Protein AF-0000000085182746 (afdb_homodimer)

Organism: NCBI:txid2984134

Foldseek 3Di:
DDPVVVVVVVVVVVVVVVVVVCCVVCVVVVVVVVVVCLLCVLLVLLVVLLVVLLCVQPVAPVNLQLLLQLPFPVDPVVLLLVLQLVLLQLLLVLSLVLSLVSLLQDPPSVVCVVPPCSVCVSLVSSLSSLVSVLVSLVVSVLVPRPCSNVSSVVSNVVSVVSSVCVVCVLVVCVVVVNNVPVPVPQPPDRDNALVSDDPVLVVVLVVLQVVLVVLLVVCLVPLQVQLQSNDQSSLSSNLSSSVSSVVSSQSSHCRNVVHPRVVVLVVLLVVLVVQADQQAQDFADDPDFDQLVPFAALLVLLVLLCQQVPNPFPDDDNPPQQFAAAAEFEWFFAFALLSLLLLLLLVLVLCVQKQPCQSRHAAYQYFASVLNNLLQLLLCVLLVQGFDDPDISDDGPDDSVRSSQLSNQLSQGFQNSSLSSQCSRQVVVSSSPSHHDGDHSLVSSLVNSQVSNDVSCPPDDRNPQATQQHWPLSSQDHANPPSGGHHWYWQWWAFPVPRAIETETNHDDDCVQQPRYHDLCVLQVGTGGNSSSSSLQNQPPPSRDWHFRAHPPPRDTSGTIHHRLLNAGFSLSNSVSSLVVSCVSCVVSVRFHAYEYETEYQDQPDDLCLDAPSCPDCPPVVVCVPPVVVVPPDDPPCVPCVVVVVSSVVSHVRNSVSLNVVSVVLVVCVVCVVVPPVRYNYHYFYHYAHADPSRDGFGRDSHRHPVSSVVSSCQCCADHVVHGNVVRSVRVSCSNPDGHNSQQPQPPPVSPRRRDDD/DDPVVVVVVVVVVVVVVVVVVCCVVCVVVVVVVVVVCVLCVLLVLLVVLLVVLLCVQPVAPVNLQLLLQLPFPVDPVVLLLVLQLVLLQLLLCLSLVLSLVSLLQDPPSVVCVVPPCSVCVSLVSSLSSLVSVLVSLVVSVLVPRPCSNVSSVVSNVVSVVSSVCVVCVQVVCVVVVNNVVVPVPQPPDRDNALVSDDPVLVVVLVVLQVVLVVLLVVCLVPLQVQLQSNDQSSLSSNLSSSVSSVVSSQSSHCRNVVHPRVVVLVVLLVVLVVQADQQAQDFADDPPFDQLVPFAALLVLLVLLCQQVPNPLDDDDPPPPQFAAAAEFEWFFAFALLSLLLLLLLVLVLCVQKQPCQSRHAAYQYFASVLNNLLLLLLCVLLVQGFDDPDISDDGPDDSVRSSQLSNQLSQGFQNSSLSSQCSRQVVVSSSPSHHDGDHSLVSSLVNSQVSNDVSCPPDDRNPQDTQQHWPLSSQDHANPPSGGHHWYWQWWAFDVPRAIETETNHDDDCVQQPRYHDLCVLQVGTGGSSSSSSLQNQPPPSRDWHFRAHPPPRDTSGTIHHRLLNAGFSLSNSVSSVVVSVVSCVVSVHFHAYEYETEYQDQPDDLCLDAPSCPDCPPPVVCVPPVVVVPPDDPPCVPCVVVVVSSVVSHVRNSVSLNVVSVVLVVCVVCVVVDPVRYNYHYFYHYAHADPSRDGFGRDSHRHPVSSVVSSCQCCADHVVHGNVVRSVRVVCSNPDGHRSQQPQPPVVSPRRRDDD

Solvent-accessible surface area (backbone atoms only — not comparable to full-atom values): 74590 Å² total; per-residue (Å²): 129,52,68,65,53,53,52,34,53,50,33,34,54,51,47,50,52,50,50,50,45,45,44,64,69,44,36,73,57,37,53,61,47,24,53,51,44,68,54,42,65,63,24,38,48,37,52,50,46,45,52,50,53,36,39,53,31,61,73,32,60,43,21,30,33,58,44,39,36,45,72,22,87,91,39,59,39,66,58,52,48,49,53,31,51,49,18,43,46,49,20,16,49,35,27,21,52,46,29,49,51,33,50,50,53,39,90,65,35,80,81,41,71,78,36,63,64,71,66,44,47,22,50,45,48,23,32,47,46,28,43,37,56,14,49,19,22,38,56,20,23,78,70,65,30,87,61,19,54,57,54,14,48,52,36,39,49,51,22,50,49,51,40,49,45,69,68,43,44,60,63,48,31,41,71,70,72,51,35,76,73,72,59,66,53,77,63,98,63,77,42,68,44,70,83,55,51,49,70,66,56,42,24,49,48,34,48,47,51,49,51,46,50,50,50,34,53,47,35,73,72,33,25,41,62,51,11,50,69,53,28,41,71,24,44,51,33,38,45,46,27,48,45,24,52,55,48,44,51,45,51,48,42,19,64,52,69,58,23,61,51,66,58,50,51,51,49,49,26,38,59,37,31,51,74,24,62,46,40,58,57,66,58,46,84,66,97,74,59,58,65,74,86,72,40,40,46,65,61,56,39,51,55,26,48,36,60,51,73,67,39,70,66,87,87,51,75,71,68,76,74,40,47,30,44,53,38,28,41,31,13,23,9,31,35,36,41,51,8,15,42,49,43,29,47,54,54,28,48,46,39,61,72,21,32,47,47,60,68,30,31,54,31,41,15,10,5,14,14,9,14,42,17,51,47,45,47,44,36,38,49,57,28,60,33,60,45,60,50,93,40,80,51,37,77,63,67,63,69,49,62,47,37,36,51,38,39,48,43,24,64,58,47,67,38,35,10,8,23,47,42,22,41,66,31,40,36,48,56,40,52,75,36,69,63,48,75,49,65,33,22,52,57,27,35,37,49,30,52,34,51,23,43,53,60,41,46,49,97,55,92,52,60,74,76,39,55,38,75,32,37,26,53,61,40,47,25,57,58,29,56,94,68,40,61,44,41,40,44,36,26,26,13,13,28,26,83,55,12,28,44,27,33,40,49,38,42,57,62,42,47,89,51,41,64,73,43,44,30,43,41,60,62,25,57,42,51,32,14,36,27,51,45,23,41,42,5,37,17,42,83,79,74,20,60,60,26,32,36,44,22,54,94,79,62,45,58,60,26,32,32,25,21,8,34,54,54,32,24,25,19,33,62,64,33,51,30,51,49,52,50,43,53,52,43,36,50,76,68,72,47,48,38,20,45,34,37,38,39,37,45,42,48,43,80,63,50,58,78,66,39,86,81,28,74,52,58,80,63,43,67,67,59,56,51,64,58,42,48,64,46,74,51,70,50,64,34,39,83,70,45,37,66,57,48,18,47,60,26,19,13,55,31,44,22,41,38,37,47,47,50,51,50,48,51,44,50,48,49,65,72,43,44,84,68,43,76,75,45,54,65,58,42,76,38,56,41,69,40,45,49,45,96,85,68,47,56,84,42,59,37,42,54,64,23,57,66,58,51,52,53,54,60,52,46,52,70,32,70,37,83,88,41,40,24,39,58,33,52,50,49,52,52,48,55,66,68,48,73,40,83,37,56,51,55,52,74,48,87,88,64,57,63,52,55,64,76,130,129,53,69,63,53,54,52,34,53,50,34,34,52,51,47,51,50,49,50,49,44,45,46,64,67,44,36,73,58,37,54,60,47,23,53,51,44,68,54,42,64,61,24,37,49,37,51,50,47,47,50,50,51,36,39,51,30,62,73,32,61,43,20,29,33,58,45,39,35,45,72,23,88,92,40,59,39,67,58,52,47,50,50,29,52,49,20,44,47,49,20,17,48,35,28,20,54,46,30,48,51,33,48,50,53,38,88,65,35,79,82,42,72,78,37,63,63,71,65,43,46,22,49,45,47,23,32,45,45,27,43,38,56,14,48,19,23,36,57,20,24,77,71,64,32,87,59,18,55,57,53,15,48,51,38,38,50,51,23,50,51,52,40,49,44,70,69,42,45,59,65,50,31,43,73,70,72,51,34,78,72,72,58,64,52,78,64,98,62,77,42,69,47,71,84,57,52,51,71,66,56,41,23,50,48,33,48,46,52,50,49,46,51,50,50,31,53,48,35,72,73,34,24,41,62,50,11,49,70,55,28,40,72,22,43,52,33,38,48,46,26,48,46,25,52,55,47,44,51,47,50,49,43,20,63,54,68,58,22,62,51,68,58,51,51,52,50,48,26,38,58,38,32,51,71,24,63,45,40,59,57,65,60,47,83,65,97,73,60,59,65,73,87,71,40,39,48,66,61,54,40,51,54,26,49,34,56,48,74,66,30,69,87,74,85,62,75,73,71,78,77,39,51,33,44,55,37,28,40,32,15,23,8,31,35,34,41,49,9,14,42,47,43,29,45,53,55,28,48,46,39,61,72,22,32,46,46,58,69,30,31,55,30,39,15,11,4,14,12,9,13,40,18,50,48,46,47,44,36,38,49,57,28,61,33,60,44,59,50,94,41,78,52,37,77,63,69,64,70,49,62,46,38,34,50,37,38,49,44,24,63,58,47,65,37,35,11,7,24,46,42,22,40,67,30,40,36,49,55,38,53,76,35,68,63,49,76,47,65,33,21,52,59,26,35,38,50,31,51,34,52,24,44,52,59,42,47,49,97,54,93,51,61,74,76,37,55,37,74,32,35,27,52,60,40,46,26,58,56,30,56,96,65,41,63,45,43,41,44,35,26,26,13,14,28,26,84,56,12,28,43,26,32,41,48,39,42,57,63,44,47,89,51,40,66,72,44,42,30,42,39,62,62,24,58,42,52,30,12,35,27,50,46,22,40,42,5,36,17,41,83,79,74,20,59,60,26,34,36,43,22,55,93,79,63,47,59,60,26,32,33,25,22,8,36,55,56,32,23,26,18,32,62,63,32,50,30,51,49,52,49,43,54,52,44,35,50,75,69,71,48,50,37,20,45,33,39,38,38,37,44,43,51,42,79,64,52,59,78,67,39,84,81,27,74,51,60,81,62,43,67,66,60,58,50,62,58,41,48,64,46,75,50,70,51,65,34,39,84,71,46,36,66,58,48,18,49,60,25,19,16,54,30,46,21,42,41,36,45,48,49,52,50,48,51,42,50,49,49,65,71,43,42,82,69,43,77,74,47,54,64,60,42,79,37,57,41,67,39,44,51,47,96,86,66,47,57,85,42,61,37,42,58,63,24,59,66,58,52,52,53,54,60,52,44,52,70,32,69,37,82,87,40,40,25,38,58,32,51,49,50,53,53,47,56,67,67,49,75,38,85,38,54,50,54,53,73,48,86,88,64,56,61,53,54,65,76,131

Nearest PDB structures (foldseek):
  8v2d-assembly1_y  TM=1.987E-01  e=5.527E+00  synthetic construct
  8v3b-assembly1_a  TM=1.986E-01  e=5.527E+00  synthetic construct
  8v3b-assembly1_a  TM=1.886E-01  e=5.339E+00  synthetic construct
  7p5j-assembly1_B  TM=1.660E-01  e=9.995E+00  Homo sapiens

Sequence (1516 aa):
MSFIAVIRDFLWSVLVRIDVFIDRVLGPLWRPLRYLWSIIKPSRFSAFTLLAGGALLVATPQGRELAMRFDDDDVSTFQAMAVFLACVGWFAFQAWYWARIAFYFEQGYGHRQGDKGRKWAPRFYAGAAFGFAAWSLYIAGRGGLENATILALITAVTGLAFVVFLVIRVPLAERLGFGGSLKSEPGDGQPTAFADLSPVSKAWLTGSILFALVMLGLVIWNPVGIGQWFGAASIAFLAFGHIVPVGSALIIRSRETGAPIIMSFLVFAGLISAWSDNHAVAVAKGDGAPDFTQRLSVDDAVDAWLAVNGGVGPTGAPGAGDTARPVIFVATAGGGLRAAYWTAVVMGELQKACPGVERHVFSISGVSGGSVGAAVYATSLHNGMAPAVSELCGAVDGSAEDIRTQILGTLSDEFLGPTVAAMFYPDLVQRFIPWGFLPDRGGALADAWNSAWHKACGAGAGCGAGDLDAPFLKVAGTPGAGGGWQPILLLNGTHQETGKRLIASNIKVTSDVFLDAFDMHAMVQHDVSMGMAALNSARFTYVSPAGRLVRAGDGEGMGHVLDGGYFENYGAVTSAEIARAAVKAFEKRGVAIRPILIQISSDPDLPARDQPGGAAADVEFLSYRTDLAAEKPGGIANEVLGPLWGILNTRTARGVLANKTIADVVDGLKSDPHRFPAAIDPVFVHFSMCAWTDGRKPPLGWAMSQRTRKDLEEMIGGRCGDNDNAASMATVIEALKSPLPVGCVSDTPSGALFCQSPMSFIAVIRDFLWSVLVRIDVFIDRVLGPLWRPLRYLWSIIKPSRFSAFTLLAGGALLVATPQGRELAMRFDDDDVSTFQAMAVFLACVGWFAFQAWYWARIAFYFEQGYGHRQGDKGRKWAPRFYAGAAFGFAAWSLYIAGRGGLENATILALITAVTGLAFVVFLVIRVPLAERLGFGGSLKSEPGDGQPTAFADLSPVSKAWLTGSILFALVMLGLVIWNPVGIGQWFGAASIAFLAFGHIVPVGSALIIRSRETGAPIIMSFLVFAGLISAWSDNHAVAVAKGDGAPDFTQRLSVDDAVDAWLAVNGGVGPTGAPGAGDTARPVIFVATAGGGLRAAYWTAVVMGELQKACPGVERHVFSISGVSGGSVGAAVYATSLHNGMAPAVSELCGAVDGSAEDIRTQILGTLSDEFLGPTVAAMFYPDLVQRFIPWGFLPDRGGALADAWNSAWHKACGAGAGCGAGDLDAPFLKVAGTPGAGGGWQPILLLNGTHQETGKRLIASNIKVTSDVFLDAFDMHAMVQHDVSMGMAALNSARFTYVSPAGRLVRAGDGEGMGHVLDGGYFENYGAVTSAEIARAAVKAFEKRGVAIRPILIQISSDPDLPARDQPGGAAADVEFLSYRTDLAAEKPGGIANEVLGPLWGILNTRTARGVLANKTIADVVDGLKSDPHRFPAAIDPVFVHFSMCAWTDGRKPPLGWAMSQRTRKDLEEMIGGRCGDNDNAASMATVIEALKSPLPVGCVSDTPSGALFCQSP

Secondary structure (DSSP, 8-state):
--HHHHHHHHHHHHHHHHHHHHHHHHHHHHHHHHHHHHHHTTTHHHHHHHHHHHIIIIISHHHHHHHHGGG-TTS-HHHHHHHHHHHHHHHHHHHHHHHHHHHHTSTTTGGGTT-HHHHHHHHHHHHHHHHHHHHHHHHHHHTT-TTHHHHHHHHHHHHHHHHHHHHHHHHHHHHTT-HHHH-----SS---SGGGS-HHHHHHHHHHHHHHHHHHHHHHH-HHHHHHHH-HHHHHHHHHHHHHHHHHHHHHHHHHH-S-HHHHHHHHHHHHTTT----B-PBPPSTT---GGGPBPHHHHHHHHHHHTT---SSS-------PEEEEEEEE---HHHHHHHHHHHHHHHHHHSTTGGGTEEEEEEETHHHHHHHHHHHHHHTT-SPP-SSTT---SS-THHHHHHHHHHTTS--HHHHHHHIIIIIHHHTT-SS--S--HHHHHHHHHHHHHHHHHTTSTTS-S--TTSBHHHHH--TTGGG---PEEEEEEEETTT--EEEEESB---TTTSTTEEEHHHHHTS-BBHHHHHHHH---TTTSPPEEEE-TTT--EEEEEEEGGGT-TTSHHHHHHHHHHHHHHHHHTT--EEEEEEEE---TT--GGGSTTS--TT--HHHHHHHHHHS----TTHHHHHHHHHHHHHHHHHHHHHHHHHHHHHHHHHH-TTTS-TT---EEEEE-----TTS--PPSSS---HHHHHHHHHHTTSEETTEEHHHHHHHHHHHHH------EE--STT---EE---/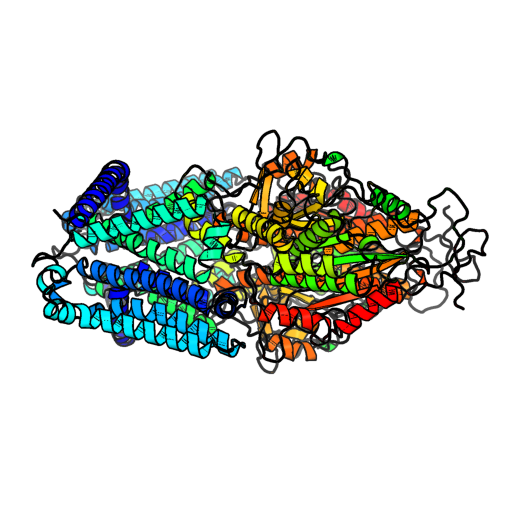--HHHHHHHHHHHHHHHHHHHHHHHHHHHHHHHHHHHHHHTTTHHHHHHHHHHHIIIIISHHHHHHHHGGG-TTS-HHHHHHHHHHHHHHHHHHHHHHHHHHHHTSTTTGGGTT-HHHHHHHHHHHHHHHHHHHHHHHHHHHTT-TTHHHHHHHHHHHHHHHHHHHHHHHHHHHHTT-HHHHT----SS---SGGGS-HHHHHHHHHHHHHHHHHHHHHHH-HHHHHHHH-HHHHHHHHHHHHHHHHHHHHHHHHHH-S-HHHHHHHHHHHHTTT----B-PBPPSTT---GGGPBPHHHHHHHHHHHTT--SSSSS------PEEEEEEEE---HHHHHHHHHHHHHHHHHHSTTGGGTEEEEEEETHHHHHHHHHHHHHHTT-SPP-SSTT---SS-THHHHHHHHHHTTS--HHHHHHHIIIIIHHHTT-SS--S--HHHHHHHHHHHHHHHHHTTSTTS-S--TTSBHHHHH--TTGGG---PEEEEEEEETTT--EEEEESB---TTTSTTEEEHHHHHTS-BBHHHHHHHH---TTTSPPEEEE-TTT--EEEEEEEGGGT-TTSHHHHHHHHHHHHHHHHHTT--EEEEEEEE---TT--GGGSTTS--TT--HHHHHHHHHHS----TTHHHHHHHHHHHHHHHHHHHHHHHHHHHHHHHHHH-TTTS-TT---EEEEE-----TTS--PPSSS---HHHHHHHHHHTTSEETTEEHHHHHHHHHHHHH------EE--STT---EE---

InterPro domains:
  IPR016035 Acyl transferase/acyl hydrolase/lysophospholipase [SSF52151] (321-411)

Radius of gyration: 35.5 Å; Cα contacts (8 Å, |Δi|>4): 2946; chains: 2; bounding box: 88×105×71 Å

Structure (mmCIF, N/CA/C/O backbone):
data_AF-0000000085182746-model_v1
#
loop_
_entity.id
_entity.type
_entity.pdbx_description
1 polymer 'Uncharacterized protein'
#
loop_
_atom_site.group_PDB
_atom_site.id
_atom_site.type_symbol
_atom_site.label_atom_id
_atom_site.label_alt_id
_atom_site.label_comp_id
_atom_site.label_asym_id
_atom_site.label_entity_id
_atom_site.label_seq_id
_atom_site.pdbx_PDB_ins_code
_atom_site.Cartn_x
_atom_site.Cartn_y
_atom_site.Cartn_z
_atom_site.occupancy
_atom_site.B_iso_or_equiv
_atom_site.auth_seq_id
_atom_site.auth_comp_id
_atom_site.auth_asym_id
_atom_site.auth_atom_id
_atom_site.pdbx_PDB_model_num
ATOM 1 N N . MET A 1 1 ? -42.562 32.375 31.359 1 46.5 1 MET A N 1
ATOM 2 C CA . MET A 1 1 ? -41.25 31.969 30.875 1 46.5 1 MET A CA 1
ATOM 3 C C . MET A 1 1 ? -41.344 30.859 29.844 1 46.5 1 MET A C 1
ATOM 5 O O . MET A 1 1 ? -41.938 29.797 30.109 1 46.5 1 MET A O 1
ATOM 9 N N . SER A 1 2 ? -41.25 31.188 28.703 1 61.47 2 SER A N 1
ATOM 10 C CA . SER A 1 2 ? -41.594 30.312 27.594 1 61.47 2 SER A CA 1
ATOM 11 C C . SER A 1 2 ? -40.781 29.016 27.641 1 61.47 2 SER A C 1
ATOM 13 O O . SER A 1 2 ? -39.719 28.984 28.203 1 61.47 2 SER A O 1
ATOM 15 N N . PHE A 1 3 ? -41.562 28.047 27.484 1 63.81 3 PHE A N 1
ATOM 16 C CA . PHE A 1 3 ? -41.062 26.688 27.422 1 63.81 3 PHE A CA 1
ATOM 17 C C . PHE A 1 3 ? -39.719 26.656 26.688 1 63.81 3 PHE A C 1
ATOM 19 O O . PHE A 1 3 ? -38.781 25.969 27.109 1 63.81 3 PHE A O 1
ATOM 26 N N . ILE A 1 4 ? -39.625 27.438 25.812 1 64.81 4 ILE A N 1
ATOM 27 C CA . ILE A 1 4 ? -38.406 27.516 25.031 1 64.81 4 ILE A CA 1
ATOM 28 C C . ILE A 1 4 ? -37.281 28.125 25.875 1 64.81 4 ILE A C 1
ATOM 30 O O . ILE A 1 4 ? -36.125 27.688 25.797 1 64.81 4 ILE A O 1
ATOM 34 N N . ALA A 1 5 ? -37.688 29.016 26.734 1 71.81 5 ALA A N 1
ATOM 35 C CA . ALA A 1 5 ? -36.719 29.672 27.609 1 71.81 5 ALA A CA 1
ATOM 36 C C . ALA A 1 5 ? -36.188 28.688 28.656 1 71.81 5 ALA A C 1
ATOM 38 O O . ALA A 1 5 ? -35 28.688 28.969 1 71.81 5 ALA A O 1
ATOM 39 N N . VAL A 1 6 ? -37.094 27.812 29.062 1 67.56 6 VAL A N 1
ATOM 40 C CA . VAL A 1 6 ? -36.719 26.844 30.078 1 67.56 6 VAL A CA 1
ATOM 41 C C . VAL A 1 6 ? -35.75 25.812 29.469 1 67.56 6 VAL A C 1
ATOM 43 O O . VAL A 1 6 ? -34.75 25.469 30.094 1 67.56 6 VAL A O 1
ATOM 46 N N . ILE A 1 7 ? -36 25.422 28.297 1 70.62 7 ILE A N 1
ATOM 47 C CA . ILE A 1 7 ? -35.156 24.438 27.625 1 70.62 7 ILE A CA 1
ATOM 48 C C . ILE A 1 7 ? -33.812 25.062 27.312 1 70.62 7 ILE A C 1
ATOM 50 O O . ILE A 1 7 ? -32.75 24.438 27.531 1 70.62 7 ILE A O 1
ATOM 54 N N . ARG A 1 8 ? -33.906 26.188 26.891 1 72.25 8 ARG A N 1
ATOM 55 C CA . ARG A 1 8 ? -32.688 26.938 26.594 1 72.25 8 ARG A CA 1
ATOM 56 C C . ARG A 1 8 ? -31.797 27.062 27.844 1 72.25 8 ARG A C 1
ATOM 58 O O . ARG A 1 8 ? -30.594 26.781 27.781 1 72.25 8 ARG A O 1
ATOM 65 N N . ASP A 1 9 ? -32.406 27.484 29 1 72.44 9 ASP A N 1
ATOM 66 C CA . ASP A 1 9 ? -31.656 27.688 30.234 1 72.44 9 ASP A CA 1
ATOM 67 C C . ASP A 1 9 ? -31.094 26.375 30.766 1 72.44 9 ASP A C 1
ATOM 69 O O . ASP A 1 9 ? -29.984 26.328 31.297 1 72.44 9 ASP A O 1
ATOM 73 N N . PHE A 1 10 ? -31.859 25.344 30.562 1 72.44 10 PHE A N 1
ATOM 74 C CA . PHE A 1 10 ? -31.406 24.016 30.969 1 72.44 10 PHE A CA 1
ATOM 75 C C . PHE A 1 10 ? -30.219 23.562 30.141 1 72.44 10 PHE A C 1
ATOM 77 O O . PHE A 1 10 ? -29.203 23.125 30.688 1 72.44 10 PHE A O 1
ATOM 84 N N . LEU A 1 11 ? -30.281 23.688 28.859 1 73.5 11 LEU A N 1
ATOM 85 C CA . LEU A 1 11 ? -29.219 23.266 27.969 1 73.5 11 LEU A CA 1
ATOM 86 C C . LEU A 1 11 ? -27.938 24.047 28.234 1 73.5 11 LEU A C 1
ATOM 88 O O . LEU A 1 11 ? -26.844 23.484 28.219 1 73.5 11 LEU A O 1
ATOM 92 N N . TRP A 1 12 ? -28.125 25.219 28.625 1 71.81 12 TRP A N 1
ATOM 93 C CA . TRP A 1 12 ? -26.984 26.062 28.938 1 71.81 12 TRP A CA 1
ATOM 94 C C . TRP A 1 12 ? -26.312 25.625 30.234 1 71.81 12 TRP A C 1
ATOM 96 O O . TRP A 1 12 ? -25.094 25.578 30.328 1 71.81 12 TRP A O 1
ATOM 106 N N . SER A 1 13 ? -27.203 25.391 31.203 1 74 13 SER A N 1
ATOM 107 C CA . SER A 1 13 ? -26.656 24.953 32.469 1 74 13 SER A CA 1
ATOM 108 C C . SER A 1 13 ? -25.828 23.672 32.312 1 74 13 SER A C 1
ATOM 110 O O . SER A 1 13 ? -24.797 23.516 32.969 1 74 13 SER A O 1
ATOM 112 N N . VAL A 1 14 ? -26.25 22.891 31.406 1 70.12 14 VAL A N 1
ATOM 113 C CA . VAL A 1 14 ? -25.531 21.641 31.156 1 70.12 14 VAL A CA 1
ATOM 114 C C . VAL A 1 14 ? -24.203 21.953 30.469 1 70.12 14 VAL A C 1
ATOM 116 O O . VAL A 1 14 ? -23.156 21.406 30.875 1 70.12 14 VAL A O 1
ATOM 119 N N . LEU A 1 15 ? -24.188 22.781 29.516 1 71.62 15 LEU A N 1
ATOM 120 C CA . LEU A 1 15 ? -22.969 23.109 28.797 1 71.62 15 LEU A CA 1
ATOM 121 C C . LEU A 1 15 ? -21.953 23.797 29.703 1 71.62 15 LEU A C 1
ATOM 123 O O . LEU A 1 15 ? -20.75 23.547 29.609 1 71.62 15 LEU A O 1
ATOM 127 N N . VAL A 1 16 ? -22.469 24.688 30.531 1 71.06 16 VAL A N 1
ATOM 128 C CA . VAL A 1 16 ? -21.578 25.391 31.469 1 71.06 16 VAL A CA 1
ATOM 129 C C . VAL A 1 16 ? -20.938 24.375 32.406 1 71.06 16 VAL A C 1
ATOM 131 O O . VAL A 1 16 ? -19.734 24.453 32.688 1 71.06 16 VAL A O 1
ATOM 134 N N . ARG A 1 17 ? -21.781 23.453 32.812 1 68.12 17 ARG A N 1
ATOM 135 C CA . ARG A 1 17 ? -21.234 22.438 33.719 1 68.12 17 ARG A CA 1
ATOM 136 C C . ARG A 1 17 ? -20.188 21.594 33 1 68.12 17 ARG A C 1
ATOM 138 O O . ARG A 1 17 ? -19.172 21.234 33.594 1 68.12 17 ARG A O 1
ATOM 145 N N . ILE A 1 18 ? -20.391 21.328 31.75 1 68.69 18 ILE A N 1
ATOM 146 C CA . ILE A 1 18 ? -19.406 20.578 30.969 1 68.69 18 ILE A CA 1
ATOM 147 C C . ILE A 1 18 ? -18.141 21.406 30.781 1 68.69 18 ILE A C 1
ATOM 149 O O . ILE A 1 18 ? -17.031 20.906 30.922 1 68.69 18 ILE A O 1
ATOM 153 N N . ASP A 1 19 ? -18.359 22.625 30.453 1 69.62 19 ASP A N 1
ATOM 154 C CA . ASP A 1 19 ? -17.234 23.531 30.266 1 69.62 19 ASP A CA 1
ATOM 155 C C . ASP A 1 19 ? -16.406 23.656 31.547 1 69.62 19 ASP A C 1
ATOM 157 O O . ASP A 1 19 ? -15.172 23.609 31.5 1 69.62 19 ASP A O 1
ATOM 161 N N . VAL A 1 20 ? -17.094 23.828 32.656 1 66.81 20 VAL A N 1
ATOM 162 C CA . VAL A 1 20 ? -16.422 23.922 33.969 1 66.81 20 VAL A CA 1
ATOM 163 C C . VAL A 1 20 ? -15.688 22.609 34.25 1 66.81 20 VAL A C 1
ATOM 165 O O . VAL A 1 20 ? -14.562 22.625 34.75 1 66.81 20 VAL A O 1
ATOM 168 N N . PHE A 1 21 ? -16.312 21.594 33.906 1 65.69 21 PHE A N 1
ATOM 169 C CA . PHE A 1 21 ? -15.703 20.281 34.094 1 65.69 21 PHE A CA 1
ATOM 170 C C . PHE A 1 21 ? -14.453 20.141 33.219 1 65.69 21 PHE A C 1
ATOM 172 O O . PHE A 1 21 ? -13.406 19.703 33.688 1 65.69 21 PHE A O 1
ATOM 179 N N . ILE A 1 22 ? -14.594 20.547 32 1 67.06 22 ILE A N 1
ATOM 180 C CA . ILE A 1 22 ? -13.453 20.469 31.078 1 67.06 22 ILE A CA 1
ATOM 181 C C . ILE A 1 22 ? -12.32 21.359 31.594 1 67.06 22 ILE A C 1
ATOM 183 O O . ILE A 1 22 ? -11.164 20.938 31.609 1 67.06 22 ILE A O 1
ATOM 187 N N . ASP A 1 23 ? -12.703 22.5 32.031 1 68.88 23 ASP A N 1
ATOM 188 C CA . ASP A 1 23 ? -11.703 23.422 32.531 1 68.88 23 ASP A CA 1
ATOM 189 C C . ASP A 1 23 ? -11.062 22.891 33.812 1 68.88 23 ASP A C 1
ATOM 191 O O . ASP A 1 23 ? -9.859 23.047 34 1 68.88 23 ASP A O 1
ATOM 195 N N . ARG A 1 24 ? -11.898 22.281 34.594 1 65.12 24 ARG A N 1
ATOM 196 C CA . ARG A 1 24 ? -11.391 21.75 35.875 1 65.12 24 ARG A CA 1
ATOM 197 C C . ARG A 1 24 ? -10.508 20.531 35.625 1 65.12 24 ARG A C 1
ATOM 199 O O . ARG A 1 24 ? -9.469 20.375 36.281 1 65.12 24 ARG A O 1
ATOM 206 N N . VAL A 1 25 ? -10.906 19.719 34.781 1 65.06 25 VAL A N 1
ATOM 207 C CA . VAL A 1 25 ? -10.203 18.453 34.562 1 65.06 25 VAL A CA 1
ATOM 208 C C . VAL A 1 25 ? -9.055 18.656 33.562 1 65.06 25 VAL A C 1
ATOM 210 O O . VAL A 1 25 ? -7.941 18.172 33.812 1 65.06 25 VAL A O 1
ATOM 213 N N . LEU A 1 26 ? -9.352 19.406 32.531 1 70.56 26 LEU A N 1
ATOM 214 C CA . LEU A 1 26 ? -8.344 19.531 31.469 1 70.56 26 LEU A CA 1
ATOM 215 C C . LEU A 1 26 ? -7.559 20.828 31.625 1 70.56 26 LEU A C 1
ATOM 217 O O . LEU A 1 26 ? -6.516 21 30.984 1 70.56 26 LEU A O 1
ATOM 221 N N . GLY A 1 27 ? -8.07 21.734 32.438 1 69.31 27 GLY A N 1
ATOM 222 C CA . GLY A 1 27 ? -7.434 23.016 32.656 1 69.31 27 GLY A CA 1
ATOM 223 C C . GLY A 1 27 ? -5.973 22.906 33.062 1 69.31 27 GLY A C 1
ATOM 224 O O . GLY A 1 27 ? -5.102 23.484 32.406 1 69.31 27 GLY A O 1
ATOM 225 N N . PRO A 1 28 ? -5.801 22.047 34.094 1 72.25 28 PRO A N 1
ATOM 226 C CA . PRO A 1 28 ? -4.398 21.906 34.5 1 72.25 28 PRO A CA 1
ATOM 227 C C . PRO A 1 28 ? -3.533 21.297 33.375 1 72.25 28 PRO A C 1
ATOM 229 O O . PRO A 1 28 ? -2.318 21.516 33.344 1 72.25 28 PRO A O 1
ATOM 232 N N . LEU A 1 29 ? -4.113 20.609 32.531 1 75.31 29 LEU A N 1
ATOM 233 C CA . LEU A 1 29 ? -3.371 19.984 31.438 1 75.31 29 LEU A CA 1
ATOM 234 C C . LEU A 1 29 ? -3.107 20.984 30.312 1 75.31 29 LEU A C 1
ATOM 236 O O . LEU A 1 29 ? -2.109 20.875 29.594 1 75.31 29 LEU A O 1
ATOM 240 N N . TRP A 1 30 ? -3.91 22.062 30.281 1 77.31 30 TRP A N 1
ATOM 241 C CA . TRP A 1 30 ? -3.816 22.984 29.156 1 77.31 30 TRP A CA 1
ATOM 242 C C . TRP A 1 30 ? -2.666 23.969 29.359 1 77.31 30 TRP A C 1
ATOM 244 O O . TRP A 1 30 ? -2.064 24.422 28.391 1 77.31 30 TRP A O 1
ATOM 254 N N . ARG A 1 31 ? -2.383 24.25 30.578 1 77.81 31 ARG A N 1
ATOM 255 C CA . ARG A 1 31 ? -1.37 25.281 30.828 1 77.81 31 ARG A CA 1
ATOM 256 C C . ARG A 1 31 ? 0.002 24.812 30.344 1 77.81 31 ARG A C 1
ATOM 258 O O . ARG A 1 31 ? 0.646 25.5 29.547 1 77.81 31 ARG A O 1
ATOM 265 N N . PRO A 1 32 ? 0.328 23.594 30.781 1 79.69 32 PRO A N 1
ATOM 266 C CA . PRO A 1 32 ? 1.628 23.156 30.281 1 79.69 32 PRO A CA 1
ATOM 267 C C . PRO A 1 32 ? 1.628 22.953 28.766 1 79.69 32 PRO A C 1
ATOM 269 O O . PRO A 1 32 ? 2.635 23.219 28.094 1 79.69 32 PRO A O 1
ATOM 272 N N . LEU A 1 33 ? 0.589 22.594 28.219 1 81.88 33 LEU A N 1
ATOM 273 C CA . LEU A 1 33 ? 0.511 22.375 26.781 1 81.88 33 LEU A CA 1
ATOM 274 C C . LEU A 1 33 ? 0.576 23.688 26.031 1 81.88 33 LEU A C 1
ATOM 276 O O . LEU A 1 33 ? 1.188 23.781 24.969 1 81.88 33 LEU A O 1
ATOM 280 N N . ARG A 1 34 ? -0.109 24.641 26.594 1 82.69 34 ARG A N 1
ATOM 281 C CA . ARG A 1 34 ? -0.055 25.969 26 1 82.69 34 ARG A CA 1
ATOM 282 C C . ARG A 1 34 ? 1.364 26.531 26.047 1 82.69 34 ARG A C 1
ATOM 284 O O . ARG A 1 34 ? 1.811 27.156 25.078 1 82.69 34 ARG A O 1
ATOM 291 N N . TYR A 1 35 ? 1.909 26.328 27.172 1 83.62 35 TYR A N 1
ATOM 292 C CA . TYR A 1 35 ? 3.281 26.797 27.312 1 83.62 35 TYR A CA 1
ATOM 293 C C . TYR A 1 35 ? 4.207 26.109 26.312 1 83.62 35 TYR A C 1
ATOM 295 O O . TYR A 1 35 ? 4.98 26.766 25.625 1 83.62 35 TYR A O 1
ATOM 303 N N . LEU A 1 36 ? 4.082 24.844 26.203 1 86 36 LEU A N 1
ATOM 304 C CA . LEU A 1 36 ? 4.902 24.078 25.266 1 86 36 LEU A CA 1
ATOM 305 C C . LEU A 1 36 ? 4.629 24.516 23.828 1 86 36 LEU A C 1
ATOM 307 O O . LEU A 1 36 ? 5.559 24.641 23.031 1 86 36 LEU A O 1
ATOM 311 N N . TRP A 1 37 ? 3.453 24.75 23.531 1 85.81 37 TRP A N 1
ATOM 312 C CA . TRP A 1 37 ? 3.072 25.156 22.188 1 85.81 37 TRP A CA 1
ATOM 313 C C . TRP A 1 37 ? 3.635 26.547 21.859 1 85.81 37 TRP A C 1
ATOM 315 O O . TRP A 1 37 ? 3.996 26.828 20.719 1 85.81 37 TRP A O 1
ATOM 325 N N . SER A 1 38 ? 3.625 27.438 22.844 1 84.94 38 SER A N 1
ATOM 326 C CA . SER A 1 38 ? 4.137 28.797 22.641 1 84.94 38 SER A CA 1
ATOM 327 C C . SER A 1 38 ? 5.633 28.766 22.344 1 84.94 38 SER A C 1
ATOM 329 O O . SER A 1 38 ? 6.168 29.719 21.766 1 84.94 38 SER A O 1
ATOM 331 N N . ILE A 1 39 ? 6.219 27.641 22.719 1 88.12 39 ILE A N 1
ATOM 332 C CA . ILE A 1 39 ? 7.648 27.5 22.469 1 88.12 39 ILE A CA 1
ATOM 333 C C . ILE A 1 39 ? 7.875 26.859 21.109 1 88.12 39 ILE A C 1
ATOM 335 O O . ILE A 1 39 ? 8.68 27.328 20.312 1 88.12 39 ILE A O 1
ATOM 339 N N . ILE A 1 40 ? 7.133 25.875 20.719 1 89.69 40 ILE A N 1
ATOM 340 C CA . ILE A 1 40 ? 7.363 25.047 19.547 1 89.69 40 ILE A CA 1
ATOM 341 C C . ILE A 1 40 ? 6.883 25.781 18.297 1 89.69 40 ILE A C 1
ATOM 343 O O . ILE A 1 40 ? 7.527 25.734 17.25 1 89.69 40 ILE A O 1
ATOM 347 N N . LYS A 1 41 ? 5.859 26.484 18.375 1 88 41 LYS A N 1
ATOM 348 C CA . LYS A 1 41 ? 5.215 27.094 17.219 1 88 41 LYS A CA 1
ATOM 349 C C . LYS A 1 41 ? 6.148 28.078 16.516 1 88 41 LYS A C 1
ATOM 351 O O . LYS A 1 41 ? 6.352 27.984 15.297 1 88 41 LYS A O 1
ATOM 356 N N . PRO A 1 42 ? 6.816 28.984 17.266 1 88.56 42 PRO A N 1
ATOM 357 C CA . PRO A 1 42 ? 7.695 29.922 16.562 1 88.56 42 PRO A CA 1
ATOM 358 C C . PRO A 1 42 ? 8.992 29.266 16.094 1 88.56 42 PRO A C 1
ATOM 360 O O . PRO A 1 42 ? 9.609 29.75 15.133 1 88.56 42 PRO A O 1
ATOM 363 N N . SER A 1 43 ? 9.391 28.234 16.766 1 93.81 43 SER A N 1
ATOM 364 C CA . SER A 1 43 ? 10.648 27.578 16.422 1 93.81 43 SER A CA 1
ATOM 365 C C . SER A 1 43 ? 10.406 26.203 15.797 1 93.81 43 SER A C 1
ATOM 367 O O . SER A 1 43 ? 11.18 25.266 16 1 93.81 43 SER A O 1
ATOM 369 N N . ARG A 1 44 ? 9.375 26.125 15.016 1 93.06 44 ARG A N 1
ATOM 370 C CA . ARG A 1 44 ? 8.914 24.812 14.562 1 93.06 44 ARG A CA 1
ATOM 371 C C . ARG A 1 44 ? 9.914 24.188 13.602 1 93.06 44 ARG A C 1
ATOM 373 O O . ARG A 1 44 ? 10.039 22.953 13.539 1 93.06 44 ARG A O 1
ATOM 380 N N . PHE A 1 45 ? 10.633 24.922 12.797 1 93.25 45 PHE A N 1
ATOM 381 C CA . PHE A 1 45 ? 11.602 24.312 11.891 1 93.25 45 PHE A CA 1
ATOM 382 C C . PHE A 1 45 ? 12.781 23.719 12.664 1 93.25 45 PHE A C 1
ATOM 384 O O . PHE A 1 45 ? 13.344 22.703 12.266 1 93.25 45 PHE A O 1
ATOM 391 N N . SER A 1 46 ? 13.156 24.422 13.773 1 94.69 46 SER A N 1
ATOM 392 C CA . SER A 1 46 ? 14.18 23.828 14.633 1 94.69 46 SER A CA 1
ATOM 393 C C . SER A 1 46 ? 13.68 22.531 15.273 1 94.69 46 SER A C 1
ATOM 395 O O . SER A 1 46 ? 14.391 21.531 15.281 1 94.69 46 SER A O 1
ATOM 397 N N . ALA A 1 47 ? 12.516 22.609 15.703 1 94.12 47 ALA A N 1
ATOM 398 C CA . ALA A 1 47 ? 11.938 21.453 16.375 1 94.12 47 ALA A CA 1
ATOM 399 C C . ALA A 1 47 ? 11.742 20.281 15.414 1 94.12 47 ALA A C 1
ATOM 401 O O . ALA A 1 47 ? 12.141 19.156 15.711 1 94.12 47 ALA A O 1
ATOM 402 N N . PHE A 1 48 ? 11.227 20.547 14.266 1 93.19 48 PHE A N 1
ATOM 403 C CA . PHE A 1 48 ? 10.891 19.484 13.32 1 93.19 48 PHE A CA 1
ATOM 404 C C . PHE A 1 48 ? 12.156 18.859 12.742 1 93.19 48 PHE A C 1
ATOM 406 O O . PHE A 1 48 ? 12.219 17.641 12.547 1 93.19 48 PHE A O 1
ATOM 413 N N . THR A 1 49 ? 13.109 19.672 12.375 1 93.88 49 THR A N 1
ATOM 414 C CA . THR A 1 49 ? 14.344 19.125 11.828 1 93.88 49 THR A CA 1
ATOM 415 C C . THR A 1 49 ? 15.102 18.328 12.883 1 93.88 49 THR A C 1
ATOM 417 O O . THR A 1 49 ? 15.75 17.328 12.562 1 93.88 49 THR A O 1
ATOM 420 N N . LEU A 1 50 ? 15 18.797 14.102 1 93.69 50 LEU A N 1
ATOM 421 C CA . LEU A 1 50 ? 15.617 18.047 15.188 1 93.69 50 LEU A CA 1
ATOM 422 C C . LEU A 1 50 ? 14.969 16.672 15.328 1 93.69 50 LEU A C 1
ATOM 424 O O . LEU A 1 50 ? 15.664 15.664 15.484 1 93.69 50 LEU A O 1
ATOM 428 N N . LEU A 1 51 ? 13.68 16.672 15.266 1 91.62 51 LEU A N 1
ATOM 429 C CA . LEU A 1 51 ? 12.961 15.406 15.359 1 91.62 51 LEU A CA 1
ATOM 430 C C . LEU A 1 51 ? 13.281 14.508 14.164 1 91.62 51 LEU A C 1
ATOM 432 O O . LEU A 1 51 ? 13.453 13.297 14.32 1 91.62 51 LEU A O 1
ATOM 436 N N . ALA A 1 52 ? 13.367 15.039 13.055 1 89.06 52 ALA A N 1
ATOM 437 C CA . ALA A 1 52 ? 13.711 14.281 11.852 1 89.06 52 ALA A CA 1
ATOM 438 C C . ALA A 1 52 ? 15.117 13.703 11.953 1 89.06 52 ALA A C 1
ATOM 440 O O . ALA A 1 52 ? 15.344 12.531 11.617 1 89.06 52 ALA A O 1
ATOM 441 N N . GLY A 1 53 ? 15.992 14.555 12.336 1 87.12 53 GLY A N 1
ATOM 442 C CA . GLY A 1 53 ? 17.359 14.086 12.516 1 87.12 53 GLY A CA 1
ATOM 443 C C . GLY A 1 53 ? 17.484 13 13.562 1 87.12 53 GLY A C 1
ATOM 444 O O . GLY A 1 53 ? 18.188 12.008 13.359 1 87.12 53 GLY A O 1
ATOM 445 N N . GLY A 1 54 ? 16.828 13.242 14.648 1 87.62 54 GLY A N 1
ATOM 446 C CA . GLY A 1 54 ? 16.797 12.219 15.672 1 87.62 54 GLY A CA 1
ATOM 447 C C . GLY A 1 54 ? 16.219 10.898 15.188 1 87.62 54 GLY A C 1
ATOM 448 O O . GLY A 1 54 ? 16.766 9.836 15.445 1 87.62 54 GLY A O 1
ATOM 449 N N . ALA A 1 55 ? 15.156 10.984 14.484 1 84.25 55 ALA A N 1
ATOM 450 C CA . ALA A 1 55 ? 14.523 9.789 13.938 1 84.25 55 ALA A CA 1
ATOM 451 C C . ALA A 1 55 ? 15.453 9.078 12.953 1 84.25 55 ALA A C 1
ATOM 453 O O . ALA A 1 55 ? 15.562 7.852 12.969 1 84.25 55 ALA A O 1
ATOM 454 N N . LEU A 1 56 ? 16.031 9.781 12.117 1 81.81 56 LEU A N 1
ATOM 455 C CA . LEU A 1 56 ? 16.938 9.227 11.125 1 81.81 56 LEU A CA 1
ATOM 456 C C . LEU A 1 56 ? 18.062 8.445 11.797 1 81.81 56 LEU A C 1
ATOM 458 O O . LEU A 1 56 ? 18.453 7.367 11.328 1 81.81 56 LEU A O 1
ATOM 462 N N . LEU A 1 57 ? 18.547 8.977 12.891 1 83.38 57 LEU A N 1
ATOM 463 C CA . LEU A 1 57 ? 19.719 8.391 13.531 1 83.38 57 LEU A CA 1
ATOM 464 C C . LEU A 1 57 ? 19.312 7.281 14.5 1 83.38 57 LEU A C 1
ATOM 466 O O . LEU A 1 57 ? 19.984 6.254 14.594 1 83.38 57 LEU A O 1
ATOM 470 N N . VAL A 1 58 ? 18.156 7.473 15.125 1 81.81 58 VAL A N 1
ATOM 471 C CA . VAL A 1 58 ? 17.859 6.59 16.25 1 81.81 58 VAL A CA 1
ATOM 472 C C . VAL A 1 58 ? 16.766 5.605 15.859 1 81.81 58 VAL A C 1
ATOM 474 O O . VAL A 1 58 ? 16.75 4.461 16.312 1 81.81 58 VAL A O 1
ATOM 477 N N . ALA A 1 59 ? 15.898 5.977 15.016 1 77.5 59 ALA A N 1
ATOM 478 C CA . ALA A 1 59 ? 14.711 5.164 14.781 1 77.5 59 ALA A CA 1
ATOM 479 C C . ALA A 1 59 ? 14.906 4.234 13.586 1 77.5 59 ALA A C 1
ATOM 481 O O . ALA A 1 59 ? 14.102 3.324 13.367 1 77.5 59 ALA A O 1
ATOM 482 N N . THR A 1 60 ? 15.961 4.281 12.906 1 77.5 60 THR A N 1
ATOM 483 C CA . THR A 1 60 ? 16.156 3.461 11.719 1 77.5 60 THR A CA 1
ATOM 484 C C . THR A 1 60 ? 17.375 2.551 11.891 1 77.5 60 THR A C 1
ATOM 486 O O . THR A 1 60 ? 18.375 2.945 12.5 1 77.5 60 THR A O 1
ATOM 489 N N . PRO A 1 61 ? 17.219 1.36 11.383 1 75.81 61 PRO A N 1
ATOM 490 C CA . PRO A 1 61 ? 18.406 0.489 11.422 1 75.81 61 PRO A CA 1
ATOM 491 C C . PRO A 1 61 ? 19.594 1.071 10.656 1 75.81 61 PRO A C 1
ATOM 493 O O . PRO A 1 61 ? 20.734 0.817 11.016 1 75.81 61 PRO A O 1
ATOM 496 N N . GLN A 1 62 ? 19.312 1.896 9.773 1 80.62 62 GLN A N 1
ATOM 497 C CA . GLN A 1 62 ? 20.359 2.535 8.984 1 80.62 62 GLN A CA 1
ATOM 498 C C . GLN A 1 62 ? 21.156 3.523 9.828 1 80.62 62 GLN A C 1
ATOM 500 O O . GLN A 1 62 ? 22.359 3.705 9.617 1 80.62 62 GLN A O 1
ATOM 505 N N . GLY A 1 63 ? 20.547 4.129 10.742 1 80.25 63 GLY A N 1
ATOM 506 C CA . GLY A 1 63 ? 21.25 5.051 11.617 1 80.25 63 GLY A CA 1
ATOM 507 C C . GLY A 1 63 ? 22.328 4.387 12.453 1 80.25 63 GLY A C 1
ATOM 508 O O . GLY A 1 63 ? 23.438 4.918 12.578 1 80.25 63 GLY A O 1
ATOM 509 N N . ARG A 1 64 ? 22.062 3.25 12.883 1 76.44 64 ARG A N 1
ATOM 510 C CA . ARG A 1 64 ? 23.031 2.486 13.656 1 76.44 64 ARG A CA 1
ATOM 511 C C . ARG A 1 64 ? 24.234 2.104 12.805 1 76.44 64 ARG A C 1
ATOM 513 O O . ARG A 1 64 ? 25.375 2.143 13.281 1 76.44 64 ARG A O 1
ATOM 520 N N . GLU A 1 65 ? 23.969 1.827 11.609 1 82.44 65 GLU A N 1
ATOM 521 C CA . GLU A 1 65 ? 25.031 1.427 10.703 1 82.44 65 GLU A CA 1
ATOM 522 C C . GLU A 1 65 ? 25.938 2.609 10.359 1 82.44 65 GLU A C 1
ATOM 524 O O . GLU A 1 65 ? 27.156 2.445 10.188 1 82.44 65 GLU A O 1
ATOM 529 N N . LEU A 1 66 ? 25.375 3.693 10.289 1 82.56 66 LEU A N 1
ATOM 530 C CA . LEU A 1 66 ? 26.156 4.883 9.977 1 82.56 66 LEU A CA 1
ATOM 531 C C . LEU A 1 66 ? 27.125 5.215 11.102 1 82.56 66 LEU A C 1
ATOM 533 O O . LEU A 1 66 ? 28.25 5.629 10.852 1 82.56 66 LEU A O 1
ATOM 537 N N . ALA A 1 67 ? 26.656 4.957 12.227 1 78.56 67 ALA A N 1
ATOM 538 C CA . ALA A 1 67 ? 27.531 5.18 13.383 1 78.56 67 ALA A CA 1
ATOM 539 C C . ALA A 1 67 ? 28.672 4.168 13.414 1 78.56 67 ALA A C 1
ATOM 541 O O . ALA A 1 67 ? 29.797 4.52 13.742 1 78.56 67 ALA A O 1
ATOM 542 N N . MET A 1 68 ? 28.406 2.99 12.992 1 76.38 68 MET A N 1
ATOM 543 C CA . MET A 1 68 ? 29.406 1.927 13.016 1 76.38 68 MET A CA 1
ATOM 544 C C . MET A 1 68 ? 30.484 2.154 11.953 1 76.38 68 MET A C 1
ATOM 546 O O . MET A 1 68 ? 31.625 1.721 12.109 1 76.38 68 MET A O 1
ATOM 550 N N . ARG A 1 69 ? 30.156 2.848 10.977 1 80.25 69 ARG A N 1
ATOM 551 C CA . ARG A 1 69 ? 31.078 3.068 9.859 1 80.25 69 ARG A CA 1
ATOM 552 C C . ARG A 1 69 ? 32.219 3.988 10.273 1 80.25 69 ARG A C 1
ATOM 554 O O . ARG A 1 69 ? 33.25 4.027 9.609 1 80.25 69 ARG A O 1
ATOM 561 N N . PHE A 1 70 ? 32.094 4.625 11.367 1 79.25 70 PHE A N 1
ATOM 562 C CA . PHE A 1 70 ? 33.156 5.496 11.852 1 79.25 70 PHE A CA 1
ATOM 563 C C . PHE A 1 70 ? 34.375 4.68 12.242 1 79.25 70 PHE A C 1
ATOM 565 O O . PHE A 1 70 ? 35.5 5.211 12.297 1 79.25 70 PHE A O 1
ATOM 572 N N . ASP A 1 71 ? 34.125 3.398 12.422 1 73.5 71 ASP A N 1
ATOM 573 C CA . ASP A 1 71 ? 35.25 2.545 12.859 1 73.5 71 ASP A CA 1
ATOM 574 C C . ASP A 1 71 ? 35.781 1.706 11.695 1 73.5 71 ASP A C 1
ATOM 576 O O . ASP A 1 71 ? 36.594 0.813 11.898 1 73.5 71 ASP A O 1
ATOM 580 N N . ASP A 1 72 ? 35.312 2.043 10.547 1 79.94 72 ASP A N 1
ATOM 581 C CA . ASP A 1 72 ? 35.781 1.279 9.391 1 79.94 72 ASP A CA 1
ATOM 582 C C . ASP A 1 72 ? 37.25 1.604 9.062 1 79.94 72 ASP A C 1
ATOM 584 O O . ASP A 1 72 ? 37.688 2.738 9.25 1 79.94 72 ASP A O 1
ATOM 588 N N . ASP A 1 73 ? 37.938 0.649 8.547 1 68.06 73 ASP A N 1
ATOM 589 C CA . ASP A 1 73 ? 39.344 0.795 8.266 1 68.06 73 ASP A CA 1
ATOM 590 C C . ASP A 1 73 ? 39.594 1.751 7.094 1 68.06 73 ASP A C 1
ATOM 592 O O . ASP A 1 73 ? 40.625 2.385 7.004 1 68.06 73 ASP A O 1
ATOM 596 N N . ASP A 1 74 ? 38.688 1.854 6.266 1 67.94 74 ASP A N 1
ATOM 597 C CA . ASP A 1 74 ? 38.875 2.654 5.062 1 67.94 74 ASP A CA 1
ATOM 598 C C . ASP A 1 74 ? 38.562 4.125 5.316 1 67.94 74 ASP A C 1
ATOM 600 O O . ASP A 1 74 ? 38.688 4.961 4.426 1 67.94 74 ASP A O 1
ATOM 604 N N . VAL A 1 75 ? 38.188 4.359 6.508 1 69.88 75 VAL A N 1
ATOM 605 C CA . VAL A 1 75 ? 37.812 5.73 6.852 1 69.88 75 VAL A CA 1
ATOM 606 C C . VAL A 1 75 ? 38.656 6.203 8.031 1 69.88 75 VAL A C 1
ATOM 608 O O . VAL A 1 75 ? 38.938 5.438 8.961 1 69.88 75 VAL A O 1
ATOM 611 N N . SER A 1 76 ? 39.281 7.316 7.875 1 78.5 76 SER A N 1
ATOM 612 C CA . SER A 1 76 ? 39.938 7.906 9.047 1 78.5 76 SER A CA 1
ATOM 613 C C . SER A 1 76 ? 38.875 8.297 10.094 1 78.5 76 SER A C 1
ATOM 615 O O . SER A 1 76 ? 38.156 9.266 9.906 1 78.5 76 SER A O 1
ATOM 617 N N . THR A 1 77 ? 38.844 7.52 11.117 1 81.44 77 THR A N 1
ATOM 618 C CA . THR A 1 77 ? 37.844 7.734 12.172 1 81.44 77 THR A CA 1
ATOM 619 C C . THR A 1 77 ? 37.875 9.18 12.648 1 81.44 77 THR A C 1
ATOM 621 O O . THR A 1 77 ? 36.844 9.805 12.82 1 81.44 77 THR A O 1
ATOM 624 N N . PHE A 1 78 ? 39.062 9.656 12.781 1 85.75 78 PHE A N 1
ATOM 625 C CA . PHE A 1 78 ? 39.219 11.016 13.281 1 85.75 78 PHE A CA 1
ATOM 626 C C . PHE A 1 78 ? 38.594 12.016 12.305 1 85.75 78 PHE A C 1
ATOM 628 O O . PHE A 1 78 ? 37.844 12.906 12.711 1 85.75 78 PHE A O 1
ATOM 635 N N . GLN A 1 79 ? 38.938 11.867 11.078 1 87 79 GLN A N 1
ATOM 636 C CA . GLN A 1 79 ? 38.406 12.781 10.078 1 87 79 GLN A CA 1
ATOM 637 C C . GLN A 1 79 ? 36.906 12.672 9.977 1 87 79 GLN A C 1
ATOM 639 O O . GLN A 1 79 ? 36.188 13.688 9.914 1 87 79 GLN A O 1
ATOM 644 N N . ALA A 1 80 ? 36.438 11.461 9.906 1 89.19 80 ALA A N 1
ATOM 645 C CA . ALA A 1 80 ? 35 11.25 9.789 1 89.19 80 ALA A CA 1
ATOM 646 C C . ALA A 1 80 ? 34.25 11.836 10.984 1 89.19 80 ALA A C 1
ATOM 648 O O . ALA A 1 80 ? 33.219 12.453 10.82 1 89.19 80 ALA A O 1
ATOM 649 N N . MET A 1 81 ? 34.781 11.664 12.141 1 90 81 MET A N 1
ATOM 650 C CA . MET A 1 81 ? 34.156 12.18 13.352 1 90 81 MET A CA 1
ATOM 651 C C . MET A 1 81 ? 34.219 13.703 13.391 1 90 81 MET A C 1
ATOM 653 O O . MET A 1 81 ? 33.281 14.352 13.836 1 90 81 MET A O 1
ATOM 657 N N . ALA A 1 82 ? 35.344 14.211 12.961 1 93.38 82 ALA A N 1
ATOM 658 C CA . ALA A 1 82 ? 35.469 15.664 12.93 1 93.38 82 ALA A CA 1
ATOM 659 C C . ALA A 1 82 ? 34.406 16.281 12.008 1 93.38 82 ALA A C 1
ATOM 661 O O . ALA A 1 82 ? 33.781 17.281 12.359 1 93.38 82 ALA A O 1
ATOM 662 N N . VAL A 1 83 ? 34.312 15.695 10.852 1 94 83 VAL A N 1
ATOM 663 C CA . VAL A 1 83 ? 33.312 16.188 9.891 1 94 83 VAL A CA 1
ATOM 664 C C . VAL A 1 83 ? 31.906 16.016 10.461 1 94 83 VAL A C 1
ATOM 666 O O . VAL A 1 83 ? 31.078 16.922 10.352 1 94 83 VAL A O 1
ATOM 669 N N . PHE A 1 84 ? 31.672 14.922 11.07 1 93.56 84 PHE A N 1
ATOM 670 C CA . PHE A 1 84 ? 30.375 14.648 11.656 1 93.56 84 PHE A CA 1
ATOM 671 C C . PHE A 1 84 ? 30.031 15.664 12.742 1 93.56 84 PHE A C 1
ATOM 673 O O . PHE A 1 84 ? 28.953 16.25 12.734 1 93.56 84 PHE A O 1
ATOM 680 N N . LEU A 1 85 ? 30.938 15.852 13.656 1 95.62 85 LEU A N 1
ATOM 681 C CA . LEU A 1 85 ? 30.719 16.781 14.75 1 95.62 85 LEU A CA 1
ATOM 682 C C . LEU A 1 85 ? 30.562 18.203 14.219 1 95.62 85 LEU A C 1
ATOM 684 O O . LEU A 1 85 ? 29.781 19 14.766 1 95.62 85 LEU A O 1
ATOM 688 N N . ALA A 1 86 ? 31.312 18.516 13.18 1 96.62 86 ALA A N 1
ATOM 689 C CA . ALA A 1 86 ? 31.188 19.844 12.578 1 96.62 86 ALA A CA 1
ATOM 690 C C . ALA A 1 86 ? 29.797 20.047 11.992 1 96.62 86 ALA A C 1
ATOM 692 O O . ALA A 1 86 ? 29.203 21.125 12.125 1 96.62 86 ALA A O 1
ATOM 693 N N . CYS A 1 87 ? 29.281 19.047 11.289 1 96.69 87 CYS A N 1
ATOM 694 C CA . CYS A 1 87 ? 27.953 19.141 10.688 1 96.69 87 CYS A CA 1
ATOM 695 C C . CYS A 1 87 ? 26.875 19.203 11.758 1 96.69 87 CYS A C 1
ATOM 697 O O . CYS A 1 87 ? 25.906 19.969 11.641 1 96.69 87 CYS A O 1
ATOM 699 N N . VAL A 1 88 ? 27 18.391 12.812 1 96.19 88 VAL A N 1
ATOM 700 C CA . VAL A 1 88 ? 26.078 18.453 13.938 1 96.19 88 VAL A CA 1
ATOM 701 C C . VAL A 1 88 ? 26.156 19.812 14.609 1 96.19 88 VAL A C 1
ATOM 703 O O . VAL A 1 88 ? 25.125 20.375 14.992 1 96.19 88 VAL A O 1
ATOM 706 N N . GLY A 1 89 ? 27.359 20.266 14.773 1 97.56 89 GLY A N 1
ATOM 707 C CA . GLY A 1 89 ? 27.547 21.594 15.344 1 97.56 89 GLY A CA 1
ATOM 708 C C . GLY A 1 89 ? 26.906 22.688 14.531 1 97.56 89 GLY A C 1
ATOM 709 O O . GLY A 1 89 ? 26.297 23.609 15.086 1 97.56 89 GLY A O 1
ATOM 710 N N . TRP A 1 90 ? 27.109 22.609 13.203 1 97.75 90 TRP A N 1
ATOM 711 C CA . TRP A 1 90 ? 26.469 23.562 12.305 1 97.75 90 TRP A CA 1
ATOM 712 C C . TRP A 1 90 ? 24.953 23.547 12.484 1 97.75 90 TRP A C 1
ATOM 714 O O . TRP A 1 90 ? 24.328 24.609 12.633 1 97.75 90 TRP A O 1
ATOM 724 N N . PHE A 1 91 ? 24.391 22.422 12.492 1 97.31 91 PHE A N 1
ATOM 725 C CA . PHE A 1 91 ? 22.953 22.266 12.68 1 97.31 91 PHE A CA 1
ATOM 726 C C . PHE A 1 91 ? 22.531 22.781 14.055 1 97.31 91 PHE A C 1
ATOM 728 O O . PHE A 1 91 ? 21.531 23.5 14.172 1 97.31 91 PHE A O 1
ATOM 735 N N . ALA A 1 92 ? 23.266 22.328 15.078 1 97.94 92 ALA A N 1
ATOM 736 C CA . ALA A 1 92 ? 22.969 22.75 16.453 1 97.94 92 ALA A CA 1
ATOM 737 C C . ALA A 1 92 ? 22.969 24.266 16.562 1 97.94 92 ALA A C 1
ATOM 739 O O . ALA A 1 92 ? 22.094 24.859 17.203 1 97.94 92 ALA A O 1
ATOM 740 N N . PHE A 1 93 ? 23.922 24.891 16.016 1 97.69 93 PHE A N 1
ATOM 741 C CA . PHE A 1 93 ? 24.031 26.344 16.078 1 97.69 93 PHE A CA 1
ATOM 742 C C . PHE A 1 93 ? 22.844 27 15.383 1 97.69 93 PHE A C 1
ATOM 744 O O . PHE A 1 93 ? 22.25 27.953 15.906 1 97.69 93 PHE A O 1
ATOM 751 N N . GLN A 1 94 ? 22.547 26.516 14.148 1 97.94 94 GLN A N 1
ATOM 752 C CA . GLN A 1 94 ? 21.438 27.062 13.398 1 97.94 94 GLN A CA 1
ATOM 753 C C . GLN A 1 94 ? 20.125 26.906 14.164 1 97.94 94 GLN A C 1
ATOM 755 O O . GLN A 1 94 ? 19.312 27.828 14.219 1 97.94 94 GLN A O 1
ATOM 760 N N . ALA A 1 95 ? 19.938 25.688 14.75 1 97.25 95 ALA A N 1
ATOM 761 C CA . ALA A 1 95 ? 18.719 25.406 15.508 1 97.25 95 ALA A CA 1
ATOM 762 C C . ALA A 1 95 ? 18.609 26.328 16.719 1 97.25 95 ALA A C 1
ATOM 764 O O . ALA A 1 95 ? 17.531 26.828 17.016 1 97.25 95 ALA A O 1
ATOM 765 N N . TRP A 1 96 ? 19.672 26.578 17.422 1 96.62 96 TRP A N 1
ATOM 766 C CA . TRP A 1 96 ? 19.703 27.453 18.578 1 96.62 96 TRP A CA 1
ATOM 767 C C . TRP A 1 96 ? 19.5 28.906 18.156 1 96.62 96 TRP A C 1
ATOM 769 O O . TRP A 1 96 ? 18.609 29.594 18.688 1 96.62 96 TRP A O 1
ATOM 779 N N . TYR A 1 97 ? 20.266 29.422 17.203 1 95.31 97 TYR A N 1
ATOM 780 C CA . TYR A 1 97 ? 20.281 30.828 16.812 1 95.31 97 TYR A CA 1
ATOM 781 C C . TYR A 1 97 ? 18.922 31.266 16.297 1 95.31 97 TYR A C 1
ATOM 783 O O . TYR A 1 97 ? 18.391 32.281 16.719 1 95.31 97 TYR A O 1
ATOM 791 N N . TRP A 1 98 ? 18.375 30.5 15.43 1 95.75 98 TRP A N 1
ATOM 792 C CA . TRP A 1 98 ? 17.156 30.938 14.766 1 95.75 98 TRP A CA 1
ATOM 793 C C . TRP A 1 98 ? 15.938 30.719 15.656 1 95.75 98 TRP A C 1
ATOM 795 O O . TRP A 1 98 ? 14.906 31.359 15.484 1 95.75 98 TRP A O 1
ATOM 805 N N . ALA A 1 99 ? 16.062 29.734 16.562 1 94.44 99 ALA A N 1
ATOM 806 C CA . ALA A 1 99 ? 15.023 29.656 17.594 1 94.44 99 ALA A CA 1
ATOM 807 C C . ALA A 1 99 ? 15 30.922 18.453 1 94.44 99 ALA A C 1
ATOM 809 O O . ALA A 1 99 ? 13.938 31.438 18.766 1 94.44 99 ALA A O 1
ATOM 810 N N . ARG A 1 100 ? 16.109 31.438 18.797 1 90.69 100 ARG A N 1
ATOM 811 C CA . ARG A 1 100 ? 16.219 32.688 19.562 1 90.69 100 ARG A CA 1
ATOM 812 C C . ARG A 1 100 ? 15.633 33.844 18.781 1 90.69 100 ARG A C 1
ATOM 814 O O . ARG A 1 100 ? 14.891 34.656 19.344 1 90.69 100 ARG A O 1
ATOM 821 N N . ILE A 1 101 ? 16 33.875 17.562 1 90.44 101 ILE A N 1
ATOM 822 C CA . ILE A 1 101 ? 15.516 34.969 16.734 1 90.44 101 ILE A CA 1
ATOM 823 C C . ILE A 1 101 ? 13.992 34.875 16.609 1 90.44 101 ILE A C 1
ATOM 825 O O . ILE A 1 101 ? 13.305 35.906 16.641 1 90.44 101 ILE A O 1
ATOM 829 N N . ALA A 1 102 ? 13.539 33.688 16.453 1 89.62 102 ALA A N 1
ATOM 830 C CA . ALA A 1 102 ? 12.102 33.5 16.344 1 89.62 102 ALA A CA 1
ATOM 831 C C . ALA A 1 102 ? 11.375 34 17.578 1 89.62 102 ALA A C 1
ATOM 833 O O . ALA A 1 102 ? 10.297 34.594 17.469 1 89.62 102 ALA A O 1
ATOM 834 N N . PHE A 1 103 ? 11.93 33.812 18.75 1 87.06 103 PHE A N 1
ATOM 835 C CA . PHE A 1 103 ? 11.305 34.25 19.984 1 87.06 103 PHE A CA 1
ATOM 836 C C . PHE A 1 103 ? 11.328 35.781 20.094 1 87.06 103 PHE A C 1
ATOM 838 O O . PHE A 1 103 ? 10.414 36.375 20.656 1 87.06 103 PHE A O 1
ATOM 845 N N . TYR A 1 104 ? 12.273 36.375 19.484 1 83.12 104 TYR A N 1
ATOM 846 C CA . TYR A 1 104 ? 12.359 37.844 19.484 1 83.12 104 TYR A CA 1
ATOM 847 C C . TYR A 1 104 ? 11.234 38.469 18.672 1 83.12 104 TYR A C 1
ATOM 849 O O . TYR A 1 104 ? 10.781 39.562 18.953 1 83.12 104 TYR A O 1
ATOM 857 N N . PHE A 1 105 ? 10.852 37.75 17.734 1 84 105 PHE A N 1
ATOM 858 C CA . PHE A 1 105 ? 9.82 38.281 16.844 1 84 105 PHE A CA 1
ATOM 859 C C . PHE A 1 105 ? 8.43 37.969 17.375 1 84 105 PHE A C 1
ATOM 861 O O . PHE A 1 105 ? 7.43 38.375 16.797 1 84 105 PHE A O 1
ATOM 868 N N . GLU A 1 106 ? 8.344 37.188 18.391 1 78.5 106 GLU A N 1
ATOM 869 C CA . GLU A 1 106 ? 7.031 36.875 18.953 1 78.5 106 GLU A CA 1
ATOM 870 C C . GLU A 1 106 ? 6.5 38.062 19.766 1 78.5 106 GLU A C 1
ATOM 872 O O . GLU A 1 106 ? 7.27 38.781 20.422 1 78.5 106 GLU A O 1
ATOM 877 N N . GLN A 1 107 ? 5.203 38.344 19.562 1 61.12 107 GLN A N 1
ATOM 878 C CA . GLN A 1 107 ? 4.57 39.469 20.25 1 61.12 107 GLN A CA 1
ATOM 879 C C . GLN A 1 107 ? 4.648 39.312 21.766 1 61.12 107 GLN A C 1
ATOM 881 O O . GLN A 1 107 ? 4.359 38.219 22.297 1 61.12 107 GLN A O 1
ATOM 886 N N . GLY A 1 108 ? 5.062 40.312 22.531 1 55.62 108 GLY A N 1
ATOM 887 C CA . GLY A 1 108 ? 5.113 40.406 23.984 1 55.62 108 GLY A CA 1
ATOM 888 C C . GLY A 1 108 ? 6.398 39.844 24.562 1 55.62 108 GLY A C 1
ATOM 889 O O . GLY A 1 108 ? 6.441 39.469 25.734 1 55.62 108 GLY A O 1
ATOM 890 N N . TYR A 1 109 ? 7.352 39.594 23.688 1 51.53 109 TYR A N 1
ATOM 891 C CA . TYR A 1 109 ? 8.656 39.062 24.078 1 51.53 109 TYR A CA 1
ATOM 892 C C . TYR A 1 109 ? 9.281 39.906 25.172 1 51.53 109 TYR A C 1
ATOM 894 O O . TYR A 1 109 ? 9.938 39.375 26.078 1 51.53 109 TYR A O 1
ATOM 902 N N . GLY A 1 110 ? 9.125 41.219 25.062 1 48.03 110 GLY A N 1
ATOM 903 C CA . GLY A 1 110 ? 9.68 42.094 26.094 1 48.03 110 GLY A CA 1
ATOM 904 C C . GLY A 1 110 ? 9.266 41.688 27.484 1 48.03 110 GLY A C 1
ATOM 905 O O . GLY A 1 110 ? 10.078 41.719 28.422 1 48.03 110 GLY A O 1
ATOM 906 N N . HIS A 1 111 ? 7.973 41.438 27.609 1 47.25 111 HIS A N 1
ATOM 907 C CA . HIS A 1 111 ? 7.465 41.156 28.953 1 47.25 111 HIS A CA 1
ATOM 908 C C . HIS A 1 111 ? 7.836 39.75 29.391 1 47.25 111 HIS A C 1
ATOM 910 O O . HIS A 1 111 ? 7.711 39.406 30.578 1 47.25 111 HIS A O 1
ATOM 916 N N . ARG A 1 112 ? 8.422 39 28.5 1 55.62 112 ARG A N 1
ATOM 917 C CA . ARG A 1 112 ? 8.664 37.594 28.797 1 55.62 112 ARG A CA 1
ATOM 918 C C . ARG A 1 112 ? 10.156 37.281 28.859 1 55.62 112 ARG A C 1
ATOM 920 O O . ARG A 1 112 ? 10.57 36.125 28.781 1 55.62 112 ARG A O 1
ATOM 927 N N . GLN A 1 113 ? 10.961 38.344 28.844 1 53.78 113 GLN A N 1
ATOM 928 C CA . GLN A 1 113 ? 12.414 38.188 28.906 1 53.78 113 GLN A CA 1
ATOM 929 C C . GLN A 1 113 ? 12.82 37.312 30.094 1 53.78 113 GLN A C 1
ATOM 931 O O . GLN A 1 113 ? 13.836 36.625 30.047 1 53.78 113 GLN A O 1
ATOM 936 N N . GLY A 1 114 ? 11.844 37.25 30.984 1 63.22 114 GLY A N 1
ATOM 937 C CA . GLY A 1 114 ? 12.164 36.438 32.156 1 63.22 114 GLY A CA 1
ATOM 938 C C . GLY A 1 114 ? 11.672 35 32.031 1 63.22 114 GLY A C 1
ATOM 939 O O . GLY A 1 114 ? 11.852 34.219 32.938 1 63.22 114 GLY A O 1
ATOM 940 N N . ASP A 1 115 ? 11.227 34.688 30.844 1 80.44 115 ASP A N 1
ATOM 941 C CA . ASP A 1 115 ? 10.688 33.344 30.688 1 80.44 115 ASP A CA 1
ATOM 942 C C . ASP A 1 115 ? 11.797 32.312 30.5 1 80.44 115 ASP A C 1
ATOM 944 O O . ASP A 1 115 ? 12.531 32.344 29.5 1 80.44 115 ASP A O 1
ATOM 948 N N . LYS A 1 116 ? 11.961 31.469 31.469 1 83 116 LYS A N 1
ATOM 949 C CA . LYS A 1 116 ? 13.016 30.453 31.5 1 83 116 LYS A CA 1
ATOM 950 C C . LYS A 1 116 ? 12.875 29.484 30.328 1 83 116 LYS A C 1
ATOM 952 O O . LYS A 1 116 ? 13.875 29.016 29.781 1 83 116 LYS A O 1
ATOM 957 N N . GLY A 1 117 ? 11.695 29.156 29.922 1 86.62 117 GLY A N 1
ATOM 958 C CA . GLY A 1 117 ? 11.484 28.25 28.812 1 86.62 117 GLY A CA 1
ATOM 959 C C . GLY A 1 117 ? 12.016 28.781 27.484 1 86.62 117 GLY A C 1
ATOM 960 O O . GLY A 1 117 ? 12.672 28.047 26.734 1 86.62 117 GLY A O 1
ATOM 961 N N . ARG A 1 118 ? 11.836 30.047 27.25 1 87.19 118 ARG A N 1
ATOM 962 C CA . ARG A 1 118 ? 12.289 30.641 26 1 87.19 118 ARG A CA 1
ATOM 963 C C . ARG A 1 118 ? 13.805 30.828 26 1 87.19 118 ARG A C 1
ATOM 965 O O . ARG A 1 118 ? 14.43 30.859 24.938 1 87.19 118 ARG A O 1
ATOM 972 N N . LYS A 1 119 ? 14.32 31.016 27.172 1 87 119 LYS A N 1
ATOM 973 C CA . LYS A 1 119 ? 15.773 31.125 27.312 1 87 119 LYS A CA 1
ATOM 974 C C . LYS A 1 119 ? 16.453 29.781 27.094 1 87 119 LYS A C 1
ATOM 976 O O . LYS A 1 119 ? 17.5 29.703 26.438 1 87 119 LYS A O 1
ATOM 981 N N . TRP A 1 120 ? 15.867 28.719 27.547 1 92.62 120 TRP A N 1
ATOM 982 C CA . TRP A 1 120 ? 16.531 27.422 27.578 1 92.62 120 TRP A CA 1
ATOM 983 C C . TRP A 1 120 ? 16.125 26.562 26.375 1 92.62 120 TRP A C 1
ATOM 985 O O . TRP A 1 120 ? 16.844 25.656 25.984 1 92.62 120 TRP A O 1
ATOM 995 N N . ALA A 1 121 ? 14.984 26.828 25.719 1 93.69 121 ALA A N 1
ATOM 996 C CA . ALA A 1 121 ? 14.5 26.016 24.609 1 93.69 121 ALA A CA 1
ATOM 997 C C . ALA A 1 121 ? 15.508 25.984 23.469 1 93.69 121 ALA A C 1
ATOM 999 O O . ALA A 1 121 ? 15.875 24.922 22.969 1 93.69 121 ALA A O 1
ATOM 1000 N N . PRO A 1 122 ? 16.016 27.156 23.047 1 95.06 122 PRO A N 1
ATOM 1001 C CA . PRO A 1 122 ? 17.016 27.109 21.984 1 95.06 122 PRO A CA 1
ATOM 1002 C C . PRO A 1 122 ? 18.266 26.312 22.375 1 95.06 122 PRO A C 1
ATOM 1004 O O . PRO A 1 122 ? 18.812 25.578 21.562 1 95.06 122 PRO A O 1
ATOM 1007 N N . ARG A 1 123 ? 18.688 26.469 23.641 1 95.88 123 ARG A N 1
ATOM 1008 C CA . ARG A 1 123 ? 19.844 25.719 24.141 1 95.88 123 ARG A CA 1
ATOM 1009 C C . ARG A 1 123 ? 19.562 24.219 24.172 1 95.88 123 ARG A C 1
ATOM 1011 O O . ARG A 1 123 ? 20.453 23.406 23.891 1 95.88 123 ARG A O 1
ATOM 1018 N N . PHE A 1 124 ? 18.406 23.953 24.484 1 95.44 124 PHE A N 1
ATOM 1019 C CA . PHE A 1 124 ? 17.984 22.547 24.469 1 95.44 124 PHE A CA 1
ATOM 1020 C C . PHE A 1 124 ? 18.047 22 23.047 1 95.44 124 PHE A C 1
ATOM 1022 O O . PHE A 1 124 ? 18.484 20.859 22.844 1 95.44 124 PHE A O 1
ATOM 1029 N N . TYR A 1 125 ? 17.547 22.766 22.016 1 96.25 125 TYR A N 1
ATOM 1030 C CA . TYR A 1 125 ? 17.625 22.328 20.625 1 96.25 125 TYR A CA 1
ATOM 1031 C C . TYR A 1 125 ? 19.062 21.984 20.234 1 96.25 125 TYR A C 1
ATOM 1033 O O . TYR A 1 125 ? 19.312 20.953 19.609 1 96.25 125 TYR A O 1
ATOM 1041 N N . ALA A 1 126 ? 19.922 22.797 20.625 1 96.75 126 ALA A N 1
ATOM 1042 C CA . ALA A 1 126 ? 21.344 22.578 20.297 1 96.75 126 ALA A CA 1
ATOM 1043 C C . ALA A 1 126 ? 21.875 21.328 21 1 96.75 126 ALA A C 1
ATOM 1045 O O . ALA A 1 126 ? 22.516 20.484 20.375 1 96.75 126 ALA A O 1
ATOM 1046 N N . GLY A 1 127 ? 21.625 21.25 22.266 1 96.62 127 GLY A N 1
ATOM 1047 C CA . GLY A 1 127 ? 22.078 20.094 23.016 1 96.62 127 GLY A CA 1
ATOM 1048 C C . GLY A 1 127 ? 21.484 18.781 22.516 1 96.62 127 GLY A C 1
ATOM 1049 O O . GLY A 1 127 ? 22.156 17.75 22.484 1 96.62 127 GLY A O 1
ATOM 1050 N N . ALA A 1 128 ? 20.234 18.844 22.172 1 96.19 128 ALA A N 1
ATOM 1051 C CA . ALA A 1 128 ? 19.531 17.641 21.719 1 96.19 128 ALA A CA 1
ATOM 1052 C C . ALA A 1 128 ? 20.125 17.125 20.406 1 96.19 128 ALA A C 1
ATOM 1054 O O . ALA A 1 128 ? 20.141 15.914 20.172 1 96.19 128 ALA A O 1
ATOM 1055 N N . ALA A 1 129 ? 20.547 18 19.531 1 95.81 129 ALA A N 1
ATOM 1056 C CA . ALA A 1 129 ? 21.188 17.578 18.281 1 95.81 129 ALA A CA 1
ATOM 1057 C C . ALA A 1 129 ? 22.391 16.688 18.578 1 95.81 129 ALA A C 1
ATOM 1059 O O . ALA A 1 129 ? 22.5 15.578 18.031 1 95.81 129 ALA A O 1
ATOM 1060 N N . PHE A 1 130 ? 23.234 17.141 19.5 1 96.25 130 PHE A N 1
ATOM 1061 C CA . PHE A 1 130 ? 24.391 16.359 19.906 1 96.25 130 PHE A CA 1
ATOM 1062 C C . PHE A 1 130 ? 23.953 15.117 20.688 1 96.25 130 PHE A C 1
ATOM 1064 O O . PHE A 1 130 ? 24.594 14.07 20.609 1 96.25 130 PHE A O 1
ATOM 1071 N N . GLY A 1 131 ? 22.922 15.281 21.453 1 95.38 131 GLY A N 1
ATOM 1072 C CA . GLY A 1 131 ? 22.406 14.164 22.219 1 95.38 131 GLY A CA 1
ATOM 1073 C C . GLY A 1 131 ? 21.969 12.992 21.359 1 95.38 131 GLY A C 1
ATOM 1074 O O . GLY A 1 131 ? 22.328 11.844 21.641 1 95.38 131 GLY A O 1
ATOM 1075 N N . PHE A 1 132 ? 21.234 13.289 20.312 1 92.75 132 PHE A N 1
ATOM 1076 C CA . PHE A 1 132 ? 20.781 12.242 19.406 1 92.75 132 PHE A CA 1
ATOM 1077 C C . PHE A 1 132 ? 21.969 11.594 18.703 1 92.75 132 PHE A C 1
ATOM 1079 O O . PHE A 1 132 ? 21.969 10.375 18.5 1 92.75 132 PHE A O 1
ATOM 1086 N N . ALA A 1 133 ? 22.859 12.414 18.297 1 92.06 133 ALA A N 1
ATOM 1087 C CA . ALA A 1 133 ? 24.078 11.883 17.672 1 92.06 133 ALA A CA 1
ATOM 1088 C C . ALA A 1 133 ? 24.828 10.961 18.625 1 92.06 133 ALA A C 1
ATOM 1090 O O . ALA A 1 133 ? 25.25 9.867 18.25 1 92.06 133 ALA A O 1
ATOM 1091 N N . ALA A 1 134 ? 24.938 11.383 19.859 1 93.12 134 ALA A N 1
ATOM 1092 C CA . ALA A 1 134 ? 25.625 10.578 20.859 1 93.12 134 ALA A CA 1
ATOM 1093 C C . ALA A 1 134 ? 24.859 9.289 21.156 1 93.12 134 ALA A C 1
ATOM 1095 O O . ALA A 1 134 ? 25.453 8.219 21.297 1 93.12 134 ALA A O 1
ATOM 1096 N N . TRP A 1 135 ? 23.625 9.469 21.25 1 91.12 135 TRP A N 1
ATOM 1097 C CA . TRP A 1 135 ? 22.797 8.312 21.547 1 91.12 135 TRP A CA 1
ATOM 1098 C C . TRP A 1 135 ? 22.891 7.273 20.422 1 91.12 135 TRP A C 1
ATOM 1100 O O . TRP A 1 135 ? 22.922 6.07 20.703 1 91.12 135 TRP A O 1
ATOM 1110 N N . SER A 1 136 ? 22.891 7.711 19.234 1 87.19 136 SER A N 1
ATOM 1111 C CA . SER A 1 136 ? 23.016 6.805 18.094 1 87.19 136 SER A CA 1
ATOM 1112 C C . SER A 1 136 ? 24.328 6.035 18.141 1 87.19 136 SER A C 1
ATOM 1114 O O . SER A 1 136 ? 24.359 4.84 17.844 1 87.19 136 SER A O 1
ATOM 1116 N N . LEU A 1 137 ? 25.328 6.703 18.484 1 86.69 137 LEU A N 1
ATOM 1117 C CA . LEU A 1 137 ? 26.641 6.07 18.609 1 86.69 137 LEU A CA 1
ATOM 1118 C C . LEU A 1 137 ? 26.656 5.082 19.766 1 86.69 137 LEU A C 1
ATOM 1120 O O . LEU A 1 137 ? 27.266 4.016 19.672 1 86.69 137 LEU A O 1
ATOM 1124 N N . TYR A 1 138 ? 26 5.449 20.766 1 87.94 138 TYR A N 1
ATOM 1125 C CA . TYR A 1 138 ? 25.922 4.574 21.922 1 87.94 138 TYR A CA 1
ATOM 1126 C C . TYR A 1 138 ? 25.203 3.277 21.594 1 87.94 138 TYR A C 1
ATOM 1128 O O . TYR A 1 138 ? 25.656 2.191 21.953 1 87.94 138 TYR A O 1
ATOM 1136 N N . ILE A 1 139 ? 24.141 3.396 20.953 1 82.12 139 ILE A N 1
ATOM 1137 C CA . ILE A 1 139 ? 23.359 2.223 20.562 1 82.12 139 ILE A CA 1
ATOM 1138 C C . ILE A 1 139 ? 24.188 1.358 19.609 1 82.12 139 ILE A C 1
ATOM 1140 O O . ILE A 1 139 ? 24.094 0.129 19.641 1 82.12 139 ILE A O 1
ATOM 1144 N N . ALA A 1 140 ? 24.891 1.986 18.75 1 77.06 140 ALA A N 1
ATOM 1145 C CA . ALA A 1 140 ? 25.75 1.26 17.812 1 77.06 140 ALA A CA 1
ATOM 1146 C C . ALA A 1 140 ? 26.812 0.463 18.562 1 77.06 140 ALA A C 1
ATOM 1148 O O . ALA A 1 140 ? 27.234 -0.604 18.094 1 77.06 140 ALA A O 1
ATOM 1149 N N . GLY A 1 141 ? 27.297 0.959 19.656 1 74.44 141 GLY A N 1
ATOM 1150 C CA . GLY A 1 141 ? 28.266 0.26 20.484 1 74.44 141 GLY A CA 1
ATOM 1151 C C . GLY A 1 141 ? 27.734 -1.035 21.062 1 74.44 141 GLY A C 1
ATOM 1152 O O . GLY A 1 141 ? 28.453 -2.031 21.141 1 74.44 141 GLY A O 1
ATOM 1153 N N . ARG A 1 142 ? 26.469 -0.979 21.375 1 71 142 ARG A N 1
ATOM 1154 C CA . ARG A 1 142 ? 25.859 -2.201 21.875 1 71 142 ARG A CA 1
ATOM 1155 C C . ARG A 1 142 ? 25.797 -3.271 20.797 1 71 142 ARG A C 1
ATOM 1157 O O . ARG A 1 142 ? 25.734 -4.465 21.094 1 71 142 ARG A O 1
ATOM 1164 N N . GLY A 1 143 ? 25.906 -2.768 19.625 1 63.06 143 GLY A N 1
ATOM 1165 C CA . GLY A 1 143 ? 25.875 -3.705 18.5 1 63.06 143 GLY A CA 1
ATOM 1166 C C . GLY A 1 143 ? 27.266 -4.125 18.047 1 63.06 143 GLY A C 1
ATOM 1167 O O . GLY A 1 143 ? 27.406 -4.816 17.047 1 63.06 143 GLY A O 1
ATOM 1168 N N . GLY A 1 144 ? 28.328 -3.645 18.734 1 62.97 144 GLY A N 1
ATOM 1169 C CA . GLY A 1 144 ? 29.641 -4.211 18.469 1 62.97 144 GLY A CA 1
ATOM 1170 C C . GLY A 1 144 ? 30.672 -3.172 18.047 1 62.97 144 GLY A C 1
ATOM 1171 O O . GLY A 1 144 ? 31.734 -3.518 17.547 1 62.97 144 GLY A O 1
ATOM 1172 N N . LEU A 1 145 ? 30.359 -1.947 18.109 1 64.94 145 LEU A N 1
ATOM 1173 C CA . LEU A 1 145 ? 31.375 -0.955 17.797 1 64.94 145 LEU A CA 1
ATOM 1174 C C . LEU A 1 145 ? 32.375 -0.804 18.938 1 64.94 145 LEU A C 1
ATOM 1176 O O . LEU A 1 145 ? 32 -0.374 20.031 1 64.94 145 LEU A O 1
ATOM 1180 N N . GLU A 1 146 ? 33.594 -1.263 18.734 1 65.62 146 GLU A N 1
ATOM 1181 C CA . GLU A 1 146 ? 34.625 -1.33 19.781 1 65.62 146 GLU A CA 1
ATOM 1182 C C . GLU A 1 146 ? 34.781 0.019 20.469 1 65.62 146 GLU A C 1
ATOM 1184 O O . GLU A 1 146 ? 34.781 0.097 21.703 1 65.62 146 GLU A O 1
ATOM 1189 N N . ASN A 1 147 ? 34.875 1.071 19.641 1 76.19 147 ASN A N 1
ATOM 1190 C CA . ASN A 1 147 ? 35.156 2.381 20.219 1 76.19 147 ASN A CA 1
ATOM 1191 C C . ASN A 1 147 ? 33.906 3.254 20.266 1 76.19 147 ASN A C 1
ATOM 1193 O O . ASN A 1 147 ? 34 4.473 20.438 1 76.19 147 ASN A O 1
ATOM 1197 N N . ALA A 1 148 ? 32.812 2.611 20.172 1 77.94 148 ALA A N 1
ATOM 1198 C CA . ALA A 1 148 ? 31.562 3.357 20.016 1 77.94 148 ALA A CA 1
ATOM 1199 C C . ALA A 1 148 ? 31.234 4.148 21.281 1 77.94 148 ALA A C 1
ATOM 1201 O O . ALA A 1 148 ? 30.781 5.289 21.219 1 77.94 148 ALA A O 1
ATOM 1202 N N . THR A 1 149 ? 31.484 3.541 22.359 1 81 149 THR A N 1
ATOM 1203 C CA . THR A 1 149 ? 31.172 4.211 23.609 1 81 149 THR A CA 1
ATOM 1204 C C . THR A 1 149 ? 32.031 5.461 23.781 1 81 149 THR A C 1
ATOM 1206 O O . THR A 1 149 ? 31.562 6.492 24.25 1 81 149 THR A O 1
ATOM 1209 N N . ILE A 1 150 ? 33.25 5.301 23.359 1 87.25 150 ILE A N 1
ATOM 1210 C CA . ILE A 1 150 ? 34.125 6.445 23.469 1 87.25 150 ILE A CA 1
ATOM 1211 C C . ILE A 1 150 ? 33.688 7.547 22.516 1 87.25 150 ILE A C 1
ATOM 1213 O O . ILE A 1 150 ? 33.688 8.727 22.875 1 87.25 150 ILE A O 1
ATOM 1217 N N . LEU A 1 151 ? 33.375 7.203 21.344 1 89.5 151 LEU A N 1
ATOM 1218 C CA . LEU A 1 151 ? 32.906 8.188 20.375 1 89.5 151 LEU A CA 1
ATOM 1219 C C . LEU A 1 151 ? 31.609 8.844 20.844 1 89.5 151 LEU A C 1
ATOM 1221 O O . LEU A 1 151 ? 31.406 10.039 20.641 1 89.5 151 LEU A O 1
ATOM 1225 N N . ALA A 1 152 ? 30.75 8.047 21.469 1 91.75 152 ALA A N 1
ATOM 1226 C CA . ALA A 1 152 ? 29.516 8.586 22.047 1 91.75 152 ALA A CA 1
ATOM 1227 C C . ALA A 1 152 ? 29.828 9.602 23.141 1 91.75 152 ALA A C 1
ATOM 1229 O O . ALA A 1 152 ? 29.203 10.656 23.203 1 91.75 152 ALA A O 1
ATOM 1230 N N . LEU A 1 153 ? 30.766 9.258 23.922 1 92.88 153 LEU A N 1
ATOM 1231 C CA . LEU A 1 153 ? 31.156 10.141 25.016 1 92.88 153 LEU A CA 1
ATOM 1232 C C . LEU A 1 153 ? 31.766 11.43 24.5 1 92.88 153 LEU A C 1
ATOM 1234 O O . LEU A 1 153 ? 31.484 12.516 25 1 92.88 153 LEU A O 1
ATOM 1238 N N . ILE A 1 154 ? 32.594 11.305 23.5 1 93.25 154 ILE A N 1
ATOM 1239 C CA . ILE A 1 154 ? 33.219 12.477 22.891 1 93.25 154 ILE A CA 1
ATOM 1240 C C . ILE A 1 154 ? 32.125 13.383 22.328 1 93.25 154 ILE A C 1
ATOM 1242 O O . ILE A 1 154 ? 32.156 14.602 22.5 1 93.25 154 ILE A O 1
ATOM 1246 N N . THR A 1 155 ? 31.188 12.82 21.656 1 94.44 155 THR A N 1
ATOM 1247 C CA . THR A 1 155 ? 30.094 13.578 21.078 1 94.44 155 THR A CA 1
ATOM 1248 C C . THR A 1 155 ? 29.25 14.242 22.156 1 94.44 155 THR A C 1
ATOM 1250 O O . THR A 1 155 ? 28.875 15.406 22.031 1 94.44 155 THR A O 1
ATOM 1253 N N . ALA A 1 156 ? 29 13.508 23.219 1 96.31 156 ALA A N 1
ATOM 1254 C CA . ALA A 1 156 ? 28.219 14.047 24.328 1 96.31 156 ALA A CA 1
ATOM 1255 C C . ALA A 1 156 ? 28.953 15.195 25 1 96.31 156 ALA A C 1
ATOM 1257 O O . ALA A 1 156 ? 28.359 16.219 25.328 1 96.31 156 ALA A O 1
ATOM 1258 N N . VAL A 1 157 ? 30.188 14.984 25.219 1 96.56 157 VAL A N 1
ATOM 1259 C CA . VAL A 1 157 ? 31 16.016 25.875 1 96.56 157 VAL A CA 1
ATOM 1260 C C . VAL A 1 157 ? 31.109 17.234 24.984 1 96.56 157 VAL A C 1
ATOM 1262 O O . VAL A 1 157 ? 31.047 18.375 25.469 1 96.56 157 VAL A O 1
ATOM 1265 N N . THR A 1 158 ? 31.328 17.016 23.719 1 96.56 158 THR A N 1
ATOM 1266 C CA . THR A 1 158 ? 31.344 18.125 22.781 1 96.56 158 THR A CA 1
ATOM 1267 C C . THR A 1 158 ? 30.016 18.875 22.812 1 96.56 158 THR A C 1
ATOM 1269 O O . THR A 1 158 ? 30 20.109 22.766 1 96.56 158 THR A O 1
ATOM 1272 N N . GLY A 1 159 ? 28.938 18.141 22.875 1 97.38 159 GLY A N 1
ATOM 1273 C CA . GLY A 1 159 ? 27.625 18.75 22.984 1 97.38 159 GLY A CA 1
ATOM 1274 C C . GLY A 1 159 ? 27.453 19.562 24.266 1 97.38 159 GLY A C 1
ATOM 1275 O O . GLY A 1 159 ? 26.938 20.672 24.234 1 97.38 159 GLY A O 1
ATOM 1276 N N . LEU A 1 160 ? 27.891 19.031 25.344 1 96.94 160 LEU A N 1
ATOM 1277 C CA . LEU A 1 160 ? 27.828 19.734 26.609 1 96.94 160 LEU A CA 1
ATOM 1278 C C . LEU A 1 160 ? 28.688 21 26.562 1 96.94 160 LEU A C 1
ATOM 1280 O O . LEU A 1 160 ? 28.266 22.062 27.047 1 96.94 160 LEU A O 1
ATOM 1284 N N . ALA A 1 161 ? 29.844 20.797 26.062 1 97.06 161 ALA A N 1
ATOM 1285 C CA . ALA A 1 161 ? 30.719 21.953 25.906 1 97.06 161 ALA A CA 1
ATOM 1286 C C . ALA A 1 161 ? 30.078 23.031 25.047 1 97.06 161 ALA A C 1
ATOM 1288 O O . ALA A 1 161 ? 30.219 24.219 25.312 1 97.06 161 ALA A O 1
ATOM 1289 N N . PHE A 1 162 ? 29.469 22.609 23.969 1 97 162 PHE A N 1
ATOM 1290 C CA . PHE A 1 162 ? 28.781 23.531 23.062 1 97 162 PHE A CA 1
ATOM 1291 C C . PHE A 1 162 ? 27.688 24.281 23.797 1 97 162 PHE A C 1
ATOM 1293 O O . PHE A 1 162 ? 27.562 25.5 23.656 1 97 162 PHE A O 1
ATOM 1300 N N . VAL A 1 163 ? 26.875 23.609 24.594 1 96.75 163 VAL A N 1
ATOM 1301 C CA . VAL A 1 163 ? 25.797 24.234 25.344 1 96.75 163 VAL A CA 1
ATOM 1302 C C . VAL A 1 163 ? 26.375 25.203 26.391 1 96.75 163 VAL A C 1
ATOM 1304 O O . VAL A 1 163 ? 25.844 26.297 26.594 1 96.75 163 VAL A O 1
ATOM 1307 N N . VAL A 1 164 ? 27.438 24.734 27.062 1 95.81 164 VAL A N 1
ATOM 1308 C CA . VAL A 1 164 ? 28.094 25.594 28.047 1 95.81 164 VAL A CA 1
ATOM 1309 C C . VAL A 1 164 ? 28.609 26.859 27.359 1 95.81 164 VAL A C 1
ATOM 1311 O O . VAL A 1 164 ? 28.453 27.969 27.891 1 95.81 164 VAL A O 1
ATOM 1314 N N . PHE A 1 165 ? 29.203 26.719 26.281 1 95.12 165 PHE A N 1
ATOM 1315 C CA . PHE A 1 165 ? 29.672 27.875 25.5 1 95.12 165 PHE A CA 1
ATOM 1316 C C . PHE A 1 165 ? 28.516 28.812 25.203 1 95.12 165 PHE A C 1
ATOM 1318 O O . PHE A 1 165 ? 28.656 30.031 25.312 1 95.12 165 PHE A O 1
ATOM 1325 N N . LEU A 1 166 ? 27.297 28.281 24.766 1 94.12 166 LEU A N 1
ATOM 1326 C CA . LEU A 1 166 ? 26.141 29.109 24.469 1 94.12 166 LEU A CA 1
ATOM 1327 C C . LEU A 1 166 ? 25.688 29.875 25.703 1 94.12 166 LEU A C 1
ATOM 1329 O O . LEU A 1 166 ? 25.172 31 25.594 1 94.12 166 LEU A O 1
ATOM 1333 N N . VAL A 1 167 ? 25.938 29.297 26.844 1 91.62 167 VAL A N 1
ATOM 1334 C CA . VAL A 1 167 ? 25.531 29.922 28.094 1 91.62 167 VAL A CA 1
ATOM 1335 C C . VAL A 1 167 ? 26.516 31.031 28.484 1 91.62 167 VAL A C 1
ATOM 1337 O O . VAL A 1 167 ? 26.109 32.125 28.875 1 91.62 167 VAL A O 1
ATOM 1340 N N . ILE A 1 168 ? 27.828 30.844 28.312 1 91.5 168 ILE A N 1
ATOM 1341 C CA . ILE A 1 168 ? 28.812 31.766 28.844 1 91.5 168 ILE A CA 1
ATOM 1342 C C . ILE A 1 168 ? 29.312 32.719 27.734 1 91.5 168 ILE A C 1
ATOM 1344 O O . ILE A 1 168 ? 30.141 33.562 27.969 1 91.5 168 ILE A O 1
ATOM 1348 N N . ARG A 1 169 ? 28.844 32.562 26.625 1 87.75 169 ARG A N 1
ATOM 1349 C CA . ARG A 1 169 ? 29.375 33.281 25.484 1 87.75 169 ARG A CA 1
ATOM 1350 C C . ARG A 1 169 ? 29.375 34.812 25.719 1 87.75 169 ARG A C 1
ATOM 1352 O O . ARG A 1 169 ? 30.312 35.5 25.328 1 87.75 169 ARG A O 1
ATOM 1359 N N . VAL A 1 170 ? 28.312 35.312 26.359 1 83.31 170 VAL A N 1
ATOM 1360 C CA . VAL A 1 170 ? 28.188 36.75 26.547 1 83.31 170 VAL A CA 1
ATOM 1361 C C . VAL A 1 170 ? 29.172 37.219 27.625 1 83.31 170 VAL A C 1
ATOM 1363 O O . VAL A 1 170 ? 29.984 38.094 27.391 1 83.31 170 VAL A O 1
ATOM 1366 N N . PRO A 1 171 ? 29.125 36.562 28.75 1 84.62 171 PRO A N 1
ATOM 1367 C CA . PRO A 1 171 ? 30.141 36.938 29.734 1 84.62 171 PRO A CA 1
ATOM 1368 C C . PRO A 1 171 ? 31.562 36.75 29.234 1 84.62 171 PRO A C 1
ATOM 1370 O O . PRO A 1 171 ? 32.438 37.531 29.562 1 84.62 171 PRO A O 1
ATOM 1373 N N . LEU A 1 172 ? 31.75 35.781 28.531 1 86.94 172 LEU A N 1
ATOM 1374 C CA . LEU A 1 172 ? 33.062 35.5 27.984 1 86.94 172 LEU A CA 1
ATOM 1375 C C . LEU A 1 172 ? 33.469 36.594 27 1 86.94 172 LEU A C 1
ATOM 1377 O O . LEU A 1 172 ? 34.625 37.062 26.984 1 86.94 172 LEU A O 1
ATOM 1381 N N . ALA A 1 173 ? 32.594 36.969 26.156 1 82.25 173 ALA A N 1
ATOM 1382 C CA . ALA A 1 173 ? 32.875 38.031 25.188 1 82.25 173 ALA A CA 1
ATOM 1383 C C . ALA A 1 173 ? 33.156 39.344 25.906 1 82.25 173 ALA A C 1
ATOM 1385 O O . ALA A 1 173 ? 34.031 40.125 25.469 1 82.25 173 ALA A O 1
ATOM 1386 N N . GLU A 1 174 ? 32.406 39.625 26.922 1 83.06 174 GLU A N 1
ATOM 1387 C CA . GLU A 1 174 ? 32.656 40.812 27.719 1 83.06 174 GLU A CA 1
ATOM 1388 C C . GLU A 1 174 ? 34.031 40.781 28.359 1 83.06 174 GLU A C 1
ATOM 1390 O O . GLU A 1 174 ? 34.75 41.781 28.391 1 83.06 174 GLU A O 1
ATOM 1395 N N . ARG A 1 175 ? 34.344 39.719 28.781 1 85.56 175 ARG A N 1
ATOM 1396 C CA . ARG A 1 175 ? 35.625 39.531 29.406 1 85.56 175 ARG A CA 1
ATOM 1397 C C . ARG A 1 175 ? 36.75 39.688 28.391 1 85.56 175 ARG A C 1
ATOM 1399 O O . ARG A 1 175 ? 37.844 40.188 28.703 1 85.56 175 ARG A O 1
ATOM 1406 N N . LEU A 1 176 ? 36.469 39.25 27.25 1 85.12 176 LEU A N 1
ATOM 1407 C CA . LEU A 1 176 ? 37.469 39.312 26.203 1 85.12 176 LEU A CA 1
ATOM 1408 C C . LEU A 1 176 ? 37.438 40.656 25.484 1 85.12 176 LEU A C 1
ATOM 1410 O O . LEU A 1 176 ? 38.25 40.875 24.578 1 85.12 176 LEU A O 1
ATOM 1414 N N . GLY A 1 177 ? 36.625 41.656 25.828 1 70.12 177 GLY A N 1
ATOM 1415 C CA . GLY A 1 177 ? 36.562 43.031 25.328 1 70.12 177 GLY A CA 1
ATOM 1416 C C . GLY A 1 177 ? 35.688 43.188 24.125 1 70.12 177 GLY A C 1
ATOM 1417 O O . GLY A 1 177 ? 35.719 44.219 23.453 1 70.12 177 GLY A O 1
ATOM 1418 N N . PHE A 1 178 ? 34.938 42.094 23.703 1 65.62 178 PHE A N 1
ATOM 1419 C CA . PHE A 1 178 ? 34.094 42.188 22.516 1 65.62 178 PHE A CA 1
ATOM 1420 C C . PHE A 1 178 ? 32.625 42.344 22.922 1 65.62 178 PHE A C 1
ATOM 1422 O O . PHE A 1 178 ? 31.719 42.125 22.109 1 65.62 178 PHE A O 1
ATOM 1429 N N . GLY A 1 179 ? 32.312 42.562 24.109 1 59.16 179 GLY A N 1
ATOM 1430 C CA . GLY A 1 179 ? 30.984 42.562 24.688 1 59.16 179 GLY A CA 1
ATOM 1431 C C . GLY A 1 179 ? 30.016 43.5 23.984 1 59.16 179 GLY A C 1
ATOM 1432 O O . GLY A 1 179 ? 28.828 43.188 23.859 1 59.16 179 GLY A O 1
ATOM 1433 N N . GLY A 1 180 ? 30.344 44.656 23.609 1 55.56 180 GLY A N 1
ATOM 1434 C CA . GLY A 1 180 ? 29.453 45.625 23.016 1 55.56 180 GLY A CA 1
ATOM 1435 C C . GLY A 1 180 ? 28.844 45.156 21.703 1 55.56 180 GLY A C 1
ATOM 1436 O O . GLY A 1 180 ? 27.703 45.531 21.391 1 55.56 180 GLY A O 1
ATOM 1437 N N . SER A 1 181 ? 29.516 44.375 20.953 1 52.44 181 SER A N 1
ATOM 1438 C CA . SER A 1 181 ? 29.109 43.969 19.625 1 52.44 181 SER A CA 1
ATOM 1439 C C . SER A 1 181 ? 28.078 42.844 19.672 1 52.44 181 SER A C 1
ATOM 1441 O O . SER A 1 181 ? 27.281 42.688 18.75 1 52.44 181 SER A O 1
ATOM 1443 N N . LEU A 1 182 ? 28.156 42.031 20.578 1 53.59 182 LEU A N 1
ATOM 1444 C CA . LEU A 1 182 ? 27.266 40.875 20.641 1 53.59 182 LEU A CA 1
ATOM 1445 C C . LEU A 1 182 ? 25.969 41.219 21.359 1 53.59 182 LEU A C 1
ATOM 1447 O O . LEU A 1 182 ? 24.969 40.5 21.234 1 53.59 182 LEU A O 1
ATOM 1451 N N . LYS A 1 183 ? 25.953 42.219 22.156 1 51.34 183 LYS A N 1
ATOM 1452 C CA . LYS A 1 183 ? 24.766 42.656 22.875 1 51.34 183 LYS A CA 1
ATOM 1453 C C . LYS A 1 183 ? 23.812 43.438 21.969 1 51.34 183 LYS A C 1
ATOM 1455 O O . LYS A 1 183 ? 22.922 44.156 22.438 1 51.34 183 LYS A O 1
ATOM 1460 N N . SER A 1 184 ? 24.109 43.5 20.766 1 47 184 SER A N 1
ATOM 1461 C CA . SER A 1 184 ? 23.109 44.25 20.016 1 47 184 SER A CA 1
ATOM 1462 C C . SER A 1 184 ? 21.734 43.594 20.125 1 47 184 SER A C 1
ATOM 1464 O O . SER A 1 184 ? 21.391 42.719 19.312 1 47 184 SER A O 1
ATOM 1466 N N . GLU A 1 185 ? 21.422 43.281 21.281 1 48.03 185 GLU A N 1
ATOM 1467 C CA . GLU A 1 185 ? 20 42.938 21.359 1 48.03 185 GLU A CA 1
ATOM 1468 C C . GLU A 1 185 ? 19.141 43.938 20.641 1 48.03 185 GLU A C 1
ATOM 1470 O O . GLU A 1 185 ? 19.5 45.125 20.547 1 48.03 185 GLU A O 1
ATOM 1475 N N . PRO A 1 186 ? 18.266 43.469 19.812 1 48.25 186 PRO A N 1
ATOM 1476 C CA . PRO A 1 186 ? 17.422 44.469 19.172 1 48.25 186 PRO A CA 1
ATOM 1477 C C . PRO A 1 186 ? 17.047 45.625 20.109 1 48.25 186 PRO A C 1
ATOM 1479 O O . PRO A 1 186 ? 16.906 45.406 21.312 1 48.25 186 PRO A O 1
ATOM 1482 N N . GLY A 1 187 ? 17.531 46.844 19.875 1 44.88 187 GLY A N 1
ATOM 1483 C CA . GLY A 1 187 ? 17.062 48 20.625 1 44.88 187 GLY A CA 1
ATOM 1484 C C . GLY A 1 187 ? 15.703 47.812 21.266 1 44.88 187 GLY A C 1
ATOM 1485 O O . GLY A 1 187 ? 15.062 46.781 21.047 1 44.88 187 GLY A O 1
ATOM 1486 N N . ASP A 1 188 ? 15.211 48.656 22.25 1 49.22 188 ASP A N 1
ATOM 1487 C CA . ASP A 1 188 ? 13.984 48.75 23.031 1 49.22 188 ASP A CA 1
ATOM 1488 C C . ASP A 1 188 ? 12.766 48.406 22.172 1 49.22 188 ASP A C 1
ATOM 1490 O O . ASP A 1 188 ? 11.68 48.125 22.703 1 49.22 188 ASP A O 1
ATOM 1494 N N . GLY A 1 189 ? 12.812 48.469 20.781 1 56.5 189 GLY A N 1
ATOM 1495 C CA . GLY A 1 189 ? 11.586 48.281 20.016 1 56.5 189 GLY A CA 1
ATOM 1496 C C . GLY A 1 189 ? 11.398 46.875 19.531 1 56.5 189 GLY A C 1
ATOM 1497 O O . GLY A 1 189 ? 12.375 46.156 19.297 1 56.5 189 GLY A O 1
ATOM 1498 N N . GLN A 1 190 ? 10.328 46.156 19.891 1 66.69 190 GLN A N 1
ATOM 1499 C CA . GLN A 1 190 ? 9.961 44.844 19.438 1 66.69 190 GLN A CA 1
ATOM 1500 C C . GLN A 1 190 ? 9.938 44.75 17.906 1 66.69 190 GLN A C 1
ATOM 1502 O O . GLN A 1 190 ? 9.211 45.5 17.25 1 66.69 190 GLN A O 1
ATOM 1507 N N . PRO A 1 191 ? 10.977 43.875 17.344 1 75.38 191 PRO A N 1
ATOM 1508 C CA . PRO A 1 191 ? 10.922 43.75 15.891 1 75.38 191 PRO A CA 1
ATOM 1509 C C . PRO A 1 191 ? 9.617 43.125 15.398 1 75.38 191 PRO A C 1
ATOM 1511 O O . PRO A 1 191 ? 9.07 42.219 16.047 1 75.38 191 PRO A O 1
ATOM 1514 N N . THR A 1 192 ? 9.039 43.75 14.414 1 72.94 192 THR A N 1
ATOM 1515 C CA . THR A 1 192 ? 7.762 43.281 13.906 1 72.94 192 THR A CA 1
ATOM 1516 C C . THR A 1 192 ? 7.891 42.844 12.453 1 72.94 192 THR A C 1
ATOM 1518 O O . THR A 1 192 ? 7.059 42.062 11.945 1 72.94 192 THR A O 1
ATOM 1521 N N . ALA A 1 193 ? 9 43.375 11.891 1 79.44 193 ALA A N 1
ATOM 1522 C CA . ALA A 1 193 ? 9.141 43.062 10.461 1 79.44 193 ALA A CA 1
ATOM 1523 C C . ALA A 1 193 ? 10.469 42.375 10.172 1 79.44 193 ALA A C 1
ATOM 1525 O O . ALA A 1 193 ? 11.398 42.438 10.984 1 79.44 193 ALA A O 1
ATOM 1526 N N . PHE A 1 194 ? 10.492 41.688 9.117 1 80.44 194 PHE A N 1
ATOM 1527 C CA . PHE A 1 194 ? 11.695 41 8.656 1 80.44 194 PHE A CA 1
ATOM 1528 C C . PHE A 1 194 ? 12.852 42 8.531 1 80.44 194 PHE A C 1
ATOM 1530 O O . PHE A 1 194 ? 14 41.656 8.828 1 80.44 194 PHE A O 1
ATOM 1537 N N . ALA A 1 195 ? 12.516 43.188 8.156 1 76 195 ALA A N 1
ATOM 1538 C CA . ALA A 1 195 ? 13.508 44.25 7.988 1 76 195 ALA A CA 1
ATOM 1539 C C . ALA A 1 195 ? 14.141 44.625 9.32 1 76 195 ALA A C 1
ATOM 1541 O O . ALA A 1 195 ? 15.234 45.219 9.359 1 76 195 ALA A O 1
ATOM 1542 N N . ASP A 1 196 ? 13.469 44.281 10.398 1 80.56 196 ASP A N 1
ATOM 1543 C CA . ASP A 1 196 ? 13.953 44.625 11.727 1 80.56 196 ASP A CA 1
ATOM 1544 C C . ASP A 1 196 ? 15.039 43.656 12.203 1 80.56 196 ASP A C 1
ATOM 1546 O O . ASP A 1 196 ? 15.633 43.875 13.266 1 80.56 196 ASP A O 1
ATOM 1550 N N . LEU A 1 197 ? 15.305 42.688 11.383 1 83.56 197 LEU A N 1
ATOM 1551 C CA . LEU A 1 197 ? 16.406 41.812 11.734 1 83.56 197 LEU A CA 1
ATOM 1552 C C . LEU A 1 197 ? 17.703 42.562 11.883 1 83.56 197 LEU A C 1
ATOM 1554 O O . LEU A 1 197 ? 17.969 43.5 11.117 1 83.56 197 LEU A O 1
ATOM 1558 N N . SER A 1 198 ? 18.516 42.219 12.812 1 81.75 198 SER A N 1
ATOM 1559 C CA . SER A 1 198 ? 19.797 42.875 13.008 1 81.75 198 SER A CA 1
ATOM 1560 C C . SER A 1 198 ? 20.719 42.656 11.812 1 81.75 198 SER A C 1
ATOM 1562 O O . SER A 1 198 ? 20.578 41.688 11.07 1 81.75 198 SER A O 1
ATOM 1564 N N . PRO A 1 199 ? 21.656 43.531 11.578 1 77.19 199 PRO A N 1
ATOM 1565 C CA . PRO A 1 199 ? 22.594 43.344 10.469 1 77.19 199 PRO A CA 1
ATOM 1566 C C . PRO A 1 199 ? 23.359 42.031 10.555 1 77.19 199 PRO A C 1
ATOM 1568 O O . PRO A 1 199 ? 23.656 41.406 9.531 1 77.19 199 PRO A O 1
ATOM 1571 N N . VAL A 1 200 ? 23.656 41.625 11.727 1 80.94 200 VAL A N 1
ATOM 1572 C CA . VAL A 1 200 ? 24.375 40.375 11.914 1 80.94 200 VAL A CA 1
ATOM 1573 C C . VAL A 1 200 ? 23.5 39.188 11.484 1 80.94 200 VAL A C 1
ATOM 1575 O O . VAL A 1 200 ? 23.953 38.25 10.82 1 80.94 200 VAL A O 1
ATOM 1578 N N . SER A 1 201 ? 22.219 39.25 11.883 1 86.38 201 SER A N 1
ATOM 1579 C CA . SER A 1 201 ? 21.297 38.188 11.531 1 86.38 201 SER A CA 1
ATOM 1580 C C . SER A 1 201 ? 21.031 38.125 10.031 1 86.38 201 SER A C 1
ATOM 1582 O O . SER A 1 201 ? 20.859 37.062 9.445 1 86.38 201 SER A O 1
ATOM 1584 N N . LYS A 1 202 ? 20.984 39.25 9.438 1 84.06 202 LYS A N 1
ATOM 1585 C CA . LYS A 1 202 ? 20.812 39.344 7.992 1 84.06 202 LYS A CA 1
ATOM 1586 C C . LYS A 1 202 ? 22.031 38.75 7.273 1 84.06 202 LYS A C 1
ATOM 1588 O O . LYS A 1 202 ? 21.875 38 6.309 1 84.06 202 LYS A O 1
ATOM 1593 N N . ALA A 1 203 ? 23.172 39.156 7.742 1 83.31 203 ALA A N 1
ATOM 1594 C CA . ALA A 1 203 ? 24.406 38.625 7.16 1 83.31 203 ALA A CA 1
ATOM 1595 C C . ALA A 1 203 ? 24.484 37.125 7.34 1 83.31 203 ALA A C 1
ATOM 1597 O O . ALA A 1 203 ? 24.922 36.406 6.434 1 83.31 203 ALA A O 1
ATOM 1598 N N . TRP A 1 204 ? 24.109 36.656 8.477 1 89.12 204 TRP A N 1
ATOM 1599 C CA . TRP A 1 204 ? 24.156 35.25 8.773 1 89.12 204 TRP A CA 1
ATOM 1600 C C . TRP A 1 204 ? 23.188 34.469 7.895 1 89.12 204 TRP A C 1
ATOM 1602 O O . TRP A 1 204 ? 23.5 33.375 7.43 1 89.12 204 TRP A O 1
ATOM 1612 N N . LEU A 1 205 ? 22.016 34.969 7.742 1 89.56 205 LEU A N 1
ATOM 1613 C CA . LEU A 1 205 ? 21.031 34.375 6.859 1 89.56 205 LEU A CA 1
ATOM 1614 C C . LEU A 1 205 ? 21.547 34.281 5.43 1 89.56 205 LEU A C 1
ATOM 1616 O O . LEU A 1 205 ? 21.469 33.219 4.797 1 89.56 205 LEU A O 1
ATOM 1620 N N . THR A 1 206 ? 22.078 35.375 4.953 1 87.12 206 THR A N 1
ATOM 1621 C CA . THR A 1 206 ? 22.609 35.438 3.596 1 87.12 206 THR A CA 1
ATOM 1622 C C . THR A 1 206 ? 23.781 34.469 3.445 1 87.12 206 THR A C 1
ATOM 1624 O O . THR A 1 206 ? 23.891 33.75 2.443 1 87.12 206 THR A O 1
ATOM 1627 N N . GLY A 1 207 ? 24.641 34.5 4.434 1 89.12 207 GLY A N 1
ATOM 1628 C CA . GLY A 1 207 ? 25.75 33.562 4.414 1 89.12 207 GLY A CA 1
ATOM 1629 C C . GLY A 1 207 ? 25.312 32.125 4.414 1 89.12 207 GLY A C 1
ATOM 1630 O O . GLY A 1 207 ? 25.906 31.281 3.729 1 89.12 207 GLY A O 1
ATOM 1631 N N . SER A 1 208 ? 24.297 31.828 5.203 1 92.81 208 SER A N 1
ATOM 1632 C CA . SER A 1 208 ? 23.781 30.469 5.262 1 92.81 208 SER A CA 1
ATOM 1633 C C . SER A 1 208 ? 23.172 30.047 3.924 1 92.81 208 SER A C 1
ATOM 1635 O O . SER A 1 208 ? 23.344 28.906 3.494 1 92.81 208 SER A O 1
ATOM 1637 N N . ILE A 1 209 ? 22.484 30.906 3.266 1 90.38 209 ILE A N 1
ATOM 1638 C CA . ILE A 1 209 ? 21.891 30.625 1.965 1 90.38 209 ILE A CA 1
ATOM 1639 C C . ILE A 1 209 ? 22.984 30.438 0.921 1 90.38 209 ILE A C 1
ATOM 1641 O O . ILE A 1 209 ? 22.922 29.5 0.107 1 90.38 209 ILE A O 1
ATOM 1645 N N . LEU A 1 210 ? 23.984 31.312 0.934 1 90.25 210 LEU A N 1
ATOM 1646 C CA . LEU A 1 210 ? 25.094 31.172 0.001 1 90.25 210 LEU A CA 1
ATOM 1647 C C . LEU A 1 210 ? 25.828 29.859 0.205 1 90.25 210 LEU A C 1
ATOM 1649 O O . LEU A 1 210 ? 26.219 29.203 -0.764 1 90.25 210 LEU A O 1
ATOM 1653 N N . PHE A 1 211 ? 26.047 29.547 1.462 1 95.38 211 PHE A N 1
ATOM 1654 C CA . PHE A 1 211 ? 26.672 28.266 1.764 1 95.38 211 PHE A CA 1
ATOM 1655 C C . PHE A 1 211 ? 25.844 27.109 1.212 1 95.38 211 PHE A C 1
ATOM 1657 O O . PHE A 1 211 ? 26.391 26.156 0.652 1 95.38 211 PHE A O 1
ATOM 1664 N N . ALA A 1 212 ? 24.562 27.156 1.342 1 95.81 212 ALA A N 1
ATOM 1665 C CA . ALA A 1 212 ? 23.672 26.141 0.795 1 95.81 212 ALA A CA 1
ATOM 1666 C C . ALA A 1 212 ? 23.781 26.078 -0.725 1 95.81 212 ALA A C 1
ATOM 1668 O O . AL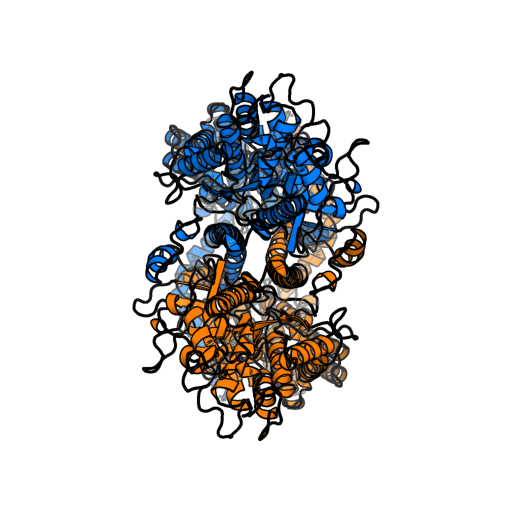A A 1 212 ? 23.766 24.984 -1.304 1 95.81 212 ALA A O 1
ATOM 1669 N N . LEU A 1 213 ? 23.875 27.203 -1.371 1 94.06 213 LEU A N 1
ATOM 1670 C CA . LEU A 1 213 ? 24 27.25 -2.824 1 94.06 213 LEU A CA 1
ATOM 1671 C C . LEU A 1 213 ? 25.328 26.672 -3.279 1 94.06 213 LEU A C 1
ATOM 1673 O O . LEU A 1 213 ? 25.406 26 -4.316 1 94.06 213 LEU A O 1
ATOM 1677 N N . VAL A 1 214 ? 26.344 26.984 -2.523 1 96.44 214 VAL A N 1
ATOM 1678 C CA . VAL A 1 214 ? 27.641 26.406 -2.834 1 96.44 214 VAL A CA 1
ATOM 1679 C C . VAL A 1 214 ? 27.578 24.875 -2.729 1 96.44 214 VAL A C 1
ATOM 1681 O O . VAL A 1 214 ? 28.062 24.156 -3.607 1 96.44 214 VAL A O 1
ATOM 1684 N N . MET A 1 215 ? 26.969 24.391 -1.637 1 97.44 215 MET A N 1
ATOM 1685 C CA . MET A 1 215 ? 26.812 22.938 -1.468 1 97.44 215 MET A CA 1
ATOM 1686 C C . MET A 1 215 ? 25.969 22.344 -2.588 1 97.44 215 MET A C 1
ATOM 1688 O O . MET A 1 215 ? 26.25 21.25 -3.07 1 97.44 215 MET A O 1
ATOM 1692 N N . LEU A 1 216 ? 24.875 23.031 -2.975 1 97.25 216 LEU A N 1
ATOM 1693 C CA . LEU A 1 216 ? 24.062 22.609 -4.105 1 97.25 216 LEU A CA 1
ATOM 1694 C C . LEU A 1 216 ? 24.922 22.453 -5.363 1 97.25 216 LEU A C 1
ATOM 1696 O O . LEU A 1 216 ? 24.844 21.438 -6.047 1 97.25 216 LEU A O 1
ATOM 1700 N N . GLY A 1 217 ? 25.75 23.453 -5.648 1 97.5 217 GLY A N 1
ATOM 1701 C CA . GLY A 1 217 ? 26.641 23.391 -6.797 1 97.5 217 GLY A CA 1
ATOM 1702 C C . GLY A 1 217 ? 27.625 22.234 -6.73 1 97.5 217 GLY A C 1
ATOM 1703 O O . GLY A 1 217 ? 27.875 21.562 -7.73 1 97.5 217 GLY A O 1
ATOM 1704 N N . LEU A 1 218 ? 28.172 21.984 -5.543 1 98.06 218 LEU A N 1
ATOM 1705 C CA . LEU A 1 218 ? 29.141 20.922 -5.355 1 98.06 218 LEU A CA 1
ATOM 1706 C C . LEU A 1 218 ? 28.484 19.562 -5.562 1 98.06 218 LEU A C 1
ATOM 1708 O O . LEU A 1 218 ? 29.078 18.672 -6.188 1 98.06 218 LEU A O 1
ATOM 1712 N N . VAL A 1 219 ? 27.266 19.391 -5.016 1 97.94 219 VAL A N 1
ATOM 1713 C CA . VAL A 1 219 ? 26.578 18.109 -5.133 1 97.94 219 VAL A CA 1
ATOM 1714 C C . VAL A 1 219 ? 26.172 17.875 -6.582 1 97.94 219 VAL A C 1
ATOM 1716 O O . VAL A 1 219 ? 26.203 16.734 -7.07 1 97.94 219 VAL A O 1
ATOM 1719 N N . ILE A 1 220 ? 25.719 18.922 -7.289 1 97.5 220 ILE A N 1
ATOM 1720 C CA . ILE A 1 220 ? 25.375 18.797 -8.703 1 97.5 220 ILE A CA 1
ATOM 1721 C C . ILE A 1 220 ? 26.625 18.391 -9.492 1 97.5 220 ILE A C 1
ATOM 1723 O O . ILE A 1 220 ? 26.547 17.531 -10.367 1 97.5 220 ILE A O 1
ATOM 1727 N N . TRP A 1 221 ? 27.797 18.906 -9.117 1 96.94 221 TRP A N 1
ATOM 1728 C CA . TRP A 1 221 ? 29.062 18.656 -9.812 1 96.94 221 TRP A CA 1
ATOM 1729 C C . TRP A 1 221 ? 29.562 17.234 -9.57 1 96.94 221 TRP A C 1
ATOM 1731 O O . TRP A 1 221 ? 30 16.562 -10.5 1 96.94 221 TRP A O 1
ATOM 1741 N N . ASN A 1 222 ? 29.547 16.812 -8.359 1 97.56 222 ASN A N 1
ATOM 1742 C CA . ASN A 1 222 ? 30.062 15.508 -7.98 1 97.56 222 ASN A CA 1
ATOM 1743 C C . ASN A 1 222 ? 29.297 14.914 -6.809 1 97.56 222 ASN A C 1
ATOM 1745 O O . ASN A 1 222 ? 29.812 14.812 -5.699 1 97.56 222 ASN A O 1
ATOM 1749 N N . PRO A 1 223 ? 28.125 14.453 -7.145 1 96.31 223 PRO A N 1
ATOM 1750 C CA . PRO A 1 223 ? 27.281 13.938 -6.055 1 96.31 223 PRO A CA 1
ATOM 1751 C C . PRO A 1 223 ? 27.938 12.758 -5.332 1 96.31 223 PRO A C 1
ATOM 1753 O O . PRO A 1 223 ? 27.812 12.633 -4.113 1 96.31 223 PRO A O 1
ATOM 1756 N N . VAL A 1 224 ? 28.672 11.867 -6.043 1 97.25 224 VAL A N 1
ATOM 1757 C CA . VAL A 1 224 ? 29.266 10.672 -5.457 1 97.25 224 VAL A CA 1
ATOM 1758 C C . VAL A 1 224 ? 30.391 11.07 -4.516 1 97.25 224 VAL A C 1
ATOM 1760 O O . VAL A 1 224 ? 30.391 10.703 -3.338 1 97.25 224 VAL A O 1
ATOM 1763 N N . GLY A 1 225 ? 31.297 11.914 -5.027 1 95.94 225 GLY A N 1
ATOM 1764 C CA . GLY A 1 225 ? 32.438 12.312 -4.223 1 95.94 225 GLY A CA 1
ATOM 1765 C C . GLY A 1 225 ? 32.062 13.109 -2.99 1 95.94 225 GLY A C 1
ATOM 1766 O O . GLY A 1 225 ? 32.562 12.859 -1.897 1 95.94 225 GLY A O 1
ATOM 1767 N N . ILE A 1 226 ? 31.188 14.039 -3.162 1 96.38 226 ILE A N 1
ATOM 1768 C CA . ILE A 1 226 ? 30.766 14.898 -2.062 1 96.38 226 ILE A CA 1
ATOM 1769 C C . ILE A 1 226 ? 29.984 14.078 -1.035 1 96.38 226 ILE A C 1
ATOM 1771 O O . ILE A 1 226 ? 30.203 14.219 0.171 1 96.38 226 ILE A O 1
ATOM 1775 N N . GLY A 1 227 ? 29.125 13.234 -1.544 1 95.38 227 GLY A N 1
ATOM 1776 C CA . GLY A 1 227 ? 28.344 12.391 -0.649 1 95.38 227 GLY A CA 1
ATOM 1777 C C . GLY A 1 227 ? 29.203 11.453 0.179 1 95.38 227 GLY A C 1
ATOM 1778 O O . GLY A 1 227 ? 28.953 11.258 1.37 1 95.38 227 GLY A O 1
ATOM 1779 N N . GLN A 1 228 ? 30.125 10.852 -0.405 1 92.94 228 GLN A N 1
ATOM 1780 C CA . GLN A 1 228 ? 31 9.906 0.292 1 92.94 228 GLN A CA 1
ATOM 1781 C C . GLN A 1 228 ? 31.969 10.625 1.227 1 92.94 228 GLN A C 1
ATOM 1783 O O . GLN A 1 228 ? 32.312 10.102 2.283 1 92.94 228 GLN A O 1
ATOM 1788 N N . TRP A 1 229 ? 32.344 11.844 0.837 1 92.5 229 TRP A N 1
ATOM 1789 C CA . TRP A 1 229 ? 33.25 12.609 1.682 1 92.5 229 TRP A CA 1
ATOM 1790 C C . TRP A 1 229 ? 32.562 12.977 3.004 1 92.5 229 TRP A C 1
ATOM 1792 O O . TRP A 1 229 ? 33.188 12.883 4.066 1 92.5 229 TRP A O 1
ATOM 1802 N N . PHE A 1 230 ? 31.391 13.344 2.982 1 92.94 230 PHE A N 1
ATOM 1803 C CA . PHE A 1 230 ? 30.672 13.711 4.195 1 92.94 230 PHE A CA 1
ATOM 1804 C C . PHE A 1 230 ? 30.125 12.477 4.898 1 92.94 230 PHE A C 1
ATOM 1806 O O . PHE A 1 230 ? 30.234 12.359 6.125 1 92.94 230 PHE A O 1
ATOM 1813 N N . GLY A 1 231 ? 29.609 11.562 4.137 1 91 231 GLY A N 1
ATOM 1814 C CA . GLY A 1 231 ? 28.812 10.484 4.691 1 91 231 GLY A CA 1
ATOM 1815 C C . GLY A 1 231 ? 27.344 10.844 4.836 1 91 231 GLY A C 1
ATOM 1816 O O . GLY A 1 231 ? 27 12.023 4.945 1 91 231 GLY A O 1
ATOM 1817 N N . ALA A 1 232 ? 26.484 9.891 4.941 1 91.88 232 ALA A N 1
ATOM 1818 C CA . ALA A 1 232 ? 25.031 10.078 4.895 1 91.88 232 ALA A CA 1
ATOM 1819 C C . ALA A 1 232 ? 24.547 10.867 6.105 1 91.88 232 ALA A C 1
ATOM 1821 O O . ALA A 1 232 ? 23.766 11.812 5.969 1 91.88 232 ALA A O 1
ATOM 1822 N N . ALA A 1 233 ? 24.953 10.492 7.324 1 90.62 233 ALA A N 1
ATOM 1823 C CA . ALA A 1 233 ? 24.484 11.156 8.539 1 90.62 233 ALA A CA 1
ATOM 1824 C C . ALA A 1 233 ? 24.938 12.617 8.57 1 90.62 233 ALA A C 1
ATOM 1826 O O . ALA A 1 233 ? 24.141 13.516 8.867 1 90.62 233 ALA A O 1
ATOM 1827 N N . SER A 1 234 ? 26.203 12.852 8.234 1 93.44 234 SER A N 1
ATOM 1828 C CA . SER A 1 234 ? 26.781 14.188 8.289 1 93.44 234 SER A CA 1
ATOM 1829 C C . SER A 1 234 ? 26.109 15.125 7.289 1 93.44 234 SER A C 1
ATOM 1831 O O . SER A 1 234 ? 25.75 16.25 7.629 1 93.44 234 SER A O 1
ATOM 1833 N N . ILE A 1 235 ? 25.984 14.648 6.113 1 94.81 235 ILE A N 1
ATOM 1834 C CA . ILE A 1 235 ? 25.422 15.523 5.086 1 94.81 235 ILE A CA 1
ATOM 1835 C C . ILE A 1 235 ? 23.953 15.805 5.387 1 94.81 235 ILE A C 1
ATOM 1837 O O . ILE A 1 235 ? 23.438 16.875 5.074 1 94.81 235 ILE A O 1
ATOM 1841 N N . ALA A 1 236 ? 23.203 14.859 5.969 1 93 236 ALA A N 1
ATOM 1842 C CA . ALA A 1 236 ? 21.828 15.109 6.387 1 93 236 ALA A CA 1
ATOM 1843 C C . ALA A 1 236 ? 21.766 16.219 7.422 1 93 236 ALA A C 1
ATOM 1845 O O . ALA A 1 236 ? 20.938 17.125 7.309 1 93 236 ALA A O 1
ATOM 1846 N N . PHE A 1 237 ? 22.625 16.172 8.422 1 94.25 237 PHE A N 1
ATOM 1847 C CA . PHE A 1 237 ? 22.641 17.203 9.445 1 94.25 237 PHE A CA 1
ATOM 1848 C C . PHE A 1 237 ? 23.047 18.547 8.859 1 94.25 237 PHE A C 1
ATOM 1850 O O . PHE A 1 237 ? 22.547 19.594 9.273 1 94.25 237 PHE A O 1
ATOM 1857 N N . LEU A 1 238 ? 24 18.453 7.949 1 96.88 238 LEU A N 1
ATOM 1858 C CA . LEU A 1 238 ? 24.391 19.688 7.258 1 96.88 238 LEU A CA 1
ATOM 1859 C C . LEU A 1 238 ? 23.188 20.297 6.539 1 96.88 238 LEU A C 1
ATOM 1861 O O . LEU A 1 238 ? 22.953 21.5 6.629 1 96.88 238 LEU A O 1
ATOM 1865 N N . ALA A 1 239 ? 22.453 19.484 5.848 1 96.81 239 ALA A N 1
ATOM 1866 C CA . ALA A 1 239 ? 21.281 19.938 5.105 1 96.81 239 ALA A CA 1
ATOM 1867 C C . ALA A 1 239 ? 20.219 20.5 6.047 1 96.81 239 ALA A C 1
ATOM 1869 O O . ALA A 1 239 ? 19.578 21.516 5.75 1 96.81 239 ALA A O 1
ATOM 1870 N N . PHE A 1 240 ? 20.016 19.844 7.168 1 96.44 240 PHE A N 1
ATOM 1871 C CA . PHE A 1 240 ? 19.062 20.344 8.156 1 96.44 240 PHE A CA 1
ATOM 1872 C C . PHE A 1 240 ? 19.469 21.719 8.648 1 96.44 240 PHE A C 1
ATOM 1874 O O . PHE A 1 240 ? 18.625 22.594 8.867 1 96.44 240 PHE A O 1
ATOM 1881 N N . GLY A 1 241 ? 20.734 21.875 8.836 1 97.19 241 GLY A N 1
ATOM 1882 C CA . GLY A 1 241 ? 21.25 23.172 9.219 1 97.19 241 GLY A CA 1
ATOM 1883 C C . GLY A 1 241 ? 21 24.25 8.172 1 97.19 241 GLY A C 1
ATOM 1884 O O . GLY A 1 241 ? 20.906 25.438 8.5 1 97.19 241 GLY A O 1
ATOM 1885 N N . HIS A 1 242 ? 20.906 23.859 6.957 1 96.81 242 HIS A N 1
ATOM 1886 C CA . HIS A 1 242 ? 20.594 24.812 5.895 1 96.81 242 HIS A CA 1
ATOM 1887 C C . HIS A 1 242 ? 19.109 25.094 5.832 1 96.81 242 HIS A C 1
ATOM 1889 O O . HIS A 1 242 ? 18.703 26.203 5.445 1 96.81 242 HIS A O 1
ATOM 1895 N N . ILE A 1 243 ? 18.266 24.219 6.234 1 96.31 243 ILE A N 1
ATOM 1896 C CA . ILE A 1 243 ? 16.812 24.328 6.125 1 96.31 243 ILE A CA 1
ATOM 1897 C C . ILE A 1 243 ? 16.281 25.234 7.23 1 96.31 243 ILE A C 1
ATOM 1899 O O . ILE A 1 243 ? 15.352 26 7.012 1 96.31 243 ILE A O 1
ATOM 1903 N N . VAL A 1 244 ? 16.891 25.234 8.391 1 96.94 244 VAL A N 1
ATOM 1904 C CA . VAL A 1 244 ? 16.391 25.906 9.586 1 96.94 244 VAL A CA 1
ATOM 1905 C C . VAL A 1 244 ? 16.375 27.422 9.352 1 96.94 244 VAL A C 1
ATOM 1907 O O . VAL A 1 244 ? 15.352 28.078 9.57 1 96.94 244 VAL A O 1
ATOM 1910 N N . PRO A 1 245 ? 17.5 28.078 8.852 1 95.31 245 PRO A N 1
ATOM 1911 C CA . PRO A 1 245 ? 17.469 29.531 8.648 1 95.31 245 PRO A CA 1
ATOM 1912 C C . PRO A 1 245 ? 16.422 29.953 7.609 1 95.31 245 PRO A C 1
ATOM 1914 O O . PRO A 1 245 ? 15.703 30.922 7.82 1 95.31 245 PRO A O 1
ATOM 1917 N N . VAL A 1 246 ? 16.328 29.172 6.574 1 91.94 246 VAL A N 1
ATOM 1918 C CA . VAL A 1 246 ? 15.391 29.5 5.508 1 91.94 246 VAL A CA 1
ATOM 1919 C C . VAL A 1 246 ? 13.961 29.344 6.016 1 91.94 246 VAL A C 1
ATOM 1921 O O . VAL A 1 246 ? 13.117 30.203 5.805 1 91.94 246 VAL A O 1
ATOM 1924 N N . GLY A 1 247 ? 13.711 28.203 6.641 1 93.44 247 GLY A N 1
ATOM 1925 C CA . GLY A 1 247 ? 12.391 27.969 7.203 1 93.44 247 GLY A CA 1
ATOM 1926 C C . GLY A 1 247 ? 11.992 29.016 8.234 1 93.44 247 GLY A C 1
ATOM 1927 O O . GLY A 1 247 ? 10.852 29.484 8.242 1 93.44 247 GLY A O 1
ATOM 1928 N N . SER A 1 248 ? 12.914 29.391 9.094 1 93.38 248 SER A N 1
ATOM 1929 C CA . SER A 1 248 ? 12.641 30.375 10.125 1 93.38 248 SER A CA 1
ATOM 1930 C C . SER A 1 248 ? 12.367 31.75 9.516 1 93.38 248 SER A C 1
ATOM 1932 O O . SER A 1 248 ? 11.484 32.469 9.984 1 93.38 248 SER A O 1
ATOM 1934 N N . ALA A 1 249 ? 13.094 32.094 8.516 1 89.25 249 ALA A N 1
ATOM 1935 C CA . ALA A 1 249 ? 12.859 33.344 7.812 1 89.25 249 ALA A CA 1
ATOM 1936 C C . ALA A 1 249 ? 11.461 33.375 7.191 1 89.25 249 ALA A C 1
ATOM 1938 O O . ALA A 1 249 ? 10.789 34.406 7.23 1 89.25 249 ALA A O 1
ATOM 1939 N N . LEU A 1 250 ? 11.055 32.281 6.648 1 89.06 250 LEU A N 1
ATOM 1940 C CA . LEU A 1 250 ? 9.742 32.188 6.031 1 89.06 250 LEU A CA 1
ATOM 1941 C C . LEU A 1 250 ? 8.641 32.312 7.082 1 89.06 250 LEU A C 1
ATOM 1943 O O . LEU A 1 250 ? 7.57 32.844 6.812 1 89.06 250 LEU A O 1
ATOM 1947 N N . ILE A 1 251 ? 8.891 31.797 8.258 1 89.81 251 ILE A N 1
ATOM 1948 C CA . ILE A 1 251 ? 7.93 31.922 9.344 1 89.81 251 ILE A CA 1
ATOM 1949 C C . ILE A 1 251 ? 7.777 33.375 9.734 1 89.81 251 ILE A C 1
ATOM 1951 O O . ILE A 1 251 ? 6.66 33.875 9.906 1 89.81 251 ILE A O 1
ATOM 1955 N N . ILE A 1 252 ? 8.891 34.094 9.883 1 86.44 252 ILE A N 1
ATOM 1956 C CA . ILE A 1 252 ? 8.883 35.5 10.25 1 86.44 252 ILE A CA 1
ATOM 1957 C C . ILE A 1 252 ? 8.156 36.312 9.172 1 86.44 252 ILE A C 1
ATOM 1959 O O . ILE A 1 252 ? 7.316 37.156 9.484 1 86.44 252 ILE A O 1
ATOM 1963 N N . ARG A 1 253 ? 8.422 35.906 7.977 1 83.75 253 ARG A N 1
ATOM 1964 C CA . ARG A 1 253 ? 7.777 36.625 6.875 1 83.75 253 ARG A CA 1
ATOM 1965 C C . ARG A 1 253 ? 6.281 36.312 6.836 1 83.75 253 ARG A C 1
ATOM 1967 O O . ARG A 1 253 ? 5.477 37.188 6.496 1 83.75 253 ARG A O 1
ATOM 1974 N N . SER A 1 254 ? 5.965 35.125 7.051 1 85.25 254 SER A N 1
ATOM 1975 C CA . SER A 1 254 ? 4.559 34.719 7.094 1 85.25 254 SER A CA 1
ATOM 1976 C C . SER A 1 254 ? 3.812 35.5 8.18 1 85.25 254 SER A C 1
ATOM 1978 O O . SER A 1 254 ? 2.672 35.906 7.977 1 85.25 254 SER A O 1
ATOM 1980 N N . ARG A 1 255 ? 4.406 35.688 9.281 1 82.38 255 ARG A N 1
ATOM 1981 C CA . ARG A 1 255 ? 3.799 36.438 10.375 1 82.38 255 ARG A CA 1
ATOM 1982 C C . ARG A 1 255 ? 3.65 37.906 10.008 1 82.38 255 ARG A C 1
ATOM 1984 O O . ARG A 1 255 ? 2.637 38.531 10.328 1 82.38 255 ARG A O 1
ATOM 1991 N N . GLU A 1 256 ? 4.695 38.406 9.422 1 80.5 256 GLU A N 1
ATOM 1992 C CA . GLU A 1 256 ? 4.699 39.812 9.008 1 80.5 256 GLU A CA 1
ATOM 1993 C C . GLU A 1 256 ? 3.576 40.094 8.023 1 80.5 256 GLU A C 1
ATOM 1995 O O . GLU A 1 256 ? 2.854 41.062 8.164 1 80.5 256 GLU A O 1
ATOM 2000 N N . THR A 1 257 ? 3.494 39.188 7.082 1 77.25 257 THR A N 1
ATOM 2001 C CA . THR A 1 257 ? 2.553 39.469 5.996 1 77.25 257 THR A CA 1
ATOM 2002 C C . THR A 1 257 ? 1.168 38.906 6.348 1 77.25 257 THR A C 1
ATOM 2004 O O . THR A 1 257 ? 0.171 39.312 5.738 1 77.25 257 THR A O 1
ATOM 2007 N N . GLY A 1 258 ? 1.166 37.969 7.25 1 77.12 258 GLY A N 1
ATOM 2008 C CA . GLY A 1 258 ? -0.088 37.312 7.57 1 77.12 258 GLY A CA 1
ATOM 2009 C C . GLY A 1 258 ? -0.488 36.25 6.551 1 77.12 258 GLY A C 1
ATOM 2010 O O . GLY A 1 258 ? -1.558 35.656 6.656 1 77.12 258 GLY A O 1
ATOM 2011 N N . ALA A 1 259 ? 0.304 36.062 5.527 1 81.31 259 ALA A N 1
ATOM 2012 C CA . ALA A 1 259 ? 0.036 35.094 4.473 1 81.31 259 ALA A CA 1
ATOM 2013 C C . ALA A 1 259 ? 0.627 33.75 4.824 1 81.31 259 ALA A C 1
ATOM 2015 O O . ALA A 1 259 ? 1.643 33.656 5.52 1 81.31 259 ALA A O 1
ATOM 2016 N N . PRO A 1 260 ? -0.018 32.656 4.422 1 84.69 260 PRO A N 1
ATOM 2017 C CA . PRO A 1 260 ? 0.55 31.312 4.629 1 84.69 260 PRO A CA 1
ATOM 2018 C C . PRO A 1 260 ? 1.64 30.969 3.617 1 84.69 260 PRO A C 1
ATOM 2020 O O . PRO A 1 260 ? 1.451 30.094 2.777 1 84.69 260 PRO A O 1
ATOM 2023 N N . ILE A 1 261 ? 2.723 31.594 3.812 1 84.81 261 ILE A N 1
ATOM 2024 C CA . ILE A 1 261 ? 3.777 31.531 2.807 1 84.81 261 ILE A CA 1
ATOM 2025 C C . ILE A 1 261 ? 4.281 30.094 2.674 1 84.81 261 ILE A C 1
ATOM 2027 O O . ILE A 1 261 ? 4.414 29.578 1.562 1 84.81 261 ILE A O 1
ATOM 2031 N N . ILE A 1 262 ? 4.512 29.391 3.711 1 88.69 262 ILE A N 1
ATOM 2032 C CA . ILE A 1 262 ? 5.035 28.031 3.684 1 88.69 262 ILE A CA 1
ATOM 2033 C C . ILE A 1 262 ? 4.023 27.109 3.01 1 88.69 262 ILE A C 1
ATOM 2035 O O . ILE A 1 262 ? 4.387 26.312 2.141 1 88.69 262 ILE A O 1
ATOM 2039 N N . MET A 1 263 ? 2.814 27.188 3.357 1 86.88 263 MET A N 1
ATOM 2040 C CA . MET A 1 263 ? 1.761 26.375 2.754 1 86.88 263 MET A CA 1
ATOM 2041 C C . MET A 1 263 ? 1.652 26.656 1.259 1 86.88 263 MET A C 1
ATOM 2043 O O . MET A 1 263 ? 1.394 25.75 0.472 1 86.88 263 MET A O 1
ATOM 2047 N N . SER A 1 264 ? 1.735 27.953 0.928 1 84.81 264 SER A N 1
ATOM 2048 C CA . SER A 1 264 ? 1.647 28.312 -0.487 1 84.81 264 SER A CA 1
ATOM 2049 C C . SER A 1 264 ? 2.756 27.641 -1.292 1 84.81 264 SER A C 1
ATOM 2051 O O . SER A 1 264 ? 2.527 27.188 -2.416 1 84.81 264 SER A O 1
ATOM 2053 N N . PHE A 1 265 ? 3.918 27.578 -0.679 1 87.06 265 PHE A N 1
ATOM 2054 C CA . PHE A 1 265 ? 5.023 26.906 -1.355 1 87.06 265 PHE A CA 1
ATOM 2055 C C . PHE A 1 265 ? 4.762 25.422 -1.465 1 87.06 265 PHE A C 1
ATOM 2057 O O . PHE A 1 265 ? 5.09 24.797 -2.479 1 87.06 265 PHE A O 1
ATOM 2064 N N . LEU A 1 266 ? 4.199 24.844 -0.482 1 90 266 LEU A N 1
ATOM 2065 C CA . LEU A 1 266 ? 3.883 23.422 -0.511 1 90 266 LEU A CA 1
ATOM 2066 C C . LEU A 1 266 ? 2.812 23.125 -1.556 1 90 266 LEU A C 1
ATOM 2068 O O . LEU A 1 266 ? 2.914 22.141 -2.291 1 90 266 LEU A O 1
ATOM 2072 N N . VAL A 1 267 ? 1.822 23.969 -1.651 1 86.69 267 VAL A N 1
ATOM 2073 C CA . VAL A 1 267 ? 0.771 23.812 -2.65 1 86.69 267 VAL A CA 1
ATOM 2074 C C . VAL A 1 267 ? 1.358 23.984 -4.051 1 86.69 267 VAL A C 1
ATOM 2076 O O . VAL A 1 267 ? 1.022 23.234 -4.969 1 86.69 267 VAL A O 1
ATOM 2079 N N . PHE A 1 268 ? 2.188 25.016 -4.152 1 88.62 268 PHE A N 1
ATOM 2080 C CA . PHE A 1 268 ? 2.855 25.25 -5.426 1 88.62 268 PHE A CA 1
ATOM 2081 C C . PHE A 1 268 ? 3.668 24.031 -5.848 1 88.62 268 PHE A C 1
ATOM 2083 O O . PHE A 1 268 ? 3.576 23.594 -6.996 1 88.62 268 PHE A O 1
ATOM 2090 N N . ALA A 1 269 ? 4.438 23.469 -4.906 1 92.25 269 ALA A N 1
ATOM 2091 C CA . ALA A 1 269 ? 5.219 22.266 -5.188 1 92.25 269 ALA A CA 1
ATOM 2092 C C . ALA A 1 269 ? 4.316 21.109 -5.602 1 92.25 269 ALA A C 1
ATOM 2094 O O . ALA A 1 269 ? 4.641 20.359 -6.527 1 92.25 269 ALA A O 1
ATOM 2095 N N . GLY A 1 270 ? 3.234 20.953 -4.969 1 91.12 270 GLY A N 1
ATOM 2096 C CA . GLY A 1 270 ? 2.27 19.922 -5.324 1 91.12 270 GLY A CA 1
ATOM 2097 C C . GLY A 1 270 ? 1.694 20.094 -6.719 1 91.12 270 GLY A C 1
ATOM 2098 O O . GLY A 1 270 ? 1.595 19.141 -7.484 1 91.12 270 GLY A O 1
ATOM 2099 N N . LEU A 1 271 ? 1.398 21.297 -7.086 1 89.56 271 LEU A N 1
ATOM 2100 C CA . LEU A 1 271 ? 0.781 21.578 -8.375 1 89.56 271 LEU A CA 1
ATOM 2101 C C . LEU A 1 271 ? 1.769 21.344 -9.516 1 89.56 271 LEU A C 1
ATOM 2103 O O . LEU A 1 271 ? 1.435 20.703 -10.508 1 89.56 271 LEU A O 1
ATOM 2107 N N . ILE A 1 272 ? 2.99 21.828 -9.312 1 91.19 272 ILE A N 1
ATOM 2108 C CA . ILE A 1 272 ? 3.936 21.734 -10.422 1 91.19 272 ILE A CA 1
ATOM 2109 C C . ILE A 1 272 ? 4.426 20.297 -10.562 1 91.19 272 ILE A C 1
ATOM 2111 O O . ILE A 1 272 ? 4.973 19.922 -11.609 1 91.19 272 ILE A O 1
ATOM 2115 N N . SER A 1 273 ? 4.266 19.516 -9.508 1 91.25 273 SER A N 1
ATOM 2116 C CA . SER A 1 273 ? 4.703 18.125 -9.562 1 91.25 273 SER A CA 1
ATOM 2117 C C . SER A 1 273 ? 3.959 17.359 -10.648 1 91.25 273 SER A C 1
ATOM 2119 O O . SER A 1 273 ? 4.398 16.281 -11.062 1 91.25 273 SER A O 1
ATOM 2121 N N . ALA A 1 274 ? 2.85 17.875 -11.133 1 87.06 274 ALA A N 1
ATOM 2122 C CA . ALA A 1 274 ? 2.053 17.219 -12.172 1 87.06 274 ALA A CA 1
ATOM 2123 C C . ALA A 1 274 ? 2.822 17.156 -13.484 1 87.06 274 ALA A C 1
ATOM 2125 O O . ALA A 1 274 ? 2.576 16.266 -14.312 1 87.06 274 ALA A O 1
ATOM 2126 N N . TRP A 1 275 ? 3.795 18.109 -13.625 1 86.88 275 TRP A N 1
ATOM 2127 C CA . TRP A 1 275 ? 4.492 18.062 -14.914 1 86.88 275 TRP A CA 1
ATOM 2128 C C . TRP A 1 275 ? 6 18.156 -14.711 1 86.88 275 TRP A C 1
ATOM 2130 O O . TRP A 1 275 ? 6.77 17.953 -15.656 1 86.88 275 TRP A O 1
ATOM 2140 N N . SER A 1 276 ? 6.418 18.484 -13.539 1 88.56 276 SER A N 1
ATOM 2141 C CA . SER A 1 276 ? 7.852 18.562 -13.266 1 88.56 276 SER A CA 1
ATOM 2142 C C . SER A 1 276 ? 8.359 17.266 -12.633 1 88.56 276 SER A C 1
ATOM 2144 O O . SER A 1 276 ? 8.18 17.031 -11.438 1 88.56 276 SER A O 1
ATOM 2146 N N . ASP A 1 277 ? 8.898 16.406 -13.414 1 89.25 277 ASP A N 1
ATOM 2147 C CA . ASP A 1 277 ? 9.445 15.117 -12.992 1 89.25 277 ASP A CA 1
ATOM 2148 C C . ASP A 1 277 ? 10.867 14.922 -13.516 1 89.25 277 ASP A C 1
ATOM 2150 O O . ASP A 1 277 ? 11.078 14.742 -14.711 1 89.25 277 ASP A O 1
ATOM 2154 N N . ASN A 1 278 ? 11.82 14.961 -12.594 1 92.94 278 ASN A N 1
ATOM 2155 C CA . ASN A 1 278 ? 13.219 14.852 -12.992 1 92.94 278 ASN A CA 1
ATOM 2156 C C . ASN A 1 278 ? 13.734 13.422 -12.844 1 92.94 278 ASN A C 1
ATOM 2158 O O . ASN A 1 278 ? 14.945 13.195 -12.812 1 92.94 278 ASN A O 1
ATOM 2162 N N . HIS A 1 279 ? 12.883 12.445 -12.719 1 94 279 HIS A N 1
ATOM 2163 C CA . HIS A 1 279 ? 13.297 11.078 -12.453 1 94 279 HIS A CA 1
ATOM 2164 C C . HIS A 1 279 ? 13.148 10.203 -13.688 1 94 279 HIS A C 1
ATOM 2166 O O . HIS A 1 279 ? 12.773 9.031 -13.586 1 94 279 HIS A O 1
ATOM 2172 N N . ALA A 1 280 ? 13.367 10.688 -14.859 1 92.38 280 ALA A N 1
ATOM 2173 C CA . ALA A 1 280 ? 13.25 9.898 -16.078 1 92.38 280 ALA A CA 1
ATOM 2174 C C . ALA A 1 280 ? 14.312 8.797 -16.125 1 92.38 280 ALA A C 1
ATOM 2176 O O . ALA A 1 280 ? 15.461 9.023 -15.742 1 92.38 280 ALA A O 1
ATOM 2177 N N . VAL A 1 281 ? 13.906 7.609 -16.484 1 94.19 281 VAL A N 1
ATOM 2178 C CA . VAL A 1 281 ? 14.844 6.516 -16.719 1 94.19 281 VAL A CA 1
ATOM 2179 C C . VAL A 1 281 ? 15.711 6.828 -17.938 1 94.19 281 VAL A C 1
ATOM 2181 O O . VAL A 1 281 ? 15.203 6.895 -19.062 1 94.19 281 VAL A O 1
ATOM 2184 N N . ALA A 1 282 ? 16.969 6.988 -17.656 1 90.06 282 ALA A N 1
ATOM 2185 C CA . ALA A 1 282 ? 17.891 7.336 -18.75 1 90.06 282 ALA A CA 1
ATOM 2186 C C . ALA A 1 282 ? 18.172 6.125 -19.625 1 90.06 282 ALA A C 1
ATOM 2188 O O . ALA A 1 282 ? 18.453 5.035 -19.125 1 90.06 282 ALA A O 1
ATOM 2189 N N . VAL A 1 283 ? 17.984 6.281 -20.891 1 90.44 283 VAL A N 1
ATOM 2190 C CA . VAL A 1 283 ? 18.312 5.223 -21.844 1 90.44 283 VAL A CA 1
ATOM 2191 C C . VAL A 1 283 ? 19.797 5.254 -22.172 1 90.44 283 VAL A C 1
ATOM 2193 O O . VAL A 1 283 ? 20.453 6.285 -22 1 90.44 283 VAL A O 1
ATOM 2196 N N 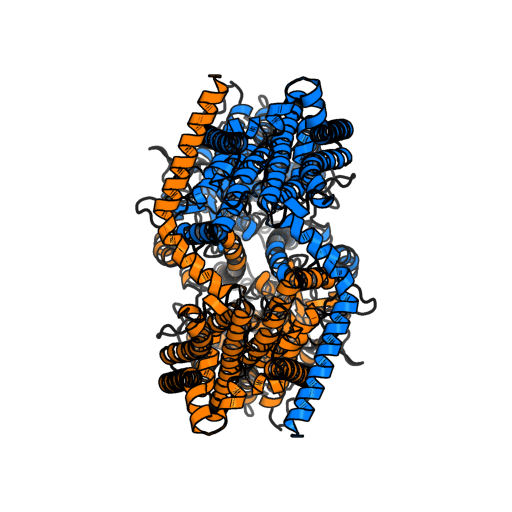. ALA A 1 284 ? 20.344 4.082 -22.484 1 88.5 284 ALA A N 1
ATOM 2197 C CA . ALA A 1 284 ? 21.766 3.977 -22.797 1 88.5 284 ALA A CA 1
ATOM 2198 C C . ALA A 1 284 ? 22.125 4.836 -24 1 88.5 284 ALA A C 1
ATOM 2200 O O . ALA A 1 284 ? 21.344 4.922 -24.969 1 88.5 284 ALA A O 1
ATOM 2201 N N . LYS A 1 285 ? 23.203 5.633 -23.797 1 71.06 285 LYS A N 1
ATOM 2202 C CA . LYS A 1 285 ? 23.672 6.531 -24.859 1 71.06 285 LYS A CA 1
ATOM 2203 C C . LYS A 1 285 ? 24.719 5.859 -25.734 1 71.06 285 LYS A C 1
ATOM 2205 O O . LYS A 1 285 ? 25.438 4.973 -25.266 1 71.06 285 LYS A O 1
ATOM 2210 N N . GLY A 1 286 ? 24.641 5.961 -27.109 1 62.19 286 GLY A N 1
ATOM 2211 C CA . GLY A 1 286 ? 25.766 5.574 -27.938 1 62.19 286 GLY A CA 1
ATOM 2212 C C . GLY A 1 286 ? 25.391 4.609 -29.047 1 62.19 286 GLY A C 1
ATOM 2213 O O . GLY A 1 286 ? 24.359 3.934 -28.953 1 62.19 286 GLY A O 1
ATOM 2214 N N . ASP A 1 287 ? 25.922 4.719 -30.203 1 57.19 287 ASP A N 1
ATOM 2215 C CA . ASP A 1 287 ? 25.812 3.969 -31.453 1 57.19 287 ASP A CA 1
ATOM 2216 C C . ASP A 1 287 ? 26 2.473 -31.219 1 57.19 287 ASP A C 1
ATOM 2218 O O . ASP A 1 287 ? 25.641 1.653 -32.062 1 57.19 287 ASP A O 1
ATOM 2222 N N . GLY A 1 288 ? 26.312 2.068 -29.891 1 63.59 288 GLY A N 1
ATOM 2223 C CA . GLY A 1 288 ? 26.672 0.664 -29.797 1 63.59 288 GLY A CA 1
ATOM 2224 C C . GLY A 1 288 ? 25.703 -0.154 -28.984 1 63.59 288 GLY A C 1
ATOM 2225 O O . GLY A 1 288 ? 25.984 -1.303 -28.625 1 63.59 288 GLY A O 1
ATOM 2226 N N . ALA A 1 289 ? 24.578 0.408 -28.672 1 70.75 289 ALA A N 1
ATOM 2227 C CA . ALA A 1 289 ? 23.656 -0.435 -27.922 1 70.75 289 ALA A CA 1
ATOM 2228 C C . ALA A 1 289 ? 23 -1.472 -28.844 1 70.75 289 ALA A C 1
ATOM 2230 O O . ALA A 1 289 ? 22.531 -1.14 -29.938 1 70.75 289 ALA A O 1
ATOM 2231 N N . PRO A 1 290 ? 23.141 -2.734 -28.391 1 79.75 290 PRO A N 1
ATOM 2232 C CA . PRO A 1 290 ? 22.516 -3.771 -29.219 1 79.75 290 PRO A CA 1
ATOM 2233 C C . PRO A 1 290 ? 21.016 -3.547 -29.406 1 79.75 290 PRO A C 1
ATOM 2235 O O . PRO A 1 290 ? 20.375 -2.895 -28.578 1 79.75 290 PRO A O 1
ATOM 2238 N N . ASP A 1 291 ? 20.562 -3.936 -30.516 1 87.25 291 ASP A N 1
ATOM 2239 C CA . ASP A 1 291 ? 19.141 -3.891 -30.828 1 87.25 291 ASP A CA 1
ATOM 2240 C C . ASP A 1 291 ? 18.344 -4.836 -29.922 1 87.25 291 ASP A C 1
ATOM 2242 O O . ASP A 1 291 ? 18.531 -6.055 -29.984 1 87.25 291 ASP A O 1
ATOM 2246 N N . PHE A 1 292 ? 17.5 -4.254 -29.094 1 90 292 PHE A N 1
ATOM 2247 C CA . PHE A 1 292 ? 16.781 -5.031 -28.109 1 90 292 PHE A CA 1
ATOM 2248 C C . PHE A 1 292 ? 15.859 -6.047 -28.781 1 90 292 PHE A C 1
ATOM 2250 O O . PHE A 1 292 ? 15.422 -7.008 -28.141 1 90 292 PHE A O 1
ATOM 2257 N N . THR A 1 293 ? 15.43 -5.883 -30.078 1 89.62 293 THR A N 1
ATOM 2258 C CA . THR A 1 293 ? 14.508 -6.77 -30.797 1 89.62 293 THR A CA 1
ATOM 2259 C C . THR A 1 293 ? 15.211 -8.062 -31.188 1 89.62 293 THR A C 1
ATOM 2261 O O . THR A 1 293 ? 14.555 -9.055 -31.531 1 89.62 293 THR A O 1
ATOM 2264 N N . GLN A 1 294 ? 16.547 -8.094 -31.109 1 91.38 294 GLN A N 1
ATOM 2265 C CA . GLN A 1 294 ? 17.312 -9.25 -31.578 1 91.38 294 GLN A CA 1
ATOM 2266 C C . GLN A 1 294 ? 17.594 -10.211 -30.422 1 91.38 294 GLN A C 1
ATOM 2268 O O . GLN A 1 294 ? 18.266 -11.227 -30.609 1 91.38 294 GLN A O 1
ATOM 2273 N N . ARG A 1 295 ? 17.062 -9.945 -29.328 1 94.94 295 ARG A N 1
ATOM 2274 C CA . ARG A 1 295 ? 17.281 -10.82 -28.188 1 94.94 295 ARG A CA 1
ATOM 2275 C C . ARG A 1 295 ? 16.656 -12.195 -28.406 1 94.94 295 ARG A C 1
ATOM 2277 O O . ARG A 1 295 ? 15.695 -12.328 -29.172 1 94.94 295 ARG A O 1
ATOM 2284 N N . LEU A 1 296 ? 17.188 -13.203 -27.766 1 95.19 296 LEU A N 1
ATOM 2285 C CA . LEU A 1 296 ? 16.766 -14.586 -27.953 1 95.19 296 LEU A CA 1
ATOM 2286 C C . LEU A 1 296 ? 15.508 -14.891 -27.156 1 95.19 296 LEU A C 1
ATOM 2288 O O . LEU A 1 296 ? 15.242 -14.242 -26.141 1 95.19 296 LEU A O 1
ATOM 2292 N N . SER A 1 297 ? 14.719 -15.852 -27.672 1 95 297 SER A N 1
ATOM 2293 C CA . SER A 1 297 ? 13.68 -16.484 -26.859 1 95 297 SER A CA 1
ATOM 2294 C C . SER A 1 297 ? 14.281 -17.469 -25.859 1 95 297 SER A C 1
ATOM 2296 O O . SER A 1 297 ? 15.477 -17.781 -25.938 1 95 297 SER A O 1
ATOM 2298 N N . VAL A 1 298 ? 13.523 -17.969 -24.953 1 95.12 298 VAL A N 1
ATOM 2299 C CA . VAL A 1 298 ? 14.008 -18.953 -24 1 95.12 298 VAL A CA 1
ATOM 2300 C C . VAL A 1 298 ? 14.43 -20.234 -24.734 1 95.12 298 VAL A C 1
ATOM 2302 O O . VAL A 1 298 ? 15.445 -20.844 -24.391 1 95.12 298 VAL A O 1
ATOM 2305 N N . ASP A 1 299 ? 13.711 -20.625 -25.812 1 93.56 299 ASP A N 1
ATOM 2306 C CA . ASP A 1 299 ? 14.039 -21.812 -26.625 1 93.56 299 ASP A CA 1
ATOM 2307 C C . ASP A 1 299 ? 15.406 -21.656 -27.281 1 93.56 299 ASP A C 1
ATOM 2309 O O . ASP A 1 299 ? 16.234 -22.562 -27.219 1 93.56 299 ASP A O 1
ATOM 2313 N N . ASP A 1 300 ? 15.57 -20.5 -27.859 1 94.81 300 ASP A N 1
ATOM 2314 C CA . ASP A 1 300 ? 16.844 -20.234 -28.547 1 94.81 300 ASP A CA 1
ATOM 2315 C C . ASP A 1 300 ? 17.984 -20.156 -27.531 1 94.81 300 ASP A C 1
ATOM 2317 O O . ASP A 1 300 ? 19.125 -20.547 -27.844 1 94.81 300 ASP A O 1
ATOM 2321 N N . ALA A 1 301 ? 17.719 -19.656 -26.375 1 96 301 ALA A N 1
ATOM 2322 C CA . ALA A 1 301 ? 18.734 -19.578 -25.328 1 96 301 ALA A CA 1
ATOM 2323 C C . ALA A 1 301 ? 19.156 -20.969 -24.875 1 96 301 ALA A C 1
ATOM 2325 O O . ALA A 1 301 ? 20.328 -21.188 -24.547 1 96 301 ALA A O 1
ATOM 2326 N N . VAL A 1 302 ? 18.219 -21.891 -24.781 1 94.25 302 VAL A N 1
ATOM 2327 C CA . VAL A 1 302 ? 18.531 -23.281 -24.422 1 94.25 302 VAL A CA 1
ATOM 2328 C C . VAL A 1 302 ? 19.438 -23.891 -25.484 1 94.25 302 VAL A C 1
ATOM 2330 O O . VAL A 1 302 ? 20.391 -24.594 -25.156 1 94.25 302 VAL A O 1
ATOM 2333 N N . ASP A 1 303 ? 19.172 -23.594 -26.797 1 93.62 303 ASP A N 1
ATOM 2334 C CA . ASP A 1 303 ? 20.016 -24.062 -27.875 1 93.62 303 ASP A CA 1
ATOM 2335 C C . ASP A 1 303 ? 21.438 -23.5 -27.734 1 93.62 303 ASP A C 1
ATOM 2337 O O . ASP A 1 303 ? 22.422 -24.234 -27.938 1 93.62 303 ASP A O 1
ATOM 2341 N N . ALA A 1 304 ? 21.469 -22.25 -27.391 1 94 304 ALA A N 1
ATOM 2342 C CA . ALA A 1 304 ? 22.766 -21.625 -27.188 1 94 304 ALA A CA 1
ATOM 2343 C C . ALA A 1 304 ? 23.516 -22.234 -26.016 1 94 304 ALA A C 1
ATOM 2345 O O . ALA A 1 304 ? 24.734 -22.422 -26.078 1 94 304 ALA A O 1
ATOM 2346 N N . TRP A 1 305 ? 22.844 -22.5 -24.953 1 94.44 305 TRP A N 1
ATOM 2347 C CA . TRP A 1 305 ? 23.453 -23.109 -23.781 1 94.44 305 TRP A CA 1
ATOM 2348 C C . TRP A 1 305 ? 24.016 -24.484 -24.109 1 94.44 305 TRP A C 1
ATOM 2350 O O . TRP A 1 305 ? 25.125 -24.844 -23.672 1 94.44 305 TRP A O 1
ATOM 2360 N N . LEU A 1 306 ? 23.297 -25.266 -24.844 1 90.25 306 LEU A N 1
ATOM 2361 C CA . LEU A 1 306 ? 23.719 -26.609 -25.25 1 90.25 306 LEU A CA 1
ATOM 2362 C C . LEU A 1 306 ? 24.953 -26.531 -26.141 1 90.25 306 LEU A C 1
ATOM 2364 O O . LEU A 1 306 ? 25.844 -27.375 -26.047 1 90.25 306 LEU A O 1
ATOM 2368 N N . ALA A 1 307 ? 25 -25.484 -26.953 1 88.56 307 ALA A N 1
ATOM 2369 C CA . ALA A 1 307 ? 26.141 -25.297 -27.844 1 88.56 307 ALA A CA 1
ATOM 2370 C C . ALA A 1 307 ? 27.422 -25 -27.062 1 88.56 307 ALA A C 1
ATOM 2372 O O . ALA A 1 307 ? 28.5 -25.438 -27.438 1 88.56 307 ALA A O 1
ATOM 2373 N N . VAL A 1 308 ? 27.328 -24.281 -26.031 1 87.19 308 VAL A N 1
ATOM 2374 C CA . VAL A 1 308 ? 28.484 -23.844 -25.25 1 87.19 308 VAL A CA 1
ATOM 2375 C C . VAL A 1 308 ? 28.906 -24.953 -24.297 1 87.19 308 VAL A C 1
ATOM 2377 O O . VAL A 1 308 ? 30.109 -25.141 -24.047 1 87.19 308 VAL A O 1
ATOM 2380 N N . ASN A 1 309 ? 28.141 -25.594 -23.703 1 81.12 309 ASN A N 1
ATOM 2381 C CA . ASN A 1 309 ? 28.453 -26.562 -22.656 1 81.12 309 ASN A CA 1
ATOM 2382 C C . ASN A 1 309 ? 28.484 -27.984 -23.203 1 81.12 309 ASN A C 1
ATOM 2384 O O . ASN A 1 309 ? 28.547 -28.953 -22.438 1 81.12 309 ASN A O 1
ATOM 2388 N N . GLY A 1 310 ? 29.188 -28.047 -24.672 1 65.38 310 GLY A N 1
ATOM 2389 C CA . GLY A 1 310 ? 29.5 -29.312 -25.328 1 65.38 310 GLY A CA 1
ATOM 2390 C C . GLY A 1 310 ? 28.297 -30.234 -25.453 1 65.38 310 GLY A C 1
ATOM 2391 O O . GLY A 1 310 ? 28.453 -31.453 -25.547 1 65.38 310 GLY A O 1
ATOM 2392 N N . GLY A 1 311 ? 27.281 -29.656 -25.312 1 49.78 311 GLY A N 1
ATOM 2393 C CA . GLY A 1 311 ? 26.297 -30.688 -25.562 1 49.78 311 GLY A CA 1
ATOM 2394 C C . GLY A 1 311 ? 26.125 -31.016 -27.031 1 49.78 311 GLY A C 1
ATOM 2395 O O . GLY A 1 311 ? 26.328 -30.172 -27.891 1 49.78 311 GLY A O 1
ATOM 2396 N N . VAL A 1 312 ? 26.703 -32.062 -27.766 1 39.03 312 VAL A N 1
ATOM 2397 C CA . VAL A 1 312 ? 26.172 -32.719 -28.953 1 39.03 312 VAL A CA 1
ATOM 2398 C C . VAL A 1 312 ? 24.703 -32.312 -29.125 1 39.03 312 VAL A C 1
ATOM 2400 O O . VAL A 1 312 ? 23.875 -32.562 -28.25 1 39.03 312 VAL A O 1
ATOM 2403 N N . GLY A 1 313 ? 24.359 -31.094 -29.797 1 32.16 313 GLY A N 1
ATOM 2404 C CA . GLY A 1 313 ? 23.016 -30.984 -30.359 1 32.16 313 GLY A CA 1
ATOM 2405 C C . GLY A 1 313 ? 22.531 -32.25 -31 1 32.16 313 GLY A C 1
ATOM 2406 O O . GLY A 1 313 ? 23.109 -33.312 -30.797 1 32.16 313 GLY A O 1
ATOM 2407 N N . PRO A 1 314 ? 21.906 -32.031 -32.281 1 29.39 314 PRO A N 1
ATOM 2408 C CA . PRO A 1 314 ? 21.641 -33.062 -33.281 1 29.39 314 PRO A CA 1
ATOM 2409 C C . PRO A 1 314 ? 22.875 -33.938 -33.594 1 29.39 314 PRO A C 1
ATOM 2411 O O . PRO A 1 314 ? 22.797 -34.875 -34.375 1 29.39 314 PRO A O 1
ATOM 2414 N N . THR A 1 315 ? 24.031 -33.344 -34.125 1 30.67 315 THR A N 1
ATOM 2415 C CA . THR A 1 315 ? 24.938 -33.781 -35.188 1 30.67 315 THR A CA 1
ATOM 2416 C C . THR A 1 315 ? 25.766 -34.969 -34.75 1 30.67 315 THR A C 1
ATOM 2418 O O . THR A 1 315 ? 26.609 -35.469 -35.5 1 30.67 315 THR A O 1
ATOM 2421 N N . GLY A 1 316 ? 25.953 -35.844 -34.062 1 32.19 316 GLY A N 1
ATOM 2422 C CA . GLY A 1 316 ? 26.438 -37.188 -33.781 1 32.19 316 GLY A CA 1
ATOM 2423 C C . GLY A 1 316 ? 25.797 -37.812 -32.562 1 32.19 316 GLY A C 1
ATOM 2424 O O . GLY A 1 316 ? 25.047 -37.156 -31.844 1 32.19 316 GLY A O 1
ATOM 2425 N N . ALA A 1 317 ? 26.234 -39.375 -32.188 1 30.22 317 ALA A N 1
ATOM 2426 C CA . ALA A 1 317 ? 25.391 -40.188 -31.328 1 30.22 317 ALA A CA 1
ATOM 2427 C C . ALA A 1 317 ? 25.031 -39.438 -30.047 1 30.22 317 ALA A C 1
ATOM 2429 O O . ALA A 1 317 ? 25.797 -38.594 -29.578 1 30.22 317 ALA A O 1
ATOM 2430 N N . PRO A 1 318 ? 23.812 -39.031 -29.734 1 34.44 318 PRO A N 1
ATOM 2431 C CA . PRO A 1 318 ? 23.453 -38.875 -28.312 1 34.44 318 PRO A CA 1
ATOM 2432 C C . PRO A 1 318 ? 24.547 -39.406 -27.375 1 34.44 318 PRO A C 1
ATOM 2434 O O . PRO A 1 318 ? 24.969 -40.562 -27.484 1 34.44 318 PRO A O 1
ATOM 2437 N N . GLY A 1 319 ? 25.797 -38.75 -27.484 1 31.06 319 GLY A N 1
ATOM 2438 C CA . GLY A 1 319 ? 26.609 -39.562 -26.609 1 31.06 319 GLY A CA 1
ATOM 2439 C C . GLY A 1 319 ? 25.812 -40.25 -25.516 1 31.06 319 GLY A C 1
ATOM 2440 O O . GLY A 1 319 ? 24.812 -39.719 -25.047 1 31.06 319 GLY A O 1
ATOM 2441 N N . ALA A 1 320 ? 25.609 -41.469 -25.625 1 35.16 320 ALA A N 1
ATOM 2442 C CA . ALA A 1 320 ? 25.031 -42.469 -24.734 1 35.16 320 ALA A CA 1
ATOM 2443 C C . ALA A 1 320 ? 25.141 -42.031 -23.266 1 35.16 320 ALA A C 1
ATOM 2445 O O . ALA A 1 320 ? 24.906 -42.844 -22.359 1 35.16 320 ALA A O 1
ATOM 2446 N N . GLY A 1 321 ? 26.125 -41.125 -23.031 1 38.53 321 GLY A N 1
ATOM 2447 C CA . GLY A 1 321 ? 26.359 -41.094 -21.594 1 38.53 321 GLY A CA 1
ATOM 2448 C C . GLY A 1 321 ? 25.203 -40.469 -20.828 1 38.53 321 GLY A C 1
ATOM 2449 O O . GLY A 1 321 ? 24.578 -39.5 -21.297 1 38.53 321 GLY A O 1
ATOM 2450 N N . ASP A 1 322 ? 24.312 -41.156 -20.141 1 45.06 322 ASP A N 1
ATOM 2451 C CA . ASP A 1 322 ? 23.219 -41.406 -19.203 1 45.06 322 ASP A CA 1
ATOM 2452 C C . ASP A 1 322 ? 23.172 -40.344 -18.109 1 45.06 322 ASP A C 1
ATOM 2454 O O . ASP A 1 322 ? 22.547 -40.531 -17.062 1 45.06 322 ASP A O 1
ATOM 2458 N N . THR A 1 323 ? 24.156 -39.125 -18.172 1 61.56 323 THR A N 1
ATOM 2459 C CA . THR A 1 323 ? 24.094 -38.406 -16.906 1 61.56 323 THR A CA 1
ATOM 2460 C C . THR A 1 323 ? 23.375 -37.062 -17.062 1 61.56 323 THR A C 1
ATOM 2462 O O . THR A 1 323 ? 23.531 -36.375 -18.078 1 61.56 323 THR A O 1
ATOM 2465 N N . ALA A 1 324 ? 22.422 -36.594 -16.375 1 77.38 324 ALA A N 1
ATOM 2466 C CA . ALA A 1 324 ? 21.688 -35.312 -16.281 1 77.38 324 ALA A CA 1
ATOM 2467 C C . ALA A 1 324 ? 22.656 -34.156 -16.078 1 77.38 324 ALA A C 1
ATOM 2469 O O . ALA A 1 324 ? 23.594 -34.25 -15.297 1 77.38 324 ALA A O 1
ATOM 2470 N N . ARG A 1 325 ? 22.594 -33.125 -16.984 1 82.94 325 ARG A N 1
ATOM 2471 C CA . ARG A 1 325 ? 23.422 -31.922 -16.875 1 82.94 325 ARG A CA 1
ATOM 2472 C C . ARG A 1 325 ? 22.859 -30.953 -15.836 1 82.94 325 ARG A C 1
ATOM 2474 O O . ARG A 1 325 ? 21.656 -30.672 -15.844 1 82.94 325 ARG A O 1
ATOM 2481 N N . PRO A 1 326 ? 23.719 -30.5 -14.953 1 89.62 326 PRO A N 1
ATOM 2482 C CA . PRO A 1 326 ? 23.203 -29.547 -13.969 1 89.62 326 PRO A CA 1
ATOM 2483 C C . PRO A 1 326 ? 22.938 -28.172 -14.562 1 89.62 326 PRO A C 1
ATOM 2485 O O . PRO A 1 326 ? 23.766 -27.625 -15.289 1 89.62 326 PRO A O 1
ATOM 2488 N N . VAL A 1 327 ? 21.781 -27.641 -14.391 1 92.44 327 VAL A N 1
ATOM 2489 C CA . VAL A 1 327 ? 21.375 -26.312 -14.805 1 92.44 327 VAL A CA 1
ATOM 2490 C C . VAL A 1 327 ? 20.875 -25.516 -13.586 1 92.44 327 VAL A C 1
ATOM 2492 O O . VAL A 1 327 ? 19.938 -25.938 -12.914 1 92.44 327 VAL A O 1
ATOM 2495 N N . ILE A 1 328 ? 21.484 -24.375 -13.328 1 95.56 328 ILE A N 1
ATOM 2496 C CA . ILE A 1 328 ? 21.203 -23.641 -12.102 1 95.56 328 ILE A CA 1
ATOM 2497 C C . ILE A 1 328 ? 20.281 -22.453 -12.414 1 95.56 328 ILE A C 1
ATOM 2499 O O . ILE A 1 328 ? 20.531 -21.703 -13.359 1 95.56 328 ILE A O 1
ATOM 2503 N N . PHE A 1 329 ? 19.219 -22.312 -11.695 1 96.31 329 PHE A N 1
ATOM 2504 C CA . PHE A 1 329 ? 18.344 -21.156 -11.703 1 96.31 329 PHE A CA 1
ATOM 2505 C C . PHE A 1 329 ? 18.391 -20.422 -10.367 1 96.31 329 PHE A C 1
ATOM 2507 O O . PHE A 1 329 ? 18.016 -20.984 -9.336 1 96.31 329 PHE A O 1
ATOM 2514 N N . VAL A 1 330 ? 18.797 -19.156 -10.336 1 97.81 330 VAL A N 1
ATOM 2515 C CA . VAL A 1 330 ? 18.984 -18.422 -9.094 1 97.81 330 VAL A CA 1
ATOM 2516 C C . VAL A 1 330 ? 17.906 -17.359 -8.961 1 97.81 330 VAL A C 1
ATOM 2518 O O . VAL A 1 330 ? 17.609 -16.641 -9.922 1 97.81 330 VAL A O 1
ATOM 2521 N N . ALA A 1 331 ? 17.25 -17.297 -7.867 1 97 331 ALA A N 1
ATOM 2522 C CA . ALA A 1 331 ? 16.406 -16.188 -7.453 1 97 331 ALA A CA 1
ATOM 2523 C C . ALA A 1 331 ? 17 -15.469 -6.238 1 97 331 ALA A C 1
ATOM 2525 O O . ALA A 1 331 ? 17.375 -16.109 -5.258 1 97 331 ALA A O 1
ATOM 2526 N N . THR A 1 332 ? 17.188 -14.195 -6.301 1 97.69 332 THR A N 1
ATOM 2527 C CA . THR A 1 332 ? 17.766 -13.453 -5.191 1 97.69 332 THR A CA 1
ATOM 2528 C C . THR A 1 332 ? 16.859 -12.305 -4.77 1 97.69 332 THR A C 1
ATOM 2530 O O . THR A 1 332 ? 16.438 -11.5 -5.605 1 97.69 332 THR A O 1
ATOM 2533 N N . ALA A 1 333 ? 16.562 -12.203 -3.502 1 96.06 333 ALA A N 1
ATOM 2534 C CA . ALA A 1 333 ? 15.57 -11.312 -2.918 1 96.06 333 ALA A CA 1
ATOM 2535 C C . ALA A 1 333 ? 16.125 -9.898 -2.758 1 96.06 333 ALA A C 1
ATOM 2537 O O . ALA A 1 333 ? 17.344 -9.688 -2.848 1 96.06 333 ALA A O 1
ATOM 2538 N N . GLY A 1 334 ? 15.164 -8.992 -2.559 1 95.38 334 GLY A N 1
ATOM 2539 C CA . GLY A 1 334 ? 15.516 -7.605 -2.301 1 95.38 334 GLY A CA 1
ATOM 2540 C C . GLY A 1 334 ? 15.805 -7.328 -0.837 1 95.38 334 GLY A C 1
ATOM 2541 O O . GLY A 1 334 ? 15.406 -8.102 0.037 1 95.38 334 GLY A O 1
ATOM 2542 N N . GLY A 1 335 ? 16.469 -6.258 -0.625 1 94 335 GLY A N 1
ATOM 2543 C CA . GLY A 1 335 ? 16.844 -5.836 0.715 1 94 335 GLY A CA 1
ATOM 2544 C C . GLY A 1 335 ? 17.953 -4.793 0.726 1 94 335 GLY A C 1
ATOM 2545 O O . GLY A 1 335 ? 18.766 -4.766 1.643 1 94 335 GLY A O 1
ATOM 2546 N N . GLY A 1 336 ? 18.031 -4.047 -0.276 1 94.62 336 GLY A N 1
ATOM 2547 C CA . GLY A 1 336 ? 19.047 -3.012 -0.342 1 94.62 336 GLY A CA 1
ATOM 2548 C C . GLY A 1 336 ? 20.453 -3.566 -0.436 1 94.62 336 GLY A C 1
ATOM 2549 O O . GLY A 1 336 ? 20.688 -4.539 -1.152 1 94.62 336 GLY A O 1
ATOM 2550 N N . LEU A 1 337 ? 21.312 -2.889 0.23 1 96.06 337 LEU A N 1
ATOM 2551 C CA . LEU A 1 337 ? 22.734 -3.246 0.121 1 96.06 337 LEU A CA 1
ATOM 2552 C C . LEU A 1 337 ? 23 -4.594 0.786 1 96.06 337 LEU A C 1
ATOM 2554 O O . LEU A 1 337 ? 23.859 -5.355 0.325 1 96.06 337 LEU A O 1
ATOM 2558 N N . ARG A 1 338 ? 22.328 -4.914 1.862 1 95.25 338 ARG A N 1
ATOM 2559 C CA . ARG A 1 338 ? 22.547 -6.215 2.492 1 95.25 338 ARG A CA 1
ATOM 2560 C C . ARG A 1 338 ? 22.203 -7.352 1.536 1 95.25 338 ARG A C 1
ATOM 2562 O O . ARG A 1 338 ? 22.891 -8.375 1.508 1 95.25 338 ARG A O 1
ATOM 2569 N N . ALA A 1 339 ? 21.172 -7.156 0.795 1 97.44 339 ALA A N 1
ATOM 2570 C CA . ALA A 1 339 ? 20.781 -8.164 -0.187 1 97.44 339 ALA A CA 1
ATOM 2571 C C . ALA A 1 339 ? 21.797 -8.25 -1.315 1 97.44 339 ALA A C 1
ATOM 2573 O O . ALA A 1 339 ? 22.141 -9.344 -1.771 1 97.44 339 ALA A O 1
ATOM 2574 N N . ALA A 1 340 ? 22.234 -7.078 -1.777 1 98.44 340 ALA A N 1
ATOM 2575 C CA . ALA A 1 340 ? 23.234 -7.051 -2.83 1 98.44 340 ALA A CA 1
ATOM 2576 C C . ALA A 1 340 ? 24.516 -7.766 -2.389 1 98.44 340 ALA A C 1
ATOM 2578 O O . ALA A 1 340 ? 25.047 -8.617 -3.115 1 98.44 340 ALA A O 1
ATOM 2579 N N . TYR A 1 341 ? 24.938 -7.43 -1.189 1 97.69 341 TYR A N 1
ATOM 2580 C CA . TYR A 1 341 ? 26.156 -8.008 -0.647 1 97.69 341 TYR A CA 1
ATOM 2581 C C . TYR A 1 341 ? 25.984 -9.5 -0.396 1 97.69 341 TYR A C 1
ATOM 2583 O O . TYR A 1 341 ? 26.891 -10.289 -0.682 1 97.69 341 TYR A O 1
ATOM 2591 N N . TRP 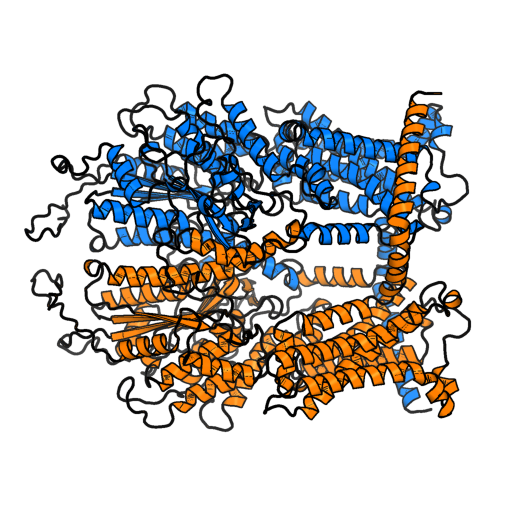A 1 342 ? 24.875 -9.883 0.157 1 97.44 342 TRP A N 1
ATOM 2592 C CA . TRP A 1 342 ? 24.609 -11.297 0.424 1 97.44 342 TRP A CA 1
ATOM 2593 C C . TRP A 1 342 ? 24.578 -12.102 -0.872 1 97.44 342 TRP A C 1
ATOM 2595 O O . TRP A 1 342 ? 25.109 -13.211 -0.932 1 97.44 342 TRP A O 1
ATOM 2605 N N . THR A 1 343 ? 23.969 -11.57 -1.897 1 98.06 343 THR A N 1
ATOM 2606 C CA . THR A 1 343 ? 23.984 -12.195 -3.215 1 98.06 343 THR A CA 1
ATOM 2607 C C . THR A 1 343 ? 25.422 -12.398 -3.693 1 98.06 343 THR A C 1
ATOM 2609 O O . THR A 1 343 ? 25.781 -13.469 -4.188 1 98.06 343 THR A O 1
ATOM 2612 N N . ALA A 1 344 ? 26.219 -11.359 -3.518 1 97.56 344 ALA A N 1
ATOM 2613 C CA . ALA A 1 344 ? 27.625 -11.422 -3.914 1 97.56 344 ALA A CA 1
ATOM 2614 C C . ALA A 1 344 ? 28.375 -12.484 -3.111 1 97.56 344 ALA A C 1
ATOM 2616 O O . ALA A 1 344 ? 29.219 -13.203 -3.652 1 97.56 344 ALA A O 1
ATOM 2617 N N . VAL A 1 345 ? 28.094 -12.586 -1.822 1 96.94 345 VAL A N 1
ATOM 2618 C CA . VAL A 1 345 ? 28.734 -13.578 -0.969 1 96.94 345 VAL A CA 1
ATOM 2619 C C . VAL A 1 345 ? 28.391 -14.984 -1.462 1 96.94 345 VAL A C 1
ATOM 2621 O O . VAL A 1 345 ? 29.281 -15.812 -1.647 1 96.94 345 VAL A O 1
ATOM 2624 N N . VAL A 1 346 ? 27.109 -15.227 -1.706 1 97.38 346 VAL A N 1
ATOM 2625 C CA . VAL A 1 346 ? 26.672 -16.562 -2.111 1 97.38 346 VAL A CA 1
ATOM 2626 C C . VAL A 1 346 ? 27.266 -16.906 -3.471 1 97.38 346 VAL A C 1
ATOM 2628 O O . VAL A 1 346 ? 27.859 -17.984 -3.635 1 97.38 346 VAL A O 1
ATOM 2631 N N . MET A 1 347 ? 27.172 -16.031 -4.453 1 96.62 347 MET A N 1
ATOM 2632 C CA . MET A 1 347 ? 27.688 -16.297 -5.797 1 96.62 347 MET A CA 1
ATOM 2633 C C . MET A 1 347 ? 29.203 -16.406 -5.797 1 96.62 347 MET A C 1
ATOM 2635 O O . MET A 1 347 ? 29.766 -17.234 -6.516 1 96.62 347 MET A O 1
ATOM 2639 N N . GLY A 1 348 ? 29.875 -15.516 -5 1 94.06 348 GLY A N 1
ATOM 2640 C CA . GLY A 1 348 ? 31.328 -15.594 -4.879 1 94.06 348 GLY A CA 1
ATOM 2641 C C . GLY A 1 348 ? 31.812 -16.891 -4.27 1 94.06 348 GLY A C 1
ATOM 2642 O O . GLY A 1 348 ? 32.781 -17.484 -4.738 1 94.06 348 GLY A O 1
ATOM 2643 N N . GLU A 1 349 ? 31.125 -17.312 -3.244 1 93.88 349 GLU A N 1
ATOM 2644 C CA . GLU A 1 349 ? 31.5 -18.562 -2.598 1 93.88 349 GLU A CA 1
ATOM 2645 C C . GLU A 1 349 ? 31.234 -19.75 -3.508 1 93.88 349 GLU A C 1
ATOM 2647 O O . GLU A 1 349 ? 31.969 -20.75 -3.477 1 93.88 349 GLU A O 1
ATOM 2652 N N . LEU A 1 350 ? 30.172 -19.672 -4.227 1 93.81 350 LEU A N 1
ATOM 2653 C CA . LEU A 1 350 ? 29.875 -20.719 -5.195 1 93.81 350 LEU A CA 1
ATOM 2654 C C . LEU A 1 350 ? 30.984 -20.812 -6.242 1 93.81 350 LEU A C 1
ATOM 2656 O O . LEU A 1 350 ? 31.406 -21.922 -6.609 1 93.81 350 LEU A O 1
ATOM 2660 N N . GLN A 1 351 ? 31.5 -19.656 -6.738 1 91.5 351 GLN A N 1
ATOM 2661 C CA . GLN A 1 351 ? 32.594 -19.609 -7.703 1 91.5 351 GLN A CA 1
ATOM 2662 C C . GLN A 1 351 ? 33.875 -20.219 -7.117 1 91.5 351 GLN A C 1
ATOM 2664 O O . GLN A 1 351 ? 34.625 -20.891 -7.82 1 91.5 351 GLN A O 1
ATOM 2669 N N . LYS A 1 352 ? 34.031 -19.891 -5.879 1 89.06 352 LYS A N 1
ATOM 2670 C CA . LYS A 1 352 ? 35.25 -20.391 -5.203 1 89.06 352 LYS A CA 1
ATOM 2671 C C . LYS A 1 352 ? 35.156 -21.891 -4.996 1 89.06 352 LYS A C 1
ATOM 2673 O O . LYS A 1 352 ? 36.125 -22.609 -5.23 1 89.06 352 LYS A O 1
ATOM 2678 N N . ALA A 1 353 ? 34 -22.359 -4.594 1 90 353 ALA A N 1
ATOM 2679 C CA . ALA A 1 353 ? 33.812 -23.766 -4.27 1 90 353 ALA A CA 1
ATOM 2680 C C . ALA A 1 353 ? 33.75 -24.609 -5.539 1 90 353 ALA A C 1
ATOM 2682 O O . ALA A 1 353 ? 34.156 -25.781 -5.527 1 90 353 ALA A O 1
ATOM 2683 N N . CYS A 1 354 ? 33.281 -24.031 -6.629 1 91.25 354 CYS A N 1
ATOM 2684 C CA . CYS A 1 354 ? 33.156 -24.75 -7.891 1 91.25 354 CYS A CA 1
ATOM 2685 C C . CYS A 1 354 ? 33.469 -23.844 -9.07 1 91.25 354 CYS A C 1
ATOM 2687 O O . CYS A 1 354 ? 32.562 -23.359 -9.75 1 91.25 354 CYS A O 1
ATOM 2689 N N . PRO A 1 355 ? 34.812 -23.734 -9.391 1 89.38 355 PRO A N 1
ATOM 2690 C CA . PRO A 1 355 ? 35.156 -22.953 -10.578 1 89.38 355 PRO A CA 1
ATOM 2691 C C . PRO A 1 355 ? 34.5 -23.5 -11.844 1 89.38 355 PRO A C 1
ATOM 2693 O O . PRO A 1 355 ? 34.406 -24.719 -12.039 1 89.38 355 PRO A O 1
ATOM 2696 N N . GLY A 1 356 ? 34 -22.594 -12.641 1 88.25 356 GLY A N 1
ATOM 2697 C CA . GLY A 1 356 ? 33.281 -22.984 -13.852 1 88.25 356 GLY A CA 1
ATOM 2698 C C . GLY A 1 356 ? 31.781 -23.016 -13.68 1 88.25 356 GLY A C 1
ATOM 2699 O O . GLY A 1 356 ? 31.031 -23.188 -14.648 1 88.25 356 GLY A O 1
ATOM 2700 N N . VAL A 1 357 ? 31.297 -22.75 -12.453 1 92.06 357 VAL A N 1
ATOM 2701 C CA . VAL A 1 357 ? 29.875 -22.844 -12.133 1 92.06 357 VAL A CA 1
ATOM 2702 C C . VAL A 1 357 ? 29.094 -21.828 -12.961 1 92.06 357 VAL A C 1
ATOM 2704 O O . VAL A 1 357 ? 27.922 -22.062 -13.281 1 92.06 357 VAL A O 1
ATOM 2707 N N . GLU A 1 358 ? 29.719 -20.719 -13.422 1 92.19 358 GLU A N 1
ATOM 2708 C CA . GLU A 1 358 ? 29.031 -19.656 -14.164 1 92.19 358 GLU A CA 1
ATOM 2709 C C . GLU A 1 358 ? 28.453 -20.203 -15.469 1 92.19 358 GLU A C 1
ATOM 2711 O O . GLU A 1 358 ? 27.422 -19.719 -15.945 1 92.19 358 GLU A O 1
ATOM 2716 N N . ARG A 1 359 ? 29.062 -21.234 -16.016 1 90.88 359 ARG A N 1
ATOM 2717 C CA . ARG A 1 359 ? 28.594 -21.828 -17.266 1 90.88 359 ARG A CA 1
ATOM 2718 C C . ARG A 1 359 ? 27.312 -22.609 -17.062 1 90.88 359 ARG A C 1
ATOM 2720 O O . ARG A 1 359 ? 26.594 -22.906 -18.031 1 90.88 359 ARG A O 1
ATOM 2727 N N . HIS A 1 360 ? 27.047 -22.922 -15.797 1 92.38 360 HIS A N 1
ATOM 2728 C CA . HIS A 1 360 ? 25.891 -23.734 -15.492 1 92.38 360 HIS A CA 1
ATOM 2729 C C . HIS A 1 360 ? 24.781 -22.906 -14.852 1 92.38 360 HIS A C 1
ATOM 2731 O O . HIS A 1 360 ? 23.672 -23.406 -14.625 1 92.38 360 HIS A O 1
ATOM 2737 N N . VAL A 1 361 ? 25.062 -21.656 -14.539 1 96.06 361 VAL A N 1
ATOM 2738 C CA . VAL A 1 361 ? 24.016 -20.75 -14.102 1 96.06 361 VAL A CA 1
ATOM 2739 C C . VAL A 1 361 ? 23.219 -20.266 -15.312 1 96.06 361 VAL A C 1
ATOM 2741 O O . VAL A 1 361 ? 23.656 -19.391 -16.047 1 96.06 361 VAL A O 1
ATOM 2744 N N . PHE A 1 362 ? 22.062 -20.844 -15.445 1 96.62 362 PHE A N 1
ATOM 2745 C CA . PHE A 1 362 ? 21.234 -20.531 -16.609 1 96.62 362 PHE A CA 1
ATOM 2746 C C . PHE A 1 362 ? 20.641 -19.141 -16.484 1 96.62 362 PHE A C 1
ATOM 2748 O O . PHE A 1 362 ? 20.641 -18.375 -17.453 1 96.62 362 PHE A O 1
ATOM 2755 N N . SER A 1 363 ? 20.109 -18.812 -15.289 1 98 363 SER A N 1
ATOM 2756 C CA . SER A 1 363 ? 19.5 -17.5 -15.109 1 98 363 SER A CA 1
ATOM 2757 C C . SER A 1 363 ? 19.641 -17.016 -13.672 1 98 363 SER A C 1
ATOM 2759 O O . SER A 1 363 ? 19.812 -17.828 -12.758 1 98 363 SER A O 1
ATOM 2761 N N . ILE A 1 364 ? 19.656 -15.742 -13.477 1 98.5 364 ILE A N 1
ATOM 2762 C CA . ILE A 1 364 ? 19.562 -15.07 -12.188 1 98.5 364 ILE A CA 1
ATOM 2763 C C . ILE A 1 364 ? 18.406 -14.07 -12.188 1 98.5 364 ILE A C 1
ATOM 2765 O O . ILE A 1 364 ? 18.438 -13.094 -12.945 1 98.5 364 ILE A O 1
ATOM 2769 N N . SER A 1 365 ? 17.375 -14.344 -11.43 1 98.31 365 SER A N 1
ATOM 2770 C CA . SER A 1 365 ? 16.266 -13.43 -11.219 1 98.31 365 SER A CA 1
ATOM 2771 C C . SER A 1 365 ? 16.438 -12.625 -9.938 1 98.31 365 SER A C 1
ATOM 2773 O O . SER A 1 365 ? 16.484 -13.195 -8.844 1 98.31 365 SER A O 1
ATOM 2775 N N . GLY A 1 366 ? 16.562 -11.328 -10.062 1 98.12 366 GLY A N 1
ATOM 2776 C CA . GLY A 1 366 ? 16.828 -10.516 -8.891 1 98.12 366 GLY A CA 1
ATOM 2777 C C . GLY A 1 366 ? 15.758 -9.453 -8.648 1 98.12 366 GLY A C 1
ATOM 2778 O O . GLY A 1 366 ? 15.055 -9.055 -9.578 1 98.12 366 GLY A O 1
ATOM 2779 N N . VAL A 1 367 ? 15.664 -9.031 -7.414 1 97.5 367 VAL A N 1
ATOM 2780 C CA . VAL A 1 367 ? 14.781 -7.945 -6.992 1 97.5 367 VAL A CA 1
ATOM 2781 C C . VAL A 1 367 ? 15.555 -6.953 -6.125 1 97.5 367 VAL A C 1
ATOM 2783 O O . VAL A 1 367 ? 16.344 -7.355 -5.262 1 97.5 367 VAL A O 1
ATOM 2786 N N . SER A 1 368 ? 15.352 -5.68 -6.398 1 97.56 368 SER A N 1
ATOM 2787 C CA . SER A 1 368 ? 15.938 -4.625 -5.574 1 97.56 368 SER A CA 1
ATOM 2788 C C . SER A 1 368 ? 17.422 -4.871 -5.332 1 97.56 368 SER A C 1
ATOM 2790 O O . SER A 1 368 ? 18.188 -5.082 -6.277 1 97.56 368 SER A O 1
ATOM 2792 N N . GLY A 1 369 ? 17.891 -4.941 -4.137 1 98 369 GLY A N 1
ATOM 2793 C CA . GLY A 1 369 ? 19.281 -5.176 -3.836 1 98 369 GLY A CA 1
ATOM 2794 C C . GLY A 1 369 ? 19.828 -6.453 -4.457 1 98 369 GLY A C 1
ATOM 2795 O O . GLY A 1 369 ? 20.969 -6.504 -4.891 1 98 369 GLY A O 1
ATOM 2796 N N . GLY A 1 370 ? 19.016 -7.492 -4.48 1 98.38 370 GLY A N 1
ATOM 2797 C CA . GLY A 1 370 ? 19.422 -8.711 -5.168 1 98.38 370 GLY A CA 1
ATOM 2798 C C . GLY A 1 370 ? 19.766 -8.484 -6.625 1 98.38 370 GLY A C 1
ATOM 2799 O O . GLY A 1 370 ? 20.688 -9.094 -7.152 1 98.38 370 GLY A O 1
ATOM 2800 N N . SER A 1 371 ? 19.031 -7.598 -7.27 1 98.62 371 SER A N 1
ATOM 2801 C CA . SER A 1 371 ? 19.312 -7.242 -8.656 1 98.62 371 SER A CA 1
ATOM 2802 C C . SER A 1 371 ? 20.656 -6.543 -8.789 1 98.62 371 SER A C 1
ATOM 2804 O O . SER A 1 371 ? 21.375 -6.75 -9.766 1 98.62 371 SER A O 1
ATOM 2806 N N . VAL A 1 372 ? 20.953 -5.688 -7.793 1 98.62 372 VAL A N 1
ATOM 2807 C CA . VAL A 1 372 ? 22.234 -4.988 -7.812 1 98.62 372 VAL A CA 1
ATOM 2808 C C . VAL A 1 372 ? 23.375 -5.996 -7.688 1 98.62 372 VAL A C 1
ATOM 2810 O O . VAL A 1 372 ? 24.344 -5.934 -8.43 1 98.62 372 VAL A O 1
ATOM 2813 N N . GLY A 1 373 ? 23.219 -6.918 -6.746 1 98.56 373 GLY A N 1
ATOM 2814 C CA . GLY A 1 373 ? 24.219 -7.977 -6.613 1 98.56 373 GLY A CA 1
ATOM 2815 C C . GLY A 1 373 ? 24.375 -8.805 -7.875 1 98.56 373 GLY A C 1
ATOM 2816 O O . GLY A 1 373 ? 25.5 -9.102 -8.289 1 98.56 373 GLY A O 1
ATOM 2817 N N . ALA A 1 374 ? 23.266 -9.18 -8.492 1 98.5 374 ALA A N 1
ATOM 2818 C CA . ALA A 1 374 ? 23.281 -9.953 -9.727 1 98.5 374 ALA A CA 1
ATOM 2819 C C . ALA A 1 374 ? 23.953 -9.18 -10.859 1 98.5 374 ALA A C 1
ATOM 2821 O O . ALA A 1 374 ? 24.703 -9.75 -11.648 1 98.5 374 ALA A O 1
ATOM 2822 N N . ALA A 1 375 ? 23.688 -7.883 -10.93 1 98.31 375 ALA A N 1
ATOM 2823 C CA . ALA A 1 375 ? 24.266 -7.023 -11.961 1 98.31 375 ALA A CA 1
ATOM 2824 C C . ALA A 1 375 ? 25.781 -6.93 -11.812 1 98.31 375 ALA A C 1
ATOM 2826 O O . ALA A 1 375 ? 26.516 -7.004 -12.805 1 98.31 375 ALA A O 1
ATOM 2827 N N . VAL A 1 376 ? 26.234 -6.758 -10.602 1 97.44 376 VAL A N 1
ATOM 2828 C CA . VAL A 1 376 ? 27.656 -6.652 -10.352 1 97.44 376 VAL A CA 1
ATOM 2829 C C . VAL A 1 376 ? 28.344 -7.977 -10.688 1 97.44 376 VAL A C 1
ATOM 2831 O O . VAL A 1 376 ? 29.422 -7.988 -11.289 1 97.44 376 VAL A O 1
ATOM 2834 N N . TYR A 1 377 ? 27.781 -9.102 -10.344 1 96.44 377 TYR A N 1
ATOM 2835 C CA . TYR A 1 377 ? 28.297 -10.422 -10.672 1 96.44 377 TYR A CA 1
ATOM 2836 C C . TYR A 1 377 ? 28.391 -10.617 -12.18 1 96.44 377 TYR A C 1
ATOM 2838 O O . TYR A 1 377 ? 29.438 -11.008 -12.695 1 96.44 377 TYR A O 1
ATOM 2846 N N . ALA A 1 378 ? 27.297 -10.297 -12.859 1 95.44 378 ALA A N 1
ATOM 2847 C CA . ALA A 1 378 ? 27.266 -10.445 -14.312 1 95.44 378 ALA A CA 1
ATOM 2848 C C . ALA A 1 378 ? 28.312 -9.555 -14.984 1 95.44 378 ALA A C 1
ATOM 2850 O O . ALA A 1 378 ? 28.922 -9.961 -15.969 1 95.44 378 ALA A O 1
ATOM 2851 N N . THR A 1 379 ? 28.453 -8.336 -14.484 1 95.12 379 THR A N 1
ATOM 2852 C CA . THR A 1 379 ? 29.453 -7.422 -15.023 1 95.12 379 THR A CA 1
ATOM 2853 C C . THR A 1 379 ? 30.859 -7.988 -14.844 1 95.12 379 THR A C 1
ATOM 2855 O O . THR A 1 379 ? 31.703 -7.844 -15.727 1 95.12 379 THR A O 1
ATOM 2858 N N . SER A 1 380 ? 31.094 -8.625 -13.758 1 93.19 380 SER A N 1
ATOM 2859 C CA . SER A 1 380 ? 32.375 -9.25 -13.508 1 93.19 380 SER A CA 1
ATOM 2860 C C . SER A 1 380 ? 32.625 -10.406 -14.469 1 93.19 380 SER A C 1
ATOM 2862 O O . SER A 1 380 ? 33.75 -10.594 -14.945 1 93.19 380 SER A O 1
ATOM 2864 N N . LEU A 1 381 ? 31.625 -11.188 -14.711 1 91.38 381 LEU A N 1
ATOM 2865 C CA . LEU A 1 381 ? 31.75 -12.281 -15.672 1 91.38 381 LEU A CA 1
ATOM 2866 C C . LEU A 1 381 ? 32.031 -11.742 -17.062 1 91.38 381 LEU A C 1
ATOM 2868 O O . LEU A 1 381 ? 32.875 -12.289 -17.781 1 91.38 381 LEU A O 1
ATOM 2872 N N . HIS A 1 382 ? 31.344 -10.68 -17.438 1 91.12 382 HIS A N 1
ATOM 2873 C CA . HIS A 1 382 ? 31.531 -10.062 -18.734 1 91.12 382 HIS A CA 1
ATOM 2874 C C . HIS A 1 382 ? 32.969 -9.594 -18.922 1 91.12 382 HIS A C 1
ATOM 2876 O O . HIS A 1 382 ? 33.5 -9.609 -20.047 1 91.12 382 HIS A O 1
ATOM 2882 N N . ASN A 1 383 ? 33.562 -9.172 -17.891 1 90.31 383 ASN A N 1
ATOM 2883 C CA . ASN A 1 383 ? 34.938 -8.664 -17.953 1 90.31 383 ASN A CA 1
ATOM 2884 C C . ASN A 1 383 ? 35.938 -9.797 -17.828 1 90.31 383 ASN A C 1
ATOM 2886 O O . ASN A 1 383 ? 37.125 -9.547 -17.609 1 90.31 383 ASN A O 1
ATOM 2890 N N . GLY A 1 384 ? 35.531 -11.086 -17.875 1 84.62 384 GLY A N 1
ATOM 2891 C CA . GLY A 1 384 ? 36.406 -12.242 -17.922 1 84.62 384 GLY A CA 1
ATOM 2892 C C . GLY A 1 384 ? 37.031 -12.562 -16.594 1 84.62 384 GLY A C 1
ATOM 2893 O O . GLY A 1 384 ? 38.156 -13.094 -16.531 1 84.62 384 GLY A O 1
ATOM 2894 N N . MET A 1 385 ? 36.344 -12.266 -15.586 1 82.75 385 MET A N 1
ATOM 2895 C CA . MET A 1 385 ? 36.969 -12.406 -14.273 1 82.75 385 MET A CA 1
ATOM 2896 C C . MET A 1 385 ? 36.781 -13.82 -13.727 1 82.75 385 MET A C 1
ATOM 2898 O O . MET A 1 385 ? 37.375 -14.188 -12.719 1 82.75 385 MET A O 1
ATOM 2902 N N . ALA A 1 386 ? 35.906 -14.578 -14.391 1 80.38 386 ALA A N 1
ATOM 2903 C CA . ALA A 1 386 ? 35.781 -15.977 -13.992 1 80.38 386 ALA A CA 1
ATOM 2904 C C . ALA A 1 386 ? 37 -16.781 -14.453 1 80.38 386 ALA A C 1
ATOM 2906 O O . ALA A 1 386 ? 37.5 -16.578 -15.562 1 80.38 386 ALA A O 1
ATOM 2907 N N . PRO A 1 387 ? 37.438 -17.656 -13.594 1 77.62 387 PRO A N 1
ATOM 2908 C CA . PRO A 1 387 ? 38.625 -18.438 -13.977 1 77.62 387 PRO A CA 1
ATOM 2909 C C . PRO A 1 387 ? 38.344 -19.422 -15.109 1 77.62 387 PRO A C 1
ATOM 2911 O O . PRO A 1 387 ? 37.25 -19.984 -15.18 1 77.62 387 PRO A O 1
ATOM 2914 N N . ALA A 1 388 ? 39.312 -19.594 -15.898 1 76.06 388 ALA A N 1
ATOM 2915 C CA . ALA A 1 388 ? 39.219 -20.625 -16.922 1 76.06 388 ALA A CA 1
ATOM 2916 C C . ALA A 1 388 ? 39.438 -22.016 -16.344 1 76.06 388 ALA A C 1
ATOM 2918 O O . ALA A 1 388 ? 40.312 -22.203 -15.492 1 76.06 388 ALA A O 1
ATOM 2919 N N . VAL A 1 389 ? 38.469 -22.828 -16.562 1 81.75 389 VAL A N 1
ATOM 2920 C CA . VAL A 1 389 ? 38.625 -24.203 -16.062 1 81.75 389 VAL A CA 1
ATOM 2921 C C . VAL A 1 389 ? 38.344 -25.188 -17.188 1 81.75 389 VAL A C 1
ATOM 2923 O O . VAL A 1 389 ? 37.531 -24.906 -18.078 1 81.75 389 VAL A O 1
ATOM 2926 N N . SER A 1 390 ? 39.094 -26.359 -17.094 1 73.75 390 SER A N 1
ATOM 2927 C CA . SER A 1 390 ? 38.844 -27.406 -18.094 1 73.75 390 SER A CA 1
ATOM 2928 C C . SER A 1 390 ? 37.688 -28.281 -17.703 1 73.75 390 SER A C 1
ATOM 2930 O O . SER A 1 390 ? 36.969 -28.812 -18.562 1 73.75 390 SER A O 1
ATOM 2932 N N . GLU A 1 391 ? 37.594 -28.438 -16.344 1 79.25 391 GLU A N 1
ATOM 2933 C CA . GLU A 1 391 ? 36.5 -29.266 -15.805 1 79.25 391 GLU A CA 1
ATOM 2934 C C . GLU A 1 391 ? 35.719 -28.531 -14.711 1 79.25 391 GLU A C 1
ATOM 2936 O O . GLU A 1 391 ? 36.312 -27.812 -13.906 1 79.25 391 GLU A O 1
ATOM 2941 N N . LEU A 1 392 ? 34.438 -28.703 -14.766 1 85.75 392 LEU A N 1
ATOM 2942 C CA . LEU A 1 392 ? 33.562 -28.109 -13.75 1 85.75 392 LEU A CA 1
ATOM 2943 C C . LEU A 1 392 ? 34.062 -28.453 -12.352 1 85.75 392 LEU A C 1
ATOM 2945 O O . LEU A 1 392 ? 34.281 -29.625 -12.039 1 85.75 392 LEU A O 1
ATOM 2949 N N . CYS A 1 393 ? 34.25 -27.5 -11.547 1 87.38 393 CYS A N 1
ATOM 2950 C CA . CYS A 1 393 ? 34.688 -27.594 -10.156 1 87.38 393 CYS A CA 1
ATOM 2951 C C . CYS A 1 393 ? 36.125 -28.156 -10.07 1 87.38 393 CYS A C 1
ATOM 2953 O O . CYS A 1 393 ? 36.5 -28.75 -9.055 1 87.38 393 CYS A O 1
ATOM 2955 N N . GLY A 1 394 ? 36.781 -28.078 -11.18 1 81.44 394 GLY A N 1
ATOM 2956 C CA . GLY A 1 394 ? 38.125 -28.562 -11.211 1 81.44 394 GLY A CA 1
ATOM 2957 C C . GLY A 1 394 ? 39.156 -27.531 -10.727 1 81.44 394 GLY A C 1
ATOM 2958 O O . GLY A 1 394 ? 38.75 -26.484 -10.203 1 81.44 394 GLY A O 1
ATOM 2959 N N . ALA A 1 395 ? 40.406 -27.953 -10.859 1 75.5 395 ALA A N 1
ATOM 2960 C CA . ALA A 1 395 ? 41.5 -27.125 -10.398 1 75.5 395 ALA A CA 1
ATOM 2961 C C . ALA A 1 395 ? 41.625 -25.844 -11.234 1 75.5 395 ALA A C 1
ATOM 2963 O O . ALA A 1 395 ? 41.375 -25.859 -12.445 1 75.5 395 ALA A O 1
ATOM 2964 N N . VAL A 1 396 ? 41.688 -24.656 -10.672 1 73.5 396 VAL A N 1
ATOM 2965 C CA . VAL A 1 396 ? 41.719 -23.359 -11.32 1 73.5 396 VAL A CA 1
ATOM 2966 C C . VAL A 1 396 ? 43.125 -23.047 -11.773 1 73.5 396 VAL A C 1
ATOM 2968 O O . VAL A 1 396 ? 44.094 -23.328 -11.055 1 73.5 396 VAL A O 1
ATOM 2971 N N . ASP A 1 397 ? 43.188 -22.859 -13.164 1 61.19 397 ASP A N 1
ATOM 2972 C CA . ASP A 1 397 ? 44.438 -22.25 -13.633 1 61.19 397 ASP A CA 1
ATOM 2973 C C . ASP A 1 397 ? 44.469 -20.75 -13.336 1 61.19 397 ASP A C 1
ATOM 2975 O O . ASP A 1 397 ? 43.688 -19.984 -13.898 1 61.19 397 ASP A O 1
ATOM 2979 N N . GLY A 1 398 ? 44.938 -20.328 -12.172 1 56.78 398 GLY A N 1
ATOM 2980 C CA . GLY A 1 398 ? 45.031 -18.938 -11.789 1 56.78 398 GLY A CA 1
ATOM 2981 C C . GLY A 1 398 ? 44.062 -18.531 -10.711 1 56.78 398 GLY A C 1
ATOM 2982 O O . GLY A 1 398 ? 43.5 -19.391 -10.023 1 56.78 398 GLY A O 1
ATOM 2983 N N . SER A 1 399 ? 43.844 -17.25 -10.406 1 53.84 399 SER A N 1
ATOM 2984 C CA . SER A 1 399 ? 43.25 -16.828 -9.133 1 53.84 399 SER A CA 1
ATOM 2985 C C . SER A 1 399 ? 41.75 -16.734 -9.227 1 53.84 399 SER A C 1
ATOM 2987 O O . SER A 1 399 ? 41.219 -15.969 -10.039 1 53.84 399 SER A O 1
ATOM 2989 N N . ALA A 1 400 ? 40.75 -17.703 -8.953 1 54.69 400 ALA A N 1
ATOM 2990 C CA . ALA A 1 400 ? 39.312 -17.672 -8.68 1 54.69 400 ALA A CA 1
ATOM 2991 C C . ALA A 1 400 ? 38.969 -16.547 -7.711 1 54.69 400 ALA A C 1
ATOM 2993 O O . ALA A 1 400 ? 37.844 -16.016 -7.734 1 54.69 400 ALA A O 1
ATOM 2994 N N . GLU A 1 401 ? 39.844 -16.125 -6.98 1 59.31 401 GLU A N 1
ATOM 2995 C CA . GLU A 1 401 ? 39.688 -15.125 -5.938 1 59.31 401 GLU A CA 1
ATOM 2996 C C . GLU A 1 401 ? 39.5 -13.734 -6.535 1 59.31 401 GLU A C 1
ATOM 2998 O O . GLU A 1 401 ? 38.906 -12.859 -5.895 1 59.31 401 GLU A O 1
ATOM 3003 N N . ASP A 1 402 ? 39.406 -13.758 -7.895 1 79.38 402 ASP A N 1
ATOM 3004 C CA . ASP A 1 402 ? 39.375 -12.453 -8.539 1 79.38 402 ASP A CA 1
ATOM 3005 C C . ASP A 1 402 ? 37.938 -11.969 -8.688 1 79.38 402 ASP A C 1
ATOM 3007 O O . ASP A 1 402 ? 37.625 -10.812 -8.391 1 79.38 402 ASP A O 1
ATOM 3011 N N . ILE A 1 403 ? 37.062 -12.883 -8.93 1 87.12 403 ILE A N 1
ATOM 3012 C CA . ILE A 1 403 ? 35.688 -12.43 -9.125 1 87.12 403 ILE A CA 1
ATOM 3013 C C . ILE A 1 403 ? 35.031 -12.133 -7.777 1 87.12 403 ILE A C 1
ATOM 3015 O O . ILE A 1 403 ? 34.344 -11.133 -7.625 1 87.12 403 ILE A O 1
ATOM 3019 N N . ARG A 1 404 ? 35.344 -12.977 -6.742 1 90.31 404 ARG A N 1
ATOM 3020 C CA . ARG A 1 404 ? 34.812 -12.766 -5.402 1 90.31 404 ARG A CA 1
ATOM 3021 C C . ARG A 1 404 ? 35.281 -11.43 -4.832 1 90.31 404 ARG A C 1
ATOM 3023 O O . ARG A 1 404 ? 34.469 -10.672 -4.281 1 90.31 404 ARG A O 1
ATOM 3030 N N . THR A 1 405 ? 36.562 -11.156 -4.977 1 90 405 THR A N 1
ATOM 3031 C CA . THR A 1 405 ? 37.156 -9.914 -4.477 1 90 405 THR A CA 1
ATOM 3032 C C . THR A 1 405 ? 36.531 -8.711 -5.191 1 90 405 THR A C 1
ATOM 3034 O O . THR A 1 405 ? 36.25 -7.695 -4.562 1 90 405 THR A O 1
ATOM 3037 N N . GLN A 1 406 ? 36.344 -8.883 -6.469 1 91.38 406 GLN A N 1
ATOM 3038 C CA . GLN A 1 406 ? 35.781 -7.781 -7.258 1 91.38 406 GLN A CA 1
ATOM 3039 C C . GLN A 1 406 ? 34.344 -7.469 -6.859 1 91.38 406 GLN A C 1
ATOM 3041 O O . GLN A 1 406 ? 34 -6.309 -6.648 1 91.38 406 GLN A O 1
ATOM 3046 N N . ILE A 1 407 ? 33.531 -8.508 -6.82 1 94.5 407 ILE A N 1
ATOM 3047 C CA . ILE A 1 407 ? 32.125 -8.273 -6.586 1 94.5 407 ILE A CA 1
ATOM 3048 C C . ILE A 1 407 ? 31.906 -7.785 -5.156 1 94.5 407 ILE A C 1
ATOM 3050 O O . ILE A 1 407 ? 31.141 -6.84 -4.926 1 94.5 407 ILE A O 1
ATOM 3054 N N . LEU A 1 408 ? 32.594 -8.344 -4.125 1 94.94 408 LEU A N 1
ATOM 3055 C CA . LEU A 1 408 ? 32.469 -7.891 -2.744 1 94.94 408 LEU A CA 1
ATOM 3056 C C . LEU A 1 408 ? 33.062 -6.492 -2.578 1 94.94 408 LEU A C 1
ATOM 3058 O O . LEU A 1 408 ? 32.5 -5.664 -1.854 1 94.94 408 LEU A O 1
ATOM 3062 N N . GLY A 1 409 ? 34.188 -6.25 -3.242 1 93.5 409 GLY A N 1
ATOM 3063 C CA . GLY A 1 409 ? 34.812 -4.938 -3.189 1 93.5 409 GLY A CA 1
ATOM 3064 C C . GLY A 1 409 ? 33.906 -3.834 -3.734 1 93.5 409 GLY A C 1
ATOM 3065 O O . GLY A 1 409 ? 33.844 -2.742 -3.164 1 93.5 409 GLY A O 1
ATOM 3066 N N . THR A 1 410 ? 33.281 -4.094 -4.82 1 95.25 410 THR A N 1
ATOM 3067 C CA . THR A 1 410 ? 32.375 -3.121 -5.43 1 95.25 410 THR A CA 1
ATOM 3068 C C . THR A 1 410 ? 31.234 -2.752 -4.473 1 95.25 410 THR A C 1
ATOM 3070 O O . THR A 1 410 ? 30.875 -1.58 -4.359 1 95.25 410 THR A O 1
ATOM 3073 N N . LEU A 1 411 ? 30.719 -3.746 -3.746 1 97.12 411 LEU A N 1
ATOM 3074 C CA . LEU A 1 411 ? 29.516 -3.545 -2.926 1 97.12 411 LEU A CA 1
ATOM 3075 C C . LEU A 1 411 ? 29.906 -3.158 -1.5 1 97.12 411 LEU A C 1
ATOM 3077 O O . LEU A 1 411 ? 29.062 -3.166 -0.603 1 97.12 411 LEU A O 1
ATOM 3081 N N . SER A 1 412 ? 31.172 -2.84 -1.254 1 93.62 412 SER A N 1
ATOM 3082 C CA . SER A 1 412 ? 31.641 -2.473 0.077 1 93.62 412 SER A CA 1
ATOM 3083 C C . SER A 1 412 ? 31.688 -0.958 0.244 1 93.62 412 SER A C 1
ATOM 3085 O O . SER A 1 412 ? 32 -0.458 1.331 1 93.62 412 SER A O 1
ATOM 3087 N N . ASP A 1 413 ? 31.328 -0.24 -0.758 1 92.06 413 ASP A N 1
ATOM 3088 C CA . ASP A 1 413 ? 31.422 1.216 -0.728 1 92.06 413 ASP A CA 1
ATOM 3089 C C . ASP A 1 413 ? 30.234 1.838 -0.017 1 92.06 413 ASP A C 1
ATOM 3091 O O . ASP A 1 413 ? 29.344 1.123 0.469 1 92.06 413 ASP A O 1
ATOM 3095 N N . GLU A 1 414 ? 30.297 3.156 0.146 1 91.06 414 GLU A N 1
ATOM 3096 C CA . GLU A 1 414 ? 29.219 3.932 0.764 1 91.06 414 GLU A CA 1
ATOM 3097 C C . GLU A 1 414 ? 28.297 4.531 -0.291 1 91.06 414 GLU A C 1
ATOM 3099 O O . GLU A 1 414 ? 28.688 5.449 -1.016 1 91.06 414 GLU A O 1
ATOM 3104 N N . PHE A 1 415 ? 27.031 4.008 -0.325 1 96.06 415 PHE A N 1
ATOM 3105 C CA . PHE A 1 415 ? 26.156 4.426 -1.414 1 96.06 415 PHE A CA 1
ATOM 3106 C C . PHE A 1 415 ? 25.062 5.371 -0.908 1 96.06 415 PHE A C 1
ATOM 3108 O O . PHE A 1 415 ? 24.422 6.055 -1.698 1 96.06 415 PHE A O 1
ATOM 3115 N N . LEU A 1 416 ? 24.828 5.43 0.427 1 94.38 416 LEU A N 1
ATOM 3116 C CA . LEU A 1 416 ? 23.75 6.23 0.993 1 94.38 416 LEU A CA 1
ATOM 3117 C C . LEU A 1 416 ? 24.109 7.711 0.997 1 94.38 416 LEU A C 1
ATOM 3119 O O . LEU A 1 416 ? 23.25 8.57 0.805 1 94.38 416 LEU A O 1
ATOM 3123 N N . GLY A 1 417 ? 25.406 8.078 1.252 1 94.69 417 GLY A N 1
ATOM 3124 C CA . GLY A 1 417 ? 25.875 9.453 1.245 1 94.69 417 GLY A CA 1
ATOM 3125 C C . GLY A 1 417 ? 25.531 10.195 -0.034 1 94.69 417 GLY A C 1
ATOM 3126 O O . GLY A 1 417 ? 24.828 11.211 -0.002 1 94.69 417 GLY A O 1
ATOM 3127 N N . PRO A 1 418 ? 25.953 9.625 -1.147 1 97.19 418 PRO A N 1
ATOM 3128 C CA . PRO A 1 418 ? 25.609 10.234 -2.432 1 97.19 418 PRO A CA 1
ATOM 3129 C C . PRO A 1 418 ? 24.109 10.398 -2.627 1 97.19 418 PRO A C 1
ATOM 3131 O O . PRO A 1 418 ? 23.656 11.422 -3.145 1 97.19 418 PRO A O 1
ATOM 3134 N N . THR A 1 419 ? 23.344 9.422 -2.23 1 96.56 419 THR A N 1
ATOM 3135 C CA . THR A 1 419 ? 21.891 9.438 -2.381 1 96.56 419 THR A CA 1
ATOM 3136 C C . THR A 1 419 ? 21.266 10.539 -1.527 1 96.56 419 THR A C 1
ATOM 3138 O O . THR A 1 419 ? 20.422 11.297 -2.002 1 96.56 419 THR A O 1
ATOM 3141 N N . VAL A 1 420 ? 21.719 10.648 -0.282 1 95.12 420 VAL A N 1
ATOM 3142 C CA . VAL A 1 420 ? 21.188 11.641 0.65 1 95.12 420 VAL A CA 1
ATOM 3143 C C . VAL A 1 420 ? 21.609 13.039 0.208 1 95.12 420 VAL A C 1
ATOM 3145 O O . VAL A 1 420 ? 20.812 13.984 0.302 1 95.12 420 VAL A O 1
ATOM 3148 N N . ALA A 1 421 ? 22.844 13.156 -0.251 1 97.5 421 ALA A N 1
ATOM 3149 C CA . ALA A 1 421 ? 23.297 14.445 -0.757 1 97.5 421 ALA A CA 1
ATOM 3150 C C . ALA A 1 421 ? 22.422 14.93 -1.907 1 97.5 421 ALA A C 1
ATOM 3152 O O . ALA A 1 421 ? 21.953 16.078 -1.902 1 97.5 421 ALA A O 1
ATOM 3153 N N . ALA A 1 422 ? 22.172 14.023 -2.84 1 97.81 422 ALA A N 1
ATOM 3154 C CA . ALA A 1 422 ? 21.359 14.383 -3.992 1 97.81 422 ALA A CA 1
ATOM 3155 C C . ALA A 1 422 ? 19.906 14.633 -3.582 1 97.81 422 ALA A C 1
ATOM 3157 O O . ALA A 1 422 ? 19.219 15.469 -4.176 1 97.81 422 ALA A O 1
ATOM 3158 N N . MET A 1 423 ? 19.453 13.961 -2.586 1 96.19 423 MET A N 1
ATOM 3159 C CA . MET A 1 423 ? 18.078 14.094 -2.092 1 96.19 423 MET A CA 1
ATOM 3160 C C . MET A 1 423 ? 17.844 15.484 -1.5 1 96.19 423 MET A C 1
ATOM 3162 O O . MET A 1 423 ? 16.844 16.141 -1.812 1 96.19 423 MET A O 1
ATOM 3166 N N . PHE A 1 424 ? 18.781 16 -0.69 1 96.31 424 PHE A N 1
ATOM 3167 C CA . PHE A 1 424 ? 18.531 17.203 0.106 1 96.31 424 PHE A CA 1
ATOM 3168 C C . PHE A 1 424 ? 18.953 18.453 -0.649 1 96.31 424 PHE A C 1
ATOM 3170 O O . PHE A 1 424 ? 18.609 19.562 -0.259 1 96.31 424 PHE A O 1
ATOM 3177 N N . TYR A 1 425 ? 19.688 18.312 -1.696 1 97.25 425 TYR A N 1
ATOM 3178 C CA . TYR A 1 425 ? 20.141 19.5 -2.41 1 97.25 425 TYR A CA 1
ATOM 3179 C C . TYR A 1 425 ? 19.484 19.594 -3.787 1 97.25 425 TYR A C 1
ATOM 3181 O O . TYR A 1 425 ? 18.359 20.047 -3.918 1 97.25 425 TYR A O 1
ATOM 3189 N N . PRO A 1 426 ? 20 18.922 -4.863 1 96.88 426 PRO A N 1
ATOM 3190 C CA . PRO A 1 426 ? 19.359 19.156 -6.156 1 96.88 426 PRO A CA 1
ATOM 3191 C C . PRO A 1 426 ? 17.922 18.641 -6.211 1 96.88 426 PRO A C 1
ATOM 3193 O O . PRO A 1 426 ? 17.047 19.297 -6.773 1 96.88 426 PRO A O 1
ATOM 3196 N N . ASP A 1 427 ? 17.656 17.5 -5.684 1 95.38 427 ASP A N 1
ATOM 3197 C CA . ASP A 1 427 ? 16.328 16.906 -5.762 1 95.38 427 ASP A CA 1
ATOM 3198 C C . ASP A 1 427 ? 15.312 17.719 -4.969 1 95.38 427 ASP A C 1
ATOM 3200 O O . ASP A 1 427 ? 14.18 17.922 -5.41 1 95.38 427 ASP A O 1
ATOM 3204 N N . LEU A 1 428 ? 15.648 18.172 -3.76 1 94 428 LEU A N 1
ATOM 3205 C CA . LEU A 1 428 ? 14.75 19 -2.951 1 94 428 LEU A CA 1
ATOM 3206 C C . LEU A 1 428 ? 14.461 20.328 -3.645 1 94 428 LEU A C 1
ATOM 3208 O O . LEU A 1 428 ? 13.312 20.766 -3.686 1 94 428 LEU A O 1
ATOM 3212 N N . VAL A 1 429 ? 15.5 20.953 -4.191 1 94.44 429 VAL A N 1
ATOM 3213 C CA . VAL A 1 429 ? 15.352 22.234 -4.875 1 94.44 429 VAL A CA 1
ATOM 3214 C C . VAL A 1 429 ? 14.469 22.062 -6.105 1 94.44 429 VAL A C 1
ATOM 3216 O O . VAL A 1 429 ? 13.656 22.922 -6.422 1 94.44 429 VAL A O 1
ATOM 3219 N N . GLN A 1 430 ? 14.578 20.891 -6.766 1 94.88 430 GLN A N 1
ATOM 3220 C CA . GLN A 1 430 ? 13.805 20.609 -7.965 1 94.88 430 GLN A CA 1
ATOM 3221 C C . GLN A 1 430 ? 12.305 20.625 -7.672 1 94.88 430 GLN A C 1
ATOM 3223 O O . GLN A 1 430 ? 11.5 20.953 -8.539 1 94.88 430 GLN A O 1
ATOM 3228 N N . ARG A 1 431 ? 11.859 20.328 -6.48 1 93.06 431 ARG A N 1
ATOM 3229 C CA . ARG A 1 431 ? 10.445 20.266 -6.121 1 93.06 431 ARG A CA 1
ATOM 3230 C C . ARG A 1 431 ? 9.781 21.641 -6.266 1 93.06 431 ARG A C 1
ATOM 3232 O O . ARG A 1 431 ? 8.555 21.734 -6.312 1 93.06 431 ARG A O 1
ATOM 3239 N N . PHE A 1 432 ? 10.633 22.703 -6.289 1 91.81 432 PHE A N 1
ATOM 3240 C CA . PHE A 1 432 ? 10.078 24.062 -6.328 1 91.81 432 PHE A CA 1
ATOM 3241 C C . PHE A 1 432 ? 10.398 24.734 -7.656 1 91.81 432 PHE A C 1
ATOM 3243 O O . PHE A 1 432 ? 10.266 25.953 -7.785 1 91.81 432 PHE A O 1
ATOM 3250 N N . ILE A 1 433 ? 10.898 23.906 -8.609 1 91.56 433 ILE A N 1
ATOM 3251 C CA . ILE A 1 433 ? 11.195 24.406 -9.945 1 91.56 433 ILE A CA 1
ATOM 3252 C C . ILE A 1 433 ? 10.289 23.719 -10.961 1 91.56 433 ILE A C 1
ATOM 3254 O O . ILE A 1 433 ? 10.258 22.484 -11.047 1 91.56 433 ILE A O 1
ATOM 3258 N N . PRO A 1 434 ? 9.531 24.422 -11.758 1 91.06 434 PRO A N 1
ATOM 3259 C CA . PRO A 1 434 ? 8.539 23.844 -12.664 1 91.06 434 PRO A CA 1
ATOM 3260 C C . PRO A 1 434 ? 9.172 23.047 -13.812 1 91.06 434 PRO A C 1
ATOM 3262 O O . PRO A 1 434 ? 8.484 22.281 -14.484 1 91.06 434 PRO A O 1
ATOM 3265 N N . TRP A 1 435 ? 10.438 23.219 -14.031 1 89.56 435 TRP A N 1
ATOM 3266 C CA . TRP A 1 435 ? 11.125 22.469 -15.078 1 89.56 435 TRP A CA 1
ATOM 3267 C C . TRP A 1 435 ? 12.031 21.391 -14.477 1 89.56 435 TRP A C 1
ATOM 3269 O O . TRP A 1 435 ? 12.883 21.703 -13.633 1 89.56 435 TRP A O 1
ATOM 3279 N N . GLY A 1 436 ? 11.828 20.203 -14.82 1 86.75 436 GLY A N 1
ATOM 3280 C CA . GLY A 1 436 ? 12.547 19.094 -14.234 1 86.75 436 GLY A CA 1
ATOM 3281 C C . GLY A 1 436 ? 13.914 18.875 -14.852 1 86.75 436 GLY A C 1
ATOM 3282 O O . GLY A 1 436 ? 14.117 17.922 -15.609 1 86.75 436 GLY A O 1
ATOM 3283 N N . PHE A 1 437 ? 14.992 19.656 -14.414 1 88.19 437 PHE A N 1
ATOM 3284 C CA . PHE A 1 437 ? 16.266 19.531 -15.117 1 88.19 437 PHE A CA 1
ATOM 3285 C C . PHE A 1 437 ? 17.406 19.25 -14.141 1 88.19 437 PHE A C 1
ATOM 3287 O O . PHE A 1 437 ? 18.516 18.922 -14.555 1 88.19 437 PHE A O 1
ATOM 3294 N N . LEU A 1 438 ? 17.219 19.297 -12.859 1 93.31 438 LEU A N 1
ATOM 3295 C CA . LEU A 1 438 ? 18.297 19 -11.906 1 93.31 438 LEU A CA 1
ATOM 3296 C C . LEU A 1 438 ? 18.5 17.5 -11.773 1 93.31 438 LEU A C 1
ATOM 3298 O O . LEU A 1 438 ? 17.562 16.719 -11.914 1 93.31 438 LEU A O 1
ATOM 3302 N N . PRO A 1 439 ? 19.781 17.078 -11.547 1 93.44 439 PRO A N 1
ATOM 3303 C CA . PRO A 1 439 ? 20.031 15.648 -11.352 1 93.44 439 PRO A CA 1
ATOM 3304 C C . PRO A 1 439 ? 19.297 15.078 -10.133 1 93.44 439 PRO A C 1
ATOM 3306 O O . PRO A 1 439 ? 19.016 15.805 -9.18 1 93.44 439 PRO A O 1
ATOM 3309 N N . ASP A 1 440 ? 18.922 13.805 -10.234 1 92.81 440 ASP A N 1
ATOM 3310 C CA . ASP A 1 440 ? 18.109 13.242 -9.156 1 92.81 440 ASP A CA 1
ATOM 3311 C C . ASP A 1 440 ? 18.922 12.234 -8.344 1 92.81 440 ASP A C 1
ATOM 3313 O O . ASP A 1 440 ? 19.984 11.797 -8.766 1 92.81 440 ASP A O 1
ATOM 3317 N N . ARG A 1 441 ? 18.391 11.891 -7.25 1 96.12 441 ARG A N 1
ATOM 3318 C CA . ARG A 1 441 ? 19.047 11.008 -6.297 1 96.12 441 ARG A CA 1
ATOM 3319 C C . ARG A 1 441 ? 19.172 9.594 -6.852 1 96.12 441 ARG A C 1
ATOM 3321 O O . ARG A 1 441 ? 20.094 8.859 -6.496 1 96.12 441 ARG A O 1
ATOM 3328 N N . GLY A 1 442 ? 18.297 9.164 -7.73 1 95.31 442 GLY A N 1
ATOM 3329 C CA . GLY A 1 442 ? 18.453 7.871 -8.375 1 95.31 442 GLY A CA 1
ATOM 3330 C C . GLY A 1 442 ? 19.688 7.762 -9.227 1 95.31 442 GLY A C 1
ATOM 3331 O O . GLY A 1 442 ? 20.438 6.777 -9.141 1 95.31 442 GLY A O 1
ATOM 3332 N N . GLY A 1 443 ? 19.891 8.812 -10.008 1 94.88 443 GLY A N 1
ATOM 3333 C CA . GLY A 1 443 ? 21.125 8.859 -10.797 1 94.88 443 GLY A CA 1
ATOM 3334 C C . GLY A 1 443 ? 22.375 8.852 -9.945 1 94.88 443 GLY A C 1
ATOM 3335 O O . GLY A 1 443 ? 23.359 8.203 -10.289 1 94.88 443 GLY A O 1
ATOM 3336 N N . ALA A 1 444 ? 22.328 9.555 -8.859 1 97.12 444 ALA A N 1
ATOM 3337 C CA . ALA A 1 444 ? 23.484 9.609 -7.957 1 97.12 444 ALA A CA 1
ATOM 3338 C C . ALA A 1 444 ? 23.797 8.227 -7.391 1 97.12 444 ALA A C 1
ATOM 3340 O O . ALA A 1 444 ? 24.969 7.871 -7.23 1 97.12 444 ALA A O 1
ATOM 3341 N N . LEU A 1 445 ? 22.797 7.469 -7.059 1 97.31 445 LEU A N 1
ATOM 3342 C CA . LEU A 1 445 ? 22.984 6.121 -6.539 1 97.31 445 LEU A CA 1
ATOM 3343 C C . LEU A 1 445 ? 23.609 5.211 -7.594 1 97.31 445 LEU A C 1
ATOM 3345 O O . LEU A 1 445 ? 24.562 4.492 -7.309 1 97.31 445 LEU A O 1
ATOM 3349 N N . ALA A 1 446 ? 23.109 5.211 -8.828 1 96.94 446 ALA A N 1
ATOM 3350 C CA . ALA A 1 446 ? 23.656 4.41 -9.914 1 96.94 446 ALA A CA 1
ATOM 3351 C C . ALA A 1 446 ? 25.109 4.793 -10.195 1 96.94 446 ALA A C 1
ATOM 3353 O O . ALA A 1 446 ? 25.969 3.924 -10.406 1 96.94 446 ALA A O 1
ATOM 3354 N N . ASP A 1 447 ? 25.375 6.121 -10.141 1 96.88 447 ASP A N 1
ATOM 3355 C CA . ASP A 1 447 ? 26.75 6.609 -10.344 1 96.88 447 ASP A CA 1
ATOM 3356 C C . ASP A 1 447 ? 27.672 6.109 -9.242 1 96.88 447 ASP A C 1
ATOM 3358 O O . ASP A 1 447 ? 28.844 5.816 -9.5 1 96.88 447 ASP A O 1
ATOM 3362 N N . ALA A 1 448 ? 27.141 6.082 -8.086 1 97.44 448 ALA A N 1
ATOM 3363 C CA . ALA A 1 448 ? 27.953 5.598 -6.969 1 97.44 448 ALA A CA 1
ATOM 3364 C C . ALA A 1 448 ? 28.328 4.133 -7.16 1 97.44 448 ALA A C 1
ATOM 3366 O O . ALA A 1 448 ? 29.453 3.725 -6.84 1 97.44 448 ALA A O 1
ATOM 3367 N N . TRP A 1 449 ? 27.391 3.297 -7.625 1 97.56 449 TRP A N 1
ATOM 3368 C CA . TRP A 1 449 ? 27.688 1.895 -7.898 1 97.56 449 TRP A CA 1
ATOM 3369 C C . TRP A 1 449 ? 28.781 1.767 -8.953 1 97.56 449 TRP A C 1
ATOM 3371 O O . TRP A 1 449 ? 29.688 0.938 -8.82 1 97.56 449 TRP A O 1
ATOM 3381 N N . ASN A 1 450 ? 28.641 2.588 -9.977 1 96.25 450 ASN A N 1
ATOM 3382 C CA . ASN A 1 450 ? 29.641 2.547 -11.039 1 96.25 450 ASN A CA 1
ATOM 3383 C C . ASN A 1 450 ? 31.016 2.99 -10.539 1 96.25 450 ASN A C 1
ATOM 3385 O O . ASN A 1 450 ? 32.031 2.4 -10.898 1 96.25 450 ASN A O 1
ATOM 3389 N N . SER A 1 451 ? 31.016 4.059 -9.781 1 95.69 451 SER A N 1
ATOM 3390 C CA . SER A 1 451 ? 32.25 4.516 -9.18 1 95.69 451 SER A CA 1
ATOM 3391 C C . SER A 1 451 ? 32.906 3.426 -8.328 1 95.69 451 SER A C 1
ATOM 3393 O O . SER A 1 451 ? 34.125 3.234 -8.359 1 95.69 451 SER A O 1
ATOM 3395 N N . ALA A 1 452 ? 32.094 2.768 -7.551 1 95.56 452 ALA A N 1
ATOM 3396 C CA . ALA A 1 452 ? 32.562 1.684 -6.695 1 95.56 452 ALA A CA 1
ATOM 3397 C C . ALA A 1 452 ? 33.156 0.548 -7.527 1 95.56 452 ALA A C 1
ATOM 3399 O O . ALA A 1 452 ? 34.156 -0.076 -7.129 1 95.56 452 ALA A O 1
ATOM 3400 N N . TRP A 1 453 ? 32.5 0.222 -8.664 1 95.5 453 TRP A N 1
ATOM 3401 C CA . TRP A 1 453 ? 33.031 -0.786 -9.586 1 95.5 453 TRP A CA 1
ATOM 3402 C C . TRP A 1 453 ? 34.438 -0.459 -10.016 1 95.5 453 TRP A C 1
ATOM 3404 O O . TRP A 1 453 ? 35.344 -1.315 -9.953 1 95.5 453 TRP A O 1
ATOM 3414 N N . HIS A 1 454 ? 34.719 0.748 -10.344 1 93.44 454 HIS A N 1
ATOM 3415 C CA . HIS A 1 454 ? 36.031 1.172 -10.805 1 93.44 454 HIS A CA 1
ATOM 3416 C C . HIS A 1 454 ? 37.031 1.188 -9.664 1 93.44 454 HIS A C 1
ATOM 3418 O O . HIS A 1 454 ? 38.188 0.861 -9.859 1 93.44 454 HIS A O 1
ATOM 3424 N N . LYS A 1 455 ? 36.562 1.592 -8.539 1 91.62 455 LYS A N 1
ATOM 3425 C CA . LYS A 1 455 ? 37.438 1.595 -7.371 1 91.62 455 LYS A CA 1
ATOM 3426 C C . LYS A 1 455 ? 37.906 0.183 -7.035 1 91.62 455 LYS A C 1
ATOM 3428 O O . LYS A 1 455 ? 39.094 -0.021 -6.699 1 91.62 455 LYS A O 1
ATOM 3433 N N . ALA A 1 456 ? 37 -0.706 -7.074 1 91.81 456 ALA A N 1
ATOM 3434 C CA . ALA A 1 456 ? 37.344 -2.094 -6.762 1 91.81 456 ALA A CA 1
ATOM 3435 C C . ALA A 1 456 ? 38.25 -2.691 -7.816 1 91.81 456 ALA A C 1
ATOM 3437 O O . ALA A 1 456 ? 39.094 -3.537 -7.504 1 91.81 456 ALA A O 1
ATOM 3438 N N . CYS A 1 457 ? 38.094 -2.379 -9.086 1 86.06 457 CYS A N 1
ATOM 3439 C CA . CYS A 1 457 ? 38.906 -2.887 -10.172 1 86.06 457 CYS A CA 1
ATOM 3440 C C . CYS A 1 457 ? 40.375 -2.424 -10.023 1 86.06 457 CYS A C 1
ATOM 3442 O O . CYS A 1 457 ? 41.281 -3.137 -10.414 1 86.06 457 CYS A O 1
ATOM 3444 N N . GLY A 1 458 ? 40.594 -1.537 -9.211 1 73.25 458 GLY A N 1
ATOM 3445 C CA . GLY A 1 458 ? 41.969 -1.017 -9.086 1 73.25 458 GLY A CA 1
ATOM 3446 C C . GLY A 1 458 ? 42.594 -0.67 -10.422 1 73.25 458 GLY A C 1
ATOM 3447 O O . GLY A 1 458 ? 41.906 -0.564 -11.438 1 73.25 458 GLY A O 1
ATOM 3448 N N . ALA A 1 459 ? 43.844 -0.305 -10.609 1 55.28 459 ALA A N 1
ATOM 3449 C CA . ALA A 1 459 ? 44.594 0.037 -11.812 1 55.28 459 ALA A CA 1
ATOM 3450 C C . ALA A 1 459 ? 44.75 -1.181 -12.711 1 55.28 459 ALA A C 1
ATOM 3452 O O . ALA A 1 459 ? 45.25 -1.062 -13.844 1 55.28 459 ALA A O 1
ATOM 3453 N N . GLY A 1 460 ? 44.094 -2.258 -12.328 1 54.34 460 GLY A N 1
ATOM 3454 C CA . GLY A 1 460 ? 44.438 -3.438 -13.102 1 54.34 460 GLY A CA 1
ATOM 3455 C C . GLY A 1 460 ? 43.531 -3.656 -14.305 1 54.34 460 GLY A C 1
ATOM 3456 O O . GLY A 1 460 ? 42.438 -3.078 -14.383 1 54.34 460 GLY A O 1
ATOM 3457 N N . ALA A 1 461 ? 44 -4.266 -15.484 1 52.62 461 ALA A N 1
ATOM 3458 C CA . ALA A 1 461 ? 43.688 -4.535 -16.891 1 52.62 461 ALA A CA 1
ATOM 3459 C C . ALA A 1 461 ? 42.344 -5.242 -17.047 1 52.62 461 ALA A C 1
ATOM 3461 O O . ALA A 1 461 ? 41.812 -5.348 -18.156 1 52.62 461 ALA A O 1
ATOM 3462 N N . GLY A 1 462 ? 41.281 -5.426 -16.016 1 62.25 462 GLY A N 1
ATOM 3463 C CA . GLY A 1 462 ? 40.219 -6.379 -16.328 1 62.25 462 GLY A CA 1
ATOM 3464 C C . GLY A 1 462 ? 38.812 -5.77 -16.266 1 62.25 462 GLY A C 1
ATOM 3465 O O . GLY A 1 462 ? 37.844 -6.477 -16.422 1 62.25 462 GLY A O 1
ATOM 3466 N N . CYS A 1 463 ? 38.688 -4.387 -16.062 1 72.19 463 CYS A N 1
ATOM 3467 C CA . CYS A 1 463 ? 37.375 -3.807 -15.961 1 72.19 463 CYS A CA 1
ATOM 3468 C C . CYS A 1 463 ? 37.031 -2.986 -17.203 1 72.19 463 CYS A C 1
ATOM 3470 O O . CYS A 1 463 ? 36.156 -2.127 -17.156 1 72.19 463 CYS A O 1
ATOM 3472 N N . GLY A 1 464 ? 37.688 -3.277 -18.234 1 70.88 464 GLY A N 1
ATOM 3473 C CA . GLY A 1 464 ? 37.562 -2.393 -19.375 1 70.88 464 GLY A CA 1
ATOM 3474 C C . GLY A 1 464 ? 36.5 -2.822 -20.359 1 70.88 464 GLY A C 1
ATOM 3475 O O . GLY A 1 464 ? 36.062 -2.037 -21.219 1 70.88 464 GLY A O 1
ATOM 3476 N N . ALA A 1 465 ? 35.969 -4.016 -20.281 1 74.31 465 ALA A N 1
ATOM 3477 C CA . ALA A 1 465 ? 35.031 -4.504 -21.297 1 74.31 465 ALA A CA 1
ATOM 3478 C C . ALA A 1 465 ? 33.656 -3.873 -21.141 1 74.31 465 ALA A C 1
ATOM 3480 O O . ALA A 1 465 ? 32.938 -3.674 -22.125 1 74.31 465 ALA A O 1
ATOM 3481 N N . GLY A 1 466 ? 33.375 -3.557 -19.906 1 85.69 466 GLY A N 1
ATOM 3482 C CA . GLY A 1 466 ? 32.062 -2.959 -19.609 1 85.69 466 GLY A CA 1
ATOM 3483 C C . GLY A 1 466 ? 31.859 -2.711 -18.125 1 85.69 466 GLY A C 1
ATOM 3484 O O . GLY A 1 466 ? 32.188 -3.568 -17.297 1 85.69 466 GLY A O 1
ATOM 3485 N N . ASP A 1 467 ? 31.422 -1.481 -17.828 1 91.5 467 ASP A N 1
ATOM 3486 C CA . ASP A 1 467 ? 31.125 -1.125 -16.453 1 91.5 467 ASP A CA 1
ATOM 3487 C C . ASP A 1 467 ? 29.625 -1.006 -16.219 1 91.5 467 ASP A C 1
ATOM 3489 O O . ASP A 1 467 ? 28.828 -1.516 -17.016 1 91.5 467 ASP A O 1
ATOM 3493 N N . LEU A 1 468 ? 29.188 -0.53 -15.086 1 94.94 468 LEU A N 1
ATOM 3494 C CA . LEU A 1 468 ? 27.781 -0.477 -14.742 1 94.94 468 LEU A CA 1
ATOM 3495 C C . LEU A 1 468 ? 27.078 0.635 -15.516 1 94.94 468 LEU A C 1
ATOM 3497 O O . LEU A 1 468 ? 25.844 0.686 -15.555 1 94.94 468 LEU A O 1
ATOM 3501 N N . ASP A 1 469 ? 27.844 1.515 -16.219 1 93.38 469 ASP A N 1
ATOM 3502 C CA . ASP A 1 469 ? 27.25 2.557 -17.047 1 93.38 469 ASP A CA 1
ATOM 3503 C C . ASP A 1 469 ? 27.125 2.105 -18.5 1 93.38 469 ASP A C 1
ATOM 3505 O O . ASP A 1 469 ? 26.531 2.793 -19.328 1 93.38 469 ASP A O 1
ATOM 3509 N N . ALA A 1 470 ? 27.703 0.937 -18.812 1 93.44 470 ALA A N 1
ATOM 3510 C CA . ALA A 1 470 ? 27.594 0.382 -20.156 1 93.44 470 ALA A CA 1
ATOM 3511 C C . ALA A 1 470 ? 26.188 -0.143 -20.422 1 93.44 470 ALA A C 1
ATOM 3513 O O . ALA A 1 470 ? 25.453 -0.451 -19.484 1 93.44 470 ALA A O 1
ATOM 3514 N N . PRO A 1 471 ? 25.844 -0.202 -21.719 1 94.75 471 PRO A N 1
ATOM 3515 C CA . PRO A 1 471 ? 24.516 -0.728 -22.047 1 94.75 471 PRO A CA 1
ATOM 3516 C C . PRO A 1 471 ? 24.281 -2.127 -21.484 1 94.75 471 PRO A C 1
ATOM 3518 O O . PRO A 1 471 ? 25.172 -2.98 -21.547 1 94.75 471 PRO A O 1
ATOM 3521 N N . PHE A 1 472 ? 23.188 -2.326 -20.906 1 96 472 PHE A N 1
ATOM 3522 C CA . PHE A 1 472 ? 22.797 -3.574 -20.266 1 96 472 PHE A CA 1
ATOM 3523 C C . PHE A 1 472 ? 22.953 -4.75 -21.219 1 96 472 PHE A C 1
ATOM 3525 O O . PHE A 1 472 ? 23.516 -5.781 -20.859 1 96 472 PHE A O 1
ATOM 3532 N N . LEU A 1 473 ? 22.438 -4.629 -22.406 1 94.94 473 LEU A N 1
ATOM 3533 C CA . LEU A 1 473 ? 22.406 -5.723 -23.375 1 94.94 473 LEU A CA 1
ATOM 3534 C C . LEU A 1 473 ? 23.812 -6.035 -23.875 1 94.94 473 LEU A C 1
ATOM 3536 O O . LEU A 1 473 ? 24.078 -7.137 -24.359 1 94.94 473 LEU A O 1
ATOM 3540 N N . LYS A 1 474 ? 24.719 -5.086 -23.734 1 92 474 LYS A N 1
ATOM 3541 C CA . LYS A 1 474 ? 26.125 -5.344 -24.031 1 92 474 LYS A CA 1
ATOM 3542 C C . LYS A 1 474 ? 26.797 -6.133 -22.906 1 92 474 LYS A C 1
ATOM 3544 O O . LYS A 1 474 ? 27.531 -7.094 -23.172 1 92 474 LYS A O 1
ATOM 3549 N N . VAL A 1 475 ? 26.547 -5.719 -21.734 1 93.12 475 VAL A N 1
ATOM 3550 C CA . VAL A 1 475 ? 27.219 -6.301 -20.578 1 93.12 475 VAL A CA 1
ATOM 3551 C C . VAL A 1 475 ? 26.625 -7.684 -20.281 1 93.12 475 VAL A C 1
ATOM 3553 O O . VAL A 1 475 ? 27.375 -8.648 -20.094 1 93.12 475 VAL A O 1
ATOM 3556 N N . ALA A 1 476 ? 25.328 -7.789 -20.234 1 93.69 476 ALA A N 1
ATOM 3557 C CA . ALA A 1 476 ? 24.672 -9.078 -20.016 1 93.69 476 ALA A CA 1
ATOM 3558 C C . ALA A 1 476 ? 24.875 -10 -21.219 1 93.69 476 ALA A C 1
ATOM 3560 O O . ALA A 1 476 ? 24.938 -11.219 -21.062 1 93.69 476 ALA A O 1
ATOM 3561 N N . GLY A 1 477 ? 24.938 -9.375 -22.406 1 89.81 477 GLY A N 1
ATOM 3562 C CA . GLY A 1 477 ? 25.297 -10.078 -23.641 1 89.81 477 GLY A CA 1
ATOM 3563 C C . GLY A 1 477 ? 24.188 -10.984 -24.141 1 89.81 477 GLY A C 1
ATOM 3564 O O . GLY A 1 477 ? 23.219 -11.25 -23.422 1 89.81 477 GLY A O 1
ATOM 3565 N N . THR A 1 478 ? 24.344 -11.406 -25.375 1 89.12 478 THR A N 1
ATOM 3566 C CA . THR A 1 478 ? 23.5 -12.469 -25.922 1 89.12 478 THR A CA 1
ATOM 3567 C C . THR A 1 478 ? 23.953 -13.836 -25.422 1 89.12 478 THR A C 1
ATOM 3569 O O . THR A 1 478 ? 25.125 -14.203 -25.578 1 89.12 478 THR A O 1
ATOM 3572 N N . PRO A 1 479 ? 23.094 -14.523 -24.844 1 87.5 479 PRO A N 1
ATOM 3573 C CA . PRO A 1 479 ? 23.5 -15.828 -24.312 1 87.5 479 PRO A CA 1
ATOM 3574 C C . PRO A 1 479 ? 24.188 -16.703 -25.359 1 87.5 479 PRO A C 1
ATOM 3576 O O . PRO A 1 479 ? 23.656 -16.875 -26.469 1 87.5 479 PRO A O 1
ATOM 3579 N N . GLY A 1 480 ? 25.438 -17.188 -25.078 1 83.75 480 GLY A N 1
ATOM 3580 C CA . GLY A 1 480 ? 26.141 -18.109 -25.953 1 83.75 480 GLY A CA 1
ATOM 3581 C C . GLY A 1 480 ? 27.016 -17.406 -26.984 1 83.75 480 GLY A C 1
ATOM 3582 O O . GLY A 1 480 ? 27.797 -18.047 -27.688 1 83.75 480 GLY A O 1
ATOM 3583 N N . ALA A 1 481 ? 26.875 -16.109 -27.047 1 82.69 481 ALA A N 1
ATOM 3584 C CA . ALA A 1 481 ? 27.656 -15.391 -28.047 1 82.69 481 ALA A CA 1
ATOM 3585 C C . ALA A 1 481 ? 29.141 -15.469 -27.734 1 82.69 481 ALA A C 1
ATOM 3587 O O . ALA A 1 481 ? 29.547 -15.414 -26.578 1 82.69 481 ALA A O 1
ATOM 3588 N N . GLY A 1 482 ? 30.016 -15.648 -28.75 1 76.19 482 GLY A N 1
ATOM 3589 C CA . GLY A 1 482 ? 31.469 -15.695 -28.625 1 76.19 482 GLY A CA 1
ATOM 3590 C C . GLY A 1 482 ? 31.969 -16.984 -28.016 1 76.19 482 GLY A C 1
ATOM 3591 O O . GLY A 1 482 ? 33.125 -17.062 -27.578 1 76.19 482 GLY A O 1
ATOM 3592 N N . GLY A 1 483 ? 31.141 -17.969 -27.844 1 72.69 483 GLY A N 1
ATOM 3593 C CA . GLY A 1 483 ? 31.547 -19.266 -27.344 1 72.69 483 GLY A CA 1
ATOM 3594 C C . GLY A 1 483 ? 31.5 -19.375 -25.828 1 72.69 483 GLY A C 1
ATOM 3595 O O . GLY A 1 483 ? 31.812 -20.406 -25.25 1 72.69 483 GLY A O 1
ATOM 3596 N N . GLY A 1 484 ? 31.156 -18.312 -25.156 1 82 484 GLY A N 1
ATOM 3597 C CA . GLY A 1 484 ? 31 -18.328 -23.719 1 82 484 GLY A CA 1
ATOM 3598 C C . GLY A 1 484 ? 29.562 -18.188 -23.266 1 82 484 GLY A C 1
ATOM 3599 O O . GLY A 1 484 ? 28.672 -17.922 -24.078 1 82 484 GLY A O 1
ATOM 3600 N N . TRP A 1 485 ? 29.344 -18.516 -21.953 1 90 485 TRP A N 1
ATOM 3601 C CA . TRP A 1 485 ? 27.984 -18.406 -21.422 1 90 485 TRP A CA 1
ATOM 3602 C C . TRP A 1 485 ? 27.906 -17.328 -20.344 1 90 485 TRP A C 1
ATOM 3604 O O . TRP A 1 485 ? 28.75 -17.266 -19.453 1 90 485 TRP A O 1
ATOM 3614 N N . GLN A 1 486 ? 27 -16.469 -20.578 1 91.69 486 GLN A N 1
ATOM 3615 C CA . GLN A 1 486 ? 26.578 -15.516 -19.547 1 91.69 486 GLN A CA 1
ATOM 3616 C C . GLN A 1 486 ? 25.172 -15.82 -19.062 1 91.69 486 GLN A C 1
ATOM 3618 O O . GLN A 1 486 ? 24.266 -16.047 -19.859 1 91.69 486 GLN A O 1
ATOM 3623 N N . PRO A 1 487 ? 25.031 -15.852 -17.734 1 95.5 487 PRO A N 1
ATOM 3624 C CA . PRO A 1 487 ? 23.688 -16.125 -17.234 1 95.5 487 PRO A CA 1
ATOM 3625 C C . PRO A 1 487 ? 22.656 -15.125 -17.734 1 95.5 487 PRO A C 1
ATOM 3627 O O . PRO A 1 487 ? 22.953 -13.938 -17.875 1 95.5 487 PRO A O 1
ATOM 3630 N N . ILE A 1 488 ? 21.453 -15.586 -17.969 1 98 488 ILE A N 1
ATOM 3631 C CA . ILE A 1 488 ? 20.328 -14.711 -18.297 1 98 488 ILE A CA 1
ATOM 3632 C C . ILE A 1 488 ? 19.938 -13.891 -17.078 1 98 488 ILE A C 1
ATOM 3634 O O . ILE A 1 488 ? 19.625 -14.453 -16.016 1 98 488 ILE A O 1
ATOM 3638 N N . LEU A 1 489 ? 19.984 -12.609 -17.188 1 98.31 489 LEU A N 1
ATOM 3639 C CA . LEU A 1 489 ? 19.625 -11.734 -16.094 1 98.31 489 LEU A CA 1
ATOM 3640 C C . LEU A 1 489 ? 18.172 -11.289 -16.203 1 98.31 489 LEU A C 1
ATOM 3642 O O . LEU A 1 489 ? 17.719 -10.867 -17.281 1 98.31 489 LEU A O 1
ATOM 3646 N N . LEU A 1 490 ? 17.422 -11.508 -15.195 1 98.69 490 LEU A N 1
ATOM 3647 C CA . LEU A 1 490 ? 16.047 -11.008 -15.086 1 98.69 490 LEU A CA 1
ATOM 3648 C C . LEU A 1 490 ? 15.906 -10.078 -13.883 1 98.69 490 LEU A C 1
ATOM 3650 O O . LEU A 1 490 ? 15.641 -10.531 -12.773 1 98.69 490 LEU A O 1
ATOM 3654 N N . LEU A 1 491 ? 16.047 -8.789 -14.086 1 98.75 491 LEU A N 1
ATOM 3655 C CA . LEU A 1 491 ? 15.938 -7.789 -13.023 1 98.75 491 LEU A CA 1
ATOM 3656 C C . LEU A 1 491 ? 14.516 -7.242 -12.945 1 98.75 491 LEU A C 1
ATOM 3658 O O . LEU A 1 491 ? 14.07 -6.512 -13.836 1 98.75 491 LEU A O 1
ATOM 3662 N N . ASN A 1 492 ? 13.875 -7.574 -11.844 1 98 492 ASN A N 1
ATOM 3663 C CA . ASN A 1 492 ? 12.438 -7.344 -11.719 1 98 492 ASN A CA 1
ATOM 3664 C C . ASN A 1 492 ? 12.141 -5.977 -11.109 1 98 492 ASN A C 1
ATOM 3666 O O . ASN A 1 492 ? 12.633 -5.656 -10.023 1 98 492 ASN A O 1
ATOM 3670 N N . GLY A 1 493 ? 11.422 -5.137 -11.805 1 97.56 493 GLY A N 1
ATOM 3671 C CA . GLY A 1 493 ? 10.773 -3.941 -11.297 1 97.56 493 GLY A CA 1
ATOM 3672 C C . GLY A 1 493 ? 9.266 -4.059 -11.242 1 97.56 493 GLY A C 1
ATOM 3673 O O . GLY A 1 493 ? 8.711 -5.137 -11.477 1 97.56 493 GLY A O 1
ATOM 3674 N N . THR A 1 494 ? 8.57 -3.004 -10.797 1 95.75 494 THR A N 1
ATOM 3675 C CA . THR A 1 494 ? 7.117 -2.961 -10.773 1 95.75 494 THR A CA 1
ATOM 3676 C C . THR A 1 494 ? 6.598 -1.734 -11.516 1 95.75 494 THR A C 1
ATOM 3678 O O . THR A 1 494 ? 7.012 -0.608 -11.234 1 95.75 494 THR A O 1
ATOM 3681 N N . HIS A 1 495 ? 5.785 -1.961 -12.453 1 93.62 495 HIS A N 1
ATOM 3682 C CA . HIS A 1 495 ? 5.133 -0.844 -13.125 1 93.62 495 HIS A CA 1
ATOM 3683 C C . HIS A 1 495 ? 4.098 -0.186 -12.219 1 93.62 495 HIS A C 1
ATOM 3685 O O . HIS A 1 495 ? 3.127 -0.829 -11.805 1 93.62 495 HIS A O 1
ATOM 3691 N N . GLN A 1 496 ? 4.246 1.04 -11.945 1 92.31 496 GLN A N 1
ATOM 3692 C CA . GLN A 1 496 ? 3.482 1.744 -10.914 1 92.31 496 GLN A CA 1
ATOM 3693 C C . GLN A 1 496 ? 1.996 1.774 -11.258 1 92.31 496 GLN A C 1
ATOM 3695 O O . GLN A 1 496 ? 1.151 1.493 -10.406 1 92.31 496 GLN A O 1
ATOM 3700 N N . GLU A 1 497 ? 1.63 2.066 -12.5 1 88.38 497 GLU A N 1
ATOM 3701 C CA . GLU A 1 497 ? 0.26 2.369 -12.906 1 88.38 497 GLU A CA 1
ATOM 3702 C C . GLU A 1 497 ? -0.574 1.098 -13.023 1 88.38 497 GLU A C 1
ATOM 3704 O O . GLU A 1 497 ? -1.798 1.135 -12.883 1 88.38 497 GLU A O 1
ATOM 3709 N N . THR A 1 498 ? 0.099 -0.059 -13.234 1 87.75 498 THR A N 1
ATOM 3710 C CA . THR A 1 498 ? -0.65 -1.301 -13.406 1 87.75 498 THR A CA 1
ATOM 3711 C C . THR A 1 498 ? -0.37 -2.26 -12.25 1 87.75 498 THR A C 1
ATOM 3713 O O . THR A 1 498 ? -1.124 -3.211 -12.031 1 87.75 498 THR A O 1
ATOM 3716 N N . GLY A 1 499 ? 0.748 -2.059 -11.625 1 89.06 499 GLY A N 1
ATOM 3717 C CA . GLY A 1 499 ? 1.147 -2.959 -10.555 1 89.06 499 GLY A CA 1
ATOM 3718 C C . GLY A 1 499 ? 1.829 -4.219 -11.055 1 89.06 499 GLY A C 1
ATOM 3719 O O . GLY A 1 499 ? 2.262 -5.055 -10.258 1 89.06 499 GLY A O 1
ATOM 3720 N N . LYS A 1 500 ? 1.988 -4.402 -12.359 1 91.12 500 LYS A N 1
ATOM 3721 C CA . LYS A 1 500 ? 2.557 -5.605 -12.961 1 91.12 500 LYS A CA 1
ATOM 3722 C C . LYS A 1 500 ? 4.082 -5.586 -12.898 1 91.12 500 LYS A C 1
ATOM 3724 O O . LYS A 1 500 ? 4.688 -4.527 -12.711 1 91.12 500 LYS A O 1
ATOM 3729 N N . ARG A 1 501 ? 4.672 -6.758 -13.055 1 94.19 501 ARG A N 1
ATOM 3730 C CA . ARG A 1 501 ? 6.125 -6.863 -13.125 1 94.19 501 ARG A CA 1
ATOM 3731 C C . ARG A 1 501 ? 6.668 -6.223 -14.398 1 94.19 501 ARG A C 1
ATOM 3733 O O . ARG A 1 501 ? 6.055 -6.332 -15.461 1 94.19 501 ARG A O 1
ATOM 3740 N N . LEU A 1 502 ? 7.727 -5.527 -14.297 1 95.69 502 LEU A N 1
ATOM 3741 C CA . LEU A 1 502 ? 8.555 -5.004 -15.383 1 95.69 502 LEU A CA 1
ATOM 3742 C C . LEU A 1 502 ? 9.961 -5.586 -15.32 1 95.69 502 LEU A C 1
ATOM 3744 O O . LEU A 1 502 ? 10.711 -5.316 -14.375 1 95.69 502 LEU A O 1
ATOM 3748 N N . ILE A 1 503 ? 10.367 -6.383 -16.359 1 97.62 503 ILE A N 1
ATOM 3749 C CA . ILE A 1 503 ? 11.586 -7.172 -16.266 1 97.62 503 ILE A CA 1
ATOM 3750 C C . ILE A 1 503 ? 12.602 -6.672 -17.281 1 97.62 503 ILE A C 1
ATOM 3752 O O . ILE A 1 503 ? 12.297 -6.582 -18.484 1 97.62 503 ILE A O 1
ATOM 3756 N N . ALA A 1 504 ? 13.781 -6.281 -16.859 1 98.12 504 ALA A N 1
ATOM 3757 C CA . ALA A 1 504 ? 14.93 -6.062 -17.734 1 98.12 504 ALA A CA 1
ATOM 3758 C C . ALA A 1 504 ? 15.734 -7.348 -17.922 1 98.12 504 ALA A C 1
ATOM 3760 O O . ALA A 1 504 ? 16.203 -7.934 -16.938 1 98.12 504 ALA A O 1
ATOM 3761 N N . SER A 1 505 ? 15.844 -7.824 -19.141 1 98.12 505 SER A N 1
ATOM 3762 C CA . SER A 1 505 ? 16.531 -9.086 -19.375 1 98.12 505 SER A CA 1
ATOM 3763 C C . SER A 1 505 ? 17.266 -9.07 -20.719 1 98.12 505 SER A C 1
ATOM 3765 O O . SER A 1 505 ? 16.922 -8.289 -21.609 1 98.12 505 SER A O 1
ATOM 3767 N N . ASN A 1 506 ? 18.312 -9.852 -20.828 1 97.06 506 ASN A N 1
ATOM 3768 C CA . ASN A 1 506 ? 19.031 -9.992 -22.094 1 97.06 506 ASN A CA 1
ATOM 3769 C C . ASN A 1 506 ? 18.375 -11.039 -22.984 1 97.06 506 ASN A C 1
ATOM 3771 O O . ASN A 1 506 ? 18.906 -11.367 -24.047 1 97.06 506 ASN A O 1
ATOM 3775 N N . ILE A 1 507 ? 17.188 -11.57 -22.594 1 96.94 507 ILE A N 1
ATOM 3776 C CA . ILE A 1 507 ? 16.328 -12.352 -23.469 1 96.94 507 ILE A CA 1
ATOM 3777 C C . ILE A 1 507 ? 14.961 -11.664 -23.594 1 96.94 507 ILE A C 1
ATOM 3779 O O . ILE A 1 507 ? 14.656 -10.734 -22.844 1 96.94 507 ILE A O 1
ATOM 3783 N N . LYS A 1 508 ? 14.195 -12.133 -24.562 1 94.88 508 LYS A N 1
ATOM 3784 C CA . LYS A 1 508 ? 12.867 -11.562 -24.75 1 94.88 508 LYS A CA 1
ATOM 3785 C C . LYS A 1 508 ? 11.945 -11.953 -23.594 1 94.88 508 LYS A C 1
ATOM 3787 O O . LYS A 1 508 ? 11.953 -13.102 -23.141 1 94.88 508 LYS A O 1
ATOM 3792 N N . VAL A 1 509 ? 11.273 -10.969 -23.062 1 94.25 509 VAL A N 1
ATOM 3793 C CA . VAL A 1 509 ? 10.234 -11.227 -22.078 1 94.25 509 VAL A CA 1
ATOM 3794 C C . VAL A 1 509 ? 8.875 -11.344 -22.766 1 94.25 509 VAL A C 1
ATOM 3796 O O . VAL A 1 509 ? 8.219 -10.328 -23.016 1 94.25 509 VAL A O 1
ATOM 3799 N N . THR A 1 510 ? 8.461 -12.562 -22.969 1 89.19 510 THR A N 1
ATOM 3800 C CA . THR A 1 510 ? 7.23 -12.812 -23.719 1 89.19 510 THR A CA 1
ATOM 3801 C C . THR A 1 510 ? 6.156 -13.391 -22.797 1 89.19 510 THR A C 1
ATOM 3803 O O . THR A 1 510 ? 6.469 -13.992 -21.766 1 89.19 510 THR A O 1
ATOM 3806 N N . SER A 1 511 ? 4.934 -13.227 -23.141 1 82.31 511 SER A N 1
ATOM 3807 C CA . SER A 1 511 ? 3.799 -13.586 -22.297 1 82.31 511 SER A CA 1
ATOM 3808 C C . SER A 1 511 ? 3.631 -15.094 -22.203 1 82.31 511 SER A C 1
ATOM 3810 O O . SER A 1 511 ? 2.938 -15.594 -21.312 1 82.31 511 SER A O 1
ATOM 3812 N N . ASP A 1 512 ? 4.23 -15.82 -23.125 1 80.19 512 ASP A N 1
ATOM 3813 C CA . ASP A 1 512 ? 4.113 -17.281 -23.078 1 80.19 512 ASP A CA 1
ATOM 3814 C C . ASP A 1 512 ? 4.988 -17.859 -21.969 1 80.19 512 ASP A C 1
ATOM 3816 O O . ASP A 1 512 ? 4.719 -18.953 -21.453 1 80.19 512 ASP A O 1
ATOM 3820 N N . VAL A 1 513 ? 6.055 -17.141 -21.641 1 88.31 513 VAL A N 1
ATOM 3821 C CA . VAL A 1 513 ? 6.961 -17.609 -20.594 1 88.31 513 VAL A CA 1
ATOM 3822 C C . VAL A 1 513 ? 6.695 -16.844 -19.297 1 88.31 513 VAL A C 1
ATOM 3824 O O . VAL A 1 513 ? 6.512 -17.453 -18.234 1 88.31 513 VAL A O 1
ATOM 3827 N N . PHE A 1 514 ? 6.719 -15.547 -19.406 1 91.19 514 PHE A N 1
ATOM 3828 C CA . PHE A 1 514 ? 6.508 -14.664 -18.266 1 91.19 514 PHE A CA 1
ATOM 3829 C C . PHE A 1 514 ? 5.09 -14.102 -18.266 1 91.19 514 PHE A C 1
ATOM 3831 O O . PHE A 1 514 ? 4.836 -13.055 -18.859 1 91.19 514 PHE A O 1
ATOM 3838 N N . LEU A 1 515 ? 4.219 -14.734 -17.516 1 85.56 515 LEU A N 1
ATOM 3839 C CA . LEU A 1 515 ? 2.799 -14.406 -17.562 1 85.56 515 LEU A CA 1
ATOM 3840 C C . LEU A 1 515 ? 2.541 -13.016 -16.984 1 85.56 515 LEU A C 1
ATOM 3842 O O . LEU A 1 515 ? 3.012 -12.695 -15.891 1 85.56 515 LEU A O 1
ATOM 3846 N N . ASP A 1 516 ? 1.949 -12.164 -17.781 1 84.94 516 ASP A N 1
ATOM 3847 C CA . ASP A 1 516 ? 1.437 -10.852 -17.391 1 84.94 516 ASP A CA 1
ATOM 3848 C C . ASP A 1 516 ? 2.561 -9.953 -16.891 1 84.94 516 ASP A C 1
ATOM 3850 O O . ASP A 1 516 ? 2.42 -9.297 -15.859 1 84.94 516 ASP A O 1
ATOM 3854 N N . ALA A 1 517 ? 3.711 -10.008 -17.438 1 90.56 517 ALA A N 1
ATOM 3855 C CA . ALA A 1 517 ? 4.855 -9.148 -17.156 1 90.56 517 ALA A CA 1
ATOM 3856 C C . ALA A 1 517 ? 5.207 -8.281 -18.359 1 90.56 517 ALA A C 1
ATOM 385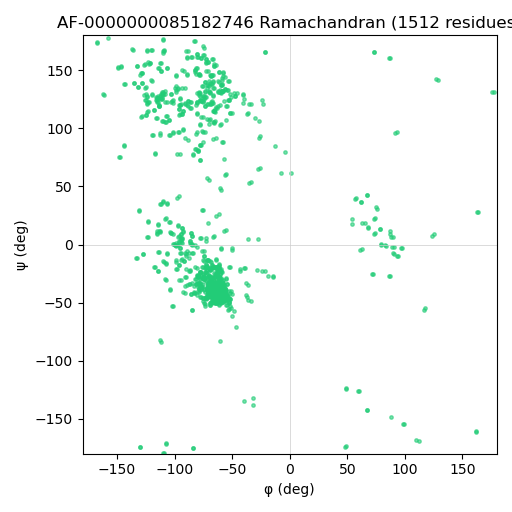8 O O . ALA A 1 517 ? 4.914 -8.648 -19.5 1 90.56 517 ALA A O 1
ATOM 3859 N N . PHE A 1 518 ? 5.781 -7.125 -18.109 1 90.88 518 PHE A N 1
ATOM 3860 C CA . PHE A 1 518 ? 6.238 -6.242 -19.172 1 90.88 518 PHE A CA 1
ATOM 3861 C C . PHE A 1 518 ? 7.738 -6.402 -19.406 1 90.88 518 PHE A C 1
ATOM 3863 O O . PHE A 1 518 ? 8.484 -6.703 -18.469 1 90.88 518 PHE A O 1
ATOM 3870 N N . ASP A 1 519 ? 8.102 -6.262 -20.672 1 94.19 519 ASP A N 1
ATOM 3871 C CA . ASP A 1 519 ? 9.5 -6.176 -21.078 1 94.19 519 ASP A CA 1
ATOM 3872 C C . ASP A 1 519 ? 10.008 -4.738 -20.984 1 94.19 519 ASP A C 1
ATOM 3874 O O . ASP A 1 519 ? 9.547 -3.869 -21.734 1 94.19 519 ASP A O 1
ATOM 3878 N N . MET A 1 520 ? 10.984 -4.484 -20.141 1 94.81 520 MET A N 1
ATOM 3879 C CA . MET A 1 520 ? 11.453 -3.127 -19.891 1 94.81 520 MET A CA 1
ATOM 3880 C C . MET A 1 520 ? 12.016 -2.504 -21.172 1 94.81 520 MET A C 1
ATOM 3882 O O . MET A 1 520 ? 11.711 -1.355 -21.484 1 94.81 520 MET A O 1
ATOM 3886 N N . HIS A 1 521 ? 12.867 -3.203 -21.906 1 94.12 521 HIS A N 1
ATOM 3887 C CA . HIS A 1 521 ? 13.477 -2.691 -23.125 1 94.12 521 HIS A CA 1
ATOM 3888 C C . HIS A 1 521 ? 12.43 -2.412 -24.188 1 94.12 521 HIS A C 1
ATOM 3890 O O . HIS A 1 521 ? 12.516 -1.403 -24.891 1 94.12 521 HIS A O 1
ATOM 3896 N N . ALA A 1 522 ? 11.492 -3.309 -24.281 1 90.88 522 ALA A N 1
ATOM 3897 C CA . ALA A 1 522 ? 10.414 -3.109 -25.25 1 90.88 522 ALA A CA 1
ATOM 3898 C C . ALA A 1 522 ? 9.555 -1.911 -24.859 1 90.88 522 ALA A C 1
ATOM 3900 O O . ALA A 1 522 ? 9.047 -1.198 -25.734 1 90.88 522 ALA A O 1
ATOM 3901 N N . MET A 1 523 ? 9.352 -1.7 -23.641 1 89.75 523 MET A N 1
ATOM 3902 C CA . MET A 1 523 ? 8.523 -0.601 -23.141 1 89.75 523 MET A CA 1
ATOM 3903 C C . MET A 1 523 ? 9.164 0.746 -23.469 1 89.75 523 MET A C 1
ATOM 3905 O O . MET A 1 523 ? 8.477 1.667 -23.922 1 89.75 523 MET A O 1
ATOM 3909 N N . VAL A 1 524 ? 10.453 0.894 -23.25 1 91.31 524 VAL A N 1
ATOM 3910 C CA . VAL A 1 524 ? 11.117 2.168 -23.5 1 91.31 524 VAL A CA 1
ATOM 3911 C C . VAL A 1 524 ? 11.648 2.197 -24.938 1 91.31 524 VAL A C 1
ATOM 3913 O O . VAL A 1 524 ? 12.125 3.23 -25.406 1 91.31 524 VAL A O 1
ATOM 3916 N N . GLN A 1 525 ? 11.586 1.068 -25.688 1 90.81 525 GLN A N 1
ATOM 3917 C CA . GLN A 1 525 ? 12.023 0.896 -27.062 1 90.81 525 GLN A CA 1
ATOM 3918 C C . GLN A 1 525 ? 13.492 1.255 -27.219 1 90.81 525 GLN A C 1
ATOM 3920 O O . GLN A 1 525 ? 13.867 1.965 -28.156 1 90.81 525 GLN A O 1
ATOM 3925 N N . HIS A 1 526 ? 14.234 0.872 -26.234 1 92.69 526 HIS A N 1
ATOM 3926 C CA . HIS A 1 526 ? 15.672 1.115 -26.203 1 92.69 526 HIS A CA 1
ATOM 3927 C C . HIS A 1 526 ? 16.344 0.302 -25.109 1 92.69 526 HIS A C 1
ATOM 3929 O O . HIS A 1 526 ? 15.672 -0.365 -24.312 1 92.69 526 HIS A O 1
ATOM 3935 N N . ASP A 1 527 ? 17.609 0.347 -25.078 1 94.44 527 ASP A N 1
ATOM 3936 C CA . ASP A 1 527 ? 18.391 -0.228 -23.984 1 94.44 527 ASP A CA 1
ATOM 3937 C C . ASP A 1 527 ? 18.594 0.793 -22.875 1 94.44 527 ASP A C 1
ATOM 3939 O O . ASP A 1 527 ? 18.281 1.974 -23.031 1 94.44 527 ASP A O 1
ATOM 3943 N N . VAL A 1 528 ? 18.922 0.342 -21.719 1 95 528 VAL A N 1
ATOM 3944 C CA . VAL A 1 528 ? 19.391 1.149 -20.594 1 95 528 VAL A CA 1
ATOM 3945 C C . VAL A 1 528 ? 20.734 0.644 -20.109 1 95 528 VAL A C 1
ATOM 3947 O O . VAL A 1 528 ? 21.219 -0.407 -20.547 1 95 528 VAL A O 1
ATOM 3950 N N . SER A 1 529 ? 21.406 1.415 -19.281 1 95.31 529 SER A N 1
ATOM 3951 C CA . SER A 1 529 ? 22.672 0.928 -18.75 1 95.31 529 SER A CA 1
ATOM 3952 C C . SER A 1 529 ? 22.453 -0.176 -17.719 1 95.31 529 SER A C 1
ATOM 3954 O O . SER A 1 529 ? 21.344 -0.334 -17.203 1 95.31 529 SER A O 1
ATOM 3956 N N . MET A 1 530 ? 23.5 -1.007 -17.453 1 96.19 530 MET A N 1
ATOM 3957 C CA . MET A 1 530 ? 23.422 -2.066 -16.453 1 96.19 530 MET A CA 1
ATOM 3958 C C . MET A 1 530 ? 23.047 -1.501 -15.094 1 96.19 530 MET A C 1
ATOM 3960 O O . MET A 1 530 ? 22.172 -2.055 -14.414 1 96.19 530 MET A O 1
ATOM 3964 N N . GLY A 1 531 ? 23.672 -0.393 -14.734 1 97.06 531 GLY A N 1
ATOM 3965 C CA . GLY A 1 531 ? 23.359 0.255 -13.469 1 97.06 531 GLY A CA 1
ATOM 3966 C C . GLY A 1 531 ? 21.938 0.77 -13.398 1 97.06 531 GLY A C 1
ATOM 3967 O O . GLY A 1 531 ? 21.281 0.662 -12.359 1 97.06 531 GLY A O 1
ATOM 3968 N N . MET A 1 532 ? 21.453 1.296 -14.477 1 96.88 532 MET A N 1
ATOM 3969 C CA . MET A 1 532 ? 20.094 1.811 -14.523 1 96.88 532 MET A CA 1
ATOM 3970 C C . MET A 1 532 ? 19.078 0.675 -14.438 1 96.88 532 MET A C 1
ATOM 3972 O O . MET A 1 532 ? 18.047 0.81 -13.781 1 96.88 532 MET A O 1
ATOM 3976 N N . ALA A 1 533 ? 19.344 -0.413 -15.125 1 98.12 533 ALA A N 1
ATOM 3977 C CA . ALA A 1 533 ? 18.469 -1.582 -15.023 1 98.12 533 ALA A CA 1
ATOM 3978 C C . ALA A 1 533 ? 18.391 -2.078 -13.578 1 98.12 533 ALA A C 1
ATOM 3980 O O . ALA A 1 533 ? 17.312 -2.404 -13.086 1 98.12 533 ALA A O 1
ATOM 3981 N N . ALA A 1 534 ? 19.531 -2.131 -12.953 1 98.38 534 ALA A N 1
ATOM 3982 C CA . ALA A 1 534 ? 19.578 -2.535 -11.555 1 98.38 534 ALA A CA 1
ATOM 3983 C C . ALA A 1 534 ? 18.828 -1.539 -10.672 1 98.38 534 ALA A C 1
ATOM 3985 O O . ALA A 1 534 ? 18.094 -1.936 -9.766 1 98.38 534 ALA A O 1
ATOM 3986 N N . LEU A 1 535 ? 19 -0.243 -10.953 1 98.25 535 LEU A N 1
ATOM 3987 C CA . LEU A 1 535 ? 18.297 0.788 -10.195 1 98.25 535 LEU A CA 1
ATOM 3988 C C . LEU A 1 535 ? 16.781 0.667 -10.375 1 98.25 535 LEU A C 1
ATOM 3990 O O . LEU A 1 535 ? 16.031 0.824 -9.414 1 98.25 535 LEU A O 1
ATOM 3994 N N . ASN A 1 536 ? 16.375 0.429 -11.594 1 98 536 ASN A N 1
ATOM 3995 C CA . ASN A 1 536 ? 14.953 0.304 -11.859 1 98 536 ASN A CA 1
ATOM 3996 C C . ASN A 1 536 ? 14.328 -0.833 -11.062 1 98 536 ASN A C 1
ATOM 3998 O O . ASN A 1 536 ? 13.141 -0.783 -10.719 1 98 536 ASN A O 1
ATOM 4002 N N . SER A 1 537 ? 15.078 -1.845 -10.75 1 98.25 537 SER A N 1
ATOM 4003 C CA . SER A 1 537 ? 14.633 -2.934 -9.883 1 98.25 537 SER A CA 1
ATOM 4004 C C . SER A 1 537 ? 14.711 -2.535 -8.414 1 98.25 537 SER A C 1
ATOM 4006 O O . SER A 1 537 ? 13.953 -3.041 -7.586 1 98.25 537 SER A O 1
ATOM 4008 N N . ALA A 1 538 ? 15.625 -1.6 -8.078 1 97.94 538 ALA A N 1
ATOM 4009 C CA . ALA A 1 538 ? 15.961 -1.3 -6.691 1 97.94 538 ALA A CA 1
ATOM 4010 C C . ALA A 1 538 ? 15.492 0.101 -6.305 1 97.94 538 ALA A C 1
ATOM 4012 O O . ALA A 1 538 ? 16.203 0.835 -5.625 1 97.94 538 ALA A O 1
ATOM 4013 N N . ARG A 1 539 ? 14.422 0.513 -6.805 1 96.12 539 ARG A N 1
ATOM 4014 C CA . ARG A 1 539 ? 13.891 1.82 -6.438 1 96.12 539 ARG A CA 1
ATOM 4015 C C . ARG A 1 539 ? 13.172 1.757 -5.094 1 96.12 539 ARG A C 1
ATOM 4017 O O . ARG A 1 539 ? 11.938 1.817 -5.043 1 96.12 539 ARG A O 1
ATOM 4024 N N . PHE A 1 540 ? 13.992 1.812 -4.082 1 87.5 540 PHE A N 1
ATOM 4025 C CA . PHE A 1 540 ? 13.516 1.701 -2.707 1 87.5 540 PHE A CA 1
ATOM 4026 C C . PHE A 1 540 ? 12.57 2.848 -2.367 1 87.5 540 PHE A C 1
ATOM 4028 O O . PHE A 1 540 ? 12.844 4.004 -2.701 1 87.5 540 PHE A O 1
ATOM 4035 N N . THR A 1 541 ? 11.602 2.559 -1.671 1 84.5 541 THR A N 1
ATOM 4036 C CA . THR A 1 541 ? 10.516 3.486 -1.385 1 84.5 541 THR A CA 1
ATOM 4037 C C . THR A 1 541 ? 11.055 4.777 -0.771 1 84.5 541 THR A C 1
ATOM 4039 O O . THR A 1 541 ? 11.766 4.742 0.232 1 84.5 541 THR A O 1
ATOM 4042 N N . TYR A 1 542 ? 10.859 5.84 -1.384 1 85.62 542 TYR A N 1
ATOM 4043 C CA . TYR A 1 542 ? 11.125 7.223 -1.008 1 85.62 542 TYR A CA 1
ATOM 4044 C C . TYR A 1 542 ? 12.617 7.523 -1.039 1 85.62 542 TYR A C 1
ATOM 4046 O O . TYR A 1 542 ? 13.023 8.672 -1.209 1 85.62 542 TYR A O 1
ATOM 4054 N N . VAL A 1 543 ? 13.484 6.473 -0.861 1 89.25 543 VAL A N 1
ATOM 4055 C CA . VAL A 1 543 ? 14.922 6.688 -0.975 1 89.25 543 VAL A CA 1
ATOM 4056 C C . VAL A 1 543 ? 15.312 6.828 -2.445 1 89.25 543 VAL A C 1
ATOM 4058 O O . VAL A 1 543 ? 16.094 7.719 -2.807 1 89.25 543 VAL A O 1
ATOM 4061 N N . SER A 1 544 ? 14.766 5.934 -3.18 1 93.12 544 SER A N 1
ATOM 4062 C CA . SER A 1 544 ? 14.883 6.047 -4.629 1 93.12 544 SER A CA 1
ATOM 4063 C C . SER A 1 544 ? 13.531 6.352 -5.27 1 93.12 544 SER A C 1
ATOM 4065 O O . SER A 1 544 ? 12.547 5.641 -5.031 1 93.12 544 SER A O 1
ATOM 4067 N N . PRO A 1 545 ? 13.5 7.387 -6.008 1 93.69 545 PRO A N 1
ATOM 4068 C CA . PRO A 1 545 ? 12.219 7.801 -6.578 1 93.69 545 PRO A CA 1
ATOM 4069 C C . PRO A 1 545 ? 11.727 6.855 -7.672 1 93.69 545 PRO A C 1
ATOM 4071 O O . PRO A 1 545 ? 12.523 6.125 -8.266 1 93.69 545 PRO A O 1
ATOM 4074 N N . ALA A 1 546 ? 10.406 6.887 -7.895 1 95 546 ALA A N 1
ATOM 4075 C CA . ALA A 1 546 ? 9.844 6.199 -9.055 1 95 546 ALA A CA 1
ATOM 4076 C C . ALA A 1 546 ? 10.461 6.715 -10.352 1 95 546 ALA A C 1
ATOM 4078 O O . ALA A 1 546 ? 10.664 7.922 -10.516 1 95 546 ALA A O 1
ATOM 4079 N N . GLY A 1 547 ? 10.867 5.801 -11.203 1 95.69 547 GLY A N 1
ATOM 4080 C CA . GLY A 1 547 ? 11.453 6.184 -12.477 1 95.69 547 GLY A CA 1
ATOM 4081 C C . GLY A 1 547 ? 10.43 6.367 -13.578 1 95.69 547 GLY A C 1
ATOM 4082 O O . GLY A 1 547 ? 9.625 5.473 -13.844 1 95.69 547 GLY A O 1
ATOM 4083 N N . ARG A 1 548 ? 10.438 7.52 -14.148 1 93.94 548 ARG A N 1
ATOM 4084 C CA . ARG A 1 548 ? 9.531 7.785 -15.258 1 93.94 548 ARG A CA 1
ATOM 4085 C C . ARG A 1 548 ? 9.992 7.074 -16.531 1 93.94 548 ARG A C 1
ATOM 4087 O O . ARG A 1 548 ? 11.117 7.289 -16.984 1 93.94 548 ARG A O 1
ATOM 4094 N N . LEU A 1 549 ? 9.195 6.203 -17.047 1 94.06 549 LEU A N 1
ATOM 4095 C CA . LEU A 1 549 ? 9.477 5.473 -18.266 1 94.06 549 LEU A CA 1
ATOM 4096 C C . LEU A 1 549 ? 9.031 6.277 -19.484 1 94.06 549 LEU A C 1
ATOM 4098 O O . LEU A 1 549 ? 7.871 6.672 -19.594 1 94.06 549 LEU A O 1
ATOM 4102 N N . VAL A 1 550 ? 9.992 6.512 -20.344 1 91.44 550 VAL A N 1
ATOM 4103 C CA . VAL A 1 550 ? 9.727 7.281 -21.547 1 91.44 550 VAL A CA 1
ATOM 4104 C C . VAL A 1 550 ? 10.125 6.465 -22.781 1 91.44 550 VAL A C 1
ATOM 4106 O O . VAL A 1 550 ? 11.234 5.926 -22.844 1 91.44 550 VAL A O 1
ATOM 4109 N N . ARG A 1 551 ? 9.195 6.234 -23.625 1 89.25 551 ARG A N 1
ATOM 4110 C CA . ARG A 1 551 ? 9.484 5.531 -24.875 1 89.25 551 ARG A CA 1
ATOM 4111 C C . ARG A 1 551 ? 10.484 6.312 -25.719 1 89.25 551 ARG A C 1
ATOM 4113 O O . ARG A 1 551 ? 10.258 7.488 -26.016 1 89.25 551 ARG A O 1
ATOM 4120 N N . ALA A 1 552 ? 11.445 5.52 -26.125 1 85.69 552 ALA A N 1
ATOM 4121 C CA . ALA A 1 552 ? 12.477 6.168 -26.922 1 85.69 552 ALA A CA 1
ATOM 4122 C C . ALA A 1 552 ? 11.945 6.531 -28.312 1 85.69 552 ALA A C 1
ATOM 4124 O O . ALA A 1 552 ? 11.141 5.801 -28.891 1 85.69 552 ALA A O 1
ATOM 4125 N N . GLY A 1 553 ? 12.078 7.57 -28.938 1 82.56 553 GLY A N 1
ATOM 4126 C CA . GLY A 1 553 ? 11.68 7.98 -30.266 1 82.56 553 GLY A CA 1
ATOM 4127 C C . GLY A 1 553 ? 10.695 9.133 -30.266 1 82.56 553 GLY A C 1
ATOM 4128 O O . GLY A 1 553 ? 10.922 10.148 -30.938 1 82.56 553 GLY A O 1
ATOM 4129 N N . ASP A 1 554 ? 9.5 8.875 -29.453 1 85.12 554 ASP A N 1
ATOM 4130 C CA . ASP A 1 554 ? 8.477 9.922 -29.531 1 85.12 554 ASP A CA 1
ATOM 4131 C C . ASP A 1 554 ? 8.305 10.625 -28.188 1 85.12 554 ASP A C 1
ATOM 4133 O O . ASP A 1 554 ? 7.547 11.586 -28.094 1 85.12 554 ASP A O 1
ATOM 4137 N N . GLY A 1 555 ? 8.977 10.102 -27.234 1 86.56 555 GLY A N 1
ATOM 4138 C CA . GLY A 1 555 ? 8.953 10.789 -25.953 1 86.56 555 GLY A CA 1
ATOM 4139 C C . GLY A 1 555 ? 7.676 10.531 -25.156 1 86.56 555 GLY A C 1
ATOM 4140 O O . GLY A 1 555 ? 7.391 11.219 -24.188 1 86.56 555 GLY A O 1
ATOM 4141 N N . GLU A 1 556 ? 6.914 9.578 -25.547 1 87.19 556 GLU A N 1
ATOM 4142 C CA . GLU A 1 556 ? 5.652 9.273 -24.875 1 87.19 556 GLU A CA 1
ATOM 4143 C C . GLU A 1 556 ? 5.883 8.656 -23.5 1 87.19 556 GLU A C 1
ATOM 4145 O O . GLU A 1 556 ? 6.781 7.824 -23.328 1 87.19 556 GLU A O 1
ATOM 4150 N N . GLY A 1 557 ? 5.082 9.117 -22.547 1 87.69 557 GLY A N 1
ATOM 4151 C CA . GLY A 1 557 ? 5.16 8.555 -21.203 1 87.69 557 GLY A CA 1
ATOM 4152 C C . GLY A 1 557 ? 4.547 7.168 -21.109 1 87.69 557 GLY A C 1
ATOM 4153 O O . GLY A 1 557 ? 3.445 6.934 -21.609 1 87.69 557 GLY A O 1
ATOM 4154 N N . MET A 1 558 ? 5.281 6.27 -20.5 1 90.38 558 MET A N 1
ATOM 4155 C CA . MET A 1 558 ? 4.832 4.887 -20.375 1 90.38 558 MET A CA 1
ATOM 4156 C C . MET A 1 558 ? 4.59 4.523 -18.922 1 90.38 558 MET A C 1
ATOM 4158 O O . MET A 1 558 ? 4.531 3.344 -18.562 1 90.38 558 MET A O 1
ATOM 4162 N N . GLY A 1 559 ? 4.461 5.543 -18.094 1 91.62 559 GLY A N 1
ATOM 4163 C CA . GLY A 1 559 ? 4.262 5.312 -16.672 1 91.62 559 GLY A CA 1
ATOM 4164 C C . GLY A 1 559 ? 5.539 5.43 -15.859 1 91.62 559 GLY A C 1
ATOM 4165 O O . GLY A 1 559 ? 6.43 6.211 -16.203 1 91.62 559 GLY A O 1
ATOM 4166 N N . HIS A 1 560 ? 5.57 4.738 -14.688 1 94 560 HIS A N 1
ATOM 4167 C CA . HIS A 1 560 ? 6.719 4.773 -13.781 1 94 560 HIS A CA 1
ATOM 4168 C C . HIS A 1 560 ? 7.113 3.367 -13.336 1 94 560 HIS A C 1
ATOM 4170 O O . HIS A 1 560 ? 6.309 2.436 -13.43 1 94 560 HIS A O 1
ATOM 4176 N N . VAL A 1 561 ? 8.328 3.209 -13 1 96.38 561 VAL A N 1
ATOM 4177 C CA . VAL A 1 561 ? 8.828 1.945 -12.461 1 96.38 561 VAL A CA 1
ATOM 4178 C C . VAL A 1 561 ? 9.195 2.117 -10.992 1 96.38 561 VAL A C 1
ATOM 4180 O O . VAL A 1 561 ? 9.773 3.139 -10.602 1 96.38 561 VAL A O 1
ATOM 4183 N N . LEU A 1 562 ? 8.711 1.238 -10.164 1 96.56 562 LEU A N 1
ATOM 4184 C CA . LEU A 1 562 ? 9.008 1.157 -8.742 1 96.56 562 LEU A CA 1
ATOM 4185 C C . LEU A 1 562 ? 9.852 -0.076 -8.43 1 96.56 562 LEU A C 1
ATOM 4187 O O . LEU A 1 562 ? 10.141 -0.874 -9.328 1 96.56 562 LEU A O 1
ATOM 4191 N N . ASP A 1 563 ? 10.266 -0.227 -7.184 1 96.81 563 ASP A N 1
ATOM 4192 C CA . ASP A 1 563 ? 11 -1.394 -6.703 1 96.81 563 ASP A CA 1
ATOM 4193 C C . ASP A 1 563 ? 10.266 -2.686 -7.043 1 96.81 563 ASP A C 1
ATOM 4195 O O . ASP A 1 563 ? 9.031 -2.74 -6.98 1 96.81 563 ASP A O 1
ATOM 4199 N N . GLY A 1 564 ? 11.039 -3.719 -7.43 1 96.69 564 GLY A N 1
ATOM 4200 C CA . GLY A 1 564 ? 10.438 -5.004 -7.73 1 96.69 564 GLY A CA 1
ATOM 4201 C C . GLY A 1 564 ? 9.734 -5.629 -6.539 1 96.69 564 GLY A C 1
ATOM 4202 O O . GLY A 1 564 ? 8.828 -6.449 -6.703 1 96.69 564 GLY A O 1
ATOM 4203 N N . GLY A 1 565 ? 10.117 -5.223 -5.41 1 93.94 565 GLY A N 1
ATOM 4204 C CA . GLY A 1 565 ? 9.562 -5.781 -4.188 1 93.94 565 GLY A CA 1
ATOM 4205 C C . GLY A 1 565 ? 8.094 -5.461 -3.996 1 93.94 565 GLY A C 1
ATOM 4206 O O . GLY A 1 565 ? 7.406 -6.113 -3.207 1 93.94 565 GLY A O 1
ATOM 4207 N N . TYR A 1 566 ? 7.594 -4.41 -4.711 1 91.75 566 TYR A N 1
ATOM 4208 C CA . TYR A 1 566 ? 6.176 -4.09 -4.605 1 91.75 566 TYR A CA 1
ATOM 4209 C C . TYR A 1 566 ? 5.316 -5.246 -5.102 1 91.75 566 TYR A C 1
ATOM 4211 O O . TYR A 1 566 ? 4.238 -5.504 -4.559 1 91.75 566 TYR A O 1
ATOM 4219 N N . PHE A 1 567 ? 5.781 -5.965 -6.117 1 91.06 567 PHE A N 1
ATOM 4220 C CA . PHE A 1 567 ? 5.035 -7.09 -6.672 1 91.06 567 PHE A CA 1
ATOM 4221 C C . PHE A 1 567 ? 5.316 -8.367 -5.879 1 91.06 567 PHE A C 1
ATOM 4223 O O . PHE A 1 567 ? 4.387 -9.016 -5.398 1 91.06 567 PHE A O 1
ATOM 4230 N N . GLU A 1 568 ? 6.609 -8.672 -5.809 1 89.12 568 GLU A N 1
ATOM 4231 C CA . GLU A 1 568 ? 7.105 -9.844 -5.105 1 89.12 568 GLU A CA 1
ATOM 4232 C C . GLU A 1 568 ? 8.594 -9.711 -4.797 1 89.12 568 GLU A C 1
ATOM 4234 O O . GLU A 1 568 ? 9.406 -9.5 -5.699 1 89.12 568 GLU A O 1
ATOM 4239 N N . ASN A 1 569 ? 9.008 -9.922 -3.551 1 91.94 569 ASN A N 1
ATOM 4240 C CA . ASN A 1 569 ? 10.32 -9.461 -3.113 1 91.94 569 ASN A CA 1
ATOM 4241 C C . ASN A 1 569 ? 11.367 -10.555 -3.246 1 91.94 569 ASN A C 1
ATOM 4243 O O . ASN A 1 569 ? 12.539 -10.352 -2.898 1 91.94 569 ASN A O 1
ATOM 4247 N N . TYR A 1 570 ? 11.086 -11.727 -3.785 1 92.88 570 TYR A N 1
ATOM 4248 C CA . TYR A 1 570 ? 12.039 -12.828 -3.779 1 92.88 570 TYR A CA 1
ATOM 4249 C C . TYR A 1 570 ? 12.578 -13.094 -5.184 1 92.88 570 TYR A C 1
ATOM 4251 O O . TYR A 1 570 ? 13.586 -13.781 -5.348 1 92.88 570 TYR A O 1
ATOM 4259 N N . GLY A 1 571 ? 11.914 -12.539 -6.176 1 94.5 571 GLY A N 1
ATOM 4260 C CA . GLY A 1 571 ? 12.273 -12.859 -7.547 1 94.5 571 GLY A CA 1
ATOM 4261 C C . GLY A 1 571 ? 11.961 -14.297 -7.926 1 94.5 571 GLY A C 1
ATOM 4262 O O . GLY A 1 571 ? 12.445 -14.797 -8.945 1 94.5 571 GLY A O 1
ATOM 4263 N N . ALA A 1 572 ? 11.172 -14.984 -7.125 1 91.69 572 ALA A N 1
ATOM 4264 C CA . ALA A 1 572 ? 10.922 -16.422 -7.25 1 91.69 572 ALA A CA 1
ATOM 4265 C C . ALA A 1 572 ? 9.922 -16.703 -8.367 1 91.69 572 ALA A C 1
ATOM 4267 O O . ALA A 1 572 ? 10.023 -17.719 -9.055 1 91.69 572 ALA A O 1
ATOM 4268 N N . VAL A 1 573 ? 8.969 -15.789 -8.562 1 90.88 573 VAL A N 1
ATOM 4269 C CA . VAL A 1 573 ? 7.957 -15.992 -9.586 1 90.88 573 VAL A CA 1
ATOM 4270 C C . VAL A 1 573 ? 8.617 -16.016 -10.969 1 90.88 573 VAL A C 1
ATOM 4272 O O . VAL A 1 573 ? 8.398 -16.953 -11.742 1 90.88 573 VAL A O 1
ATOM 4275 N N . THR A 1 574 ? 9.43 -15.016 -11.227 1 95.12 574 THR A N 1
ATOM 4276 C CA . THR A 1 574 ? 10.125 -14.922 -12.508 1 95.12 574 THR A CA 1
ATOM 4277 C C . THR A 1 574 ? 11.094 -16.094 -12.695 1 95.12 574 THR A C 1
ATOM 4279 O O . THR A 1 574 ? 11.195 -16.641 -13.781 1 95.12 574 THR A O 1
ATOM 4282 N N . SER A 1 575 ? 11.766 -16.453 -11.617 1 94.94 575 SER A N 1
ATOM 4283 C CA . SER A 1 575 ? 12.703 -17.562 -11.672 1 94.94 575 SER A CA 1
ATOM 4284 C C . SER A 1 575 ? 11.977 -18.875 -11.992 1 94.94 575 SER A C 1
ATOM 4286 O O . SER A 1 575 ? 12.461 -19.672 -12.789 1 94.94 575 SER A O 1
ATOM 4288 N N . ALA A 1 576 ? 10.844 -19.078 -11.391 1 89.69 576 ALA A N 1
ATOM 4289 C CA . ALA A 1 576 ? 10.062 -20.297 -11.633 1 89.69 576 ALA A CA 1
ATOM 4290 C C . ALA A 1 576 ? 9.57 -20.359 -13.078 1 89.69 576 ALA A C 1
ATOM 4292 O O . ALA A 1 576 ? 9.539 -21.422 -13.688 1 89.69 576 ALA A O 1
ATOM 4293 N N . GLU A 1 577 ? 9.211 -19.234 -13.609 1 90 577 GLU A N 1
ATOM 4294 C CA . GLU A 1 577 ? 8.672 -19.188 -14.969 1 90 577 GLU A CA 1
ATOM 4295 C C . GLU A 1 577 ? 9.742 -19.531 -16 1 90 577 GLU A C 1
ATOM 4297 O O . GLU A 1 577 ? 9.5 -20.328 -16.906 1 90 577 GLU A O 1
ATOM 4302 N N . ILE A 1 578 ? 10.906 -18.984 -15.844 1 94.62 578 ILE A N 1
ATOM 4303 C CA . ILE A 1 578 ? 11.953 -19.281 -16.812 1 94.62 578 ILE A CA 1
ATOM 4304 C C . ILE A 1 578 ? 12.445 -20.719 -16.609 1 94.62 578 ILE A C 1
ATOM 4306 O O . ILE A 1 578 ? 12.805 -21.406 -17.578 1 94.62 578 ILE A O 1
ATOM 4310 N N . ALA A 1 579 ? 12.547 -21.203 -15.391 1 91.81 579 ALA A N 1
ATOM 4311 C CA . ALA A 1 579 ? 12.945 -22.578 -15.133 1 91.81 579 ALA A CA 1
ATOM 4312 C C . ALA A 1 579 ? 11.984 -23.562 -15.812 1 91.81 579 ALA A C 1
ATOM 4314 O O . ALA A 1 579 ? 12.422 -24.516 -16.453 1 91.81 579 ALA A O 1
ATOM 4315 N N . ARG A 1 580 ? 10.695 -23.297 -15.672 1 85.94 580 ARG A N 1
ATOM 4316 C CA . ARG A 1 580 ? 9.695 -24.156 -16.297 1 85.94 580 ARG A CA 1
ATOM 4317 C C . ARG A 1 580 ? 9.844 -24.172 -17.812 1 85.94 580 ARG A C 1
ATOM 4319 O O . ARG A 1 580 ? 9.781 -25.219 -18.438 1 85.94 580 ARG A O 1
ATOM 4326 N N . ALA A 1 581 ? 10 -22.969 -18.375 1 89 581 ALA A N 1
ATOM 4327 C CA . ALA A 1 581 ? 10.148 -22.859 -19.828 1 89 581 ALA A CA 1
ATOM 4328 C C . ALA A 1 581 ? 11.414 -23.547 -20.312 1 89 581 ALA A C 1
ATOM 4330 O O . ALA A 1 581 ? 11.406 -24.219 -21.344 1 89 581 ALA A O 1
ATOM 4331 N N . ALA A 1 582 ? 12.5 -23.375 -19.578 1 92.44 582 ALA A N 1
ATOM 4332 C CA . ALA A 1 582 ? 13.781 -23.984 -19.953 1 92.44 582 ALA A CA 1
ATOM 4333 C C . ALA A 1 582 ? 13.711 -25.5 -19.859 1 92.44 582 ALA A C 1
ATOM 4335 O O . ALA A 1 582 ? 14.188 -26.203 -20.766 1 92.44 582 ALA A O 1
ATOM 4336 N N . VAL A 1 583 ? 13.164 -26.016 -18.75 1 85.44 583 VAL A N 1
ATOM 4337 C CA . VAL A 1 583 ? 13.047 -27.453 -18.547 1 85.44 583 VAL A CA 1
ATOM 4338 C C . VAL A 1 583 ? 12.25 -28.078 -19.703 1 85.44 583 VAL A C 1
ATOM 4340 O O . VAL A 1 583 ? 12.641 -29.109 -20.25 1 85.44 583 VAL A O 1
ATOM 4343 N N . LYS A 1 584 ? 11.148 -27.422 -20.094 1 82.62 584 LYS A N 1
ATOM 4344 C CA . LYS A 1 584 ? 10.344 -27.875 -21.219 1 82.62 584 LYS A CA 1
ATOM 4345 C C . LYS A 1 584 ? 11.148 -27.859 -22.516 1 82.62 584 LYS A C 1
ATOM 4347 O O . LYS A 1 584 ? 11.039 -28.766 -23.344 1 82.62 584 LYS A O 1
ATOM 4352 N N . ALA A 1 585 ? 11.922 -26.828 -22.719 1 88.31 585 ALA A N 1
ATOM 4353 C CA . ALA A 1 585 ? 12.734 -26.703 -23.922 1 88.31 585 ALA A CA 1
ATOM 4354 C C . ALA A 1 585 ? 13.805 -27.781 -23.984 1 88.31 585 ALA A C 1
ATOM 4356 O O . ALA A 1 585 ? 14.078 -28.344 -25.047 1 88.31 585 ALA A O 1
ATOM 4357 N N . PHE A 1 586 ? 14.477 -28.109 -22.875 1 85.19 586 PHE A N 1
ATOM 4358 C CA . PHE A 1 586 ? 15.461 -29.188 -22.797 1 85.19 586 PHE A CA 1
ATOM 4359 C C . PHE A 1 586 ? 14.82 -30.531 -23.094 1 85.19 586 PHE A C 1
ATOM 4361 O O . PHE A 1 586 ? 15.383 -31.344 -23.828 1 85.19 586 PHE A O 1
ATOM 4368 N N . GLU A 1 587 ? 13.617 -30.703 -22.5 1 77.88 587 GLU A N 1
ATOM 4369 C CA . GLU A 1 587 ? 12.883 -31.938 -22.703 1 77.88 587 GLU A CA 1
ATOM 4370 C C . GLU A 1 587 ? 12.547 -32.125 -24.188 1 77.88 587 GLU A C 1
ATOM 4372 O O . GLU A 1 587 ? 12.68 -33.25 -24.719 1 77.88 587 GLU A O 1
ATOM 4377 N N . LYS A 1 588 ? 12.109 -31.109 -24.797 1 80.62 588 LYS A N 1
ATOM 4378 C CA . LYS A 1 588 ? 11.773 -31.156 -26.219 1 80.62 588 LYS A CA 1
ATOM 4379 C C . LYS A 1 588 ? 12.984 -31.547 -27.062 1 80.62 588 LYS A C 1
ATOM 4381 O O . LYS A 1 588 ? 12.836 -32.125 -28.141 1 80.62 588 LYS A O 1
ATOM 4386 N N . ARG A 1 589 ? 14.109 -31.328 -26.516 1 83.38 589 ARG A N 1
ATOM 4387 C CA . ARG A 1 589 ? 15.344 -31.594 -27.25 1 83.38 589 ARG A CA 1
ATOM 4388 C C . ARG A 1 589 ? 15.961 -32.906 -26.812 1 83.38 589 ARG A C 1
ATOM 4390 O O . ARG A 1 589 ? 17.031 -33.312 -27.297 1 83.38 589 ARG A O 1
ATOM 4397 N N . GLY A 1 590 ? 15.32 -33.594 -25.891 1 74.56 590 GLY A N 1
ATOM 4398 C CA . GLY A 1 590 ? 15.75 -34.906 -25.422 1 74.56 590 GLY A CA 1
ATOM 4399 C C . GLY A 1 590 ? 16.969 -34.844 -24.531 1 74.56 590 GLY A C 1
ATOM 4400 O O . GLY A 1 590 ? 17.734 -35.812 -24.453 1 74.56 590 GLY A O 1
ATOM 4401 N N . VAL A 1 591 ? 17.234 -33.719 -23.922 1 79.88 591 VAL A N 1
ATOM 4402 C CA . VAL A 1 591 ? 18.391 -33.562 -23.047 1 79.88 591 VAL A CA 1
ATOM 4403 C C . VAL A 1 591 ? 17.938 -33.656 -21.578 1 79.88 591 VAL A C 1
ATOM 4405 O O . VAL A 1 591 ? 17.047 -32.938 -21.141 1 79.88 591 VAL A O 1
ATOM 4408 N N . ALA A 1 592 ? 18.484 -34.594 -20.844 1 76.88 592 ALA A N 1
ATOM 4409 C CA . ALA A 1 592 ? 18.219 -34.719 -19.406 1 76.88 592 ALA A CA 1
ATOM 4410 C C . ALA A 1 592 ? 19.016 -33.688 -18.609 1 76.88 592 ALA A C 1
ATOM 4412 O O . ALA A 1 592 ? 20.219 -33.562 -18.781 1 76.88 592 ALA A O 1
ATOM 4413 N N . ILE A 1 593 ? 18.25 -33 -17.797 1 83.44 593 ILE A N 1
ATOM 4414 C CA . ILE A 1 593 ? 18.938 -31.984 -16.984 1 83.44 593 ILE A CA 1
ATOM 4415 C C . ILE A 1 593 ? 18.625 -32.219 -15.508 1 83.44 593 ILE A C 1
ATOM 4417 O O . ILE A 1 593 ? 17.641 -32.875 -15.172 1 83.44 593 ILE A O 1
ATOM 4421 N N . ARG A 1 594 ? 19.516 -31.766 -14.625 1 84.69 594 ARG A N 1
ATOM 4422 C CA . ARG A 1 594 ? 19.281 -31.594 -13.195 1 84.69 594 ARG A CA 1
ATOM 4423 C C . ARG A 1 594 ? 19.094 -30.125 -12.836 1 84.69 594 ARG A C 1
ATOM 4425 O O . ARG A 1 594 ? 20.078 -29.406 -12.609 1 84.69 594 ARG A O 1
ATOM 4432 N N . PRO A 1 595 ? 17.828 -29.75 -12.805 1 90.12 595 PRO A N 1
ATOM 4433 C CA . PRO A 1 595 ? 17.594 -28.359 -12.406 1 90.12 595 PRO A CA 1
ATOM 4434 C C . PRO A 1 595 ? 17.953 -28.094 -10.945 1 90.12 595 PRO A C 1
ATOM 4436 O O . PRO A 1 595 ? 17.484 -28.812 -10.055 1 90.12 595 PRO A O 1
ATOM 4439 N N . ILE A 1 596 ? 18.828 -27.188 -10.672 1 91.56 596 ILE A N 1
ATOM 4440 C CA . ILE A 1 596 ? 19.203 -26.734 -9.344 1 91.56 596 ILE A CA 1
ATOM 4441 C C . ILE A 1 596 ? 18.641 -25.328 -9.094 1 91.56 596 ILE A C 1
ATOM 4443 O O . ILE A 1 596 ? 19.141 -24.359 -9.664 1 91.56 596 ILE A O 1
ATOM 4447 N N . LEU A 1 597 ? 17.609 -25.266 -8.281 1 93.5 597 LEU A N 1
ATOM 4448 C CA . LEU A 1 597 ? 16.984 -23.984 -7.957 1 93.5 597 LEU A CA 1
ATOM 4449 C C . LEU A 1 597 ? 17.562 -23.422 -6.664 1 93.5 597 LEU A C 1
ATOM 4451 O O . LEU A 1 597 ? 17.453 -24.047 -5.605 1 93.5 597 LEU A O 1
ATOM 4455 N N . ILE A 1 598 ? 18.141 -22.25 -6.738 1 94.88 598 ILE A N 1
ATOM 4456 C CA . ILE A 1 598 ? 18.75 -21.609 -5.586 1 94.88 598 ILE A CA 1
ATOM 4457 C C . ILE A 1 598 ? 17.984 -20.344 -5.219 1 94.88 598 ILE A C 1
ATOM 4459 O O . ILE A 1 598 ? 17.828 -19.438 -6.043 1 94.88 598 ILE A O 1
ATOM 4463 N N . GLN A 1 599 ? 17.438 -20.281 -4.02 1 93.94 599 GLN A N 1
ATOM 4464 C CA . GLN A 1 599 ? 16.828 -19.062 -3.484 1 93.94 599 GLN A CA 1
ATOM 4465 C C . GLN A 1 599 ? 17.766 -18.375 -2.504 1 93.94 599 GLN A C 1
ATOM 4467 O O . GLN A 1 599 ? 18.266 -18.984 -1.558 1 93.94 599 GLN A O 1
ATOM 4472 N N . ILE A 1 600 ? 18.062 -17.109 -2.773 1 95.56 600 ILE A N 1
ATOM 4473 C CA . ILE A 1 600 ? 18.828 -16.281 -1.851 1 95.56 600 ILE A CA 1
ATOM 4474 C C . ILE A 1 600 ? 17.906 -15.258 -1.193 1 95.56 600 ILE A C 1
ATOM 4476 O O . ILE A 1 600 ? 17.375 -14.367 -1.865 1 95.56 600 ILE A O 1
ATOM 4480 N N . SER A 1 601 ? 17.656 -15.422 0.107 1 92.31 601 SER A N 1
ATOM 4481 C CA . SER A 1 601 ? 16.812 -14.461 0.828 1 92.31 601 SER A CA 1
ATOM 4482 C C . SER A 1 601 ? 17.656 -13.57 1.739 1 92.31 601 SER A C 1
ATOM 4484 O O . SER A 1 601 ? 18.75 -13.953 2.156 1 92.31 601 SER A O 1
ATOM 4486 N N . SER A 1 602 ? 17.141 -12.336 1.974 1 91.94 602 SER A N 1
ATOM 4487 C CA . SER A 1 602 ? 17.922 -11.375 2.734 1 91.94 602 SER A CA 1
ATOM 4488 C C . SER A 1 602 ? 17.094 -10.742 3.852 1 91.94 602 SER A C 1
ATOM 4490 O O . SER A 1 602 ? 17.297 -9.57 4.188 1 91.94 602 SER A O 1
ATOM 4492 N N . ASP A 1 603 ? 16.156 -11.438 4.355 1 86.69 603 ASP A N 1
ATOM 4493 C CA . ASP A 1 603 ? 15.336 -10.938 5.461 1 86.69 603 ASP A CA 1
ATOM 4494 C C . ASP A 1 603 ? 15.727 -11.617 6.777 1 86.69 603 ASP A C 1
ATOM 4496 O O . ASP A 1 603 ? 15.336 -12.758 7.035 1 86.69 603 ASP A O 1
ATOM 4500 N N . PRO A 1 604 ? 16.391 -10.859 7.621 1 86.88 604 PRO A N 1
ATOM 4501 C CA . PRO A 1 604 ? 16.828 -11.477 8.875 1 86.88 604 PRO A CA 1
ATOM 4502 C C . PRO A 1 604 ? 15.672 -11.75 9.836 1 86.88 604 PRO A C 1
ATOM 4504 O O . PRO A 1 604 ? 15.828 -12.484 10.812 1 86.88 604 PRO A O 1
ATOM 4507 N N . ASP A 1 605 ? 14.5 -11.164 9.57 1 77.62 605 ASP A N 1
ATOM 4508 C CA . ASP A 1 605 ? 13.352 -11.32 10.461 1 77.62 605 ASP A CA 1
ATOM 4509 C C . ASP A 1 605 ? 12.43 -12.438 9.984 1 77.62 605 ASP A C 1
ATOM 4511 O O . ASP A 1 605 ? 11.367 -12.664 10.555 1 77.62 605 ASP A O 1
ATOM 4515 N N . LEU A 1 606 ? 12.82 -13.078 8.945 1 77.56 606 LEU A N 1
ATOM 4516 C CA . LEU A 1 606 ? 11.992 -14.164 8.438 1 77.56 606 LEU A CA 1
ATOM 4517 C C . LEU A 1 606 ? 11.898 -15.297 9.453 1 77.56 606 LEU A C 1
ATOM 4519 O O . LEU A 1 606 ? 12.914 -15.875 9.836 1 77.56 606 LEU A O 1
ATOM 4523 N N . PRO A 1 607 ? 10.688 -15.586 9.93 1 72.94 607 PRO A N 1
ATOM 4524 C CA . PRO A 1 607 ? 10.547 -16.656 10.906 1 72.94 607 PRO A CA 1
ATOM 4525 C C . PRO A 1 607 ? 10.859 -18.031 10.32 1 72.94 607 PRO A C 1
ATOM 4527 O O . PRO A 1 607 ? 10.797 -18.219 9.102 1 72.94 607 PRO A O 1
ATOM 4530 N N . ALA A 1 608 ? 11.148 -18.953 11.156 1 67.5 608 ALA A N 1
ATOM 4531 C CA . ALA A 1 608 ? 11.516 -20.312 10.773 1 67.5 608 ALA A CA 1
ATOM 4532 C C . ALA A 1 608 ? 10.406 -20.969 9.953 1 67.5 608 ALA A C 1
ATOM 4534 O O . ALA A 1 608 ? 10.672 -21.703 9 1 67.5 608 ALA A O 1
ATOM 4535 N N . ARG A 1 609 ? 9.188 -20.594 10.227 1 69.38 609 ARG A N 1
ATOM 4536 C CA . ARG A 1 609 ? 8.039 -21.203 9.555 1 69.38 609 ARG A CA 1
ATOM 4537 C C . ARG A 1 609 ? 7.988 -20.797 8.086 1 69.38 609 ARG A C 1
ATOM 4539 O O . ARG A 1 609 ? 7.395 -21.484 7.266 1 69.38 609 ARG A O 1
ATOM 4546 N N . ASP A 1 610 ? 8.625 -19.703 7.816 1 74.5 610 ASP A N 1
ATOM 4547 C CA . ASP A 1 610 ? 8.547 -19.172 6.461 1 74.5 610 ASP A CA 1
ATOM 4548 C C . ASP A 1 610 ? 9.773 -19.562 5.641 1 74.5 610 ASP A C 1
ATOM 4550 O O . ASP A 1 610 ? 9.914 -19.172 4.484 1 74.5 610 ASP A O 1
ATOM 4554 N N . GLN A 1 611 ? 10.703 -20.297 6.242 1 64.75 611 GLN A N 1
ATOM 4555 C CA . GLN A 1 611 ? 11.844 -20.828 5.512 1 64.75 611 GLN A CA 1
ATOM 4556 C C . GLN A 1 611 ? 11.477 -22.125 4.781 1 64.75 611 GLN A C 1
ATOM 4558 O O . GLN A 1 611 ? 10.539 -22.812 5.176 1 64.75 611 GLN A O 1
ATOM 4563 N N . PRO A 1 612 ? 12.203 -22.297 3.58 1 57.06 612 PRO A N 1
ATOM 4564 C CA . PRO A 1 612 ? 11.898 -23.531 2.859 1 57.06 612 PRO A CA 1
ATOM 4565 C C . PRO A 1 612 ? 12.18 -24.781 3.691 1 57.06 612 PRO A C 1
ATOM 4567 O O . PRO A 1 612 ? 13.102 -24.797 4.508 1 57.06 612 PRO A O 1
ATOM 4570 N N . GLY A 1 613 ? 11.289 -25.812 3.684 1 51.34 613 GLY A N 1
ATOM 4571 C CA . GLY A 1 613 ? 11.43 -27.047 4.43 1 51.34 613 GLY A CA 1
ATOM 4572 C C . GLY A 1 613 ? 10.883 -26.969 5.844 1 51.34 613 GLY A C 1
ATOM 4573 O O . GLY A 1 613 ? 10.992 -27.922 6.617 1 51.34 613 GLY A O 1
ATOM 4574 N N . GLY A 1 614 ? 10.992 -25.625 6.16 1 44.34 614 GLY A N 1
ATOM 4575 C CA . GLY A 1 614 ? 10.422 -25.562 7.496 1 44.34 614 GLY A CA 1
ATOM 4576 C C . GLY A 1 614 ? 9.195 -26.438 7.66 1 44.34 614 GLY A C 1
ATOM 4577 O O . GLY A 1 614 ? 8.578 -26.844 6.676 1 44.34 614 GLY A O 1
ATOM 4578 N N . ALA A 1 615 ? 9.289 -27.266 8.648 1 37.31 615 ALA A N 1
ATOM 4579 C CA . ALA A 1 615 ? 8.242 -28.234 8.961 1 37.31 615 ALA A CA 1
ATOM 4580 C C . ALA A 1 615 ? 6.871 -27.734 8.516 1 37.31 615 ALA A C 1
ATOM 4582 O O . ALA A 1 615 ? 6.32 -26.797 9.117 1 37.31 615 ALA A O 1
ATOM 4583 N N . ALA A 1 616 ? 6.766 -27.609 7.246 1 40.81 616 ALA A N 1
ATOM 4584 C CA . ALA A 1 616 ? 5.422 -27.438 6.699 1 40.81 616 ALA A CA 1
ATOM 4585 C C . ALA A 1 616 ? 4.395 -28.219 7.504 1 40.81 616 ALA A C 1
ATOM 4587 O O . ALA A 1 616 ? 3.188 -28.094 7.289 1 40.81 616 ALA A O 1
ATOM 4588 N N . ALA A 1 617 ? 4.965 -29.531 7.625 1 36.59 617 ALA A N 1
ATOM 4589 C CA . ALA A 1 617 ? 3.941 -30.469 8.047 1 36.59 617 ALA A CA 1
ATOM 4590 C C . ALA A 1 617 ? 2.898 -29.797 8.938 1 36.59 617 ALA A C 1
ATOM 4592 O O . ALA A 1 617 ? 2.936 -28.578 9.125 1 36.59 617 ALA A O 1
ATOM 4593 N N . ASP A 1 618 ? 2.59 -30.625 9.961 1 32.78 618 ASP A N 1
ATOM 4594 C CA . ASP A 1 618 ? 1.479 -30.453 10.891 1 32.78 618 ASP A CA 1
ATOM 4595 C C . ASP A 1 618 ? 1.616 -29.156 11.68 1 32.78 618 ASP A C 1
ATOM 4597 O O . ASP A 1 618 ? 2.078 -29.156 12.82 1 32.78 618 ASP A O 1
ATOM 4601 N N . VAL A 1 619 ? 2.293 -28.219 11.086 1 36.12 619 VAL A N 1
ATOM 4602 C CA . VAL A 1 619 ? 2.164 -27.062 11.961 1 36.12 619 VAL A CA 1
ATOM 4603 C C . VAL A 1 619 ? 0.789 -27.062 12.625 1 36.12 619 VAL A C 1
ATOM 4605 O O . VAL A 1 619 ? -0.213 -26.719 11.984 1 36.12 619 VAL A O 1
ATOM 4608 N N . GLU A 1 620 ? 0.532 -28.078 13.188 1 33.31 620 GLU A N 1
ATOM 4609 C CA . GLU A 1 620 ? -0.511 -28.016 14.203 1 33.31 620 GLU A CA 1
ATOM 4610 C C . GLU A 1 620 ? -0.682 -26.609 14.75 1 33.31 620 GLU A C 1
ATOM 4612 O O . GLU A 1 620 ? 0.296 -25.875 14.891 1 33.31 620 GLU A O 1
ATOM 4617 N N . PHE A 1 621 ? -1.85 -26.094 14.617 1 35 621 PHE A N 1
ATOM 4618 C CA . PHE A 1 621 ? -2.373 -24.859 15.203 1 35 621 PHE A CA 1
ATOM 4619 C C . PHE A 1 621 ? -1.473 -24.375 16.328 1 35 621 PHE A C 1
ATOM 4621 O O . PHE A 1 621 ? -1.35 -23.172 16.562 1 35 621 PHE A O 1
ATOM 4628 N N . LEU A 1 622 ? -0.81 -25.328 16.906 1 33.91 622 LEU A N 1
ATOM 4629 C CA . LEU A 1 622 ? -0.122 -25 18.156 1 33.91 622 LEU A CA 1
ATOM 4630 C C . LEU A 1 622 ? 1.141 -24.188 17.875 1 33.91 622 LEU A C 1
ATOM 4632 O O . LEU A 1 622 ? 1.538 -23.344 18.688 1 33.91 622 LEU A O 1
ATOM 4636 N N . SER A 1 623 ? 1.771 -24.484 16.781 1 37.03 623 SER A N 1
ATOM 4637 C CA . SER A 1 623 ? 3.033 -23.766 16.594 1 37.03 623 SER A CA 1
ATOM 4638 C C . SER A 1 623 ? 2.797 -22.344 16.094 1 37.03 623 SER A C 1
ATOM 4640 O O . SER A 1 623 ? 3.656 -21.469 16.25 1 37.03 623 SER A O 1
ATOM 4642 N N . TYR A 1 624 ? 1.766 -22.094 15.43 1 41 624 TYR A N 1
ATOM 4643 C CA . TYR A 1 624 ? 1.369 -20.75 15.031 1 41 624 TYR A CA 1
ATOM 4644 C C . TYR A 1 624 ? 1.266 -19.828 16.25 1 41 624 TYR A C 1
ATOM 4646 O O . TYR A 1 624 ? 1.372 -18.609 16.125 1 41 624 TYR A O 1
ATOM 4654 N N . ARG A 1 625 ? 0.93 -20.516 17.453 1 43.25 625 ARG A N 1
ATOM 4655 C CA . ARG A 1 625 ? 0.693 -19.828 18.719 1 43.25 625 ARG A CA 1
ATOM 4656 C C . ARG A 1 625 ? 1.834 -18.875 19.047 1 43.25 625 ARG A C 1
ATOM 4658 O O . ARG A 1 625 ? 1.597 -17.719 19.422 1 43.25 625 ARG A O 1
ATOM 4665 N N . THR A 1 626 ? 2.996 -19.562 19.031 1 42.94 626 THR A N 1
ATOM 4666 C CA . THR A 1 626 ? 4.09 -18.828 19.656 1 42.94 626 THR A CA 1
ATOM 4667 C C . THR A 1 626 ? 4.574 -17.703 18.75 1 42.94 626 THR A C 1
ATOM 4669 O O . THR A 1 626 ? 4.918 -16.609 19.234 1 42.94 626 THR A O 1
ATOM 4672 N N . ASP A 1 627 ? 4.414 -17.938 17.453 1 52.41 627 ASP A N 1
ATOM 4673 C CA . ASP A 1 627 ? 5.152 -16.984 16.625 1 52.41 627 ASP A CA 1
ATOM 4674 C C . ASP A 1 627 ? 4.293 -15.773 16.281 1 52.41 627 ASP A C 1
ATOM 4676 O O . ASP A 1 627 ? 4.789 -14.648 16.234 1 52.41 627 ASP A O 1
ATOM 4680 N N . LEU A 1 628 ? 2.986 -16.031 16.25 1 56.44 628 LEU A N 1
ATOM 4681 C CA . LEU A 1 628 ? 2.186 -14.875 15.867 1 56.44 628 LEU A CA 1
ATOM 4682 C C . LEU A 1 628 ? 1.964 -13.953 17.062 1 56.44 628 LEU A C 1
ATOM 4684 O O . LEU A 1 628 ? 1.879 -12.727 16.906 1 56.44 628 LEU A O 1
ATOM 4688 N N . ALA A 1 629 ? 1.859 -14.656 18.219 1 50.81 629 ALA A N 1
ATOM 4689 C CA . ALA A 1 629 ? 1.702 -13.828 19.406 1 50.81 629 ALA A CA 1
ATOM 4690 C C . ALA A 1 629 ? 2.904 -12.914 19.609 1 50.81 629 ALA A C 1
ATOM 4692 O O . ALA A 1 629 ? 2.773 -11.82 20.156 1 50.81 629 ALA A O 1
ATOM 4693 N N . ALA A 1 630 ? 4 -13.438 19.109 1 48.81 630 ALA A N 1
ATOM 4694 C CA . ALA A 1 630 ? 5.219 -12.633 19.234 1 48.81 630 ALA A CA 1
ATOM 4695 C C . ALA A 1 630 ? 5.191 -11.445 18.281 1 48.81 630 ALA A C 1
ATOM 4697 O O . ALA A 1 630 ? 5.863 -10.438 18.516 1 48.81 630 ALA A O 1
ATOM 4698 N N . GLU A 1 631 ? 4.355 -11.656 17.375 1 54.88 631 GLU A N 1
ATOM 4699 C CA . GLU A 1 631 ? 4.242 -10.523 16.469 1 54.88 631 GLU A CA 1
ATOM 4700 C C . GLU A 1 631 ? 3.289 -9.469 17.016 1 54.88 631 GLU A C 1
ATOM 4702 O O . GLU A 1 631 ? 2.141 -9.773 17.344 1 54.88 631 GLU A O 1
ATOM 4707 N N . LYS A 1 632 ? 3.791 -8.625 18.031 1 56.62 632 LYS A N 1
ATOM 4708 C CA . LYS A 1 632 ? 3.07 -7.555 18.719 1 56.62 632 LYS A CA 1
ATOM 4709 C C . LYS A 1 632 ? 1.963 -6.984 17.828 1 56.62 632 LYS A C 1
ATOM 4711 O O . LYS A 1 632 ? 2.209 -6.098 17.016 1 56.62 632 LYS A O 1
ATOM 4716 N N . PRO A 1 633 ? 0.685 -7.711 18.094 1 58.25 633 PRO A N 1
ATOM 4717 C CA . PRO A 1 633 ? -0.455 -7.277 17.281 1 58.25 633 PRO A CA 1
ATOM 4718 C C . PRO A 1 633 ? -0.937 -5.875 17.641 1 58.25 633 PRO A C 1
ATOM 4720 O O . PRO A 1 633 ? -0.917 -5.492 18.828 1 58.25 633 PRO A O 1
ATOM 4723 N N . GLY A 1 634 ? -1.155 -4.914 16.734 1 61.62 634 GLY A N 1
ATOM 4724 C CA . GLY A 1 634 ? -1.883 -3.664 16.891 1 61.62 634 GLY A CA 1
ATOM 4725 C C . GLY A 1 634 ? -0.992 -2.5 17.281 1 61.62 634 GLY A C 1
ATOM 4726 O O . GLY A 1 634 ? -0.131 -2.635 18.156 1 61.62 634 GLY A O 1
ATOM 4727 N N . GLY A 1 635 ? -0.521 -1.673 16.438 1 66.31 635 GLY A N 1
ATOM 4728 C CA . GLY A 1 635 ? 0.274 -0.483 16.688 1 66.31 635 GLY A CA 1
ATOM 4729 C C . GLY A 1 635 ? -0.566 0.766 16.891 1 66.31 635 GLY A C 1
ATOM 4730 O O . GLY A 1 635 ? -1.796 0.692 16.938 1 66.31 635 GLY A O 1
ATOM 4731 N N . ILE A 1 636 ? -0.018 1.71 17.344 1 79.94 636 ILE A N 1
ATOM 4732 C CA . ILE A 1 636 ? -0.625 3.027 17.5 1 79.94 636 ILE A CA 1
ATOM 4733 C C . ILE A 1 636 ? -1.331 3.424 16.203 1 79.94 636 ILE A C 1
ATOM 4735 O O . ILE A 1 636 ? -0.802 3.211 15.109 1 79.94 636 ILE A O 1
ATOM 4739 N N . ALA A 1 637 ? -2.605 3.803 16.312 1 88.75 637 ALA A N 1
ATOM 4740 C CA . ALA A 1 637 ? -3.398 4.348 15.219 1 88.75 637 ALA A CA 1
ATOM 4741 C C . ALA A 1 637 ? -3.648 3.293 14.141 1 88.75 637 ALA A C 1
ATOM 4743 O O . ALA A 1 637 ? -3.473 3.557 12.953 1 88.75 637 ALA A O 1
ATOM 4744 N N . ASN A 1 638 ? -3.975 2.062 14.523 1 87.88 638 ASN A N 1
ATOM 4745 C CA . ASN A 1 638 ? -4.211 0.96 13.594 1 87.88 638 ASN A CA 1
ATOM 4746 C C . ASN A 1 638 ? -5.387 1.255 12.664 1 87.88 638 ASN A C 1
ATOM 4748 O O . ASN A 1 638 ? -5.469 0.699 11.57 1 87.88 638 ASN A O 1
ATOM 4752 N N . GLU A 1 639 ? -6.238 2.213 13.125 1 87.25 639 GLU A N 1
ATOM 4753 C CA . GLU A 1 639 ? -7.363 2.623 12.289 1 87.25 639 GLU A CA 1
ATOM 4754 C C . GLU A 1 639 ? -6.879 3.23 10.977 1 87.25 639 GLU A C 1
ATOM 4756 O O . GLU A 1 639 ? -7.512 3.049 9.93 1 87.25 639 GLU A O 1
ATOM 4761 N N . VAL A 1 640 ? -5.793 3.891 11.102 1 86.88 640 VAL A N 1
ATOM 4762 C CA . VAL A 1 640 ? -5.293 4.617 9.938 1 86.88 640 VAL A CA 1
ATOM 4763 C C . VAL A 1 640 ? -4.109 3.867 9.328 1 86.88 640 VAL A C 1
ATOM 4765 O O . VAL A 1 640 ? -4.02 3.723 8.109 1 86.88 640 VAL A O 1
ATOM 4768 N N . LEU A 1 641 ? -3.219 3.266 10.156 1 87.81 641 LEU A N 1
ATOM 4769 C CA . LEU A 1 641 ? -1.943 2.74 9.68 1 87.81 641 LEU A CA 1
ATOM 4770 C C . LEU A 1 641 ? -2.043 1.244 9.398 1 87.81 641 LEU A C 1
ATOM 4772 O O . LEU A 1 641 ? -1.19 0.68 8.711 1 87.81 641 LEU A O 1
ATOM 4776 N N . GLY A 1 642 ? -3.021 0.536 9.891 1 87.5 642 GLY A N 1
ATOM 4777 C CA . GLY A 1 642 ? -3.178 -0.896 9.695 1 87.5 642 GLY A CA 1
ATOM 4778 C C . GLY A 1 642 ? -3.189 -1.306 8.234 1 87.5 642 GLY A C 1
ATOM 4779 O O . GLY A 1 642 ? -2.391 -2.145 7.816 1 87.5 642 GLY A O 1
ATOM 4780 N N . PRO A 1 643 ? -4.051 -0.654 7.473 1 87.06 643 PRO A N 1
ATOM 4781 C CA . PRO A 1 643 ? -4.105 -0.975 6.043 1 87.06 643 PRO A CA 1
ATOM 4782 C C . PRO A 1 643 ? -2.77 -0.756 5.336 1 87.06 643 PRO A C 1
ATOM 4784 O O . PRO A 1 643 ? -2.389 -1.547 4.469 1 87.06 643 PRO A O 1
ATOM 4787 N N . LEU A 1 644 ? -2.031 0.233 5.762 1 85.31 644 LEU A N 1
ATOM 4788 C CA . LEU A 1 644 ? -0.733 0.506 5.156 1 85.31 644 LEU A CA 1
ATOM 4789 C C . LEU A 1 644 ? 0.27 -0.588 5.504 1 85.31 644 LEU A C 1
ATOM 4791 O O . LEU A 1 644 ? 0.969 -1.098 4.625 1 85.31 644 LEU A O 1
ATOM 4795 N N . TRP A 1 645 ? 0.26 -0.996 6.746 1 85.5 645 TRP A N 1
ATOM 4796 C CA . TRP A 1 645 ? 1.146 -2.078 7.16 1 85.5 645 TRP A CA 1
ATOM 4797 C C . TRP A 1 645 ? 0.741 -3.395 6.508 1 85.5 645 TRP A C 1
ATOM 4799 O O . TRP A 1 645 ? 1.599 -4.188 6.109 1 85.5 645 TRP A O 1
ATOM 4809 N N . GLY A 1 646 ? -0.497 -3.592 6.418 1 87.69 646 GLY A N 1
ATOM 4810 C CA . GLY A 1 646 ? -1 -4.816 5.816 1 87.69 646 GLY A CA 1
ATOM 4811 C C . GLY A 1 646 ? -0.55 -5.004 4.379 1 87.69 646 GLY A C 1
ATOM 4812 O O . GLY A 1 646 ? -0.013 -6.055 4.023 1 87.69 646 GLY A O 1
ATOM 4813 N N . ILE A 1 647 ? -0.736 -3.959 3.582 1 86.75 647 ILE A N 1
ATOM 4814 C CA . ILE A 1 647 ? -0.404 -4.07 2.166 1 86.75 647 ILE A CA 1
ATOM 4815 C C . ILE A 1 647 ? 1.108 -4.203 2 1 86.75 647 ILE A C 1
ATOM 4817 O O . ILE A 1 647 ? 1.582 -4.91 1.109 1 86.75 647 ILE A O 1
ATOM 4821 N N . LEU A 1 648 ? 1.924 -3.537 2.852 1 83.56 648 LEU A N 1
ATOM 4822 C CA . LEU A 1 648 ? 3.377 -3.643 2.789 1 83.56 648 LEU A CA 1
ATOM 4823 C C . LEU A 1 648 ? 3.836 -5.051 3.156 1 83.56 648 LEU A C 1
ATOM 4825 O O . LEU A 1 648 ? 4.773 -5.582 2.553 1 83.56 648 LEU A O 1
ATOM 4829 N N . ASN A 1 649 ? 3.158 -5.703 4.082 1 84.25 649 ASN A N 1
ATOM 4830 C CA . ASN A 1 649 ? 3.539 -7.035 4.539 1 84.25 649 ASN A CA 1
ATOM 4831 C C . ASN A 1 649 ? 3.221 -8.102 3.492 1 84.25 649 ASN A C 1
ATOM 4833 O O . ASN A 1 649 ? 3.795 -9.188 3.514 1 84.25 649 ASN A O 1
ATOM 4837 N N . THR A 1 650 ? 2.307 -7.781 2.561 1 88.25 650 THR A N 1
ATOM 4838 C CA . THR A 1 650 ? 1.963 -8.758 1.53 1 88.25 650 THR A CA 1
ATOM 4839 C C . THR A 1 650 ? 3.127 -8.953 0.564 1 88.25 650 THR A C 1
ATOM 4841 O O . THR A 1 650 ? 3.203 -9.977 -0.122 1 88.25 650 THR A O 1
ATOM 4844 N N . ARG A 1 651 ? 4.07 -8.016 0.484 1 81.25 651 ARG A N 1
ATOM 4845 C CA . ARG A 1 651 ? 5.238 -8.125 -0.384 1 81.25 651 ARG A CA 1
ATOM 4846 C C . ARG A 1 651 ? 6.086 -9.336 -0.02 1 81.25 651 ARG A C 1
ATOM 4848 O O . ARG A 1 651 ? 6.438 -10.141 -0.889 1 81.25 651 ARG A O 1
ATOM 4855 N N . THR A 1 652 ? 6.32 -9.484 1.268 1 76.12 652 THR A N 1
ATOM 4856 C CA . THR A 1 652 ? 7.109 -10.609 1.767 1 76.12 652 THR A CA 1
ATOM 4857 C C . THR A 1 652 ? 6.297 -11.898 1.718 1 76.12 652 THR A C 1
ATOM 4859 O O . THR A 1 652 ? 6.82 -12.953 1.344 1 76.12 652 THR A O 1
ATOM 4862 N N . ALA A 1 653 ? 5.07 -11.781 2.033 1 81.69 653 ALA A N 1
ATOM 4863 C CA . ALA A 1 653 ? 4.211 -12.961 2.031 1 81.69 653 ALA A CA 1
ATOM 4864 C C . ALA A 1 653 ? 4.148 -13.594 0.645 1 81.69 653 ALA A C 1
ATOM 4866 O O . ALA A 1 653 ? 4.191 -14.82 0.514 1 81.69 653 ALA A O 1
ATOM 4867 N N . ARG A 1 654 ? 4.137 -12.773 -0.345 1 83.56 654 ARG A N 1
ATOM 4868 C CA . ARG A 1 654 ? 4.082 -13.273 -1.715 1 83.56 654 ARG A CA 1
ATOM 4869 C C . ARG A 1 654 ? 5.398 -13.93 -2.113 1 83.56 654 ARG A C 1
ATOM 4871 O O . ARG A 1 654 ? 5.406 -14.898 -2.875 1 83.56 654 ARG A O 1
ATOM 4878 N N . GLY A 1 655 ? 6.445 -13.359 -1.64 1 76.31 655 GLY A N 1
ATOM 4879 C CA . GLY A 1 655 ? 7.734 -13.984 -1.88 1 76.31 655 GLY A CA 1
ATOM 4880 C C . GLY A 1 655 ? 7.871 -15.344 -1.22 1 76.31 655 GLY A C 1
ATOM 4881 O O . GLY A 1 655 ? 8.359 -16.297 -1.839 1 76.31 655 GLY A O 1
ATOM 4882 N N . VAL A 1 656 ? 7.371 -15.461 -0.046 1 74.12 656 VAL A N 1
ATOM 4883 C CA . VAL A 1 656 ? 7.41 -16.719 0.69 1 74.12 656 VAL A CA 1
ATOM 4884 C C . VAL A 1 656 ? 6.531 -17.75 -0.01 1 74.12 656 VAL A C 1
ATOM 4886 O O . VAL A 1 656 ? 6.934 -18.906 -0.175 1 74.12 656 VAL A O 1
ATOM 4889 N N . LEU A 1 657 ? 5.391 -17.297 -0.482 1 76.31 657 LEU A N 1
ATOM 4890 C CA . LEU A 1 657 ? 4.492 -18.203 -1.188 1 76.31 657 LEU A CA 1
ATOM 4891 C C . LEU A 1 657 ? 5.141 -18.719 -2.467 1 76.31 657 LEU A C 1
ATOM 4893 O O . LEU A 1 657 ? 5.078 -19.922 -2.758 1 76.31 657 LEU A O 1
ATOM 4897 N N . ALA A 1 658 ? 5.734 -17.859 -3.225 1 76.81 658 ALA A N 1
ATOM 4898 C CA . ALA A 1 658 ? 6.395 -18.266 -4.465 1 76.81 658 ALA A CA 1
ATOM 4899 C C . ALA A 1 658 ? 7.516 -19.266 -4.191 1 76.81 658 ALA A C 1
ATOM 4901 O O . ALA A 1 658 ? 7.656 -20.266 -4.898 1 76.81 658 ALA A O 1
ATOM 4902 N N . ASN A 1 659 ? 8.266 -18.969 -3.133 1 77.19 659 ASN A N 1
ATOM 4903 C CA . ASN A 1 659 ? 9.359 -19.859 -2.744 1 77.19 659 ASN A CA 1
ATOM 4904 C C . ASN A 1 659 ? 8.852 -21.234 -2.316 1 77.19 659 ASN A C 1
ATOM 4906 O O . ASN A 1 659 ? 9.406 -22.25 -2.707 1 77.19 659 ASN A O 1
ATOM 4910 N N . LYS A 1 660 ? 7.816 -21.234 -1.554 1 75.69 660 LYS A N 1
ATOM 4911 C CA . LYS A 1 660 ? 7.242 -22.5 -1.101 1 75.69 660 LYS A CA 1
ATOM 4912 C C . LYS A 1 660 ? 6.609 -23.266 -2.26 1 75.69 660 LYS A C 1
ATOM 4914 O O . LYS A 1 660 ? 6.613 -24.5 -2.273 1 75.69 660 LYS A O 1
ATOM 4919 N N . THR A 1 661 ? 6.102 -22.531 -3.213 1 76.69 661 THR A N 1
ATOM 4920 C CA . THR A 1 661 ? 5.531 -23.172 -4.395 1 76.69 661 THR A CA 1
ATOM 4921 C C . THR A 1 661 ? 6.613 -23.891 -5.191 1 76.69 661 THR A C 1
ATOM 4923 O O . THR A 1 661 ? 6.414 -25.016 -5.641 1 76.69 661 THR A O 1
ATOM 4926 N N . ILE A 1 662 ? 7.77 -23.281 -5.297 1 75.5 662 ILE A N 1
ATOM 4927 C CA . ILE A 1 662 ? 8.891 -23.891 -6 1 75.5 662 ILE A CA 1
ATOM 4928 C C . ILE A 1 662 ? 9.344 -25.141 -5.242 1 75.5 662 ILE A C 1
ATOM 4930 O O . ILE A 1 662 ? 9.539 -26.203 -5.844 1 75.5 662 ILE A O 1
ATOM 4934 N N . ALA A 1 663 ? 9.469 -25.016 -3.977 1 72.81 663 ALA A N 1
ATOM 4935 C CA . ALA A 1 663 ? 9.883 -26.156 -3.156 1 72.81 663 ALA A CA 1
ATOM 4936 C C . ALA A 1 663 ? 8.891 -27.297 -3.273 1 72.81 663 ALA A C 1
ATOM 4938 O O . ALA A 1 663 ? 9.289 -28.469 -3.369 1 72.81 663 ALA A O 1
ATOM 4939 N N . ASP A 1 664 ? 7.637 -26.969 -3.303 1 71.06 664 ASP A N 1
ATOM 4940 C CA . ASP A 1 664 ? 6.578 -27.969 -3.393 1 71.06 664 ASP A CA 1
ATOM 4941 C C . ASP A 1 664 ? 6.617 -28.688 -4.738 1 71.06 664 ASP A C 1
ATOM 4943 O O . ASP A 1 664 ? 6.41 -29.906 -4.805 1 71.06 664 ASP A O 1
ATOM 4947 N N . VAL A 1 665 ? 6.875 -27.953 -5.77 1 70.81 665 VAL A N 1
ATOM 4948 C CA . VAL A 1 665 ? 6.961 -28.547 -7.105 1 70.81 665 VAL A CA 1
ATOM 4949 C C . VAL A 1 665 ? 8.156 -29.484 -7.172 1 70.81 665 VAL A C 1
ATOM 4951 O O . VAL A 1 665 ? 8.047 -30.594 -7.703 1 70.81 665 VAL A O 1
ATOM 4954 N N . VAL A 1 666 ? 9.281 -29.094 -6.582 1 72.69 666 VAL A N 1
ATOM 4955 C CA . VAL A 1 666 ? 10.492 -29.906 -6.586 1 72.69 666 VAL A CA 1
ATOM 4956 C C . VAL A 1 666 ? 10.25 -31.188 -5.781 1 72.69 666 VAL A C 1
ATOM 4958 O O . VAL A 1 666 ? 10.594 -32.281 -6.23 1 72.69 666 VAL A O 1
ATOM 4961 N N . ASP A 1 667 ? 9.562 -31.016 -4.656 1 68.5 667 ASP A N 1
ATOM 4962 C CA . ASP A 1 667 ? 9.25 -32.188 -3.822 1 68.5 667 ASP A CA 1
ATOM 4963 C C . ASP A 1 667 ? 8.273 -33.125 -4.523 1 68.5 667 ASP A C 1
ATOM 4965 O O . ASP A 1 667 ? 8.375 -34.344 -4.41 1 68.5 667 ASP A O 1
ATOM 4969 N N . GLY A 1 668 ? 7.297 -32.469 -5.188 1 64.38 668 GLY A N 1
ATOM 4970 C CA . GLY A 1 668 ? 6.34 -33.281 -5.938 1 64.38 668 GLY A CA 1
ATOM 4971 C C . GLY A 1 668 ? 6.977 -34.062 -7.07 1 64.38 668 GLY A C 1
ATOM 4972 O O . GLY A 1 668 ? 6.625 -35.219 -7.297 1 64.38 668 GLY A O 1
ATOM 4973 N N . LEU A 1 669 ? 7.93 -33.469 -7.672 1 63.78 669 LEU A N 1
ATOM 4974 C CA . LEU A 1 669 ? 8.641 -34.125 -8.766 1 63.78 669 LEU A CA 1
ATOM 4975 C C . LEU A 1 669 ? 9.508 -35.25 -8.242 1 63.78 669 LEU A C 1
ATOM 4977 O O . LEU A 1 669 ? 9.672 -36.281 -8.914 1 63.78 669 LEU A O 1
ATOM 4981 N N . LYS A 1 670 ? 9.922 -35.094 -7.023 1 62.75 670 LYS A N 1
ATOM 4982 C CA . LYS A 1 670 ? 10.742 -36.156 -6.414 1 62.75 670 LYS A CA 1
ATOM 4983 C C . LYS A 1 670 ? 9.875 -37.344 -5.977 1 62.75 670 LYS A C 1
ATOM 4985 O O . LYS A 1 670 ? 10.305 -38.5 -6.051 1 62.75 670 LYS A O 1
ATOM 4990 N N . SER A 1 671 ? 8.664 -37.031 -5.484 1 60.28 671 SER A N 1
ATOM 4991 C CA . SER A 1 671 ? 7.797 -38.062 -4.926 1 60.28 671 SER A CA 1
ATOM 4992 C C . SER A 1 671 ? 7.113 -38.844 -6.027 1 60.28 671 SER A C 1
ATOM 4994 O O . SER A 1 671 ? 6.73 -40 -5.812 1 60.28 671 SER A O 1
ATOM 4996 N N . ASP A 1 672 ? 6.691 -38.281 -7.168 1 53.06 672 ASP A N 1
ATOM 4997 C CA . ASP A 1 672 ? 6.039 -39.031 -8.25 1 53.06 672 ASP A CA 1
ATOM 4998 C C . ASP A 1 672 ? 6.883 -38.969 -9.523 1 53.06 672 ASP A C 1
ATOM 5000 O O . ASP A 1 672 ? 6.602 -38.188 -10.438 1 53.06 672 ASP A O 1
ATOM 5004 N N . PRO A 1 673 ? 7.945 -39.875 -9.445 1 46.88 673 PRO A N 1
ATOM 5005 C CA . PRO A 1 673 ? 8.898 -39.844 -10.555 1 46.88 673 PRO A CA 1
ATOM 5006 C C . PRO A 1 673 ? 8.25 -40.188 -11.898 1 46.88 673 PRO A C 1
ATOM 5008 O O . PRO A 1 673 ? 8.836 -39.906 -12.953 1 46.88 673 PRO A O 1
ATOM 5011 N N . HIS A 1 674 ? 7.031 -40.844 -11.852 1 44.69 674 HIS A N 1
ATOM 5012 C CA . HIS A 1 674 ? 6.453 -41.281 -13.117 1 44.69 674 HIS A CA 1
ATOM 5013 C C . HIS A 1 674 ? 5.902 -40.094 -13.906 1 44.69 674 HIS A C 1
ATOM 5015 O O . HIS A 1 674 ? 5.598 -40.219 -15.094 1 44.69 674 HIS A O 1
ATOM 5021 N N . ARG A 1 675 ? 5.621 -39.125 -13.234 1 46.25 675 ARG A N 1
ATOM 5022 C CA . ARG A 1 675 ? 5.016 -38 -13.945 1 46.25 675 ARG A CA 1
ATOM 5023 C C . ARG A 1 675 ? 6.039 -37.312 -14.828 1 46.25 675 ARG A C 1
ATOM 5025 O O . ARG A 1 675 ? 5.68 -36.688 -15.836 1 46.25 675 ARG A O 1
ATOM 5032 N N . PHE A 1 676 ? 7.188 -37.156 -14.398 1 46.44 676 PHE A N 1
ATOM 5033 C CA . PHE A 1 676 ? 8.219 -36.531 -15.227 1 46.44 676 PHE A CA 1
ATOM 5034 C C . PHE A 1 676 ? 9.273 -37.562 -15.633 1 46.44 676 PHE A C 1
ATOM 5036 O O . PHE A 1 676 ? 9.562 -38.469 -14.875 1 46.44 676 PHE A O 1
ATOM 5043 N N . PRO A 1 677 ? 9.453 -37.625 -16.969 1 42.34 677 PRO A N 1
ATOM 5044 C CA . PRO A 1 677 ? 10.5 -38.562 -17.328 1 42.34 677 PRO A CA 1
ATOM 5045 C C . PRO A 1 677 ? 11.625 -38.625 -16.297 1 42.34 677 PRO A C 1
ATOM 5047 O O . PRO A 1 677 ? 11.875 -37.656 -15.594 1 42.34 677 PRO A O 1
ATOM 5050 N N . ALA A 1 678 ? 11.891 -39.844 -15.711 1 40.72 678 ALA A N 1
ATOM 5051 C CA . ALA A 1 678 ? 12.852 -40.375 -14.742 1 40.72 678 ALA A CA 1
ATOM 5052 C C . ALA A 1 678 ? 14.062 -39.438 -14.625 1 40.72 678 ALA A C 1
ATOM 5054 O O . ALA A 1 678 ? 14.789 -39.469 -13.633 1 40.72 678 ALA A O 1
ATOM 5055 N N . ALA A 1 679 ? 14.422 -38.656 -15.648 1 47.41 679 ALA A N 1
ATOM 5056 C CA . ALA A 1 679 ? 15.797 -38.156 -15.766 1 47.41 679 ALA A CA 1
ATOM 5057 C C . ALA A 1 679 ? 15.953 -36.781 -15.141 1 47.41 679 ALA A C 1
ATOM 5059 O O . ALA A 1 679 ? 16.984 -36.125 -15.305 1 47.41 679 ALA A O 1
ATOM 5060 N N . ILE A 1 680 ? 14.859 -36.344 -14.281 1 59.19 680 ILE A N 1
ATOM 5061 C CA . ILE A 1 680 ? 15.109 -35 -13.711 1 59.19 680 ILE A CA 1
ATOM 5062 C C . ILE A 1 680 ? 15.227 -35.125 -12.195 1 59.19 680 ILE A C 1
ATOM 5064 O O . ILE A 1 680 ? 14.375 -35.719 -11.539 1 59.19 680 ILE A O 1
ATOM 5068 N N . ASP A 1 681 ? 16.453 -34.969 -11.547 1 67.81 681 ASP A N 1
ATOM 5069 C CA . ASP A 1 681 ? 16.703 -34.844 -10.109 1 67.81 681 ASP A CA 1
ATOM 5070 C C . ASP A 1 681 ? 16.797 -33.406 -9.672 1 67.81 681 ASP A C 1
ATOM 5072 O O . ASP A 1 681 ? 17.906 -32.875 -9.438 1 67.81 681 ASP A O 1
ATOM 5076 N N . PRO A 1 682 ? 15.562 -32.812 -9.562 1 82 682 PRO A N 1
ATOM 5077 C CA . PRO A 1 682 ? 15.625 -31.375 -9.188 1 82 682 PRO A CA 1
ATOM 5078 C C . PRO A 1 682 ? 16.078 -31.172 -7.75 1 82 682 PRO A C 1
ATOM 5080 O O . PRO A 1 682 ? 15.781 -31.984 -6.875 1 82 682 PRO A O 1
ATOM 5083 N N . VAL A 1 683 ? 16.891 -30.172 -7.555 1 84.62 683 VAL A N 1
ATOM 5084 C CA . VAL A 1 683 ? 17.422 -29.781 -6.246 1 84.62 683 VAL A CA 1
ATOM 5085 C C . VAL A 1 683 ? 17 -28.344 -5.926 1 84.62 683 VAL A C 1
ATOM 5087 O O . VAL A 1 683 ? 17.047 -27.469 -6.793 1 84.62 683 VAL A O 1
ATOM 5090 N N . PHE A 1 684 ? 16.453 -28.203 -4.766 1 89.12 684 PHE A N 1
ATOM 5091 C CA . PHE A 1 684 ? 16.141 -26.859 -4.297 1 89.12 684 PHE A CA 1
ATOM 5092 C C . PHE A 1 684 ? 16.953 -26.516 -3.053 1 89.12 684 PHE A C 1
ATOM 5094 O O . PHE A 1 684 ? 17 -27.297 -2.1 1 89.12 684 PHE A O 1
ATOM 5101 N N . VAL A 1 685 ? 17.656 -25.406 -3.082 1 89.75 685 VAL A N 1
ATOM 5102 C CA . VAL A 1 685 ? 18.422 -24.969 -1.921 1 89.75 685 VAL A CA 1
ATOM 5103 C C . VAL A 1 685 ? 18.078 -23.516 -1.604 1 89.75 685 VAL A C 1
ATOM 5105 O O . VAL A 1 685 ? 17.703 -22.75 -2.494 1 89.75 685 VAL A O 1
ATOM 5108 N N . HIS A 1 686 ? 18.109 -23.156 -0.33 1 90.06 686 HIS A N 1
ATOM 5109 C CA . HIS A 1 686 ? 17.812 -21.828 0.166 1 90.06 686 HIS A CA 1
ATOM 5110 C C . HIS A 1 686 ? 18.969 -21.266 0.987 1 90.06 686 HIS A C 1
ATOM 5112 O O . HIS A 1 686 ? 19.391 -21.891 1.968 1 90.06 686 HIS A O 1
ATOM 5118 N N . PHE A 1 687 ? 19.594 -20.219 0.508 1 92.94 687 PHE A N 1
ATOM 5119 C CA . PHE A 1 687 ? 20.547 -19.469 1.307 1 92.94 687 PHE A CA 1
ATOM 5120 C C . PHE A 1 687 ? 19.859 -18.312 2.027 1 92.94 687 PHE A C 1
ATOM 5122 O O . PHE A 1 687 ? 19.375 -17.375 1.392 1 92.94 687 PHE A O 1
ATOM 5129 N N . SER A 1 688 ? 19.828 -18.375 3.35 1 90.5 688 SER A N 1
ATOM 5130 C CA . SER A 1 688 ? 19.047 -17.422 4.133 1 90.5 688 SER A CA 1
ATOM 5131 C C . SER A 1 688 ? 19.938 -16.5 4.945 1 90.5 688 SER A C 1
ATOM 5133 O O . SER A 1 688 ? 21.062 -16.891 5.316 1 90.5 688 SER A O 1
ATOM 5135 N N . MET A 1 689 ? 19.453 -15.312 5.141 1 91.56 689 MET A N 1
ATOM 5136 C CA . MET A 1 689 ? 20.047 -14.359 6.074 1 91.56 689 MET A CA 1
ATOM 5137 C C . MET A 1 689 ? 19.297 -14.359 7.402 1 91.56 689 MET A C 1
ATOM 5139 O O . MET A 1 689 ? 18.062 -14.438 7.426 1 91.56 689 MET A O 1
ATOM 5143 N N . CYS A 1 690 ? 19.953 -14.352 8.492 1 86.94 690 CYS A N 1
ATOM 5144 C CA . CYS A 1 690 ? 19.297 -14.352 9.789 1 86.94 690 CYS A CA 1
ATOM 5145 C C . CYS A 1 690 ? 19.969 -13.383 10.75 1 86.94 690 CYS A C 1
ATOM 5147 O O . CYS A 1 690 ? 21 -12.797 10.414 1 86.94 690 CYS A O 1
ATOM 5149 N N . ALA A 1 691 ? 19.281 -13.156 11.844 1 83.06 691 ALA A N 1
ATOM 5150 C CA . ALA A 1 691 ? 19.875 -12.336 12.898 1 83.06 691 ALA A CA 1
ATOM 5151 C C . ALA A 1 691 ? 21.062 -13.047 13.555 1 83.06 691 ALA A C 1
ATOM 5153 O O . ALA A 1 691 ? 21.094 -14.281 13.602 1 83.06 691 ALA A O 1
ATOM 5154 N N . TRP A 1 692 ? 22 -12.258 13.922 1 82.19 692 TRP A N 1
ATOM 5155 C CA . TRP A 1 692 ? 23.125 -12.836 14.633 1 82.19 692 TRP A CA 1
ATOM 5156 C C . TRP A 1 692 ? 22.766 -13.188 16.062 1 82.19 692 TRP A C 1
ATOM 5158 O O . TRP A 1 692 ? 21.719 -12.758 16.562 1 82.19 692 TRP A O 1
ATOM 5168 N N . THR A 1 693 ? 23.531 -14.016 16.75 1 73.25 693 THR A N 1
ATOM 5169 C CA . THR A 1 693 ? 23.281 -14.539 18.094 1 73.25 693 THR A CA 1
ATOM 5170 C C . THR A 1 693 ? 23.188 -13.414 19.109 1 73.25 693 THR A C 1
ATOM 5172 O O . THR A 1 693 ? 22.516 -13.555 20.141 1 73.25 693 THR A O 1
ATOM 5175 N N . ASP A 1 694 ? 23.828 -12.289 18.812 1 71.5 694 ASP A N 1
ATOM 5176 C CA . ASP A 1 694 ? 23.812 -11.164 19.75 1 71.5 694 ASP A CA 1
ATOM 5177 C C . ASP A 1 694 ? 22.578 -10.289 19.531 1 71.5 694 ASP A C 1
ATOM 5179 O O . ASP A 1 694 ? 22.422 -9.242 20.156 1 71.5 694 ASP A O 1
ATOM 5183 N N . GLY A 1 695 ? 21.781 -10.727 18.594 1 73.31 695 GLY A N 1
ATOM 5184 C CA . GLY A 1 695 ? 20.531 -10.016 18.375 1 73.31 695 GLY A CA 1
ATOM 5185 C C . GLY A 1 695 ? 20.625 -8.961 17.281 1 73.31 695 GLY A C 1
ATOM 5186 O O . GLY A 1 695 ? 19.609 -8.406 16.859 1 73.31 695 GLY A O 1
ATOM 5187 N N . ARG A 1 696 ? 21.844 -8.695 16.828 1 82.69 696 ARG A N 1
ATOM 5188 C CA . ARG A 1 696 ? 22.031 -7.738 15.742 1 82.69 696 ARG A CA 1
ATOM 5189 C C . ARG A 1 696 ? 21.4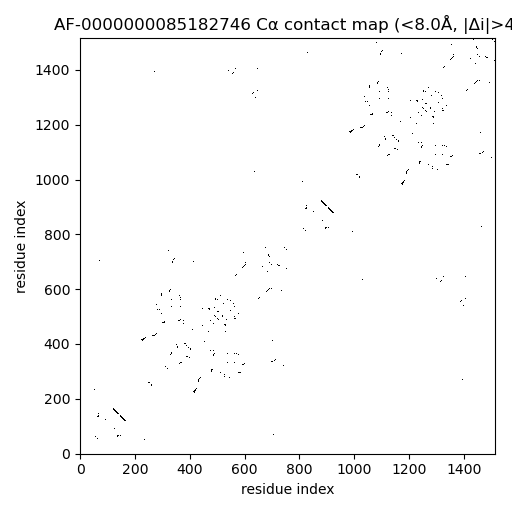69 -8.289 14.438 1 82.69 696 ARG A C 1
ATOM 5191 O O . ARG A 1 696 ? 21.531 -9.492 14.18 1 82.69 696 ARG A O 1
ATOM 5198 N N . LYS A 1 697 ? 20.891 -7.297 13.594 1 84.81 697 LYS A N 1
ATOM 5199 C CA . LYS A 1 697 ? 20.391 -7.625 12.266 1 84.81 697 LYS A CA 1
ATOM 5200 C C . LYS A 1 697 ? 21.031 -6.746 11.195 1 84.81 697 LYS A C 1
ATOM 5202 O O . LYS A 1 697 ? 21.266 -5.559 11.422 1 84.81 697 LYS A O 1
ATOM 5207 N N . PRO A 1 698 ? 21.422 -7.492 10.086 1 86.94 698 PRO A N 1
ATOM 5208 C CA . PRO A 1 698 ? 21.922 -6.633 9.016 1 86.94 698 PRO A CA 1
ATOM 5209 C C . PRO A 1 698 ? 20.938 -5.535 8.625 1 86.94 698 PRO A C 1
ATOM 5211 O O . PRO A 1 698 ? 19.75 -5.812 8.43 1 86.94 698 PRO A O 1
ATOM 5214 N N . PRO A 1 699 ? 21.438 -4.375 8.523 1 84.5 699 PRO A N 1
ATOM 5215 C CA . PRO A 1 699 ? 20.531 -3.246 8.328 1 84.5 699 PRO A CA 1
ATOM 5216 C C . PRO A 1 699 ? 20.031 -3.127 6.891 1 84.5 699 PRO A C 1
ATOM 5218 O O . PRO A 1 699 ? 20.766 -3.455 5.953 1 84.5 699 PRO A O 1
ATOM 5221 N N . LEU A 1 700 ? 18.812 -2.686 6.789 1 82.31 700 LEU A N 1
ATOM 5222 C CA . LEU A 1 700 ? 18.266 -2.295 5.496 1 82.31 700 LEU A CA 1
ATOM 5223 C C . LEU A 1 700 ? 18.719 -0.89 5.113 1 82.31 700 LEU A C 1
ATOM 5225 O O . LEU A 1 700 ? 18.625 0.037 5.922 1 82.31 700 LEU A O 1
ATOM 5229 N N . GLY A 1 701 ? 19.375 -0.781 3.963 1 88.44 701 GLY A N 1
ATOM 5230 C CA . GLY A 1 701 ? 19.828 0.511 3.48 1 88.44 701 GLY A CA 1
ATOM 5231 C C . GLY A 1 701 ? 20.906 0.403 2.408 1 88.44 701 GLY A C 1
ATOM 5232 O O . GLY A 1 701 ? 20.969 -0.599 1.693 1 88.44 701 GLY A O 1
ATOM 5233 N N . TRP A 1 702 ? 21.641 1.507 2.211 1 92.5 702 TRP A N 1
ATOM 5234 C CA . TRP A 1 702 ? 22.656 1.554 1.16 1 92.5 702 TRP A CA 1
ATOM 5235 C C . TRP A 1 702 ? 24.031 1.902 1.737 1 92.5 702 TRP A C 1
ATOM 5237 O O . TRP A 1 702 ? 24.875 2.447 1.035 1 92.5 702 TRP A O 1
ATOM 5247 N N . ALA A 1 703 ? 24.172 1.703 3.051 1 89.94 703 ALA A N 1
ATOM 5248 C CA . ALA A 1 703 ? 25.453 1.784 3.732 1 89.94 703 ALA A CA 1
ATOM 5249 C C . ALA A 1 703 ? 25.641 0.623 4.703 1 89.94 703 ALA A C 1
ATOM 5251 O O . ALA A 1 703 ? 24.688 0.214 5.375 1 89.94 703 ALA A O 1
ATOM 5252 N N . MET A 1 704 ? 26.844 0.127 4.691 1 90.56 704 MET A N 1
ATOM 5253 C CA . MET A 1 704 ? 27.125 -1.018 5.551 1 90.56 704 MET A CA 1
ATOM 5254 C C . MET A 1 704 ? 28.547 -0.931 6.121 1 90.56 704 MET A C 1
ATOM 5256 O O . MET A 1 704 ? 29.484 -0.568 5.414 1 90.56 704 MET A O 1
ATOM 5260 N N . SER A 1 705 ? 28.672 -1.262 7.406 1 88.31 705 SER A N 1
ATOM 5261 C CA . SER A 1 705 ? 29.969 -1.227 8.07 1 88.31 705 SER A CA 1
ATOM 5262 C C . SER A 1 705 ? 30.828 -2.438 7.695 1 88.31 705 SER A C 1
ATOM 5264 O O . SER A 1 705 ? 30.297 -3.453 7.238 1 88.31 705 SER A O 1
ATOM 5266 N N . GLN A 1 706 ? 32.094 -2.289 7.914 1 89.38 706 GLN A N 1
ATOM 5267 C CA . GLN A 1 706 ? 33 -3.391 7.664 1 89.38 706 GLN A CA 1
ATOM 5268 C C . GLN A 1 706 ? 32.688 -4.594 8.547 1 89.38 706 GLN A C 1
ATOM 5270 O O . GLN A 1 706 ? 32.781 -5.738 8.102 1 89.38 706 GLN A O 1
ATOM 5275 N N . ARG A 1 707 ? 32.312 -4.336 9.75 1 85.62 707 ARG A N 1
ATOM 5276 C CA . ARG A 1 707 ? 31.969 -5.422 10.656 1 85.62 707 ARG A CA 1
ATOM 5277 C C . ARG A 1 707 ? 30.781 -6.211 10.133 1 85.62 707 ARG A C 1
ATOM 5279 O O . ARG A 1 707 ? 30.781 -7.441 10.141 1 85.62 707 ARG A O 1
ATOM 5286 N N . THR A 1 708 ? 29.797 -5.527 9.75 1 88.88 708 THR A N 1
ATOM 5287 C CA . THR A 1 708 ? 28.594 -6.176 9.219 1 88.88 708 THR A CA 1
ATOM 5288 C C . THR A 1 708 ? 28.938 -6.996 7.973 1 88.88 708 THR A C 1
ATOM 5290 O O . THR A 1 708 ? 28.422 -8.102 7.797 1 88.88 708 THR A O 1
ATOM 5293 N N . ARG A 1 709 ? 29.781 -6.496 7.117 1 92.44 709 ARG A N 1
ATOM 5294 C CA . ARG A 1 709 ? 30.188 -7.219 5.918 1 92.44 709 ARG A CA 1
ATOM 5295 C C . ARG A 1 709 ? 30.906 -8.516 6.281 1 92.44 709 ARG A C 1
ATOM 5297 O O . ARG A 1 709 ? 30.625 -9.57 5.715 1 92.44 709 ARG A O 1
ATOM 5304 N N . LYS A 1 710 ? 31.797 -8.359 7.227 1 90.81 710 LYS A N 1
ATOM 5305 C CA . LYS A 1 710 ? 32.562 -9.539 7.656 1 90.81 710 LYS A CA 1
ATOM 5306 C C . LYS A 1 710 ? 31.625 -10.594 8.258 1 90.81 710 LYS A C 1
ATOM 5308 O O . LYS A 1 710 ? 31.766 -11.781 7.996 1 90.81 710 LYS A O 1
ATOM 5313 N N . ASP A 1 711 ? 30.766 -10.109 9.07 1 89.81 711 ASP A N 1
ATOM 5314 C CA . ASP A 1 711 ? 29.812 -11.023 9.695 1 89.81 711 ASP A CA 1
ATOM 5315 C C . ASP A 1 711 ? 28.938 -11.711 8.641 1 89.81 711 ASP A C 1
ATOM 5317 O O . ASP A 1 711 ? 28.562 -12.875 8.805 1 89.81 711 ASP A O 1
ATOM 5321 N N . LEU A 1 712 ? 28.594 -11.008 7.59 1 92.94 712 LEU A N 1
ATOM 5322 C CA . LEU A 1 712 ? 27.797 -11.586 6.512 1 92.94 712 LEU A CA 1
ATOM 5323 C C . LEU A 1 712 ? 28.578 -12.648 5.762 1 92.94 712 LEU A C 1
ATOM 5325 O O . LEU A 1 712 ? 28.031 -13.688 5.379 1 92.94 712 LEU A O 1
ATOM 5329 N N . GLU A 1 713 ? 29.844 -12.398 5.535 1 94.25 713 GLU A N 1
ATOM 5330 C CA . GLU A 1 713 ? 30.688 -13.367 4.863 1 94.25 713 GLU A CA 1
ATOM 5331 C C . GLU A 1 713 ? 30.812 -14.656 5.676 1 94.25 713 GLU A C 1
ATOM 5333 O O . GLU A 1 713 ? 30.875 -15.75 5.109 1 94.25 713 GLU A O 1
ATOM 5338 N N . GLU A 1 714 ? 30.766 -14.484 6.957 1 92.12 714 GLU A N 1
ATOM 5339 C CA . GLU A 1 714 ? 30.875 -15.648 7.832 1 92.12 714 GLU A CA 1
ATOM 5340 C C . GLU A 1 714 ? 29.562 -16.406 7.895 1 92.12 714 GLU A C 1
ATOM 5342 O O . GLU A 1 714 ? 29.547 -17.609 8.188 1 92.12 714 GLU A O 1
ATOM 5347 N N . MET A 1 715 ? 28.531 -15.742 7.625 1 92.69 715 MET A N 1
ATOM 5348 C CA . MET A 1 715 ? 27.188 -16.328 7.715 1 92.69 715 MET A CA 1
ATOM 5349 C C . MET A 1 715 ? 27.031 -17.453 6.703 1 92.69 715 MET A C 1
ATOM 5351 O O . MET A 1 715 ? 26.25 -18.375 6.926 1 92.69 715 MET A O 1
ATOM 5355 N N . ILE A 1 716 ? 27.75 -17.422 5.578 1 93.44 716 ILE A N 1
ATOM 5356 C CA . ILE A 1 716 ? 27.641 -18.422 4.516 1 93.44 716 ILE A CA 1
ATOM 5357 C C . ILE A 1 716 ? 28.078 -19.797 5.047 1 93.44 716 ILE A C 1
ATOM 5359 O O . ILE A 1 716 ? 27.625 -20.828 4.543 1 93.44 716 ILE A O 1
ATOM 5363 N N . GLY A 1 717 ? 28.938 -19.812 6.086 1 89.56 717 GLY A N 1
ATOM 5364 C CA . GLY A 1 717 ? 29.438 -21.047 6.656 1 89.56 717 GLY A CA 1
ATOM 5365 C C . GLY A 1 717 ? 28.656 -21.516 7.871 1 89.56 717 GLY A C 1
ATOM 5366 O O . GLY A 1 717 ? 29 -22.531 8.477 1 89.56 717 GLY A O 1
ATOM 5367 N N . GLY A 1 718 ? 27.562 -20.812 8.133 1 84.62 718 GLY A N 1
ATOM 5368 C CA . GLY A 1 718 ? 26.891 -21.141 9.383 1 84.62 718 GLY A CA 1
ATOM 5369 C C . GLY A 1 718 ? 25.406 -21.375 9.203 1 84.62 718 GLY A C 1
ATOM 5370 O O . GLY A 1 718 ? 24.922 -21.5 8.078 1 84.62 718 GLY A O 1
ATOM 5371 N N . ARG A 1 719 ? 24.781 -21.562 10.438 1 76.19 719 ARG A N 1
ATOM 5372 C CA . ARG A 1 719 ? 23.344 -21.875 10.484 1 76.19 719 ARG A CA 1
ATOM 5373 C C . ARG A 1 719 ? 22.516 -20.609 10.727 1 76.19 719 ARG A C 1
ATOM 5375 O O . ARG A 1 719 ? 22.953 -19.719 11.445 1 76.19 719 ARG A O 1
ATOM 5382 N N . CYS A 1 720 ? 21.531 -20.469 10.016 1 75.25 720 CYS A N 1
ATOM 5383 C CA . CYS A 1 720 ? 20.484 -19.469 10.242 1 75.25 720 CYS A CA 1
ATOM 5384 C C . CYS A 1 720 ? 19.172 -20.125 10.617 1 75.25 720 CYS A C 1
ATOM 5386 O O . CYS A 1 720 ? 18.391 -20.516 9.742 1 75.25 720 CYS A O 1
ATOM 5388 N N . GLY A 1 721 ? 18.969 -20.219 11.891 1 65.06 721 GLY A N 1
ATOM 5389 C CA . GLY A 1 721 ? 17.797 -20.938 12.344 1 65.06 721 GLY A CA 1
ATOM 5390 C C . GLY A 1 721 ? 17.781 -22.391 11.891 1 65.06 721 GLY A C 1
ATOM 5391 O O . GLY A 1 721 ? 18.75 -23.125 12.125 1 65.06 721 GLY A O 1
ATOM 5392 N N . ASP A 1 722 ? 16.656 -22.719 11.234 1 63.47 722 ASP A N 1
ATOM 5393 C CA . ASP A 1 722 ? 16.5 -24.094 10.766 1 63.47 722 ASP A CA 1
ATOM 5394 C C . ASP A 1 722 ? 17.188 -24.297 9.422 1 63.47 722 ASP A C 1
ATOM 5396 O O . ASP A 1 722 ? 17.375 -25.438 8.969 1 63.47 722 ASP A O 1
ATOM 5400 N N . ASN A 1 723 ? 17.625 -23.188 8.906 1 74.88 723 ASN A N 1
ATOM 5401 C CA . ASN A 1 723 ? 18.344 -23.297 7.645 1 74.88 723 ASN A CA 1
ATOM 5402 C C . ASN A 1 723 ? 19.859 -23.266 7.855 1 74.88 723 ASN A C 1
ATOM 5404 O O . ASN A 1 723 ? 20.359 -22.531 8.703 1 74.88 723 ASN A O 1
ATOM 5408 N N . ASP A 1 724 ? 20.5 -24.188 7.211 1 85.94 724 ASP A N 1
ATOM 5409 C CA . ASP A 1 724 ? 21.953 -24.297 7.258 1 85.94 724 ASP A CA 1
ATOM 5410 C C . ASP A 1 724 ? 22.578 -23.938 5.91 1 85.94 724 ASP A C 1
ATOM 5412 O O . ASP A 1 724 ? 22.547 -24.734 4.973 1 85.94 724 ASP A O 1
ATOM 5416 N N . ASN A 1 725 ? 23.203 -22.75 5.848 1 92.69 725 ASN A N 1
ATOM 5417 C CA . ASN A 1 725 ? 23.781 -22.25 4.598 1 92.69 725 ASN A CA 1
ATOM 5418 C C . ASN A 1 725 ? 24.938 -23.141 4.133 1 92.69 725 ASN A C 1
ATOM 5420 O O . ASN A 1 725 ? 25.125 -23.328 2.93 1 92.69 725 ASN A O 1
ATOM 5424 N N . ALA A 1 726 ? 25.703 -23.672 5.102 1 93 726 ALA A N 1
ATOM 5425 C CA . ALA A 1 726 ? 26.797 -24.578 4.746 1 93 726 ALA A CA 1
ATOM 5426 C C . ALA A 1 726 ? 26.25 -25.859 4.098 1 93 726 ALA A C 1
ATOM 5428 O O . ALA A 1 726 ? 26.828 -26.344 3.127 1 93 726 ALA A O 1
ATOM 5429 N N . ALA A 1 727 ? 25.188 -26.344 4.699 1 91.25 727 ALA A N 1
ATOM 5430 C CA . ALA A 1 727 ? 24.562 -27.531 4.133 1 91.25 727 ALA A CA 1
ATOM 5431 C C . ALA A 1 727 ? 24 -27.25 2.744 1 91.25 727 ALA A C 1
ATOM 5433 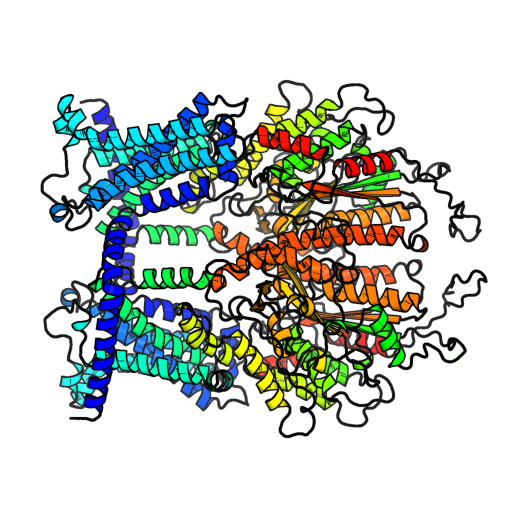O O . ALA A 1 727 ? 24.062 -28.094 1.854 1 91.25 727 ALA A O 1
ATOM 5434 N N . SER A 1 728 ? 23.422 -26.078 2.58 1 92 728 SER A N 1
ATOM 5435 C CA . SER A 1 728 ? 22.922 -25.688 1.271 1 92 728 SER A CA 1
ATOM 5436 C C . SER A 1 728 ? 24.031 -25.641 0.236 1 92 728 SER A C 1
ATOM 5438 O O . SER A 1 728 ? 23.859 -26.109 -0.89 1 92 728 SER A O 1
ATOM 5440 N N . MET A 1 729 ? 25.172 -25.062 0.604 1 94.25 729 MET A N 1
ATOM 5441 C CA . MET A 1 729 ? 26.328 -25 -0.287 1 94.25 729 MET A CA 1
ATOM 5442 C C . MET A 1 729 ? 26.812 -26.406 -0.666 1 94.25 729 MET A C 1
ATOM 5444 O O . MET A 1 729 ? 27.078 -26.672 -1.838 1 94.25 729 MET A O 1
ATOM 5448 N N . ALA A 1 730 ? 26.875 -27.281 0.312 1 92.69 730 ALA A N 1
ATOM 5449 C CA . ALA A 1 730 ? 27.297 -28.656 0.07 1 92.69 730 ALA A CA 1
ATOM 5450 C C . ALA A 1 730 ? 26.344 -29.375 -0.883 1 92.69 730 ALA A C 1
ATOM 5452 O O . ALA A 1 730 ? 26.781 -30.141 -1.75 1 92.69 730 ALA A O 1
ATOM 5453 N N . THR A 1 731 ? 25.094 -29.078 -0.682 1 91.38 731 THR A N 1
ATOM 5454 C CA . THR A 1 731 ? 24.078 -29.703 -1.521 1 91.38 731 THR A CA 1
ATOM 5455 C C . THR A 1 731 ? 24.234 -29.25 -2.973 1 91.38 731 THR A C 1
ATOM 5457 O O . THR A 1 731 ? 24.109 -30.062 -3.893 1 91.38 731 THR A O 1
ATOM 5460 N N . VAL A 1 732 ? 24.484 -28 -3.211 1 93.25 732 VAL A N 1
ATOM 5461 C CA . VAL A 1 732 ? 24.641 -27.484 -4.562 1 93.25 732 VAL A CA 1
ATOM 5462 C C . VAL A 1 732 ? 25.891 -28.094 -5.203 1 93.25 732 VAL A C 1
ATOM 5464 O O . VAL A 1 732 ? 25.844 -28.547 -6.348 1 93.25 732 VAL A O 1
ATOM 5467 N N . ILE A 1 733 ? 27 -28.203 -4.441 1 91.88 733 ILE A N 1
ATOM 5468 C CA . ILE A 1 733 ? 28.25 -28.719 -4.965 1 91.88 733 ILE A CA 1
ATOM 5469 C C . ILE A 1 733 ? 28.109 -30.203 -5.293 1 91.88 733 ILE A C 1
ATOM 5471 O O . ILE A 1 733 ? 28.594 -30.672 -6.328 1 91.88 733 ILE A O 1
ATOM 5475 N N . GLU A 1 734 ? 27.391 -30.844 -4.402 1 88.31 734 GLU A N 1
ATOM 5476 C CA . GLU A 1 734 ? 27.156 -32.281 -4.656 1 88.31 734 GLU A CA 1
ATOM 5477 C C . GLU A 1 734 ? 26.312 -32.469 -5.914 1 88.31 734 GLU A C 1
ATOM 5479 O O . GLU A 1 734 ? 26.578 -33.375 -6.711 1 88.31 734 GLU A O 1
ATOM 5484 N N . ALA A 1 735 ? 25.359 -31.625 -6.105 1 87.69 735 ALA A N 1
ATOM 5485 C CA . ALA A 1 735 ? 24.484 -31.719 -7.273 1 87.69 735 ALA A CA 1
ATOM 5486 C C . ALA A 1 735 ? 25.25 -31.406 -8.555 1 87.69 735 ALA A C 1
ATOM 5488 O O . ALA A 1 735 ? 24.938 -31.953 -9.617 1 87.69 735 ALA A O 1
ATOM 5489 N N . LEU A 1 736 ? 26.25 -30.594 -8.469 1 88.62 736 LEU A N 1
ATOM 5490 C CA . LEU A 1 736 ? 27.062 -30.203 -9.625 1 88.62 736 LEU A CA 1
ATOM 5491 C C . LEU A 1 736 ? 28.047 -31.297 -9.992 1 88.62 736 LEU A C 1
ATOM 5493 O O . LEU A 1 736 ? 28.328 -31.516 -11.172 1 88.62 736 LEU A O 1
ATOM 5497 N N . LYS A 1 737 ? 28.516 -32.094 -9.031 1 82.12 737 LYS A N 1
ATOM 5498 C CA . LYS A 1 737 ? 29.562 -33.094 -9.258 1 82.12 737 LYS A CA 1
ATOM 5499 C C . LYS A 1 737 ? 28.984 -34.469 -9.555 1 82.12 737 LYS A C 1
ATOM 5501 O O . LYS A 1 737 ? 29.641 -35.281 -10.18 1 82.12 737 LYS A O 1
ATOM 5506 N N . SER A 1 738 ? 27.812 -34.75 -8.984 1 70.06 738 SER A N 1
ATOM 5507 C CA . SER A 1 738 ? 27.297 -36.094 -9.055 1 70.06 738 SER A CA 1
ATOM 5508 C C . SER A 1 738 ? 26.734 -36.406 -10.438 1 70.06 738 SER A C 1
ATOM 5510 O O . SER A 1 738 ? 25.969 -35.625 -10.992 1 70.06 738 SER A O 1
ATOM 5512 N N . PRO A 1 739 ? 27.328 -37.531 -11.078 1 59.16 739 PRO A N 1
ATOM 5513 C CA . PRO A 1 739 ? 26.719 -38 -12.328 1 59.16 739 PRO A CA 1
ATOM 5514 C C . PRO A 1 739 ? 25.344 -38.625 -12.117 1 59.16 739 PRO A C 1
ATOM 5516 O O . PRO A 1 739 ? 25.078 -39.219 -11.078 1 59.16 739 PRO A O 1
ATOM 5519 N N . LEU A 1 740 ? 24.25 -38.062 -12.469 1 55.16 740 LEU A N 1
ATOM 5520 C CA . LEU A 1 740 ? 22.969 -38.719 -12.32 1 55.16 740 LEU A CA 1
ATOM 5521 C C . LEU A 1 740 ? 22.906 -40 -13.164 1 55.16 740 LEU A C 1
ATOM 5523 O O . LEU A 1 740 ? 23.281 -39.969 -14.336 1 55.16 740 LEU A O 1
ATOM 5527 N N . PRO A 1 741 ? 22.703 -41.281 -12.57 1 43.94 741 PRO A N 1
ATOM 5528 C CA . PRO A 1 741 ? 22.531 -42.469 -13.391 1 43.94 741 PRO A CA 1
ATOM 5529 C C . PRO A 1 741 ? 21.344 -42.375 -14.352 1 43.94 741 PRO A C 1
ATOM 5531 O O . PRO A 1 741 ? 20.25 -41.969 -13.938 1 43.94 741 PRO A O 1
ATOM 5534 N N . VAL A 1 742 ? 21.406 -41.906 -15.492 1 43.75 742 VAL A N 1
ATOM 5535 C CA . VAL A 1 742 ? 20.266 -41.875 -16.391 1 43.75 742 VAL A CA 1
ATOM 5536 C C . VAL A 1 742 ? 19.922 -43.281 -16.859 1 43.75 742 VAL A C 1
ATOM 5538 O O . VAL A 1 742 ? 20.703 -43.906 -17.594 1 43.75 742 VAL A O 1
ATOM 5541 N N . GLY A 1 743 ? 19.656 -44.344 -16.047 1 37.34 743 GLY A N 1
ATOM 5542 C CA . GLY A 1 743 ? 19.359 -45.688 -16.531 1 37.34 743 GLY A CA 1
ATOM 5543 C C . GLY A 1 743 ? 18.141 -45.719 -17.422 1 37.34 743 GLY A C 1
ATOM 5544 O O . GLY A 1 743 ? 17.578 -46.812 -17.656 1 37.34 743 GLY A O 1
ATOM 5545 N N . CYS A 1 744 ? 17.391 -44.812 -17.703 1 36.88 744 CYS A N 1
ATOM 5546 C CA . CYS A 1 744 ? 16.172 -45.281 -18.328 1 36.88 744 CYS A CA 1
ATOM 5547 C C . CYS A 1 744 ? 16.406 -45.625 -19.797 1 36.88 744 CYS A C 1
ATOM 5549 O O . CYS A 1 744 ? 16.859 -44.812 -20.578 1 36.88 744 CYS A O 1
ATOM 5551 N N . VAL A 1 745 ? 16.906 -47 -20.047 1 33.75 745 VAL A N 1
ATOM 5552 C CA . VAL A 1 745 ? 17 -47.562 -21.391 1 33.75 745 VAL A CA 1
ATOM 5553 C C . VAL A 1 745 ? 15.594 -47.719 -21.969 1 33.75 745 VAL A C 1
ATOM 5555 O O . VAL A 1 745 ? 14.664 -48.125 -21.281 1 33.75 745 VAL A O 1
ATOM 5558 N N . SER A 1 746 ? 15.266 -47.031 -22.969 1 33.16 746 SER A N 1
ATOM 5559 C CA . SER A 1 746 ? 14.086 -47.188 -23.828 1 33.16 746 SER A CA 1
ATOM 5560 C C . SER A 1 746 ? 13.992 -48.594 -24.406 1 33.16 746 SER A C 1
ATOM 5562 O O . SER A 1 746 ? 14.797 -48.969 -25.281 1 33.16 746 SER A O 1
ATOM 5564 N N . ASP A 1 747 ? 13.875 -49.719 -23.656 1 32.94 747 ASP A N 1
ATOM 5565 C CA . ASP A 1 747 ? 13.789 -50.969 -24.422 1 32.94 747 ASP A CA 1
ATOM 5566 C C . ASP A 1 747 ? 12.508 -51 -25.234 1 32.94 747 ASP A C 1
ATOM 5568 O O . ASP A 1 747 ? 12.195 -52.031 -25.844 1 32.94 747 ASP A O 1
ATOM 5572 N N . THR A 1 748 ? 11.383 -50.344 -24.797 1 32.47 748 THR A N 1
ATOM 5573 C CA . THR A 1 748 ? 10.25 -50.75 -25.625 1 32.47 748 THR A CA 1
ATOM 5574 C C . THR A 1 748 ? 10.281 -50.031 -26.969 1 32.47 748 THR A C 1
ATOM 5576 O O . THR A 1 748 ? 10.836 -48.938 -27.094 1 32.47 748 THR A O 1
ATOM 5579 N N . PRO A 1 749 ? 10.148 -50.781 -28.094 1 33.94 749 PRO A N 1
ATOM 5580 C CA . PRO A 1 749 ? 10.078 -50.219 -29.453 1 33.94 749 PRO A CA 1
ATOM 5581 C C . PRO A 1 749 ? 9.297 -48.906 -29.5 1 33.94 749 PRO A C 1
ATOM 5583 O O . PRO A 1 749 ? 9.469 -48.125 -30.422 1 33.94 749 PRO A O 1
ATOM 5586 N N . SER A 1 750 ? 8.188 -48.906 -28.844 1 33.53 750 SER A N 1
ATOM 5587 C CA . SER A 1 750 ? 7.297 -47.781 -29.062 1 33.53 750 SER A CA 1
ATOM 5588 C C . SER A 1 750 ? 7.797 -46.531 -28.359 1 33.53 750 SER A C 1
ATOM 5590 O O . SER A 1 750 ? 7.16 -45.469 -28.422 1 33.53 750 SER A O 1
ATOM 5592 N N . GLY A 1 751 ? 9.18 -46.219 -28.109 1 31.11 751 GLY A N 1
ATOM 5593 C CA . GLY A 1 751 ? 10.031 -45.156 -27.625 1 31.11 751 GLY A CA 1
ATOM 5594 C C . GLY A 1 751 ? 9.727 -44.75 -26.188 1 31.11 751 GLY A C 1
ATOM 5595 O O . GLY A 1 751 ? 10.109 -43.688 -25.75 1 31.11 751 GLY A O 1
ATOM 5596 N N . ALA A 1 752 ? 8.727 -45.281 -25.578 1 34.94 752 ALA A N 1
ATOM 5597 C CA . ALA A 1 752 ? 8.422 -44.906 -24.203 1 34.94 752 ALA A CA 1
ATOM 5598 C C . ALA A 1 752 ? 9.531 -45.344 -23.25 1 34.94 752 ALA A C 1
ATOM 5600 O O . ALA A 1 752 ? 9.992 -46.5 -23.312 1 34.94 752 ALA A O 1
ATOM 5601 N N . LEU A 1 753 ? 10.359 -44.531 -22.75 1 30.94 753 LEU A N 1
ATOM 5602 C CA . LEU A 1 753 ? 11.531 -44.688 -21.891 1 30.94 753 LEU A CA 1
ATOM 5603 C C . LEU A 1 753 ? 11.125 -45.188 -20.516 1 30.94 753 LEU A C 1
ATOM 5605 O O . LEU A 1 753 ? 10.219 -44.625 -19.891 1 30.94 753 LEU A O 1
ATOM 5609 N N . PHE A 1 754 ? 11.078 -46.625 -20.234 1 29.83 754 PHE A N 1
ATOM 5610 C CA . PHE A 1 754 ? 10.883 -47.25 -18.938 1 29.83 754 PHE A CA 1
ATOM 5611 C C . PHE A 1 754 ? 12.195 -47.281 -18.156 1 29.83 754 PHE A C 1
ATOM 5613 O O . PHE A 1 754 ? 13.234 -47.688 -18.688 1 29.83 754 PHE A O 1
ATOM 5620 N N . CYS A 1 755 ? 12.398 -46.312 -17.281 1 32.59 755 CYS A N 1
ATOM 5621 C CA . CYS A 1 755 ? 13.609 -46.312 -16.469 1 32.59 755 CYS A CA 1
ATOM 5622 C C . CYS A 1 755 ? 13.531 -47.344 -15.367 1 32.59 755 CYS A C 1
ATOM 5624 O O . CYS A 1 755 ? 12.547 -47.406 -14.625 1 32.59 755 CYS A O 1
ATOM 5626 N N . GLN A 1 756 ? 14.133 -48.656 -15.531 1 28.02 756 GLN A N 1
ATOM 5627 C CA . GLN A 1 756 ? 14.266 -49.75 -14.57 1 28.02 756 GLN A CA 1
ATOM 5628 C C . GLN A 1 756 ? 15.078 -49.312 -13.352 1 28.02 756 GLN A C 1
ATOM 5630 O O . GLN A 1 756 ? 16.125 -48.688 -13.492 1 28.02 756 GLN A O 1
ATOM 5635 N N . SER A 1 757 ? 14.43 -49.031 -12.25 1 27.44 757 SER A N 1
ATOM 5636 C CA . SER A 1 757 ? 15.195 -48.969 -11 1 27.44 757 SER A CA 1
ATOM 5637 C C . SER A 1 757 ? 16.234 -50.094 -10.945 1 27.44 757 SER A C 1
ATOM 5639 O O . SER A 1 757 ? 15.961 -51.219 -11.375 1 27.44 757 SER A O 1
ATOM 5641 N N . PRO A 1 758 ? 17.531 -49.688 -10.625 1 27.75 758 PRO A N 1
ATOM 5642 C CA . PRO A 1 758 ? 18.375 -50.875 -10.383 1 27.75 758 PRO A CA 1
ATOM 5643 C C . PRO A 1 758 ? 17.797 -51.781 -9.305 1 27.75 758 PRO A C 1
ATOM 5645 O O . PRO A 1 758 ? 17.109 -51.312 -8.406 1 27.75 758 PRO A O 1
ATOM 5648 N N . MET B 1 1 ? 37.125 49.594 6.562 1 46.47 1 MET B N 1
ATOM 5649 C CA . MET B 1 1 ? 35.875 48.812 6.527 1 46.47 1 MET B CA 1
ATOM 5650 C C . MET B 1 1 ? 36.188 47.312 6.391 1 46.47 1 MET B C 1
ATOM 5652 O O . MET B 1 1 ? 36.844 46.906 5.453 1 46.47 1 MET B O 1
ATOM 5656 N N . SER B 1 2 ? 36.094 46.656 7.383 1 61.16 2 SER B N 1
ATOM 5657 C CA . SER B 1 2 ? 36.594 45.312 7.473 1 61.16 2 SER B CA 1
ATOM 5658 C C . SER B 1 2 ? 35.938 44.406 6.43 1 61.16 2 SER B C 1
ATOM 5660 O O . SER B 1 2 ? 34.812 44.688 5.961 1 61.16 2 SER B O 1
ATOM 5662 N N . PHE B 1 3 ? 36.812 43.75 5.844 1 63.53 3 PHE B N 1
ATOM 5663 C CA . PHE B 1 3 ? 36.469 42.781 4.828 1 63.53 3 PHE B CA 1
ATOM 5664 C C . PHE B 1 3 ? 35.188 42.031 5.207 1 63.53 3 PHE B C 1
ATOM 5666 O O . PHE B 1 3 ? 34.344 41.812 4.359 1 63.53 3 PHE B O 1
ATOM 5673 N N . ILE B 1 4 ? 35.062 41.875 6.355 1 64.31 4 ILE B N 1
ATOM 5674 C CA . ILE B 1 4 ? 33.875 41.219 6.871 1 64.31 4 ILE B CA 1
ATOM 5675 C C . ILE B 1 4 ? 32.625 42.094 6.707 1 64.31 4 ILE B C 1
ATOM 5677 O O . ILE B 1 4 ? 31.547 41.625 6.367 1 64.31 4 ILE B O 1
ATOM 5681 N N . ALA B 1 5 ? 32.906 43.375 6.852 1 71.25 5 ALA B N 1
ATOM 5682 C CA . ALA B 1 5 ? 31.797 44.344 6.711 1 71.25 5 ALA B CA 1
ATOM 5683 C C . ALA B 1 5 ? 31.344 44.438 5.258 1 71.25 5 ALA B C 1
ATOM 5685 O O . ALA B 1 5 ? 30.156 44.531 4.98 1 71.25 5 ALA B O 1
ATOM 5686 N N . VAL B 1 6 ? 32.312 44.281 4.391 1 67.25 6 VAL B N 1
ATOM 5687 C CA . VAL B 1 6 ? 32 44.375 2.969 1 67.25 6 VAL B CA 1
ATOM 5688 C C . VAL B 1 6 ? 31.203 43.156 2.537 1 67.25 6 VAL B C 1
ATOM 5690 O O . VAL B 1 6 ? 30.203 43.25 1.823 1 67.25 6 VAL B O 1
ATOM 5693 N N . ILE B 1 7 ? 31.578 42 3.02 1 69.81 7 ILE B N 1
ATOM 5694 C CA . ILE B 1 7 ? 30.875 40.781 2.678 1 69.81 7 ILE B CA 1
ATOM 5695 C C . ILE B 1 7 ? 29.469 40.781 3.271 1 69.81 7 ILE B C 1
ATOM 5697 O O . ILE B 1 7 ? 28.5 40.438 2.602 1 69.81 7 ILE B O 1
ATOM 5701 N N . ARG B 1 8 ? 29.453 41.219 4.398 1 71.5 8 ARG B N 1
ATOM 5702 C CA . ARG B 1 8 ? 28.172 41.344 5.086 1 71.5 8 ARG B CA 1
ATOM 5703 C C . ARG B 1 8 ? 27.219 42.25 4.32 1 71.5 8 ARG B C 1
ATOM 5705 O O . ARG B 1 8 ? 26.062 41.875 4.078 1 71.5 8 ARG B O 1
ATOM 5712 N N . ASP B 1 9 ? 27.719 43.469 3.922 1 72.06 9 ASP B N 1
ATOM 5713 C CA . ASP B 1 9 ? 26.875 44.438 3.227 1 72.06 9 ASP B CA 1
ATOM 5714 C C . ASP B 1 9 ? 26.453 43.938 1.854 1 72.06 9 ASP B C 1
ATOM 5716 O O . ASP B 1 9 ? 25.328 44.156 1.415 1 72.06 9 ASP B O 1
ATOM 5720 N N . PHE B 1 10 ? 27.344 43.188 1.238 1 71.38 10 PHE B N 1
ATOM 5721 C CA . PHE B 1 10 ? 27.031 42.594 -0.057 1 71.38 10 PHE B CA 1
ATOM 5722 C C . PHE B 1 10 ? 25.938 41.531 0.082 1 71.38 10 PHE B C 1
ATOM 5724 O O . PHE B 1 10 ? 24.953 41.562 -0.661 1 71.38 10 PHE B O 1
ATOM 5731 N N . LEU B 1 11 ? 26.094 40.656 1.025 1 72.88 11 LEU B N 1
ATOM 5732 C CA . LEU B 1 11 ? 25.125 39.594 1.233 1 72.88 11 LEU B CA 1
ATOM 5733 C C . LEU B 1 11 ? 23.75 40.156 1.585 1 72.88 11 LEU B C 1
ATOM 5735 O O . LEU B 1 11 ? 22.719 39.656 1.113 1 72.88 11 LEU B O 1
ATOM 5739 N N . TRP B 1 12 ? 23.781 41.219 2.205 1 71.5 12 TRP B N 1
ATOM 5740 C CA . TRP B 1 12 ? 22.531 41.875 2.578 1 71.5 12 TRP B CA 1
ATOM 5741 C C . TRP B 1 12 ? 21.859 42.5 1.354 1 71.5 12 TRP B C 1
ATOM 5743 O O . TRP B 1 12 ? 20.641 42.375 1.199 1 71.5 12 TRP B O 1
ATOM 5753 N N . SER B 1 13 ? 22.688 43.156 0.599 1 73.25 13 SER B N 1
ATOM 5754 C CA . SER B 1 13 ? 22.125 43.75 -0.603 1 73.25 13 SER B CA 1
ATOM 5755 C C . SER B 1 13 ? 21.469 42.719 -1.492 1 73.25 13 SER B C 1
ATOM 5757 O O . SER B 1 13 ? 20.422 42.969 -2.098 1 73.25 13 SER B O 1
ATOM 5759 N N . VAL B 1 14 ? 22.031 41.562 -1.463 1 69.44 14 VAL B N 1
ATOM 5760 C CA . VAL B 1 14 ? 21.5 40.469 -2.268 1 69.44 14 VAL B CA 1
ATOM 5761 C C . VAL B 1 14 ? 20.172 40 -1.672 1 69.44 14 VAL B C 1
ATOM 5763 O O . VAL B 1 14 ? 19.188 39.812 -2.395 1 69.44 14 VAL B O 1
ATOM 5766 N N . LEU B 1 15 ? 20.109 39.844 -0.416 1 70.69 15 LEU B N 1
ATOM 5767 C CA . LEU B 1 15 ? 18.891 39.375 0.247 1 70.69 15 LEU B CA 1
ATOM 5768 C C . LEU B 1 15 ? 17.766 40.375 0.095 1 70.69 15 LEU B C 1
ATOM 5770 O O . LEU B 1 15 ? 16.609 39.969 -0.096 1 70.69 15 LEU B O 1
ATOM 5774 N N . VAL B 1 16 ? 18.109 41.625 0.279 1 70.56 16 VAL B N 1
ATOM 5775 C CA . VAL B 1 16 ? 17.094 42.688 0.13 1 70.56 16 VAL B CA 1
ATOM 5776 C C . VAL B 1 16 ? 16.531 42.656 -1.287 1 70.56 16 VAL B C 1
ATOM 5778 O O . VAL B 1 16 ? 15.32 42.781 -1.479 1 70.56 16 VAL B O 1
ATOM 5781 N N . ARG B 1 17 ? 17.453 42.438 -2.195 1 67.81 17 ARG B N 1
ATOM 5782 C CA . ARG B 1 17 ? 17 42.406 -3.58 1 67.81 17 ARG B CA 1
ATOM 5783 C C . ARG B 1 17 ? 16.094 41.188 -3.812 1 67.81 17 ARG B C 1
ATOM 5785 O O . ARG B 1 17 ? 15.102 41.281 -4.539 1 67.81 17 ARG B O 1
ATOM 5792 N N . ILE B 1 18 ? 16.391 40.094 -3.182 1 68.31 18 ILE B N 1
ATOM 5793 C CA . ILE B 1 18 ? 15.555 38.906 -3.289 1 68.31 18 ILE B CA 1
ATOM 5794 C C . ILE B 1 18 ? 14.211 39.156 -2.611 1 68.31 18 ILE B C 1
ATOM 5796 O O . ILE B 1 18 ? 13.156 38.781 -3.154 1 68.31 18 ILE B O 1
ATOM 5800 N N . ASP B 1 19 ? 14.297 39.719 -1.462 1 69.06 19 ASP B N 1
ATOM 5801 C CA . ASP B 1 19 ? 13.078 40.031 -0.721 1 69.06 19 ASP B CA 1
ATOM 5802 C C . ASP B 1 19 ? 12.172 40.969 -1.52 1 69.06 19 ASP B C 1
ATOM 5804 O O . ASP B 1 19 ? 10.961 40.75 -1.591 1 69.06 19 ASP B O 1
ATOM 5808 N N . VAL B 1 20 ? 12.781 42 -2.084 1 66.56 20 VAL B N 1
ATOM 5809 C CA . VAL B 1 20 ? 12.031 42.938 -2.91 1 66.56 20 VAL B CA 1
ATOM 5810 C C . VAL B 1 20 ? 11.445 42.219 -4.117 1 66.56 20 VAL B C 1
ATOM 5812 O O . VAL B 1 20 ? 10.297 42.469 -4.496 1 66.56 20 VAL B O 1
ATOM 5815 N N . PHE B 1 21 ? 12.203 41.375 -4.633 1 65.5 21 PHE B N 1
ATOM 5816 C CA . PHE B 1 21 ? 11.742 40.594 -5.77 1 65.5 21 PHE B CA 1
ATOM 5817 C C . PHE B 1 21 ? 10.57 39.719 -5.371 1 65.5 21 PHE B C 1
ATOM 5819 O O . PHE B 1 21 ? 9.555 39.656 -6.074 1 65.5 21 PHE B O 1
ATOM 5826 N N . ILE B 1 22 ? 10.719 39.062 -4.25 1 67.12 22 ILE B N 1
ATOM 5827 C CA . ILE B 1 22 ? 9.656 38.188 -3.77 1 67.12 22 ILE B CA 1
ATOM 5828 C C . ILE B 1 22 ? 8.398 39.031 -3.502 1 67.12 22 ILE B C 1
ATOM 5830 O O . ILE B 1 22 ? 7.293 38.625 -3.893 1 67.12 22 ILE B O 1
ATOM 5834 N N . ASP B 1 23 ? 8.609 40.125 -2.891 1 68.62 23 ASP B N 1
ATOM 5835 C CA . ASP B 1 23 ? 7.477 41 -2.586 1 68.62 23 ASP B CA 1
ATOM 5836 C C . ASP B 1 23 ? 6.84 41.531 -3.863 1 68.62 23 ASP B C 1
ATOM 5838 O O . ASP B 1 23 ? 5.613 41.625 -3.957 1 68.62 23 ASP B O 1
ATOM 5842 N N . ARG B 1 24 ? 7.699 41.812 -4.809 1 65 24 ARG B N 1
ATOM 5843 C CA . ARG B 1 24 ? 7.195 42.375 -6.059 1 65 24 ARG B CA 1
ATOM 5844 C C . ARG B 1 24 ? 6.496 41.312 -6.891 1 65 24 ARG B C 1
ATOM 5846 O O . ARG B 1 24 ? 5.449 41.562 -7.488 1 65 24 ARG B O 1
ATOM 5853 N N . VAL B 1 25 ? 7.051 40.188 -6.918 1 64.94 25 VAL B N 1
ATOM 5854 C CA . VAL B 1 25 ? 6.531 39.125 -7.785 1 64.94 25 VAL B CA 1
ATOM 5855 C C . VAL B 1 25 ? 5.43 38.375 -7.062 1 64.94 25 VAL B C 1
ATOM 5857 O O . VAL B 1 25 ? 4.379 38.094 -7.641 1 64.94 25 VAL B O 1
ATOM 5860 N N . LEU B 1 26 ? 5.68 38.094 -5.773 1 70.69 26 LEU B N 1
ATOM 5861 C CA . LEU B 1 26 ? 4.727 37.25 -5.062 1 70.69 26 LEU B CA 1
ATOM 5862 C C . LEU B 1 26 ? 3.777 38.094 -4.219 1 70.69 26 LEU B C 1
ATOM 5864 O O . LEU B 1 26 ? 2.756 37.594 -3.738 1 70.69 26 LEU B O 1
ATOM 5868 N N . GLY B 1 27 ? 4.117 39.344 -4.047 1 69.12 27 GLY B N 1
ATOM 5869 C CA . GLY B 1 27 ? 3.307 40.281 -3.252 1 69.12 27 GLY B CA 1
ATOM 5870 C C . GLY B 1 27 ? 1.854 40.312 -3.682 1 69.12 27 GLY B C 1
ATOM 5871 O O . GLY B 1 27 ? 0.955 40.062 -2.873 1 69.12 27 GLY B O 1
ATOM 5872 N N . PRO B 1 28 ? 1.729 40.531 -5.012 1 72.19 28 PRO B N 1
ATOM 5873 C CA . PRO B 1 28 ? 0.335 40.562 -5.461 1 72.19 28 PRO B CA 1
ATOM 5874 C C . PRO B 1 28 ? -0.381 39.219 -5.262 1 72.19 28 PRO B C 1
ATOM 5876 O O . PRO B 1 28 ? -1.609 39.188 -5.152 1 72.19 28 PRO B O 1
ATOM 5879 N N . LEU B 1 29 ? 0.335 38.188 -5.176 1 75.19 29 LEU B N 1
ATOM 5880 C CA . LEU B 1 29 ? -0.261 36.875 -4.984 1 75.19 29 LEU B CA 1
ATOM 5881 C C . LEU B 1 29 ? -0.589 36.625 -3.516 1 75.19 29 LEU B C 1
ATOM 5883 O O . LEU B 1 29 ? -1.521 35.906 -3.197 1 75.19 29 LEU B O 1
ATOM 5887 N N . TRP B 1 30 ? 0.069 37.406 -2.643 1 77.31 30 TRP B N 1
ATOM 5888 C CA . TRP B 1 30 ? -0.081 37.156 -1.215 1 77.31 30 TRP B CA 1
ATOM 5889 C C . TRP B 1 30 ? -1.356 37.781 -0.673 1 77.31 30 TRP B C 1
ATOM 5891 O O . TRP B 1 30 ? -1.957 37.281 0.276 1 77.31 30 TRP B O 1
ATOM 5901 N N . ARG B 1 31 ? -1.748 38.844 -1.275 1 77.81 31 ARG B N 1
ATOM 5902 C CA . ARG B 1 31 ? -2.893 39.562 -0.724 1 77.81 31 ARG B CA 1
ATOM 5903 C C . ARG B 1 31 ? -4.164 38.75 -0.833 1 77.81 31 ARG B C 1
ATOM 5905 O O . ARG B 1 31 ? -4.844 38.5 0.169 1 77.81 31 ARG B O 1
ATOM 5912 N N . PRO B 1 32 ? -4.363 38.25 -2.064 1 79.88 32 PRO B N 1
ATOM 5913 C CA . PRO B 1 32 ? -5.566 37.406 -2.131 1 79.88 32 PRO B CA 1
ATOM 5914 C C . PRO B 1 32 ? -5.453 36.125 -1.29 1 79.88 32 PRO B C 1
ATOM 5916 O O . PRO B 1 32 ? -6.445 35.688 -0.716 1 79.88 32 PRO B O 1
ATOM 5919 N N . LEU B 1 33 ? -4.355 35.625 -1.147 1 81.88 33 LEU B N 1
ATOM 5920 C CA . LEU B 1 33 ? -4.168 34.406 -0.365 1 81.88 33 LEU B CA 1
ATOM 5921 C C . LEU B 1 33 ? -4.352 34.688 1.124 1 81.88 33 LEU B C 1
ATOM 5923 O O . LEU B 1 33 ? -4.906 33.875 1.85 1 81.88 33 LEU B O 1
ATOM 5927 N N . ARG B 1 34 ? -3.824 35.812 1.488 1 82.75 34 ARG B N 1
ATOM 5928 C CA . ARG B 1 34 ? -4.008 36.219 2.877 1 82.75 34 ARG B CA 1
ATOM 5929 C C . ARG B 1 34 ? -5.484 36.438 3.195 1 82.75 34 ARG B C 1
ATOM 5931 O O . ARG B 1 34 ? -5.953 36.062 4.273 1 82.75 34 ARG B O 1
ATOM 5938 N N . TYR B 1 35 ? -6.07 37.094 2.27 1 83.69 35 TYR B N 1
ATOM 5939 C CA . TYR B 1 35 ? -7.496 37.344 2.453 1 83.69 35 TYR B CA 1
ATOM 5940 C C . TYR B 1 35 ? -8.273 36.031 2.537 1 83.69 35 TYR B C 1
ATOM 5942 O O . TYR B 1 35 ? -9.078 35.844 3.447 1 83.69 35 TYR B O 1
ATOM 5950 N N . LEU B 1 36 ? -7.984 35.125 1.661 1 86.06 36 LEU B N 1
ATOM 5951 C CA . LEU B 1 36 ? -8.648 33.844 1.658 1 86.06 36 LEU B CA 1
ATOM 5952 C C . LEU B 1 36 ? -8.352 33.062 2.943 1 86.06 36 LEU B C 1
ATOM 5954 O O . LEU B 1 36 ? -9.234 32.438 3.51 1 86.06 36 LEU B O 1
ATOM 5958 N N . TRP B 1 37 ? -7.191 33.156 3.387 1 85.94 37 TRP B N 1
ATOM 5959 C CA . TRP B 1 37 ? -6.789 32.438 4.605 1 85.94 37 TRP B CA 1
ATOM 5960 C C . TRP B 1 37 ? -7.496 33.031 5.824 1 85.94 37 TRP B C 1
ATOM 5962 O O . TRP B 1 37 ? -7.824 32.312 6.762 1 85.94 37 TRP B O 1
ATOM 5972 N N . SER B 1 38 ? -7.66 34.344 5.844 1 85.12 38 SER B N 1
ATOM 5973 C CA . SER B 1 38 ? -8.328 35 6.969 1 85.12 38 SER B CA 1
ATOM 5974 C C . SER B 1 38 ? -9.789 34.562 7.066 1 85.12 38 SER B C 1
ATOM 5976 O O . SER B 1 38 ? -10.406 34.688 8.125 1 85.12 38 SER B O 1
ATOM 5978 N N . ILE B 1 39 ? -10.258 34.031 5.945 1 88.25 39 ILE B N 1
ATOM 5979 C CA . ILE B 1 39 ? -11.641 33.594 5.922 1 88.25 39 ILE B CA 1
ATOM 5980 C C . ILE B 1 39 ? -11.695 32.094 6.312 1 88.25 39 ILE B C 1
ATOM 5982 O O . ILE B 1 39 ? -12.508 31.703 7.148 1 88.25 39 ILE B O 1
ATOM 5986 N N . ILE B 1 40 ? -10.82 31.281 5.859 1 89.81 40 ILE B N 1
ATOM 5987 C CA . ILE B 1 40 ? -10.867 29.828 5.996 1 89.81 40 ILE B CA 1
ATOM 5988 C C . ILE B 1 40 ? -10.414 29.438 7.395 1 89.81 40 ILE B C 1
ATOM 5990 O O . ILE B 1 40 ? -10.984 28.516 8.008 1 89.81 40 ILE B O 1
ATOM 5994 N N . LYS B 1 41 ? -9.484 30.078 7.938 1 88.06 41 LYS B N 1
ATOM 5995 C CA . LYS B 1 41 ? -8.852 29.672 9.188 1 88.06 41 LYS B CA 1
ATOM 5996 C C . LYS B 1 41 ? -9.859 29.672 10.336 1 88.06 41 LYS B C 1
ATOM 5998 O O . LYS B 1 41 ? -9.984 28.672 11.055 1 88.06 41 LYS B O 1
ATOM 6003 N N . PRO B 1 42 ? -10.68 30.734 10.484 1 88.62 42 PRO B N 1
ATOM 6004 C CA . PRO B 1 42 ? -11.625 30.703 11.609 1 88.62 42 PRO B CA 1
ATOM 6005 C C . PRO B 1 42 ? -12.805 29.766 11.352 1 88.62 42 PRO B C 1
ATOM 6007 O O . PRO B 1 42 ? -13.414 29.266 12.305 1 88.62 42 PRO B O 1
ATOM 6010 N N . SER B 1 43 ? -13.109 29.547 10.109 1 93.88 43 SER B N 1
ATOM 6011 C CA . SER B 1 43 ? -14.25 28.719 9.766 1 93.88 43 SER B CA 1
ATOM 6012 C C . SER B 1 43 ? -13.805 27.391 9.164 1 93.88 43 SER B C 1
ATOM 6014 O O . SER B 1 43 ? -14.469 26.844 8.273 1 93.88 43 SER B O 1
ATOM 6016 N N . ARG B 1 44 ? -12.727 26.875 9.672 1 93.19 44 ARG B N 1
ATOM 6017 C CA . ARG B 1 44 ? -12.086 25.734 9.016 1 93.19 44 ARG B CA 1
ATOM 6018 C C . ARG B 1 44 ? -12.945 24.484 9.109 1 93.19 44 ARG B C 1
ATOM 6020 O O . ARG B 1 44 ? -12.906 23.625 8.227 1 93.19 44 ARG B O 1
ATOM 6027 N N . PHE B 1 45 ? -13.711 24.266 10.148 1 93.38 45 PHE B N 1
ATOM 6028 C CA . PHE B 1 45 ? -14.539 23.078 10.234 1 93.38 45 PHE B CA 1
ATOM 6029 C C . PHE B 1 45 ? -15.68 23.125 9.219 1 93.38 45 PHE B C 1
ATOM 6031 O O . PHE B 1 45 ? -16.078 22.109 8.68 1 93.38 45 PHE B O 1
ATOM 6038 N N . SER B 1 46 ? -16.188 24.359 8.984 1 94.69 46 SER B N 1
ATOM 6039 C CA . SER B 1 46 ? -17.172 24.516 7.922 1 94.69 46 SER B CA 1
ATOM 6040 C C . SER B 1 46 ? -16.562 24.203 6.559 1 94.69 46 SER B C 1
ATOM 6042 O O . SER B 1 46 ? -17.141 23.469 5.758 1 94.69 46 SER B O 1
ATOM 6044 N N . ALA B 1 47 ? -15.445 24.719 6.395 1 94.25 47 ALA B N 1
ATOM 6045 C CA . ALA B 1 47 ? -14.773 24.547 5.109 1 94.25 47 ALA B CA 1
ATOM 6046 C C . ALA B 1 47 ? -14.375 23.094 4.879 1 94.25 47 ALA B C 1
ATOM 6048 O O . ALA B 1 47 ? -14.648 22.531 3.812 1 94.25 47 ALA B O 1
ATOM 6049 N N . PHE B 1 48 ? -13.836 22.469 5.855 1 93.25 48 PHE B N 1
ATOM 6050 C CA . PHE B 1 48 ? -13.32 21.109 5.699 1 93.25 48 PHE B CA 1
ATOM 6051 C C . PHE B 1 48 ? -14.469 20.109 5.539 1 93.25 48 PHE B C 1
ATOM 6053 O O . PHE B 1 48 ? -14.375 19.188 4.742 1 93.25 48 PHE B O 1
ATOM 6060 N N . THR B 1 49 ? -15.492 20.25 6.336 1 94 49 THR B N 1
ATOM 6061 C CA . THR B 1 49 ? -16.609 19.328 6.219 1 94 49 THR B CA 1
ATOM 6062 C C . THR B 1 49 ? -17.328 19.516 4.883 1 94 49 THR B C 1
ATOM 6064 O O . THR B 1 49 ? -17.828 18.547 4.305 1 94 49 THR B O 1
ATOM 6067 N N . LEU B 1 50 ? -17.359 20.75 4.441 1 93.81 50 LEU B N 1
ATOM 6068 C CA . LEU B 1 50 ? -17.938 21.016 3.125 1 93.81 50 LEU B CA 1
ATOM 6069 C C . LEU B 1 50 ? -17.125 20.312 2.033 1 93.81 50 LEU B C 1
ATOM 6071 O O . LEU B 1 50 ? -17.703 19.688 1.138 1 93.81 50 LEU B O 1
ATOM 6075 N N . LEU B 1 51 ? -15.852 20.422 2.15 1 91.75 51 LEU B N 1
ATOM 6076 C CA . LEU B 1 51 ? -14.992 19.766 1.176 1 91.75 51 LEU B CA 1
ATOM 6077 C C . LEU B 1 51 ? -15.133 18.25 1.261 1 91.75 51 LEU B C 1
ATOM 6079 O O . LEU B 1 51 ? -15.156 17.562 0.235 1 91.75 51 LEU B O 1
ATOM 6083 N N . ALA B 1 52 ? -15.211 17.734 2.393 1 89.25 52 ALA B N 1
ATOM 6084 C CA . ALA B 1 52 ? -15.391 16.297 2.594 1 89.25 52 ALA B CA 1
ATOM 6085 C C . ALA B 1 52 ? -16.719 15.828 2.012 1 89.25 52 ALA B C 1
ATOM 6087 O O . ALA B 1 52 ? -16.766 14.797 1.334 1 89.25 52 ALA B O 1
ATOM 6088 N N . GLY B 1 53 ? -17.719 16.562 2.348 1 87.38 53 GLY B N 1
ATOM 6089 C CA . GLY B 1 53 ? -19.016 16.219 1.799 1 87.38 53 GLY B CA 1
ATOM 6090 C C . GLY B 1 53 ? -19.062 16.297 0.284 1 87.38 53 GLY B C 1
ATOM 6091 O O . GLY B 1 53 ? -19.625 15.414 -0.365 1 87.38 53 GLY B O 1
ATOM 6092 N N . GLY B 1 54 ? -18.5 17.344 -0.204 1 88 54 GLY B N 1
ATOM 6093 C CA . GLY B 1 54 ? -18.406 17.453 -1.65 1 88 54 GLY B CA 1
ATOM 6094 C C . GLY B 1 54 ? -17.641 16.312 -2.289 1 88 54 GLY B C 1
ATOM 6095 O O . GLY B 1 54 ? -18.078 15.75 -3.297 1 88 54 GLY B O 1
ATOM 6096 N N . ALA B 1 55 ? -16.562 15.969 -1.708 1 84.69 55 ALA B N 1
ATOM 6097 C CA . ALA B 1 55 ? -15.758 14.867 -2.217 1 84.69 55 ALA B CA 1
ATOM 6098 C C . ALA B 1 55 ? -16.531 13.547 -2.156 1 84.69 55 ALA B C 1
ATOM 6100 O O . ALA B 1 55 ? -16.484 12.758 -3.098 1 84.69 55 ALA B O 1
ATOM 6101 N N . LEU B 1 56 ? -17.141 13.312 -1.11 1 82.12 56 LEU B N 1
ATOM 6102 C CA . LEU B 1 56 ? -17.922 12.094 -0.927 1 82.12 56 LEU B CA 1
ATOM 6103 C C . LEU B 1 56 ? -18.984 11.953 -2.018 1 82.12 56 LEU B C 1
ATOM 6105 O O . LEU B 1 56 ? -19.203 10.859 -2.543 1 82.12 56 LEU B O 1
ATOM 6109 N N . LEU B 1 57 ? -19.578 13.062 -2.365 1 83.94 57 LEU B N 1
ATOM 6110 C CA . LEU B 1 57 ? -20.703 13.016 -3.291 1 83.94 57 LEU B CA 1
ATOM 6111 C C . LEU B 1 57 ? -20.219 13.078 -4.738 1 83.94 57 LEU B C 1
ATOM 6113 O O . LEU B 1 57 ? -20.766 12.406 -5.609 1 83.94 57 LEU B O 1
ATOM 6117 N N . VAL B 1 58 ? -19.141 13.82 -4.938 1 82.38 58 VAL B N 1
ATOM 6118 C CA . VAL B 1 58 ? -18.812 14.133 -6.324 1 82.38 58 VAL B CA 1
ATOM 6119 C C . VAL B 1 58 ? -17.578 13.344 -6.754 1 82.38 58 VAL B C 1
ATOM 6121 O O . VAL B 1 58 ? -17.453 12.953 -7.918 1 82.38 58 VAL B O 1
ATOM 6124 N N . ALA B 1 59 ? -16.719 13.055 -5.871 1 77.88 59 ALA B N 1
ATOM 6125 C CA . ALA B 1 59 ? -15.43 12.508 -6.266 1 77.88 59 ALA B CA 1
ATOM 6126 C C . ALA B 1 59 ? -15.43 10.984 -6.199 1 77.88 59 ALA B C 1
ATOM 6128 O O . ALA B 1 59 ? -14.508 10.336 -6.695 1 77.88 59 ALA B O 1
ATOM 6129 N N . THR B 1 60 ? -16.453 10.375 -5.777 1 77.75 60 THR B N 1
ATOM 6130 C CA . THR B 1 60 ? -16.484 8.922 -5.633 1 77.75 60 THR B CA 1
ATOM 6131 C C . THR B 1 60 ? -17.578 8.312 -6.496 1 77.75 60 THR B C 1
ATOM 6133 O O . THR B 1 60 ? -18.656 8.891 -6.645 1 77.75 60 THR B O 1
ATOM 6136 N N . PRO B 1 61 ? -17.234 7.18 -7.07 1 76.25 61 PRO B N 1
ATOM 6137 C CA . PRO B 1 61 ? -18.297 6.496 -7.812 1 76.25 61 PRO B CA 1
ATOM 6138 C C . PRO B 1 61 ? -19.5 6.141 -6.938 1 76.25 61 PRO B C 1
ATOM 6140 O O . PRO B 1 61 ? -20.625 6.102 -7.422 1 76.25 61 PRO B O 1
ATOM 6143 N N . GLN B 1 62 ? -19.266 6.039 -5.719 1 81.06 62 GLN B N 1
ATOM 6144 C CA . GLN B 1 62 ? -20.328 5.723 -4.777 1 81.06 62 GLN B CA 1
ATOM 6145 C C . GLN B 1 62 ? -21.297 6.898 -4.621 1 81.06 62 GLN B C 1
ATOM 6147 O O . GLN B 1 62 ? -22.484 6.699 -4.398 1 81.06 62 GLN B O 1
ATOM 6152 N N . GLY B 1 63 ? -20.812 8.047 -4.727 1 80.81 63 GLY B N 1
ATOM 6153 C CA . GLY B 1 63 ? -21.672 9.219 -4.645 1 80.81 63 GLY B CA 1
ATOM 6154 C C . GLY B 1 63 ? -22.719 9.273 -5.746 1 80.81 63 GLY B C 1
ATOM 6155 O O . GLY B 1 63 ? -23.891 9.57 -5.488 1 80.81 63 GLY B O 1
ATOM 6156 N N . ARG B 1 64 ? -22.328 8.906 -6.871 1 77.06 64 ARG B N 1
ATOM 6157 C CA . ARG B 1 64 ? -23.25 8.867 -8.008 1 77.06 64 ARG B CA 1
ATOM 6158 C C . ARG B 1 64 ? -24.344 7.828 -7.801 1 77.06 64 ARG B C 1
ATOM 6160 O O . ARG B 1 64 ? -25.5 8.062 -8.141 1 77.06 64 ARG B O 1
ATOM 6167 N N . GLU B 1 65 ? -23.969 6.785 -7.215 1 82.69 65 GLU B N 1
ATOM 6168 C CA . GLU B 1 65 ? -24.938 5.711 -6.977 1 82.69 65 GLU B CA 1
ATOM 6169 C C . GLU B 1 65 ? -25.953 6.102 -5.91 1 82.69 65 GLU B C 1
ATOM 6171 O O . GLU B 1 65 ? -27.125 5.715 -5.988 1 82.69 65 GLU B O 1
ATOM 6176 N N . LEU B 1 66 ? -25.516 6.824 -5.012 1 83 66 LEU B N 1
ATOM 6177 C CA . LEU B 1 66 ? -26.422 7.262 -3.953 1 83 66 LEU B CA 1
ATOM 6178 C C . LEU B 1 66 ? -27.484 8.203 -4.504 1 83 66 LEU B C 1
ATOM 6180 O O . LEU B 1 66 ? -28.641 8.141 -4.09 1 83 66 LEU B O 1
ATOM 6184 N N . ALA B 1 67 ? -27.062 8.938 -5.402 1 79.31 67 ALA B N 1
ATOM 6185 C CA . ALA B 1 67 ? -28.016 9.844 -6.047 1 79.31 67 ALA B CA 1
ATOM 6186 C C . ALA B 1 67 ? -29.016 9.07 -6.895 1 79.31 67 ALA B C 1
ATOM 6188 O O . ALA B 1 67 ? -30.203 9.398 -6.906 1 79.31 67 ALA B O 1
ATOM 6189 N N . MET B 1 68 ? -28.594 8.023 -7.492 1 77 68 MET B N 1
ATOM 6190 C CA . MET B 1 68 ? -29.453 7.23 -8.367 1 77 68 MET B CA 1
ATOM 6191 C C . MET B 1 68 ? -30.469 6.438 -7.555 1 77 68 MET B C 1
ATOM 6193 O O . MET B 1 68 ? -31.562 6.137 -8.047 1 77 68 MET B O 1
ATOM 6197 N N . ARG B 1 69 ? -30.188 6.188 -6.375 1 80.75 69 ARG B N 1
ATOM 6198 C CA . ARG B 1 69 ? -31.047 5.379 -5.531 1 80.75 69 ARG B CA 1
ATOM 6199 C C . ARG B 1 69 ? -32.312 6.137 -5.172 1 80.75 69 ARG B C 1
ATOM 6201 O O . ARG B 1 69 ? -33.312 5.535 -4.766 1 80.75 69 ARG B O 1
ATOM 6208 N N . PHE B 1 70 ? -32.344 7.387 -5.398 1 80.06 70 PHE B N 1
ATOM 6209 C CA . PHE B 1 70 ? -33.531 8.18 -5.121 1 80.06 70 PHE B CA 1
ATOM 6210 C C . PHE B 1 70 ? -34.656 7.793 -6.062 1 80.06 70 PHE B C 1
ATOM 6212 O O . PHE B 1 70 ? -35.844 8.039 -5.766 1 80.06 70 PHE B O 1
ATOM 6219 N N . ASP B 1 71 ? -34.281 7.145 -7.129 1 74.31 71 ASP B N 1
ATOM 6220 C CA . ASP B 1 71 ? -35.281 6.773 -8.117 1 74.31 71 ASP B CA 1
ATOM 6221 C C . ASP B 1 71 ? -35.625 5.293 -8.016 1 74.31 71 ASP B C 1
ATOM 6223 O O . ASP B 1 71 ? -36.344 4.762 -8.859 1 74.31 71 ASP B O 1
ATOM 6227 N N . ASP B 1 72 ? -35.156 4.699 -6.984 1 80.44 72 ASP B N 1
ATOM 6228 C CA . ASP B 1 72 ? -35.469 3.275 -6.828 1 80.44 72 ASP B CA 1
ATOM 6229 C C . ASP B 1 72 ? -36.906 3.053 -6.445 1 80.44 72 ASP B C 1
ATOM 6231 O O . ASP B 1 72 ? -37.5 3.867 -5.734 1 80.44 72 ASP B O 1
ATOM 6235 N N . ASP B 1 73 ? -37.438 1.958 -6.855 1 68.62 73 ASP B N 1
ATOM 6236 C CA . ASP B 1 73 ? -38.844 1.652 -6.625 1 68.62 73 ASP B CA 1
ATOM 6237 C C . ASP B 1 73 ? -39.125 1.357 -5.152 1 68.62 73 ASP B C 1
ATOM 6239 O O . ASP B 1 73 ? -40.25 1.56 -4.664 1 68.62 73 ASP B O 1
ATOM 6243 N N . ASP B 1 74 ? -38.188 0.913 -4.492 1 68.25 74 ASP B N 1
ATOM 6244 C CA . ASP B 1 74 ? -38.406 0.495 -3.107 1 68.25 74 ASP B CA 1
ATOM 6245 C C . ASP B 1 74 ? -38.281 1.678 -2.15 1 68.25 74 ASP B C 1
ATOM 6247 O O . ASP B 1 74 ? -38.438 1.525 -0.94 1 68.25 74 ASP B O 1
ATOM 6251 N N . VAL B 1 75 ? -38.031 2.783 -2.752 1 70.31 75 VAL B N 1
ATOM 6252 C CA . VAL B 1 75 ? -37.844 3.975 -1.928 1 70.31 75 VAL B CA 1
ATOM 6253 C C . VAL B 1 75 ? -38.844 5.055 -2.379 1 70.31 75 VAL B C 1
ATOM 6255 O O . VAL B 1 75 ? -39.062 5.227 -3.578 1 70.31 75 VAL B O 1
ATOM 6258 N N . SER B 1 76 ? -39.562 5.57 -1.464 1 78.62 76 SER B N 1
ATOM 6259 C CA . SER B 1 76 ? -40.344 6.754 -1.817 1 78.62 76 SER B CA 1
ATOM 6260 C C . SER B 1 76 ? -39.438 7.934 -2.146 1 78.62 76 SER B C 1
ATOM 6262 O O . SER B 1 76 ? -38.812 8.516 -1.255 1 78.62 76 SER B O 1
ATOM 6264 N N . THR B 1 77 ? -39.344 8.203 -3.404 1 81.56 77 THR B N 1
ATOM 6265 C CA . THR B 1 77 ? -38.469 9.266 -3.881 1 81.56 77 THR B CA 1
ATOM 6266 C C . THR B 1 77 ? -38.719 10.555 -3.105 1 81.56 77 THR B C 1
ATOM 6268 O O . THR B 1 77 ? -37.75 11.227 -2.691 1 81.56 77 THR B O 1
ATOM 6271 N N . PHE B 1 78 ? -39.969 10.805 -2.904 1 85.81 78 PHE B N 1
ATOM 6272 C CA . PHE B 1 78 ? -40.312 12.047 -2.215 1 85.81 78 PHE B CA 1
ATOM 6273 C C . PHE B 1 78 ? -39.75 12.039 -0.791 1 85.81 78 PHE B C 1
ATOM 6275 O O . PHE B 1 78 ? -39.156 13.016 -0.346 1 85.81 78 PHE B O 1
ATOM 6282 N N . GLN B 1 79 ? -40 10.977 -0.128 1 87 79 GLN B N 1
ATOM 6283 C CA . GLN B 1 79 ? -39.531 10.883 1.251 1 87 79 GLN B CA 1
ATOM 6284 C C . GLN B 1 79 ? -38 10.93 1.32 1 87 79 GLN B C 1
ATOM 6286 O O . GLN B 1 79 ? -37.438 11.625 2.166 1 87 79 GLN B O 1
ATOM 6291 N N . ALA B 1 80 ? -37.406 10.156 0.488 1 89.31 80 ALA B N 1
ATOM 6292 C CA . ALA B 1 80 ? -35.938 10.109 0.485 1 89.31 80 ALA B CA 1
ATOM 6293 C C . ALA B 1 80 ? -35.344 11.477 0.184 1 89.31 80 ALA B C 1
ATOM 6295 O O . ALA B 1 80 ? -34.375 11.898 0.818 1 89.31 80 ALA B O 1
ATOM 6296 N N . MET B 1 81 ? -35.938 12.18 -0.744 1 90.12 81 MET B N 1
ATOM 6297 C CA . MET B 1 81 ? -35.469 13.508 -1.118 1 90.12 81 MET B CA 1
ATOM 6298 C C . MET B 1 81 ? -35.688 14.508 0.004 1 90.12 81 MET B C 1
ATOM 6300 O O . MET B 1 81 ? -34.875 15.383 0.25 1 90.12 81 MET B O 1
ATOM 6304 N N . ALA B 1 82 ? -36.844 14.367 0.609 1 93.31 82 ALA B N 1
ATOM 6305 C CA . ALA B 1 82 ? -37.156 15.266 1.719 1 93.31 82 ALA B CA 1
ATOM 6306 C C . ALA B 1 82 ? -36.156 15.102 2.85 1 93.31 82 ALA B C 1
ATOM 6308 O O . ALA B 1 82 ? -35.656 16.094 3.41 1 93.31 82 ALA B O 1
ATOM 6309 N N . VAL B 1 83 ? -35.875 13.867 3.174 1 94 83 VAL B N 1
ATOM 6310 C CA . VAL B 1 83 ? -34.906 13.586 4.227 1 94 83 VAL B CA 1
ATOM 6311 C C . VAL B 1 83 ? -33.531 14.094 3.807 1 94 83 VAL B C 1
ATOM 6313 O O . VAL B 1 83 ? -32.812 14.695 4.609 1 94 83 VAL B O 1
ATOM 6316 N N . PHE B 1 84 ? -33.188 13.875 2.6 1 93.75 84 PHE B N 1
ATOM 6317 C CA . PHE B 1 84 ? -31.906 14.305 2.078 1 93.75 84 PHE B CA 1
ATOM 6318 C C . PHE B 1 84 ? -31.766 15.82 2.15 1 93.75 84 PHE B C 1
ATOM 6320 O O . PHE B 1 84 ? -30.766 16.328 2.656 1 93.75 84 PHE B O 1
ATOM 6327 N N . LEU B 1 85 ? -32.719 16.5 1.638 1 95.62 85 LEU B N 1
ATOM 6328 C CA . LEU B 1 85 ? -32.688 17.969 1.64 1 95.62 85 LEU B CA 1
ATOM 6329 C C . LEU B 1 85 ? -32.688 18.5 3.066 1 95.62 85 LEU B C 1
ATOM 6331 O O . LEU B 1 85 ? -32.062 19.516 3.344 1 95.62 85 LEU B O 1
ATOM 6335 N N . ALA B 1 86 ? -33.406 17.828 3.936 1 96.62 86 ALA B N 1
ATOM 6336 C CA . ALA B 1 86 ? -33.406 18.25 5.336 1 96.62 86 ALA B CA 1
ATOM 6337 C C . ALA B 1 86 ? -32.031 18.109 5.949 1 96.62 86 ALA B C 1
ATOM 6339 O O . ALA B 1 86 ? -31.594 18.984 6.699 1 96.62 86 ALA B O 1
ATOM 6340 N N . CYS B 1 87 ? -31.344 17.016 5.699 1 96.69 87 CYS B N 1
ATOM 6341 C CA . CYS B 1 87 ? -30.016 16.781 6.238 1 96.69 87 CYS B CA 1
ATOM 6342 C C . CYS B 1 87 ? -29.016 17.766 5.633 1 96.69 87 CYS B C 1
ATOM 6344 O O . CYS B 1 87 ? -28.156 18.297 6.34 1 96.69 87 CYS B O 1
ATOM 6346 N N . VAL B 1 88 ? -29.094 18.016 4.324 1 96.25 88 VAL B N 1
ATOM 6347 C CA . VAL B 1 88 ? -28.25 19.016 3.676 1 96.25 88 VAL B CA 1
ATOM 6348 C C . VAL B 1 88 ? -28.531 20.391 4.262 1 96.25 88 VAL B C 1
ATOM 6350 O O . VAL B 1 88 ? -27.609 21.172 4.496 1 96.25 88 VAL B O 1
ATOM 6353 N N . GLY B 1 89 ? -29.812 20.656 4.434 1 97.5 89 GLY B N 1
ATOM 6354 C CA . GLY B 1 89 ? -30.203 21.922 5.047 1 97.5 89 GLY B CA 1
ATOM 6355 C C . GLY B 1 89 ? -29.656 22.094 6.449 1 97.5 89 GLY B C 1
ATOM 6356 O O . GLY B 1 89 ? -29.188 23.188 6.812 1 97.5 89 GLY B O 1
ATOM 6357 N N . TRP B 1 90 ? -29.766 21 7.238 1 97.69 90 TRP B N 1
ATOM 6358 C CA . TRP B 1 90 ? -29.188 21.016 8.586 1 97.69 90 TRP B CA 1
ATOM 6359 C C . TRP B 1 90 ? -27.703 21.344 8.539 1 97.69 90 TRP B C 1
ATOM 6361 O O . TRP B 1 90 ? -27.219 22.203 9.273 1 97.69 90 TRP B O 1
ATOM 6371 N N . PHE B 1 91 ? -26.969 20.719 7.699 1 97.19 91 PHE B N 1
ATOM 6372 C CA . PHE B 1 91 ? -25.531 20.938 7.535 1 97.19 91 PHE B CA 1
ATOM 6373 C C . PHE B 1 91 ? -25.266 22.359 7.047 1 97.19 91 PHE B C 1
ATOM 6375 O O . PHE B 1 91 ? -24.391 23.047 7.57 1 97.19 91 PHE B O 1
ATOM 6382 N N . ALA B 1 92 ? -26.016 22.734 6.02 1 97.75 92 ALA B N 1
ATOM 6383 C CA . ALA B 1 92 ? -25.859 24.078 5.457 1 97.75 92 ALA B CA 1
ATOM 6384 C C . ALA B 1 92 ? -26.062 25.141 6.52 1 97.75 92 ALA B C 1
ATOM 6386 O O . ALA B 1 92 ? -25.297 26.109 6.594 1 97.75 92 ALA B O 1
ATOM 6387 N N . PHE B 1 93 ? -27.062 25.016 7.309 1 97.62 93 PHE B N 1
ATOM 6388 C CA . PHE B 1 93 ? -27.344 26 8.352 1 97.62 93 PHE B CA 1
ATOM 6389 C C . PHE B 1 93 ? -26.219 26.031 9.375 1 97.62 93 PHE B C 1
ATOM 6391 O O . PHE B 1 93 ? -25.781 27.125 9.781 1 97.62 93 PHE B O 1
ATOM 6398 N N . GLN B 1 94 ? -25.781 24.828 9.82 1 97.94 94 GLN B N 1
ATOM 6399 C CA . GLN B 1 94 ? -24.703 24.766 10.789 1 97.94 94 GLN B CA 1
ATOM 6400 C C . GLN B 1 94 ? -23.422 25.391 10.234 1 97.94 94 GLN B C 1
ATOM 6402 O O . GLN B 1 94 ? -22.734 26.141 10.938 1 97.94 94 GLN B O 1
ATOM 6407 N N . ALA B 1 95 ? -23.125 25.078 8.945 1 97.25 95 ALA B N 1
ATOM 6408 C CA . ALA B 1 95 ? -21.938 25.625 8.305 1 97.25 95 ALA B CA 1
ATOM 6409 C C . ALA B 1 95 ? -22.016 27.141 8.219 1 97.25 95 ALA B C 1
ATOM 6411 O O . ALA B 1 95 ? -21.016 27.828 8.453 1 97.25 95 ALA B O 1
ATOM 6412 N N . TRP B 1 96 ? -23.141 27.688 7.887 1 96.62 96 TRP B N 1
ATOM 6413 C CA . TRP B 1 96 ? -23.344 29.125 7.789 1 96.62 96 TRP B CA 1
ATOM 6414 C C . TRP B 1 96 ? -23.297 29.781 9.172 1 96.62 96 TRP B C 1
ATOM 6416 O O . TRP B 1 96 ? -22.531 30.734 9.383 1 96.62 96 TRP B O 1
ATOM 6426 N N . TYR B 1 97 ? -24.062 29.281 10.125 1 95.25 97 TYR B N 1
ATOM 6427 C CA . TYR B 1 97 ? -24.234 29.906 11.438 1 95.25 97 TYR B CA 1
ATOM 6428 C C . TYR B 1 97 ? -22.906 29.969 12.188 1 95.25 97 TYR B C 1
ATOM 6430 O O . TYR B 1 97 ? -22.531 31.016 12.703 1 95.25 97 TYR B O 1
ATOM 6438 N N . TRP B 1 98 ? -22.219 28.891 12.203 1 95.62 98 TRP B N 1
ATOM 6439 C CA . TRP B 1 98 ? -21.031 28.828 13.039 1 95.62 98 TRP B CA 1
ATOM 6440 C C . TRP B 1 98 ? -19.844 29.516 12.352 1 95.62 98 TRP B C 1
ATOM 6442 O O . TRP B 1 98 ? -18.891 29.938 13.016 1 95.62 98 TRP B O 1
ATOM 6452 N N . ALA B 1 99 ? -19.891 29.547 11 1 94.44 99 ALA B N 1
ATOM 6453 C CA . ALA B 1 99 ? -18.906 30.391 10.328 1 94.44 99 ALA B CA 1
ATOM 6454 C C . ALA B 1 99 ? -19.094 31.859 10.719 1 94.44 99 ALA B C 1
ATOM 6456 O O . ALA B 1 99 ? -18.125 32.562 10.961 1 94.44 99 ALA B O 1
ATOM 6457 N N . ARG B 1 100 ? -20.281 32.312 10.828 1 90.62 100 ARG B N 1
ATOM 6458 C CA . ARG B 1 100 ? -20.594 33.688 11.242 1 90.62 100 ARG B CA 1
ATOM 6459 C C . ARG B 1 100 ? -20.109 33.938 12.672 1 90.62 100 ARG B C 1
ATOM 6461 O O . ARG B 1 100 ? -19.5 34.969 12.953 1 90.62 100 ARG B O 1
ATOM 6468 N N . ILE B 1 101 ? -20.406 33 13.477 1 90.38 101 ILE B N 1
ATOM 64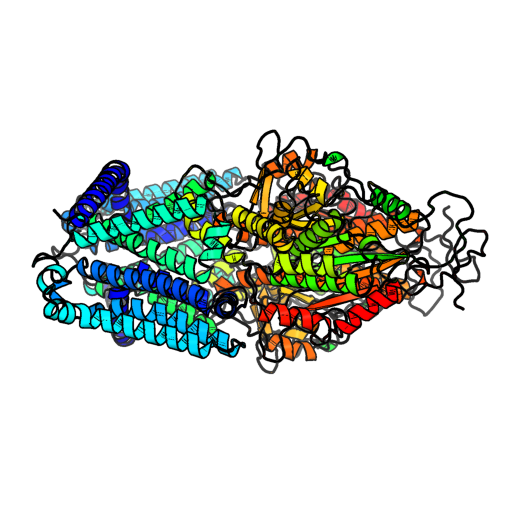69 C CA . ILE B 1 101 ? -20.016 33.125 14.875 1 90.38 101 ILE B CA 1
ATOM 6470 C C . ILE B 1 101 ? -18.484 33.156 14.977 1 90.38 101 ILE B C 1
ATOM 6472 O O . ILE B 1 101 ? -17.922 33.938 15.758 1 90.38 101 ILE B O 1
ATOM 6476 N N . ALA B 1 102 ? -17.875 32.344 14.195 1 89.56 102 ALA B N 1
ATOM 6477 C CA . ALA B 1 102 ? -16.422 32.281 14.203 1 89.56 102 ALA B CA 1
ATOM 6478 C C . ALA B 1 102 ? -15.836 33.656 13.82 1 89.56 102 ALA B C 1
ATOM 6480 O O . ALA B 1 102 ? -14.836 34.094 14.391 1 89.56 102 ALA B O 1
ATOM 6481 N N . PHE B 1 103 ? -16.422 34.344 12.891 1 87.06 103 PHE B N 1
ATOM 6482 C CA . PHE B 1 103 ? -15.945 35.656 12.438 1 87.06 103 PHE B CA 1
ATOM 6483 C C . PHE B 1 103 ? -16.156 36.719 13.516 1 87.06 103 PHE B C 1
ATOM 6485 O O . PHE B 1 103 ? -15.359 37.625 13.648 1 87.06 103 PHE B O 1
ATOM 6492 N N . TYR B 1 104 ? -17.141 36.5 14.312 1 83.12 104 TYR B N 1
ATOM 6493 C CA . TYR B 1 104 ? -17.406 37.438 15.398 1 83.12 104 TYR B CA 1
ATOM 6494 C C . TYR B 1 104 ? -16.312 37.375 16.469 1 83.12 104 TYR B C 1
ATOM 6496 O O . TYR B 1 104 ? -16.016 38.344 17.141 1 83.12 104 TYR B O 1
ATOM 6504 N N . PHE B 1 105 ? -15.797 36.25 16.562 1 83.88 105 PHE B N 1
ATOM 6505 C CA . PHE B 1 105 ? -14.789 36.062 17.609 1 83.88 105 PHE B CA 1
ATOM 6506 C C . PHE B 1 105 ? -13.398 36.406 17.094 1 83.88 105 PHE B C 1
ATOM 6508 O O . PHE B 1 105 ? -12.43 36.375 17.844 1 83.88 105 PHE B O 1
ATOM 6515 N N . GLU B 1 106 ? -13.281 36.688 15.844 1 78.56 106 GLU B N 1
ATOM 6516 C CA . GLU B 1 106 ? -11.969 37.094 15.32 1 78.56 106 GLU B CA 1
ATOM 6517 C C . GLU B 1 106 ? -11.625 38.531 15.703 1 78.56 106 GLU B C 1
ATOM 6519 O O . GLU B 1 106 ? -12.508 39.375 15.773 1 78.56 106 GLU B O 1
ATOM 6524 N N . GLN B 1 107 ? -10.375 38.719 16.125 1 61.25 107 GLN B N 1
ATOM 6525 C CA . GLN B 1 107 ? -9.914 40.031 16.547 1 61.25 107 GLN B CA 1
ATOM 6526 C C . GLN B 1 107 ? -10.062 41.031 15.414 1 61.25 107 GLN B C 1
ATOM 6528 O O . GLN B 1 107 ? -9.68 40.781 14.273 1 61.25 107 GLN B O 1
ATOM 6533 N N . GLY B 1 108 ? -10.625 42.219 15.641 1 55.47 108 GLY B N 1
ATOM 6534 C CA . GLY B 1 108 ? -10.773 43.344 14.742 1 55.47 108 GLY B CA 1
ATOM 6535 C C . GLY B 1 108 ? -12.016 43.281 13.883 1 55.47 108 GLY B C 1
ATOM 6536 O O . GLY B 1 108 ? -12.086 43.906 12.82 1 55.47 108 GLY B O 1
ATOM 6537 N N . TYR B 1 109 ? -12.875 42.312 14.211 1 51.47 109 TYR B N 1
ATOM 6538 C CA . TYR B 1 109 ? -14.133 42.094 13.492 1 51.47 109 TYR B CA 1
ATOM 6539 C C . TYR B 1 109 ? -14.922 43.406 13.375 1 51.47 109 TYR B C 1
ATOM 6541 O O . TYR B 1 109 ? -15.555 43.656 12.352 1 51.47 109 TYR B O 1
ATOM 6549 N N . GLY B 1 110 ? -14.914 44.188 14.445 1 47.94 110 GLY B N 1
ATOM 6550 C CA . GLY B 1 110 ? -15.633 45.438 14.391 1 47.94 110 GLY B CA 1
ATOM 6551 C C . GLY B 1 110 ? -15.25 46.281 13.195 1 47.94 110 GLY B C 1
ATOM 6552 O O . GLY B 1 110 ? -16.109 46.906 12.562 1 47.94 110 GLY B O 1
ATOM 6553 N N . HIS B 1 111 ? -13.938 46.375 13.008 1 47.31 111 HIS B N 1
ATOM 6554 C CA . HIS B 1 111 ? -13.469 47.25 11.953 1 47.31 111 HIS B CA 1
ATOM 6555 C C . HIS B 1 111 ? -13.695 46.625 10.57 1 47.31 111 HIS B C 1
ATOM 6557 O O . HIS B 1 111 ? -13.594 47.312 9.555 1 47.31 111 HIS B O 1
ATOM 6563 N N . ARG B 1 112 ? -14.148 45.406 10.57 1 56.03 112 ARG B N 1
ATOM 6564 C CA . ARG B 1 112 ? -14.234 44.688 9.297 1 56.03 112 ARG B CA 1
ATOM 6565 C C . ARG B 1 112 ? -15.688 44.375 8.953 1 56.03 112 ARG B C 1
ATOM 6567 O O . ARG B 1 112 ? -15.961 43.5 8.109 1 56.03 112 ARG B O 1
ATOM 6574 N N . GLN B 1 113 ? -16.609 44.938 9.727 1 53.84 113 GLN B N 1
ATOM 6575 C CA . GLN B 1 113 ? -18.031 44.719 9.5 1 53.84 113 GLN B CA 1
ATOM 6576 C C . GLN B 1 113 ? -18.406 45 8.047 1 53.84 113 GLN B C 1
ATOM 6578 O O . GLN B 1 113 ? -19.328 44.375 7.504 1 53.84 113 GLN B O 1
ATOM 6583 N N . GLY B 1 114 ? -17.484 45.75 7.473 1 63.47 114 GLY B N 1
ATOM 6584 C CA . GLY B 1 114 ? -17.766 46.062 6.082 1 63.47 114 GLY B CA 1
ATOM 6585 C C . GLY B 1 114 ? -17.109 45.125 5.102 1 63.47 114 GLY B C 1
ATOM 6586 O O . GLY B 1 114 ? -17.25 45.281 3.889 1 63.47 114 GLY B O 1
ATOM 6587 N N . ASP B 1 115 ? -16.562 44.094 5.648 1 80.38 115 ASP B N 1
ATOM 6588 C CA . ASP B 1 115 ? -15.852 43.188 4.762 1 80.38 115 ASP B CA 1
ATOM 6589 C C . ASP B 1 115 ? -16.812 42.25 4.047 1 80.38 115 ASP B C 1
ATOM 6591 O O . ASP B 1 115 ? -17.484 41.438 4.688 1 80.38 115 ASP B O 1
ATOM 6595 N N . LYS B 1 116 ? -16.938 42.375 2.756 1 83.12 116 LYS B N 1
ATOM 6596 C CA . LYS B 1 116 ? -17.859 41.625 1.926 1 83.12 116 LYS B CA 1
ATOM 6597 C C . LYS B 1 116 ? -17.531 40.125 1.971 1 83.12 116 LYS B C 1
ATOM 6599 O O . LYS B 1 116 ? -18.422 39.281 1.926 1 83.12 116 LYS B O 1
ATOM 6604 N N . GLY B 1 117 ? -16.297 39.781 2.051 1 86.75 117 GLY B N 1
ATOM 6605 C CA . GLY B 1 117 ? -15.898 38.375 2.107 1 86.75 117 GLY B CA 1
ATOM 6606 C C . GLY B 1 117 ? -16.422 37.656 3.34 1 86.75 117 GLY B C 1
ATOM 6607 O O . GLY B 1 117 ? -16.938 36.531 3.246 1 86.75 117 GLY B O 1
ATOM 6608 N N . ARG B 1 118 ? -16.375 38.312 4.465 1 87.12 118 ARG B N 1
ATOM 6609 C CA . ARG B 1 118 ? -16.828 37.688 5.711 1 87.12 118 ARG B CA 1
ATOM 6610 C C . ARG B 1 118 ? -18.344 37.625 5.773 1 87.12 118 ARG B C 1
ATOM 6612 O O . ARG B 1 118 ? -18.906 36.781 6.457 1 87.12 118 ARG B O 1
ATOM 6619 N N . LYS B 1 119 ? -18.953 38.594 5.105 1 87.06 119 LYS B N 1
ATOM 6620 C CA . LYS B 1 119 ? -20.422 38.562 5.031 1 87.06 119 LYS B CA 1
ATOM 6621 C C . LYS B 1 119 ? -20.906 37.438 4.117 1 87.06 119 LYS B C 1
ATOM 6623 O O . LYS B 1 119 ? -21.906 36.781 4.43 1 87.06 119 LYS B O 1
ATOM 6628 N N . TRP B 1 120 ? -20.219 37.156 3.051 1 92.62 120 TRP B N 1
ATOM 6629 C CA . TRP B 1 120 ? -20.719 36.281 2.018 1 92.62 120 TRP B CA 1
ATOM 6630 C C . TRP B 1 120 ? -20.141 34.875 2.184 1 92.62 120 TRP B C 1
ATOM 6632 O O . TRP B 1 120 ? -20.719 33.875 1.718 1 92.62 120 TRP B O 1
ATOM 6642 N N . ALA B 1 121 ? -19.016 34.688 2.891 1 93.75 121 ALA B N 1
ATOM 6643 C CA . ALA B 1 121 ? -18.359 33.406 3.018 1 93.75 121 ALA B CA 1
ATOM 6644 C C . ALA B 1 121 ? -19.297 32.375 3.695 1 93.75 121 ALA B C 1
ATOM 6646 O O . ALA B 1 121 ? -19.484 31.281 3.189 1 93.75 121 ALA B O 1
ATOM 6647 N N . PRO B 1 122 ? -19.922 32.75 4.82 1 95 122 PRO B N 1
ATOM 6648 C CA . PRO B 1 122 ? -20.844 31.797 5.426 1 95 122 PRO B CA 1
ATOM 6649 C C . PRO B 1 122 ? -22 31.422 4.496 1 95 122 PRO B C 1
ATOM 6651 O O . PRO B 1 122 ? -22.406 30.266 4.445 1 95 122 PRO B O 1
ATOM 6654 N N . ARG B 1 123 ? -22.516 32.438 3.756 1 95.88 123 ARG B N 1
ATOM 6655 C CA . ARG B 1 123 ? -23.594 32.156 2.811 1 95.88 123 ARG B CA 1
ATOM 6656 C C . ARG B 1 123 ? -23.125 31.266 1.679 1 95.88 123 ARG B C 1
ATOM 6658 O O . ARG B 1 123 ? -23.891 30.422 1.196 1 95.88 123 ARG B O 1
ATOM 6665 N N . PHE B 1 124 ? -21.969 31.469 1.336 1 95.44 124 PHE B N 1
ATOM 6666 C CA . PHE B 1 124 ? -21.391 30.609 0.318 1 95.44 124 PHE B CA 1
ATOM 6667 C C . PHE B 1 124 ? -21.297 29.172 0.821 1 95.44 124 PHE B C 1
ATOM 6669 O O . PHE B 1 124 ? -21.562 28.234 0.077 1 95.44 124 PHE B O 1
ATOM 6676 N N . TYR B 1 125 ? -20.828 28.969 2.119 1 96.25 125 TYR B N 1
ATOM 6677 C CA . TYR B 1 125 ? -20.781 27.625 2.684 1 96.25 125 TYR B CA 1
ATOM 6678 C C . TYR B 1 125 ? -22.125 26.922 2.596 1 96.25 125 TYR B C 1
ATOM 6680 O O . TYR B 1 125 ? -22.219 25.766 2.217 1 96.25 125 TYR B O 1
ATOM 6688 N N . ALA B 1 126 ? -23.109 27.641 2.916 1 96.69 126 ALA B N 1
ATOM 6689 C CA . ALA B 1 126 ? -24.469 27.078 2.883 1 96.69 126 ALA B CA 1
ATOM 6690 C C . ALA B 1 126 ? -24.875 26.734 1.455 1 96.69 126 ALA B C 1
ATOM 6692 O O . ALA B 1 126 ? -25.375 25.641 1.195 1 96.69 126 ALA B O 1
ATOM 6693 N N . GLY B 1 127 ? -24.688 27.656 0.58 1 96.62 127 GLY B N 1
ATOM 6694 C CA . GLY B 1 127 ? -25.047 27.422 -0.811 1 96.62 127 GLY B CA 1
ATOM 6695 C C . GLY B 1 127 ? -24.266 26.281 -1.437 1 96.62 127 GLY B C 1
ATOM 6696 O O . GLY B 1 127 ? -24.812 25.5 -2.225 1 96.62 127 GLY B O 1
ATOM 6697 N N . ALA B 1 128 ? -23.031 26.219 -1.099 1 96.19 128 ALA B N 1
ATOM 6698 C CA . ALA B 1 128 ? -22.156 25.188 -1.669 1 96.19 128 ALA B CA 1
ATOM 6699 C C . ALA B 1 128 ? -22.594 23.797 -1.233 1 96.19 128 ALA B C 1
ATOM 6701 O O . ALA B 1 128 ? -22.438 22.828 -1.987 1 96.19 128 ALA B O 1
ATOM 6702 N N . ALA B 1 129 ? -23.078 23.641 -0.021 1 95.75 129 ALA B N 1
ATOM 6703 C CA . ALA B 1 129 ? -23.578 22.344 0.43 1 95.75 129 ALA B CA 1
ATOM 6704 C C . ALA B 1 129 ? -24.688 21.844 -0.497 1 95.75 129 ALA B C 1
ATOM 6706 O O . ALA B 1 129 ? -24.625 20.703 -0.974 1 95.75 129 ALA B O 1
ATOM 6707 N N . PHE B 1 130 ? -25.625 22.734 -0.804 1 96.31 130 PHE B N 1
ATOM 6708 C CA . PHE B 1 130 ? -26.703 22.375 -1.729 1 96.31 130 PHE B CA 1
ATOM 6709 C C . PHE B 1 130 ? -26.156 22.234 -3.146 1 96.31 130 PHE B C 1
ATOM 6711 O O . PHE B 1 130 ? -26.656 21.406 -3.918 1 96.31 130 PHE B O 1
ATOM 6718 N N . GLY B 1 131 ? -25.203 23.031 -3.459 1 95.44 131 GLY B N 1
ATOM 6719 C CA . GLY B 1 131 ? -24.609 22.953 -4.777 1 95.44 131 GLY B CA 1
ATOM 6720 C C . GLY B 1 131 ? -23.969 21.609 -5.074 1 95.44 131 GLY B C 1
ATOM 6721 O O . GLY B 1 131 ? -24.188 21.031 -6.141 1 95.44 131 GLY B O 1
ATOM 6722 N N . PHE B 1 132 ? -23.219 21.094 -4.117 1 93 132 PHE B N 1
ATOM 6723 C CA . PHE B 1 132 ? -22.578 19.797 -4.285 1 93 132 PHE B CA 1
ATOM 6724 C C . PHE B 1 132 ? -23.641 18.703 -4.387 1 93 132 PHE B C 1
ATOM 6726 O O . PHE B 1 132 ? -23.484 17.75 -5.172 1 93 132 PHE B O 1
ATOM 6733 N N . ALA B 1 133 ? -24.609 18.812 -3.553 1 92.12 133 ALA B N 1
ATOM 6734 C CA . ALA B 1 133 ? -25.703 17.844 -3.613 1 92.12 133 ALA B CA 1
ATOM 6735 C C . ALA B 1 133 ? -26.391 17.875 -4.977 1 92.12 133 ALA B C 1
ATOM 6737 O O . ALA B 1 133 ? -26.641 16.828 -5.578 1 92.12 133 ALA B O 1
ATOM 6738 N N . ALA B 1 134 ? -26.609 19.062 -5.469 1 93.38 134 ALA B N 1
ATOM 6739 C CA . ALA B 1 134 ? -27.25 19.219 -6.773 1 93.38 134 ALA B CA 1
ATOM 6740 C C . ALA B 1 134 ? -26.359 18.703 -7.891 1 93.38 134 ALA B C 1
ATOM 6742 O O . ALA B 1 134 ? -26.828 18.047 -8.828 1 93.38 134 ALA B O 1
ATOM 6743 N N . TRP B 1 135 ? -25.172 19.031 -7.75 1 91.31 135 TRP B N 1
ATOM 6744 C CA . TRP B 1 135 ? -24.219 18.609 -8.766 1 91.31 135 TRP B CA 1
ATOM 6745 C C . TRP B 1 135 ? -24.125 17.094 -8.828 1 91.31 135 TRP B C 1
ATOM 6747 O O . TRP B 1 135 ? -24.016 16.516 -9.914 1 91.31 135 TRP B O 1
ATOM 6757 N N . SER B 1 136 ? -24.109 16.469 -7.715 1 87.44 136 SER B N 1
ATOM 6758 C CA . SER B 1 136 ? -24.062 15.016 -7.656 1 87.44 136 SER B CA 1
ATOM 6759 C C . SER B 1 136 ? -25.266 14.391 -8.336 1 87.44 136 SER B C 1
ATOM 6761 O O . SER B 1 136 ? -25.141 13.398 -9.055 1 87.44 136 SER B O 1
ATOM 6763 N N . LEU B 1 137 ? -26.375 14.961 -8.109 1 87 137 LEU B N 1
ATOM 6764 C CA . LEU B 1 137 ? -27.594 14.477 -8.734 1 87 137 LEU B CA 1
ATOM 6765 C C . LEU B 1 137 ? -27.562 14.711 -10.242 1 87 137 LEU B C 1
ATOM 6767 O O . LEU B 1 137 ? -28.031 13.875 -11.016 1 87 137 LEU B O 1
ATOM 6771 N N . TYR B 1 138 ? -27.016 15.773 -10.586 1 88.19 138 TYR B N 1
ATOM 6772 C CA . TYR B 1 138 ? -26.891 16.094 -12 1 88.19 138 TYR B CA 1
ATOM 6773 C C . TYR B 1 138 ? -26 15.102 -12.719 1 88.19 138 TYR B C 1
ATOM 6775 O O . TYR B 1 138 ? -26.328 14.617 -13.805 1 88.19 138 TYR B O 1
ATOM 6783 N N . ILE B 1 139 ? -24.922 14.828 -12.156 1 82.38 139 ILE B N 1
ATOM 6784 C CA . ILE B 1 139 ? -23.984 13.875 -12.75 1 82.38 139 ILE B CA 1
ATOM 6785 C C . ILE B 1 139 ? -24.641 12.492 -12.82 1 82.38 139 ILE B C 1
ATOM 6787 O O . ILE B 1 139 ? -24.406 11.742 -13.773 1 82.38 139 ILE B O 1
ATOM 6791 N N . ALA B 1 140 ? -25.359 12.164 -11.82 1 77.31 140 ALA B N 1
ATOM 6792 C CA . ALA B 1 140 ? -26.062 10.883 -11.805 1 77.31 140 ALA B CA 1
ATOM 6793 C C . ALA B 1 140 ? -27.078 10.797 -12.945 1 77.31 140 ALA B C 1
ATOM 6795 O O . ALA B 1 140 ? -27.328 9.719 -13.477 1 77.31 140 ALA B O 1
ATOM 6796 N N . GLY B 1 141 ? -27.672 11.883 -13.312 1 74.56 141 GLY B N 1
ATOM 6797 C CA . GLY B 1 141 ? -28.594 11.938 -14.438 1 74.56 141 GLY B CA 1
ATOM 6798 C C . GLY B 1 141 ? -27.938 11.602 -15.766 1 74.56 141 GLY B C 1
ATOM 6799 O O . GLY B 1 141 ? -28.547 10.938 -16.609 1 74.56 141 GLY B O 1
ATOM 6800 N N . ARG B 1 142 ? -26.719 12.023 -15.852 1 70.94 142 ARG B N 1
ATOM 6801 C CA . ARG B 1 142 ? -26 11.688 -17.062 1 70.94 142 ARG B CA 1
ATOM 6802 C C . ARG B 1 142 ? -25.75 10.188 -17.156 1 70.94 142 ARG B C 1
ATOM 6804 O O . ARG B 1 142 ? -25.562 9.648 -18.25 1 70.94 142 ARG B O 1
ATOM 6811 N N . GLY B 1 143 ? -25.828 9.609 -16.016 1 63.03 143 GLY B N 1
ATOM 6812 C CA . GLY B 1 143 ? -25.625 8.164 -15.992 1 63.03 143 GLY B CA 1
ATOM 6813 C C . GLY B 1 143 ? -26.922 7.375 -16.078 1 63.03 143 GLY B C 1
ATOM 6814 O O . GLY B 1 143 ? -26.922 6.152 -15.945 1 63.03 143 GLY B O 1
ATOM 6815 N N . GLY B 1 144 ? -28.078 8.07 -16.188 1 63.06 144 GLY B N 1
ATOM 6816 C CA . GLY B 1 144 ? -29.297 7.34 -16.5 1 63.06 144 GLY B CA 1
ATOM 6817 C C . GLY B 1 144 ? -30.406 7.57 -15.5 1 63.06 144 GLY B C 1
ATOM 6818 O O . GLY B 1 144 ? -31.391 6.832 -15.477 1 63.06 144 GLY B O 1
ATOM 6819 N N . LEU B 1 145 ? -30.266 8.461 -14.625 1 65.44 145 LEU B N 1
ATOM 6820 C CA . LEU B 1 145 ? -31.375 8.742 -13.719 1 65.44 145 LEU B CA 1
ATOM 6821 C C . LEU B 1 145 ? -32.438 9.562 -14.422 1 65.44 145 LEU B C 1
ATOM 6823 O O . LEU B 1 145 ? -32.219 10.711 -14.805 1 65.44 145 LEU B O 1
ATOM 6827 N N . GLU B 1 146 ? -33.594 8.969 -14.695 1 65.81 146 GLU B N 1
ATOM 6828 C CA . GLU B 1 146 ? -34.656 9.57 -15.492 1 65.81 146 GLU B CA 1
ATOM 6829 C C . GLU B 1 146 ? -35.031 10.945 -14.953 1 65.81 146 GLU B C 1
ATOM 6831 O O . GLU B 1 146 ? -35.094 11.914 -15.711 1 65.81 146 GLU B O 1
ATOM 6836 N N . ASN B 1 147 ? -35.188 11 -13.625 1 76.62 147 ASN B N 1
ATOM 6837 C CA . ASN B 1 147 ? -35.656 12.25 -13.039 1 76.62 147 ASN B CA 1
ATOM 6838 C C . ASN B 1 147 ? -34.531 13.016 -12.344 1 76.62 147 ASN B C 1
ATOM 6840 O O . ASN B 1 147 ? -34.781 13.914 -11.547 1 76.62 147 ASN B O 1
ATOM 6844 N N . ALA B 1 148 ? -33.375 12.664 -12.711 1 78.25 148 ALA B N 1
ATOM 6845 C CA . ALA B 1 148 ? -32.219 13.18 -11.984 1 78.25 148 ALA B CA 1
ATOM 6846 C C . ALA B 1 148 ? -32.062 14.688 -12.195 1 78.25 148 ALA B C 1
ATOM 6848 O O . ALA B 1 148 ? -31.734 15.422 -11.258 1 78.25 148 ALA B O 1
ATOM 6849 N N . THR B 1 149 ? -32.281 15.07 -13.375 1 81.12 149 THR B N 1
ATOM 6850 C CA . THR B 1 149 ? -32.156 16.5 -13.672 1 81.12 149 THR B CA 1
ATOM 6851 C C . THR B 1 149 ? -33.156 17.312 -12.883 1 81.12 149 THR B C 1
ATOM 6853 O O . THR B 1 149 ? -32.844 18.391 -12.391 1 81.12 149 THR B O 1
ATOM 6856 N N . ILE B 1 150 ? -34.312 16.75 -12.789 1 87.38 150 ILE B N 1
ATOM 6857 C CA . ILE B 1 150 ? -35.344 17.453 -12.047 1 87.38 150 ILE B CA 1
ATOM 6858 C C . ILE B 1 150 ? -34.969 17.5 -10.562 1 87.38 150 ILE B C 1
ATOM 6860 O O . ILE B 1 150 ? -35.156 18.531 -9.914 1 87.38 150 ILE B O 1
ATOM 6864 N N . LEU B 1 151 ? -34.562 16.438 -10.047 1 89.62 151 LEU B N 1
ATOM 6865 C CA . LEU B 1 151 ? -34.156 16.391 -8.648 1 89.62 151 LEU B CA 1
ATOM 6866 C C . LEU B 1 151 ? -32.969 17.328 -8.391 1 89.62 151 LEU B C 1
ATOM 6868 O O . LEU B 1 151 ? -32.906 17.969 -7.34 1 89.62 151 LEU B O 1
ATOM 6872 N N . ALA B 1 152 ? -32.062 17.391 -9.352 1 91.88 152 ALA B N 1
ATOM 6873 C CA . ALA B 1 152 ? -30.953 18.328 -9.25 1 91.88 152 ALA B CA 1
ATOM 6874 C C . ALA B 1 152 ? -31.438 19.766 -9.219 1 91.88 152 ALA B C 1
ATOM 6876 O O . ALA B 1 152 ? -30.953 20.578 -8.43 1 91.88 152 ALA B O 1
ATOM 6877 N N . LEU B 1 153 ? -32.375 20.031 -10.039 1 92.88 153 LEU B N 1
ATOM 6878 C CA . LEU B 1 153 ? -32.938 21.375 -10.117 1 92.88 153 LEU B CA 1
ATOM 6879 C C . LEU B 1 153 ? -33.656 21.734 -8.828 1 92.88 153 LEU B C 1
ATOM 6881 O O . LEU B 1 153 ? -33.562 22.859 -8.336 1 92.88 153 LEU B O 1
ATOM 6885 N N . ILE B 1 154 ? -34.406 20.797 -8.336 1 93.25 154 ILE B N 1
ATOM 6886 C CA . ILE B 1 154 ? -35.125 21.016 -7.078 1 93.25 154 ILE B CA 1
ATOM 6887 C C . ILE B 1 154 ? -34.125 21.312 -5.965 1 93.25 154 ILE B C 1
ATOM 6889 O O . ILE B 1 154 ? -34.344 22.234 -5.164 1 93.25 154 ILE B O 1
ATOM 6893 N N . THR B 1 155 ? -33.094 20.562 -5.906 1 94.5 155 THR B N 1
ATOM 6894 C CA . THR B 1 155 ? -32.062 20.75 -4.891 1 94.5 155 THR B CA 1
ATOM 6895 C C . THR B 1 155 ? -31.391 22.109 -5.051 1 94.5 155 THR B C 1
ATOM 6897 O O . THR B 1 155 ? -31.141 22.797 -4.062 1 94.5 155 THR B O 1
ATOM 6900 N N . ALA B 1 156 ? -31.094 22.453 -6.293 1 96.25 156 ALA B N 1
ATOM 6901 C CA . ALA B 1 156 ? -30.453 23.734 -6.574 1 96.25 156 ALA B CA 1
ATOM 6902 C C . ALA B 1 156 ? -31.375 24.906 -6.195 1 96.25 156 ALA B C 1
ATOM 6904 O O . ALA B 1 156 ? -30.922 25.891 -5.602 1 96.25 156 ALA B O 1
ATOM 6905 N N . VAL B 1 157 ? -32.594 24.766 -6.543 1 96.56 157 VAL B N 1
ATOM 6906 C CA . VAL B 1 157 ? -33.562 25.828 -6.246 1 96.56 157 VAL B CA 1
ATOM 6907 C C . VAL B 1 157 ? -33.75 25.922 -4.734 1 96.56 157 VAL B C 1
ATOM 6909 O O . VAL B 1 157 ? -33.875 27.031 -4.195 1 96.56 157 VAL B O 1
ATOM 6912 N N . THR B 1 158 ? -33.875 24.797 -4.098 1 96.56 158 THR B N 1
ATOM 6913 C CA . THR B 1 158 ? -33.969 24.812 -2.645 1 96.56 158 THR B CA 1
ATOM 6914 C C . THR B 1 158 ? -32.75 25.5 -2.027 1 96.56 158 THR B C 1
ATOM 6916 O O . THR B 1 158 ? -32.875 26.266 -1.068 1 96.56 158 THR B O 1
ATOM 6919 N N . GLY B 1 159 ? -31.578 25.203 -2.564 1 97.38 159 GLY B N 1
ATOM 6920 C CA . GLY B 1 159 ? -30.375 25.859 -2.1 1 97.38 159 GLY B CA 1
ATOM 6921 C C . GLY B 1 159 ? -30.375 27.359 -2.316 1 97.38 159 GLY B C 1
ATOM 6922 O O . GLY B 1 159 ? -29.984 28.109 -1.43 1 97.38 159 GLY B O 1
ATOM 6923 N N . LEU B 1 160 ? -30.812 27.766 -3.459 1 96.88 160 LEU B N 1
ATOM 6924 C CA . LEU B 1 160 ? -30.906 29.188 -3.752 1 96.88 160 LEU B CA 1
ATOM 6925 C C . LEU B 1 160 ? -31.906 29.859 -2.816 1 96.88 160 LEU B C 1
ATOM 6927 O O . LEU B 1 160 ? -31.656 30.953 -2.312 1 96.88 160 LEU B O 1
ATOM 6931 N N . ALA B 1 161 ? -33 29.203 -2.701 1 97 161 ALA B N 1
ATOM 6932 C CA . ALA B 1 161 ? -34.031 29.719 -1.779 1 97 161 ALA B CA 1
ATOM 6933 C C . ALA B 1 161 ? -33.469 29.844 -0.365 1 97 161 ALA B C 1
ATOM 6935 O O . ALA B 1 161 ? -33.75 30.797 0.349 1 97 161 ALA B O 1
ATOM 6936 N N . PHE B 1 162 ? -32.75 28.844 0.061 1 96.94 162 PHE B N 1
ATOM 6937 C CA . PHE B 1 162 ? -32.125 28.844 1.383 1 96.94 162 PHE B CA 1
ATOM 6938 C C . PHE B 1 162 ? -31.156 30.016 1.532 1 96.94 162 PHE B C 1
ATOM 6940 O O . PHE B 1 162 ? -31.188 30.719 2.549 1 96.94 162 PHE B O 1
ATOM 6947 N N . VAL B 1 163 ? -30.328 30.297 0.542 1 96.75 163 VAL B N 1
ATOM 6948 C CA . VAL B 1 163 ? -29.375 31.391 0.581 1 96.75 163 VAL B CA 1
ATOM 6949 C C . VAL B 1 163 ? -30.125 32.719 0.586 1 96.75 163 VAL B C 1
ATOM 6951 O O . VAL B 1 163 ? -29.766 33.656 1.316 1 96.75 163 VAL B O 1
ATOM 6954 N N . VAL B 1 164 ? -31.172 32.812 -0.252 1 95.81 164 VAL B N 1
ATOM 6955 C CA . VAL B 1 164 ? -31.984 34 -0.285 1 95.81 164 VAL B CA 1
ATOM 6956 C C . VAL B 1 164 ? -32.625 34.25 1.088 1 95.81 164 VAL B C 1
ATOM 6958 O O . VAL B 1 164 ? -32.625 35.375 1.578 1 95.81 164 VAL B O 1
ATOM 6961 N N . PHE B 1 165 ? -33.125 33.281 1.677 1 94.88 165 PHE B N 1
ATOM 6962 C CA . PHE B 1 165 ? -33.656 33.375 3.021 1 94.88 165 PHE B CA 1
ATOM 6963 C C . PHE B 1 165 ? -32.625 33.906 3.994 1 94.88 165 PHE B C 1
ATOM 6965 O O . PHE B 1 165 ? -32.938 34.781 4.828 1 94.88 165 PHE B O 1
ATOM 6972 N N . LEU B 1 166 ? -31.328 33.375 3.922 1 94.06 166 LEU B N 1
ATOM 6973 C CA . LEU B 1 166 ? -30.266 33.812 4.805 1 94.06 166 LEU B CA 1
ATOM 6974 C C . LEU B 1 166 ? -29.984 35.312 4.598 1 94.06 166 LEU B C 1
ATOM 6976 O O . LEU B 1 166 ? -29.609 36 5.539 1 94.06 166 LEU B O 1
ATOM 6980 N N . VAL B 1 167 ? -30.234 35.781 3.387 1 91.5 167 VAL B N 1
ATOM 6981 C CA . VAL B 1 167 ? -29.969 37.156 3.061 1 91.5 167 VAL B CA 1
ATOM 6982 C C . VAL B 1 167 ? -31.094 38.031 3.588 1 91.5 167 VAL B C 1
ATOM 6984 O O . VAL B 1 167 ? -30.859 39.094 4.172 1 91.5 167 VAL B O 1
ATOM 6987 N N . ILE B 1 168 ? -32.375 37.625 3.502 1 91.44 168 ILE B N 1
ATOM 6988 C CA . ILE B 1 168 ? -33.5 38.5 3.789 1 91.44 168 ILE B CA 1
ATOM 6989 C C . ILE B 1 168 ? -34.031 38.219 5.191 1 91.44 168 ILE B C 1
ATOM 6991 O O . ILE B 1 168 ? -34.969 38.875 5.645 1 91.44 168 ILE B O 1
ATOM 6995 N N . ARG B 1 169 ? -33.5 37.375 5.844 1 87.75 169 ARG B N 1
ATOM 6996 C CA . ARG B 1 169 ? -34.031 36.906 7.113 1 87.75 169 ARG B CA 1
ATOM 6997 C C . ARG B 1 169 ? -34.219 38.062 8.086 1 87.75 169 ARG B C 1
ATOM 6999 O O . ARG B 1 169 ? -35.219 38.094 8.82 1 87.75 169 ARG B O 1
ATOM 7006 N N . VAL B 1 170 ? -33.281 39 8.102 1 83.25 170 VAL B N 1
ATOM 7007 C CA . VAL B 1 170 ? -33.344 40.094 9.062 1 83.25 170 VAL B CA 1
ATOM 7008 C C . VAL B 1 170 ? -34.438 41.062 8.656 1 83.25 170 VAL B C 1
ATOM 7010 O O . VAL B 1 170 ? -35.344 41.375 9.445 1 83.25 170 VAL B O 1
ATOM 7013 N N . PRO B 1 171 ? -34.375 41.5 7.441 1 84.56 171 PRO B N 1
ATOM 7014 C CA . PRO B 1 171 ? -35.469 42.375 7.027 1 84.56 171 PRO B CA 1
ATOM 7015 C C . PRO B 1 171 ? -36.844 41.688 7.129 1 84.56 171 PRO B C 1
ATOM 7017 O O . PRO B 1 171 ? -37.844 42.344 7.461 1 84.56 171 PRO B O 1
ATOM 7020 N N . LEU B 1 172 ? -36.875 40.5 6.832 1 86.88 172 LEU B N 1
ATOM 7021 C CA . LEU B 1 172 ? -38.125 39.75 6.934 1 86.88 172 LEU B CA 1
ATOM 7022 C C . LEU B 1 172 ? -38.594 39.656 8.383 1 86.88 172 LEU B C 1
ATOM 7024 O O . LEU B 1 172 ? -39.781 39.812 8.656 1 86.88 172 LEU B O 1
ATOM 7028 N N . ALA B 1 173 ? -37.719 39.375 9.258 1 82.25 173 ALA B N 1
ATOM 7029 C CA . ALA B 1 173 ? -38.062 39.312 10.68 1 82.25 173 ALA B CA 1
ATOM 7030 C C . ALA B 1 173 ? -38.562 40.656 11.18 1 82.25 173 ALA B C 1
ATOM 7032 O O . ALA B 1 173 ? -39.5 40.719 11.992 1 82.25 173 ALA B O 1
ATOM 7033 N N . GLU B 1 174 ? -37.906 41.688 10.758 1 83.06 174 GLU B N 1
ATOM 7034 C CA . GLU B 1 174 ? -38.344 43.031 11.125 1 83.06 174 GLU B CA 1
ATOM 7035 C C . GLU B 1 174 ? -39.75 43.312 10.586 1 83.06 174 GLU B C 1
ATOM 7037 O O . GLU B 1 174 ? -40.562 43.906 11.289 1 83.06 174 GLU B O 1
ATOM 7042 N N . ARG B 1 175 ? -39.938 42.906 9.484 1 85.75 175 ARG B N 1
ATOM 7043 C CA . ARG B 1 175 ? -41.25 43.125 8.867 1 85.75 175 ARG B CA 1
ATOM 7044 C C . ARG B 1 175 ? -42.312 42.312 9.586 1 85.75 175 ARG B C 1
ATOM 7046 O O . ARG B 1 175 ? -43.469 42.75 9.695 1 85.75 175 ARG B O 1
ATOM 7053 N N . LEU B 1 176 ? -41.906 41.188 10.016 1 85.06 176 LEU B N 1
ATOM 7054 C CA . LEU B 1 176 ? -42.844 40.312 10.68 1 85.06 176 LEU B CA 1
ATOM 7055 C C . LEU B 1 176 ? -42.969 40.656 12.164 1 85.06 176 LEU B C 1
ATOM 7057 O O . LEU B 1 176 ? -43.719 40 12.891 1 85.06 176 LEU B O 1
ATOM 7061 N N . GLY B 1 177 ? -42.281 41.656 12.75 1 69.81 177 GLY B N 1
ATOM 7062 C CA . GLY B 1 177 ? -42.375 42.188 14.109 1 69.81 177 GLY B CA 1
ATOM 7063 C C . GLY B 1 177 ? -41.438 41.469 15.086 1 69.81 177 GLY B C 1
ATOM 7064 O O . GLY B 1 177 ? -41.594 41.625 16.297 1 69.81 177 GLY B O 1
ATOM 7065 N N . PHE B 1 178 ? -40.531 40.531 14.586 1 65.75 178 PHE B N 1
ATOM 7066 C CA . PHE B 1 178 ? -39.625 39.812 15.461 1 65.75 178 PHE B CA 1
ATOM 7067 C C . PHE B 1 178 ? -38.219 40.406 15.406 1 65.75 178 PHE B C 1
ATOM 7069 O O . PHE B 1 178 ? -37.25 39.75 15.812 1 65.75 178 PHE B O 1
ATOM 7076 N N . GLY B 1 179 ? -38.031 41.469 14.805 1 59.19 179 GLY B N 1
ATOM 7077 C CA . GLY B 1 179 ? -36.719 42.062 14.484 1 59.19 179 GLY B CA 1
ATOM 7078 C C . GLY B 1 179 ? -35.844 42.25 15.703 1 59.19 179 GLY B C 1
ATOM 7079 O O . GLY B 1 179 ? -34.625 42.094 15.609 1 59.19 179 GLY B O 1
ATOM 7080 N N . GLY B 1 180 ? -36.281 42.688 16.797 1 55.5 180 GLY B N 1
ATOM 7081 C CA . GLY B 1 180 ? -35.469 43 17.984 1 55.5 180 GLY B CA 1
ATOM 7082 C C . GLY B 1 180 ? -34.75 41.781 18.531 1 55.5 180 GLY B C 1
ATOM 7083 O O . GLY B 1 180 ? -33.625 41.906 19.047 1 55.5 180 GLY B O 1
ATOM 7084 N N . SER B 1 181 ? -35.281 40.625 18.406 1 52.25 181 SER B N 1
ATOM 7085 C CA . SER B 1 181 ? -34.75 39.406 19 1 52.25 181 SER B CA 1
ATOM 7086 C C . SER B 1 181 ? -33.594 38.844 18.172 1 52.25 181 SER B C 1
ATOM 7088 O O . SER B 1 181 ? -32.719 38.156 18.703 1 52.25 181 SER B O 1
ATOM 7090 N N . LEU B 1 182 ? -33.625 39 16.953 1 53.56 182 LEU B N 1
ATOM 7091 C CA . LEU B 1 182 ? -32.625 38.406 16.078 1 53.56 182 LEU B CA 1
ATOM 7092 C C . LEU B 1 182 ? -31.422 39.312 15.938 1 53.56 182 LEU B C 1
ATOM 7094 O O . LEU B 1 182 ? -30.344 38.875 15.508 1 53.56 182 LEU B O 1
ATOM 7098 N N . LYS B 1 183 ? -31.578 40.594 16.172 1 51.09 183 LYS B N 1
ATOM 7099 C CA . LYS B 1 183 ? -30.484 41.531 16.078 1 51.09 183 LYS B CA 1
ATOM 7100 C C . LYS B 1 183 ? -29.562 41.469 17.297 1 51.09 183 LYS B C 1
ATOM 7102 O O . LYS B 1 183 ? -28.797 42.375 17.562 1 51.09 183 LYS B O 1
ATOM 7107 N N . SER B 1 184 ? -29.828 40.562 18.125 1 46.97 184 SER B N 1
ATOM 7108 C CA . SER B 1 184 ? -28.875 40.594 19.234 1 46.97 184 SER B CA 1
ATOM 7109 C C . SER B 1 184 ? -27.453 40.375 18.75 1 46.97 184 SER B C 1
ATOM 7111 O O . SER B 1 184 ? -26.984 39.25 18.656 1 46.97 184 SER B O 1
ATOM 7113 N N . GLU B 1 185 ? -27.141 41.094 17.766 1 48.22 185 GLU B N 1
ATOM 7114 C CA . GLU B 1 185 ? -25.703 41.094 17.516 1 48.22 185 GLU B CA 1
ATOM 7115 C C . GLU B 1 185 ? -24.922 41.344 18.812 1 48.22 185 GLU B C 1
ATOM 7117 O O . GLU B 1 185 ? -25.422 42 19.719 1 48.22 185 GLU B O 1
ATOM 7122 N N . PRO B 1 186 ? -23.953 40.5 19.062 1 48.53 186 PRO B N 1
ATOM 7123 C CA . PRO B 1 186 ? -23.203 40.812 20.281 1 48.53 186 PRO B CA 1
ATOM 7124 C C . PRO B 1 186 ? -23.031 42.312 20.5 1 48.53 186 PRO B C 1
ATOM 7126 O O . PRO B 1 186 ? -22.938 43.094 19.547 1 48.53 186 PRO B O 1
ATOM 7129 N N . GLY B 1 187 ? -23.641 42.875 21.547 1 45.12 187 GLY B N 1
ATOM 7130 C CA . GLY B 1 187 ? -23.375 44.25 21.938 1 45.12 187 GLY B CA 1
ATOM 7131 C C . GLY B 1 187 ? -22.047 44.781 21.438 1 45.12 187 GLY B C 1
ATOM 7132 O O . GLY B 1 187 ? -21.266 44.031 20.828 1 45.12 187 GLY B O 1
ATOM 7133 N N . ASP B 1 188 ? -21.719 46.156 21.438 1 49.47 188 ASP B N 1
ATOM 7134 C CA . ASP B 1 188 ? -20.562 46.938 21.047 1 49.47 188 ASP B CA 1
ATOM 7135 C C . ASP B 1 188 ? -19.266 46.25 21.438 1 49.47 188 ASP B C 1
ATOM 7137 O O . ASP B 1 188 ? -18.188 46.594 20.953 1 49.47 188 ASP B O 1
ATOM 7141 N N . GLY B 1 189 ? -19.25 45.25 22.438 1 56.56 189 GLY B N 1
ATOM 7142 C CA . GLY B 1 189 ? -17.969 44.719 22.875 1 56.56 189 GLY B CA 1
ATOM 7143 C C . GLY B 1 189 ? -17.578 43.438 22.156 1 56.56 189 GLY B C 1
ATOM 7144 O O . GLY B 1 189 ? -18.438 42.688 21.703 1 56.56 189 GLY B O 1
ATOM 7145 N N . GLN B 1 190 ? -16.453 43.406 21.453 1 66.69 190 GLN B N 1
ATOM 7146 C CA . GLN B 1 190 ? -15.891 42.219 20.781 1 66.69 190 GLN B CA 1
ATOM 7147 C C . GLN B 1 190 ? -15.773 41.031 21.734 1 66.69 190 GLN B C 1
ATOM 7149 O O . GLN B 1 190 ? -15.117 41.156 22.781 1 66.69 190 GLN B O 1
ATOM 7154 N N . PRO B 1 191 ? -16.656 39.938 21.406 1 75.06 191 PRO B N 1
ATOM 7155 C CA . PRO B 1 191 ? -16.516 38.75 22.266 1 75.06 191 PRO B CA 1
ATOM 7156 C C . PRO B 1 191 ? -15.109 38.156 22.203 1 75.06 191 PRO B C 1
ATOM 7158 O O . PRO B 1 191 ? -14.492 38.125 21.141 1 75.06 191 PRO B O 1
ATOM 7161 N N . THR B 1 192 ? -14.562 37.875 23.359 1 72.69 192 THR B N 1
ATOM 7162 C CA . THR B 1 192 ? -13.203 37.344 23.406 1 72.69 192 THR B CA 1
ATOM 7163 C C . THR B 1 192 ? -13.203 35.938 24.031 1 72.69 192 THR B C 1
ATOM 7165 O O . THR B 1 192 ? -12.258 35.188 23.828 1 72.69 192 THR B O 1
ATOM 7168 N N . ALA B 1 193 ? -14.336 35.75 24.734 1 79.31 193 ALA B N 1
ATOM 7169 C CA . ALA B 1 193 ? -14.359 34.469 25.453 1 79.31 193 ALA B CA 1
ATOM 7170 C C . ALA B 1 193 ? -15.57 33.625 25.047 1 79.31 193 ALA B C 1
ATOM 7172 O O . ALA B 1 193 ? -16.531 34.156 24.484 1 79.31 193 ALA B O 1
ATOM 7173 N N . PHE B 1 194 ? -15.43 32.375 25.219 1 80.25 194 PHE B N 1
ATOM 7174 C CA . PHE B 1 194 ? -16.516 31.453 24.938 1 80.25 194 PHE B CA 1
ATOM 7175 C C . PHE B 1 194 ? -17.781 31.844 25.688 1 80.25 194 PHE B C 1
ATOM 7177 O O . PHE B 1 194 ? -18.891 31.688 25.172 1 80.25 194 PHE B O 1
ATOM 7184 N N . ALA B 1 195 ? -17.578 32.375 26.844 1 75.88 195 ALA B N 1
ATOM 7185 C CA . ALA B 1 195 ? -18.688 32.812 27.703 1 75.88 195 ALA B CA 1
ATOM 7186 C C . ALA B 1 195 ? -19.438 33.969 27.062 1 75.88 195 ALA B C 1
ATOM 7188 O O . ALA B 1 195 ? -20.594 34.25 27.422 1 75.88 195 ALA B O 1
ATOM 7189 N N . ASP B 1 196 ? -18.781 34.625 26.125 1 80.56 196 ASP B N 1
ATOM 7190 C CA . ASP B 1 196 ? -19.391 35.812 25.5 1 80.56 196 ASP B CA 1
ATOM 7191 C C . ASP B 1 196 ? -20.359 35.406 24.406 1 80.56 196 ASP B C 1
ATOM 7193 O O . ASP B 1 196 ? -21.047 36.25 23.812 1 80.56 196 ASP B O 1
ATOM 7197 N N . LEU B 1 197 ? -20.469 34.125 24.203 1 83.62 197 LEU B N 1
ATOM 7198 C CA . LEU B 1 197 ? -21.469 33.656 23.234 1 83.62 197 LEU B CA 1
ATOM 7199 C C . LEU B 1 197 ? -22.859 34.125 23.641 1 83.62 197 LEU B C 1
ATOM 7201 O O . LEU B 1 197 ? -23.203 34.125 24.828 1 83.62 197 LEU B O 1
ATOM 7205 N N . SER B 1 198 ? -23.672 34.469 22.719 1 81.62 198 SER B N 1
ATOM 7206 C CA . SER B 1 198 ? -25.031 34.906 23 1 81.62 198 SER B CA 1
ATOM 7207 C C . SER B 1 198 ? -25.844 33.75 23.578 1 81.62 198 SER B C 1
ATOM 7209 O O . SER B 1 198 ? -25.531 32.562 23.344 1 81.62 198 SER B O 1
ATOM 7211 N N . PRO B 1 199 ? -26.875 34 24.328 1 77.19 199 PRO B N 1
ATOM 7212 C CA . PRO B 1 199 ? -27.719 32.938 24.875 1 77.19 199 PRO B CA 1
ATOM 7213 C C . PRO B 1 199 ? -28.312 32.062 23.781 1 77.19 199 PRO B C 1
ATOM 7215 O O . PRO B 1 199 ? -28.469 30.859 23.969 1 77.19 199 PRO B O 1
ATOM 7218 N N . VAL B 1 200 ? -28.625 32.625 22.688 1 81 200 VAL B N 1
ATOM 7219 C CA . VAL B 1 200 ? -29.188 31.875 21.578 1 81 200 VAL B CA 1
ATOM 7220 C C . VAL B 1 200 ? -28.141 30.906 21.031 1 81 200 VAL B C 1
ATOM 7222 O O . VAL B 1 200 ? -28.453 29.75 20.734 1 81 200 VAL B O 1
ATOM 7225 N N . SER B 1 201 ? -26.906 31.406 20.891 1 86.38 201 SER B N 1
ATOM 7226 C CA . SER B 1 201 ? -25.844 30.562 20.375 1 86.38 201 SER B CA 1
ATOM 7227 C C . SER B 1 201 ? -25.484 29.438 21.344 1 86.38 201 SER B C 1
ATOM 7229 O O . SER B 1 201 ? -25.156 28.328 20.938 1 86.38 201 SER B O 1
ATOM 7231 N N . LYS B 1 202 ? -25.547 29.734 22.578 1 84.12 202 LYS B N 1
ATOM 7232 C CA . LYS B 1 202 ? -25.312 28.719 23.594 1 84.12 202 LYS B CA 1
ATOM 7233 C C . LYS B 1 202 ? -26.406 27.641 23.547 1 84.12 202 LYS B C 1
ATOM 7235 O O . LYS B 1 202 ? -26.109 26.453 23.625 1 84.12 202 LYS B O 1
ATOM 7240 N N . ALA B 1 203 ? -27.609 28.109 23.484 1 83.38 203 ALA B N 1
ATOM 7241 C CA . ALA B 1 203 ? -28.734 27.172 23.406 1 83.38 203 ALA B CA 1
ATOM 7242 C C . ALA B 1 203 ? -28.641 26.328 22.141 1 83.38 203 ALA B C 1
ATOM 7244 O O . ALA B 1 203 ? -28.922 25.125 22.172 1 83.38 203 ALA B O 1
ATOM 7245 N N . TRP B 1 204 ? -28.266 26.938 21.078 1 89.12 204 TRP B N 1
ATOM 7246 C CA . TRP B 1 204 ? -28.156 26.234 19.812 1 89.12 204 TRP B CA 1
ATOM 7247 C C . TRP B 1 204 ? -27.031 25.203 19.859 1 89.12 204 TRP B C 1
ATOM 7249 O O . TRP B 1 204 ? -27.172 24.094 19.312 1 89.12 204 TRP B O 1
ATOM 7259 N N . LEU B 1 205 ? -25.938 25.562 20.406 1 89.56 205 LEU B N 1
ATOM 7260 C CA . LEU B 1 205 ? -24.828 24.609 20.578 1 89.56 205 LEU B CA 1
ATOM 7261 C C . LEU B 1 205 ? -25.25 23.422 21.422 1 89.56 205 LEU B C 1
ATOM 7263 O O . LEU B 1 205 ? -25.016 22.266 21.047 1 89.56 205 LEU B O 1
ATOM 7267 N N . THR B 1 206 ? -25.891 23.703 22.547 1 87.31 206 THR B N 1
ATOM 7268 C CA . THR B 1 206 ? -26.344 22.641 23.438 1 87.31 206 THR B CA 1
ATOM 7269 C C . THR B 1 206 ? -27.375 21.75 22.734 1 87.31 206 THR B C 1
ATOM 7271 O O . THR B 1 206 ? -27.328 20.531 22.859 1 87.31 206 THR B O 1
ATOM 7274 N N . GLY B 1 207 ? -28.281 22.422 22.078 1 89.25 207 GLY B N 1
ATOM 7275 C CA . GLY B 1 207 ? -29.266 21.672 21.312 1 89.25 207 GLY B CA 1
ATOM 7276 C C . GLY B 1 207 ? -28.641 20.781 20.25 1 89.25 207 GLY B C 1
ATOM 7277 O O . GLY B 1 207 ? -29.094 19.656 20.031 1 89.25 207 GLY B O 1
ATOM 7278 N N . SER B 1 208 ? -27.656 21.312 19.562 1 92.88 208 SER B N 1
ATOM 7279 C CA . SER B 1 208 ? -26.969 20.547 18.531 1 92.88 208 SER B CA 1
ATOM 7280 C C . SER B 1 208 ? -26.25 19.344 19.141 1 92.88 208 SER B C 1
ATOM 7282 O O . SER B 1 208 ? -26.234 18.266 18.547 1 92.88 208 SER B O 1
ATOM 7284 N N . ILE B 1 209 ? -25.625 19.5 20.266 1 90.56 209 ILE B N 1
ATOM 7285 C CA . ILE B 1 209 ? -24.922 18.406 20.938 1 90.56 209 ILE B CA 1
ATOM 7286 C C . ILE B 1 209 ? -25.922 17.359 21.406 1 90.56 209 ILE B C 1
ATOM 7288 O O . ILE B 1 209 ? -25.703 16.156 21.25 1 90.56 209 ILE B O 1
ATOM 7292 N N . LEU B 1 210 ? -27.031 17.812 22 1 90.38 210 LEU B N 1
ATOM 7293 C CA . LEU B 1 210 ? -28.062 16.891 22.453 1 90.38 210 LEU B CA 1
ATOM 7294 C C . LEU B 1 210 ? -28.625 16.094 21.281 1 90.38 210 LEU B C 1
ATOM 7296 O O . LEU B 1 210 ? -28.891 14.891 21.406 1 90.38 210 LEU B O 1
ATOM 7300 N N . PHE B 1 211 ? -28.875 16.812 20.219 1 95.5 211 PHE B N 1
ATOM 7301 C CA . PHE B 1 211 ? -29.359 16.125 19.016 1 95.5 211 PHE B CA 1
ATOM 7302 C C . PHE B 1 211 ? -28.359 15.078 18.562 1 95.5 211 PHE B C 1
ATOM 7304 O O . PHE B 1 211 ? -28.75 13.969 18.172 1 95.5 211 PHE B O 1
ATOM 7311 N N . ALA B 1 212 ? -27.109 15.359 18.578 1 95.94 212 ALA B N 1
ATOM 7312 C CA . ALA B 1 212 ? -26.062 14.406 18.219 1 95.94 212 ALA B CA 1
ATOM 7313 C C . ALA B 1 212 ? -26.078 13.203 19.156 1 95.94 212 ALA B C 1
ATOM 7315 O O . ALA B 1 212 ? -25.906 12.062 18.719 1 95.94 212 ALA B O 1
ATOM 7316 N N . LEU B 1 213 ? -26.281 13.43 20.422 1 94.12 213 LEU B N 1
ATOM 7317 C CA . LEU B 1 213 ? -26.312 12.352 21.406 1 94.12 213 LEU B CA 1
ATOM 7318 C C . LEU B 1 213 ? -27.547 11.461 21.203 1 94.12 213 LEU B C 1
ATOM 7320 O O . LEU B 1 213 ? -27.469 10.242 21.375 1 94.12 213 LEU B O 1
ATOM 7324 N N . VAL B 1 214 ? -28.625 12.109 20.875 1 96.5 214 VAL B N 1
ATOM 7325 C CA . VAL B 1 214 ? -29.828 11.336 20.562 1 96.5 214 VAL B CA 1
ATOM 7326 C C . VAL B 1 214 ? -29.578 10.445 19.359 1 96.5 214 VAL B C 1
ATOM 7328 O O . VAL B 1 214 ? -29.906 9.258 19.375 1 96.5 214 VAL B O 1
ATOM 7331 N N . MET B 1 215 ? -28.969 11.016 18.297 1 97.5 215 MET B N 1
ATOM 7332 C CA . MET B 1 215 ? -28.656 10.227 17.109 1 97.5 215 MET B CA 1
ATOM 7333 C C . MET B 1 215 ? -27.672 9.109 17.453 1 97.5 215 MET B C 1
ATOM 7335 O O . MET B 1 215 ? -27.797 8 16.922 1 97.5 215 MET B O 1
ATOM 7339 N N . LEU B 1 216 ? -26.672 9.398 18.281 1 97.31 216 LEU B N 1
ATOM 7340 C CA . LEU B 1 216 ? -25.734 8.375 18.75 1 97.31 216 LEU B CA 1
ATOM 7341 C C . LEU B 1 216 ? -26.484 7.227 19.422 1 97.31 216 LEU B C 1
ATOM 7343 O O . LEU B 1 216 ? -26.25 6.059 19.094 1 97.31 216 LEU B O 1
ATOM 7347 N N . GLY B 1 217 ? -27.422 7.547 20.297 1 97.5 217 GLY B N 1
ATOM 7348 C CA . GLY B 1 217 ? -28.219 6.527 20.953 1 97.5 217 GLY B CA 1
ATOM 7349 C C . GLY B 1 217 ? -29.062 5.711 20 1 97.5 217 GLY B C 1
ATOM 7350 O O . GLY B 1 217 ? -29.156 4.492 20.125 1 97.5 217 GLY B O 1
ATOM 7351 N N . LEU B 1 218 ? -29.641 6.375 19 1 98.06 218 LEU B N 1
ATOM 7352 C CA . LEU B 1 218 ? -30.484 5.699 18.016 1 98.06 218 LEU B CA 1
ATOM 7353 C C . LEU B 1 218 ? -29.656 4.742 17.172 1 98.06 218 LEU B C 1
ATOM 7355 O O . LEU B 1 218 ? -30.078 3.625 16.875 1 98.06 218 LEU B O 1
ATOM 7359 N N . VAL B 1 219 ? -28.453 5.203 16.75 1 97.94 219 VAL B N 1
ATOM 7360 C CA . VAL B 1 219 ? -27.609 4.371 15.898 1 97.94 219 VAL B CA 1
ATOM 7361 C C . VAL B 1 219 ? -27.078 3.184 16.703 1 97.94 219 VAL B C 1
ATOM 7363 O O . VAL B 1 219 ? -26.953 2.078 16.172 1 97.94 219 VAL B O 1
ATOM 7366 N N . ILE B 1 220 ? -26.734 3.393 17.984 1 97.5 220 ILE B N 1
ATOM 7367 C CA . ILE B 1 220 ? -26.297 2.291 18.844 1 97.5 220 ILE B CA 1
ATOM 7368 C C . ILE B 1 220 ? -27.438 1.274 18.984 1 97.5 220 ILE B C 1
ATOM 7370 O O . ILE B 1 220 ? -27.203 0.065 18.906 1 97.5 220 ILE B O 1
ATOM 7374 N N . TRP B 1 221 ? -28.688 1.738 19.047 1 96.88 221 TRP B N 1
ATOM 7375 C CA . TRP B 1 221 ? -29.859 0.895 19.25 1 96.88 221 TRP B CA 1
ATOM 7376 C C . TRP B 1 221 ? -30.188 0.099 18 1 96.88 221 TRP B C 1
ATOM 7378 O O . TRP B 1 221 ? -30.484 -1.096 18.062 1 96.88 221 TRP B O 1
ATOM 7388 N N . ASN B 1 222 ? -30.188 0.745 16.875 1 97.56 222 ASN B N 1
ATOM 7389 C CA . ASN B 1 222 ? -30.562 0.12 15.617 1 97.56 222 ASN B CA 1
ATOM 7390 C C . ASN B 1 222 ? -29.797 0.719 14.438 1 97.56 222 ASN B C 1
ATOM 7392 O O . ASN B 1 222 ? -30.375 1.422 13.609 1 97.56 222 ASN B O 1
ATOM 7396 N N . PRO B 1 223 ? -28.562 0.305 14.383 1 96.25 223 PRO B N 1
ATOM 7397 C CA . PRO B 1 223 ? -27.734 0.893 13.32 1 96.25 223 PRO B CA 1
ATOM 7398 C C . PRO B 1 223 ? -28.266 0.594 11.922 1 96.25 223 PRO B C 1
ATOM 7400 O O . PRO B 1 223 ? -28.203 1.447 11.039 1 96.25 223 PRO B O 1
ATOM 7403 N N . VAL B 1 224 ? -28.844 -0.604 11.688 1 97.25 224 VAL B N 1
ATOM 7404 C CA . VAL B 1 224 ? -29.328 -1.01 10.367 1 97.25 224 VAL B CA 1
ATOM 7405 C C . VAL B 1 224 ? -30.547 -0.183 9.984 1 97.25 224 VAL B C 1
ATOM 7407 O O . VAL B 1 224 ? -30.562 0.465 8.938 1 97.25 224 VAL B O 1
ATOM 7410 N N . GLY B 1 225 ? -31.5 -0.136 10.898 1 95.94 225 GLY B N 1
ATOM 7411 C CA . GLY B 1 225 ? -32.75 0.585 10.609 1 95.94 225 GLY B CA 1
ATOM 7412 C C . GLY B 1 225 ? -32.531 2.076 10.422 1 95.94 225 GLY B C 1
ATOM 7413 O O . GLY B 1 225 ? -33.062 2.674 9.492 1 95.94 225 GLY B O 1
ATOM 7414 N N . ILE B 1 226 ? -31.781 2.654 11.281 1 96.44 226 ILE B N 1
ATOM 7415 C CA . ILE B 1 226 ? -31.531 4.09 11.227 1 96.44 226 ILE B CA 1
ATOM 7416 C C . ILE B 1 226 ? -30.719 4.434 9.984 1 96.44 226 ILE B C 1
ATOM 7418 O O . ILE B 1 226 ? -31 5.41 9.289 1 96.44 226 ILE B O 1
ATOM 7422 N N . GLY B 1 227 ? -29.719 3.605 9.734 1 95.44 227 GLY B N 1
ATOM 7423 C CA . GLY B 1 227 ? -28.906 3.832 8.555 1 95.44 227 GLY B CA 1
ATOM 7424 C C . GLY B 1 227 ? -29.672 3.74 7.258 1 95.44 227 GLY B C 1
ATOM 7425 O O . GLY B 1 227 ? -29.469 4.543 6.344 1 95.44 227 GLY B O 1
ATOM 7426 N N . GLN B 1 228 ? -30.484 2.793 7.141 1 93 228 GLN B N 1
ATOM 7427 C CA . GLN B 1 228 ? -31.266 2.6 5.922 1 93 228 GLN B CA 1
ATOM 7428 C C . GLN B 1 228 ? -32.375 3.65 5.797 1 93 228 GLN B C 1
ATOM 7430 O O . GLN B 1 228 ? -32.719 4.059 4.691 1 93 228 GLN B O 1
ATOM 7435 N N . TRP B 1 229 ? -32.875 4.102 6.945 1 92.5 229 TRP B N 1
ATOM 7436 C CA . TRP B 1 229 ? -33.906 5.125 6.918 1 92.5 229 TRP B CA 1
ATOM 7437 C C . TRP B 1 229 ? -33.375 6.438 6.363 1 92.5 229 TRP B C 1
ATOM 7439 O O . TRP B 1 229 ? -34.031 7.098 5.562 1 92.5 229 TRP B O 1
ATOM 7449 N N . PHE B 1 230 ? -32.25 6.805 6.715 1 93 230 PHE B N 1
ATOM 7450 C CA . PHE B 1 230 ? -31.641 8.047 6.238 1 93 230 PHE B CA 1
ATOM 7451 C C . PHE B 1 230 ? -30.984 7.844 4.875 1 93 230 PHE B C 1
ATOM 7453 O O . PHE B 1 230 ? -31.141 8.672 3.979 1 93 230 PHE B O 1
ATOM 7460 N N . GLY B 1 231 ? -30.328 6.734 4.715 1 91.12 231 GLY B N 1
ATOM 7461 C CA . GLY B 1 231 ? -29.422 6.559 3.584 1 91.12 231 GLY B CA 1
ATOM 7462 C C . GLY B 1 231 ? -28.031 7.082 3.846 1 91.12 231 GLY B C 1
ATOM 7463 O O . GLY B 1 231 ? -27.844 7.965 4.688 1 91.12 231 GLY B O 1
ATOM 7464 N N . ALA B 1 232 ? -27.062 6.66 3.109 1 92 232 ALA B N 1
ATOM 7465 C CA . ALA B 1 232 ? -25.641 6.934 3.367 1 92 232 ALA B CA 1
ATOM 7466 C C . ALA B 1 232 ? -25.328 8.414 3.195 1 92 232 ALA B C 1
ATOM 7468 O O . ALA B 1 232 ? -24.672 9.023 4.043 1 92 232 ALA B O 1
ATOM 7469 N N . ALA B 1 233 ? -25.75 9.039 2.084 1 90.88 233 ALA B N 1
ATOM 7470 C CA . ALA B 1 233 ? -25.453 10.445 1.817 1 90.88 233 ALA B CA 1
ATOM 7471 C C . ALA B 1 233 ? -26.094 11.352 2.867 1 90.88 233 ALA B C 1
ATOM 7473 O O . ALA B 1 233 ? -25.438 12.25 3.391 1 90.88 233 ALA B O 1
ATOM 7474 N N . SER B 1 234 ? -27.359 11.078 3.193 1 93.56 234 SER B N 1
ATOM 7475 C CA . SER B 1 234 ? -28.094 11.906 4.133 1 93.56 234 SER B CA 1
ATOM 7476 C C . SER B 1 234 ? -27.484 11.844 5.531 1 93.56 234 SER B C 1
ATOM 7478 O O . SER B 1 234 ? -27.297 12.875 6.176 1 93.56 234 SER B O 1
ATOM 7480 N N . ILE B 1 235 ? -27.234 10.672 5.953 1 94.88 235 ILE B N 1
ATOM 7481 C CA . ILE B 1 235 ? -26.734 10.531 7.316 1 94.88 235 ILE B CA 1
ATOM 7482 C C . ILE B 1 235 ? -25.328 11.125 7.41 1 94.88 235 ILE B C 1
ATOM 7484 O O . ILE B 1 235 ? -24.938 11.656 8.453 1 94.88 235 ILE B O 1
ATOM 7488 N N . ALA B 1 236 ? -24.5 11.062 6.367 1 93.19 236 ALA B N 1
ATOM 7489 C CA . ALA B 1 236 ? -23.188 11.703 6.355 1 93.19 236 ALA B CA 1
ATOM 7490 C C . ALA B 1 236 ? -23.328 13.219 6.523 1 93.19 236 ALA B C 1
ATOM 7492 O O . ALA B 1 236 ? -22.609 13.82 7.324 1 93.19 236 ALA B O 1
ATOM 7493 N N . PHE B 1 237 ? -24.234 13.82 5.781 1 94.31 237 PHE B N 1
ATOM 7494 C CA . PHE B 1 237 ? -24.438 15.266 5.887 1 94.31 237 PHE B CA 1
ATOM 7495 C C . PHE B 1 237 ? -24.984 15.641 7.258 1 94.31 237 PHE B C 1
ATOM 7497 O O . PHE B 1 237 ? -24.641 16.688 7.801 1 94.31 237 PHE B O 1
ATOM 7504 N N . LEU B 1 238 ? -25.859 14.766 7.73 1 96.94 238 LEU B N 1
ATOM 7505 C CA . LEU B 1 238 ? -26.344 14.984 9.086 1 96.94 238 LEU B CA 1
ATOM 7506 C C . LEU B 1 238 ? -25.203 14.992 10.086 1 96.94 238 LEU B C 1
ATOM 7508 O O . LEU B 1 238 ? -25.125 15.875 10.953 1 96.94 238 LEU B O 1
ATOM 7512 N N . ALA B 1 239 ? -24.328 14.055 9.977 1 96.88 239 ALA B N 1
ATOM 7513 C CA . ALA B 1 239 ? -23.188 13.938 10.875 1 96.88 239 ALA B CA 1
ATOM 7514 C C . ALA B 1 239 ? -22.25 15.141 10.734 1 96.88 239 ALA B C 1
ATOM 7516 O O . ALA B 1 239 ? -21.734 15.648 11.727 1 96.88 239 ALA B O 1
ATOM 7517 N N . PHE B 1 240 ? -22.047 15.578 9.508 1 96.5 240 PHE B N 1
ATOM 7518 C CA . PHE B 1 240 ? -21.219 16.766 9.289 1 96.5 240 PHE B CA 1
ATOM 7519 C C . PHE B 1 240 ? -21.828 17.984 9.977 1 96.5 240 PHE B C 1
ATOM 7521 O O . PHE B 1 240 ? -21.094 18.797 10.539 1 96.5 240 PHE B O 1
ATOM 7528 N N . GLY B 1 241 ? -23.109 18.047 9.898 1 97.19 241 GLY B N 1
ATOM 7529 C CA . GLY B 1 241 ? -23.797 19.109 10.602 1 97.19 241 GLY B CA 1
ATOM 7530 C C . GLY B 1 241 ? -23.609 19.047 12.109 1 97.19 241 GLY B C 1
ATOM 7531 O O . GLY B 1 241 ? -23.703 20.078 12.789 1 97.19 241 GLY B O 1
ATOM 7532 N N . HIS B 1 242 ? -23.406 17.906 12.625 1 96.88 242 HIS B N 1
ATOM 7533 C CA . HIS B 1 242 ? -23.156 17.75 14.055 1 96.88 242 HIS B CA 1
ATOM 7534 C C . HIS B 1 242 ? -21.703 18.078 14.391 1 96.88 242 HIS B C 1
ATOM 7536 O O . HIS B 1 242 ? -21.422 18.547 15.5 1 96.88 242 HIS B O 1
ATOM 7542 N N . ILE B 1 243 ? -20.797 17.922 13.508 1 96.38 243 ILE B N 1
ATOM 7543 C CA . ILE B 1 243 ? -19.359 18.094 13.742 1 96.38 243 ILE B CA 1
ATOM 7544 C C . ILE B 1 243 ? -19.016 19.578 13.734 1 96.38 243 ILE B C 1
ATOM 7546 O O . ILE B 1 243 ? -18.172 20.031 14.508 1 96.38 243 ILE B O 1
ATOM 7550 N N . VAL B 1 244 ? -19.688 20.375 12.93 1 96.94 244 VAL B N 1
ATOM 7551 C CA . VAL B 1 244 ? -19.344 21.781 12.68 1 96.94 244 VAL B CA 1
ATOM 7552 C C . VAL B 1 244 ? -19.5 22.578 13.969 1 96.94 244 VAL B C 1
ATOM 7554 O O . VAL B 1 244 ? -18.578 23.297 14.375 1 96.94 244 VAL B O 1
ATOM 7557 N N . PRO B 1 245 ? -20.672 22.5 14.742 1 95.31 245 PRO B N 1
ATOM 7558 C CA . PRO B 1 245 ? -20.797 23.281 15.969 1 95.31 245 PRO B CA 1
ATOM 7559 C C . PRO B 1 245 ? -19.766 22.906 17.031 1 95.31 245 PRO B C 1
ATOM 7561 O O . PRO B 1 245 ? -19.172 23.781 17.656 1 95.31 245 PRO B O 1
ATOM 7564 N N . VAL B 1 246 ? -19.516 21.641 17.141 1 92.06 246 VAL B N 1
ATOM 7565 C CA . VAL B 1 246 ? -18.562 21.156 18.125 1 92.06 246 VAL B CA 1
ATOM 7566 C C . VAL B 1 246 ? -17.156 21.609 17.75 1 92.06 246 VAL B C 1
ATOM 7568 O O . VAL B 1 246 ? -16.406 22.125 18.594 1 92.06 246 VAL B O 1
ATOM 7571 N N . GLY B 1 247 ? -16.812 21.391 16.5 1 93.44 247 GLY B N 1
ATOM 7572 C CA . GLY B 1 247 ? -15.508 21.828 16.031 1 93.44 247 GLY B CA 1
ATOM 7573 C C . GLY B 1 247 ? -15.297 23.328 16.156 1 93.44 247 GLY B C 1
ATOM 7574 O O . GLY B 1 247 ? -14.227 23.766 16.562 1 93.44 247 GLY B O 1
ATOM 7575 N N . SER B 1 248 ? -16.297 24.094 15.828 1 93.38 248 SER B N 1
ATOM 7576 C CA . SER B 1 248 ? -16.219 25.547 15.906 1 93.38 248 SER B CA 1
ATOM 7577 C C . SER B 1 248 ? -16.078 26.016 17.359 1 93.38 248 SER B C 1
ATOM 7579 O O . SER B 1 248 ? -15.32 26.938 17.641 1 93.38 248 SER B O 1
ATOM 7581 N N . ALA B 1 249 ? -16.781 25.391 18.219 1 89.31 249 ALA B N 1
ATOM 7582 C CA . ALA B 1 249 ? -16.672 25.703 19.641 1 89.31 249 ALA B CA 1
ATOM 7583 C C . ALA B 1 249 ? -15.258 25.438 20.156 1 89.31 249 ALA B C 1
ATOM 7585 O O . ALA B 1 249 ? -14.711 26.203 20.938 1 89.31 249 ALA B O 1
ATOM 7586 N N . LEU B 1 250 ? -14.68 24.359 19.703 1 89.19 250 LEU B N 1
ATOM 7587 C CA . LEU B 1 250 ? -13.328 24 20.125 1 89.19 250 LEU B CA 1
ATOM 7588 C C . LEU B 1 250 ? -12.312 25 19.578 1 89.19 250 LEU B C 1
ATOM 7590 O O . LEU B 1 250 ? -11.312 25.297 20.234 1 89.19 250 LEU B O 1
ATOM 7594 N N . ILE B 1 251 ? -12.578 25.531 18.406 1 89.88 251 ILE B N 1
ATOM 7595 C CA . ILE B 1 251 ? -11.703 26.547 17.828 1 89.88 251 ILE B CA 1
ATOM 7596 C C . ILE B 1 251 ? -11.75 27.812 18.688 1 89.88 251 ILE B C 1
ATOM 7598 O O . ILE B 1 251 ? -10.719 28.391 19 1 89.88 251 ILE B O 1
ATOM 7602 N N . ILE B 1 252 ? -12.953 28.234 19.062 1 86.5 252 ILE B N 1
ATOM 7603 C CA . ILE B 1 252 ? -13.141 29.422 19.875 1 86.5 252 ILE B CA 1
ATOM 7604 C C . ILE B 1 252 ? -12.461 29.219 21.234 1 86.5 252 ILE B C 1
ATOM 7606 O O . ILE B 1 252 ? -11.758 30.109 21.719 1 86.5 252 ILE B O 1
ATOM 7610 N N . ARG B 1 253 ? -12.609 28.031 21.719 1 83.81 253 ARG B N 1
ATOM 7611 C CA . ARG B 1 253 ? -11.992 27.75 23.016 1 83.81 253 ARG B CA 1
ATOM 7612 C C . ARG B 1 253 ? -10.477 27.719 22.891 1 83.81 253 ARG B C 1
ATOM 7614 O O . ARG B 1 253 ? -9.766 28.125 23.812 1 83.81 253 ARG B O 1
ATOM 7621 N N . SER B 1 254 ? -10.031 27.125 21.859 1 85.38 254 SER B N 1
ATOM 7622 C CA . SER B 1 254 ? -8.594 27.094 21.625 1 85.38 254 SER B CA 1
ATOM 7623 C C . SER B 1 254 ? -8.008 28.5 21.531 1 85.38 254 SER B C 1
ATOM 7625 O O . SER B 1 254 ? -6.922 28.75 22.047 1 85.38 254 SER B O 1
ATOM 7627 N N . ARG B 1 255 ? -8.68 29.375 20.922 1 82.44 255 ARG B N 1
ATOM 7628 C CA . ARG B 1 255 ? -8.227 30.766 20.797 1 82.44 255 ARG B CA 1
ATOM 7629 C C . ARG B 1 255 ? -8.242 31.469 22.156 1 82.44 255 ARG B C 1
ATOM 7631 O O . ARG B 1 255 ? -7.332 32.219 22.484 1 82.44 255 ARG B O 1
ATOM 7638 N N . GLU B 1 256 ? -9.305 31.203 22.844 1 80.56 256 GLU B N 1
ATOM 7639 C CA . GLU B 1 256 ? -9.461 31.797 24.172 1 80.56 256 GLU B CA 1
ATOM 7640 C C . GLU B 1 256 ? -8.328 31.391 25.094 1 80.56 256 GLU B C 1
ATOM 7642 O O . GLU B 1 256 ? -7.738 32.219 25.781 1 80.56 256 GLU B O 1
ATOM 7647 N N . THR B 1 257 ? -8.078 30.109 25.062 1 77.38 257 THR B N 1
ATOM 7648 C CA . THR B 1 257 ? -7.113 29.578 26.016 1 77.38 257 THR B CA 1
ATOM 7649 C C . THR B 1 257 ? -5.695 29.672 25.453 1 77.38 257 THR B C 1
ATOM 7651 O O . THR B 1 257 ? -4.723 29.594 26.219 1 77.38 257 THR B O 1
ATOM 7654 N N . GLY B 1 258 ? -5.633 29.734 24.156 1 77.19 258 GLY B N 1
ATOM 7655 C CA . GLY B 1 258 ? -4.328 29.703 23.516 1 77.19 258 GLY B CA 1
ATOM 7656 C C . GLY B 1 258 ? -3.742 28.312 23.422 1 77.19 258 GLY B C 1
ATOM 7657 O O . GLY B 1 258 ? -2.613 28.141 22.969 1 77.19 258 GLY B O 1
ATOM 7658 N N . ALA B 1 259 ? -4.453 27.312 23.906 1 81.31 259 ALA B N 1
ATOM 7659 C CA . ALA B 1 259 ? -4.008 25.922 23.875 1 81.31 259 ALA B CA 1
ATOM 7660 C C . ALA B 1 259 ? -4.441 25.234 22.594 1 81.31 259 ALA B C 1
ATOM 7662 O O . ALA B 1 259 ? -5.477 25.578 22.016 1 81.31 259 ALA B O 1
ATOM 7663 N N . PRO B 1 260 ? -3.635 24.312 22.078 1 84.75 260 PRO B N 1
ATOM 7664 C CA . PRO B 1 260 ? -4.043 23.531 20.906 1 84.75 260 PRO B CA 1
ATOM 7665 C C . PRO B 1 260 ? -5.023 22.422 21.25 1 84.75 260 PRO B C 1
ATOM 7667 O O . PRO B 1 260 ? -4.684 21.234 21.141 1 84.75 260 PRO B O 1
ATOM 7670 N N . ILE B 1 261 ? -6.184 22.828 21.531 1 84.94 261 ILE B N 1
ATOM 7671 C CA . ILE B 1 261 ? -7.164 21.891 22.078 1 84.94 261 ILE B CA 1
ATOM 7672 C C . ILE B 1 261 ? -7.473 20.812 21.047 1 84.94 261 ILE B C 1
ATOM 7674 O O . ILE B 1 261 ? -7.477 19.625 21.391 1 84.94 261 ILE B O 1
ATOM 7678 N N . ILE B 1 262 ? -7.68 21.094 19.828 1 88.81 262 ILE B N 1
ATOM 7679 C CA . ILE B 1 262 ? -8.023 20.125 18.797 1 88.81 262 ILE B CA 1
ATOM 7680 C C . ILE B 1 262 ? -6.867 19.156 18.594 1 88.81 262 ILE B C 1
ATOM 7682 O O . ILE B 1 262 ? -7.078 17.938 18.547 1 88.81 262 ILE B O 1
ATOM 7686 N N . MET B 1 263 ? -5.703 19.625 18.5 1 86.88 263 MET B N 1
ATOM 7687 C CA . MET B 1 263 ? -4.523 18.781 18.344 1 86.88 263 MET B CA 1
ATOM 7688 C C . MET B 1 263 ? -4.363 17.844 19.531 1 86.88 263 MET B C 1
ATOM 7690 O O . MET B 1 263 ? -3.951 16.688 19.375 1 86.88 263 MET B O 1
ATOM 7694 N N . SER B 1 264 ? -4.59 18.422 20.734 1 84.88 264 SER B N 1
ATOM 7695 C CA . SER B 1 264 ? -4.465 17.594 21.922 1 84.88 264 SER B CA 1
ATOM 7696 C C . SER B 1 264 ? -5.434 16.422 21.875 1 84.88 264 SER B C 1
ATOM 7698 O O . SER B 1 264 ? -5.09 15.312 22.297 1 84.88 264 SER B O 1
ATOM 7700 N N . PHE B 1 265 ? -6.613 16.703 21.375 1 87.19 265 PHE B N 1
ATOM 7701 C CA . PHE B 1 265 ? -7.586 15.625 21.25 1 87.19 265 PHE B CA 1
ATOM 7702 C C . PHE B 1 265 ? -7.133 14.609 20.203 1 87.19 265 PHE B C 1
ATOM 7704 O O . PHE B 1 265 ? -7.316 13.398 20.391 1 87.19 265 PHE B O 1
ATOM 7711 N N . LEU B 1 266 ? -6.555 15.047 19.172 1 90.06 266 LEU B N 1
ATOM 7712 C CA . LEU B 1 266 ? -6.059 14.148 18.141 1 90.06 266 LEU B CA 1
ATOM 7713 C C . LEU B 1 266 ? -4.902 13.305 18.656 1 90.06 266 LEU B C 1
ATOM 7715 O O . LEU B 1 266 ? -4.836 12.102 18.391 1 90.06 266 LEU B O 1
ATOM 7719 N N . VAL B 1 267 ? -4.027 13.906 19.422 1 86.75 267 VAL B N 1
ATOM 7720 C CA . VAL B 1 267 ? -2.908 13.18 20.016 1 86.75 267 VAL B CA 1
ATOM 7721 C C . VAL B 1 267 ? -3.432 12.164 21.031 1 86.75 267 VAL B C 1
ATOM 7723 O O . VAL B 1 267 ? -2.953 11.031 21.094 1 86.75 267 VAL B O 1
ATOM 7726 N N . PHE B 1 268 ? -4.371 12.648 21.828 1 88.56 268 PHE B N 1
ATOM 7727 C CA . PHE B 1 268 ? -4.988 11.758 22.797 1 88.56 268 PHE B CA 1
ATOM 7728 C C . PHE B 1 268 ? -5.617 10.547 22.109 1 88.56 268 PHE B C 1
ATOM 7730 O O . PHE B 1 268 ? -5.402 9.414 22.531 1 88.56 268 PHE B O 1
ATOM 7737 N N . ALA B 1 269 ? -6.363 10.797 21.031 1 92.19 269 ALA B N 1
ATOM 7738 C CA . ALA B 1 269 ? -6.973 9.711 20.266 1 92.19 269 ALA B CA 1
ATOM 7739 C C . ALA B 1 269 ? -5.91 8.766 19.719 1 92.19 269 ALA B C 1
ATOM 7741 O O . ALA B 1 269 ? -6.086 7.543 19.734 1 92.19 269 ALA B O 1
ATOM 7742 N N . GLY B 1 270 ? -4.852 9.266 19.25 1 91.25 270 GLY B N 1
ATOM 7743 C CA . GLY B 1 270 ? -3.748 8.453 18.766 1 91.25 270 GLY B CA 1
ATOM 7744 C C . GLY B 1 270 ? -3.121 7.594 19.844 1 91.25 270 GLY B C 1
ATOM 7745 O O . GLY B 1 270 ? -2.861 6.406 19.625 1 91.25 270 GLY B O 1
ATOM 7746 N N . LEU B 1 271 ? -2.957 8.125 21 1 89.69 271 LEU B N 1
ATOM 7747 C CA . LEU B 1 271 ? -2.307 7.414 22.094 1 89.69 271 LEU B CA 1
ATOM 7748 C C . LEU B 1 271 ? -3.189 6.285 22.625 1 89.69 271 LEU B C 1
ATOM 7750 O O . LEU B 1 271 ? -2.721 5.16 22.812 1 89.69 271 LEU B O 1
ATOM 7754 N N . ILE B 1 272 ? -4.473 6.602 22.766 1 91.25 272 ILE B N 1
ATOM 7755 C CA . ILE B 1 272 ? -5.332 5.594 23.375 1 91.25 272 ILE B CA 1
ATOM 7756 C C . ILE B 1 272 ? -5.629 4.492 22.359 1 91.25 272 ILE B C 1
ATOM 7758 O O . ILE B 1 272 ? -6.066 3.4 22.734 1 91.25 272 ILE B O 1
ATOM 7762 N N . SER B 1 273 ? -5.43 4.797 21.094 1 91.31 273 SER B N 1
ATOM 7763 C CA . SER B 1 273 ? -5.684 3.801 20.047 1 91.31 273 SER B CA 1
ATOM 7764 C C . SER B 1 273 ? -4.789 2.578 20.219 1 91.31 273 SER B C 1
ATOM 7766 O O . SER B 1 273 ? -5.066 1.516 19.656 1 91.31 273 SER B O 1
ATOM 7768 N N . ALA B 1 274 ? -3.729 2.689 20.984 1 87.12 274 ALA B N 1
ATOM 7769 C CA . ALA B 1 274 ? -2.797 1.59 21.234 1 87.12 274 ALA B CA 1
ATOM 7770 C C . ALA B 1 274 ? -3.473 0.459 22 1 87.12 274 ALA B C 1
ATOM 7772 O O . ALA B 1 274 ? -3.07 -0.702 21.891 1 87.12 274 ALA B O 1
ATOM 7773 N N . TRP B 1 275 ? -4.543 0.845 22.75 1 87 275 TRP B N 1
ATOM 7774 C CA . TRP B 1 275 ? -5.152 -0.232 23.531 1 87 275 TRP B CA 1
ATOM 7775 C C . TRP B 1 275 ? -6.672 -0.221 23.375 1 87 275 TRP B C 1
ATOM 7777 O O . TRP B 1 275 ? -7.348 -1.156 23.812 1 87 275 TRP B O 1
ATOM 7787 N N . SER B 1 276 ? -7.191 0.822 22.812 1 88.56 276 SER B N 1
ATOM 7788 C CA . SER B 1 276 ? -8.633 0.894 22.609 1 88.56 276 SER B CA 1
ATOM 7789 C C . SER B 1 276 ? -9.016 0.463 21.203 1 88.56 276 SER B C 1
ATOM 7791 O O . SER B 1 276 ? -8.891 1.239 20.25 1 88.56 276 SER B O 1
ATOM 7793 N N . ASP B 1 277 ? -9.398 -0.753 21.047 1 89.31 277 ASP B N 1
ATOM 7794 C CA . ASP B 1 277 ? -9.805 -1.338 19.766 1 89.31 277 ASP B CA 1
ATOM 7795 C C . ASP B 1 277 ? -11.164 -2.027 19.891 1 89.31 277 ASP B C 1
ATOM 7797 O O . ASP B 1 277 ? -11.281 -3.074 20.531 1 89.31 277 ASP B O 1
ATOM 7801 N N . ASN B 1 278 ? -12.164 -1.447 19.266 1 92.81 278 ASN B N 1
ATOM 7802 C CA . ASN B 1 278 ? -13.516 -1.99 19.359 1 92.81 278 ASN B CA 1
ATOM 7803 C C . ASN B 1 278 ? -13.859 -2.863 18.156 1 92.81 278 ASN B C 1
ATOM 7805 O O . ASN B 1 278 ? -15.031 -3.135 17.906 1 92.81 278 ASN B O 1
ATOM 7809 N N . HIS B 1 279 ? -12.898 -3.289 17.406 1 94.06 279 HIS B N 1
ATOM 7810 C CA . HIS B 1 279 ? -13.156 -4.023 16.172 1 94.06 279 HIS B CA 1
ATOM 7811 C C . HIS B 1 279 ? -12.828 -5.504 16.328 1 94.06 279 HIS B C 1
ATOM 7813 O O . HIS B 1 279 ? -12.32 -6.133 15.398 1 94.06 279 HIS B O 1
ATOM 7819 N N . ALA B 1 280 ? -13.055 -6.098 17.438 1 92.44 280 ALA B N 1
ATOM 7820 C CA . ALA B 1 280 ? -12.766 -7.512 17.656 1 92.44 280 ALA B CA 1
ATOM 7821 C C . ALA B 1 280 ? -13.672 -8.391 16.797 1 92.44 280 ALA B C 1
ATOM 7823 O O . ALA B 1 280 ? -14.867 -8.102 16.641 1 92.44 280 ALA B O 1
ATOM 7824 N N . VAL B 1 281 ? -13.102 -9.375 16.156 1 94.25 281 VAL B N 1
ATOM 7825 C CA . VAL B 1 281 ? -13.883 -10.375 15.438 1 94.25 281 VAL B CA 1
ATOM 7826 C C . VAL B 1 281 ? -14.703 -11.203 16.422 1 94.25 281 VAL B C 1
ATOM 7828 O O . VAL B 1 281 ? -14.148 -11.938 17.25 1 94.25 281 VAL B O 1
ATOM 7831 N N . ALA B 1 282 ? -15.984 -11.055 16.297 1 90.06 282 ALA B N 1
ATOM 7832 C CA . ALA B 1 282 ? -16.875 -11.758 17.219 1 90.06 282 ALA B CA 1
ATOM 7833 C C . ALA B 1 282 ? -16.953 -13.242 16.875 1 90.06 282 ALA B C 1
ATOM 7835 O O . ALA B 1 282 ? -17.125 -13.609 15.711 1 90.06 282 ALA B O 1
ATOM 7836 N N . VAL B 1 283 ? -16.719 -14.062 17.828 1 90.44 283 VAL B N 1
ATOM 7837 C CA . VAL B 1 283 ? -16.844 -15.5 17.641 1 90.44 283 VAL B CA 1
ATOM 7838 C C . VAL B 1 283 ? -18.312 -15.914 17.797 1 90.44 283 VAL B C 1
ATOM 7840 O O . VAL B 1 283 ? -19.094 -15.195 18.422 1 90.44 283 VAL B O 1
ATOM 7843 N N . ALA B 1 284 ? -18.688 -16.969 17.094 1 88.19 284 ALA B N 1
ATOM 7844 C CA . ALA B 1 284 ? -20.062 -17.453 17.141 1 88.19 284 ALA B CA 1
ATOM 7845 C C . ALA B 1 284 ? -20.453 -17.859 18.562 1 88.19 284 ALA B C 1
ATOM 7847 O O . ALA B 1 284 ? -19.625 -18.422 19.297 1 88.19 284 ALA B O 1
ATOM 7848 N N . LYS B 1 285 ? -21.625 -17.359 18.984 1 70.69 285 LYS B N 1
ATOM 7849 C CA . LYS B 1 285 ? -22.125 -17.625 20.328 1 70.69 285 LYS B CA 1
ATOM 7850 C C . LYS B 1 285 ? -23.047 -18.844 20.344 1 70.69 285 LYS B C 1
ATOM 7852 O O . LYS B 1 285 ? -23.703 -19.156 19.344 1 70.69 285 LYS B O 1
ATOM 7857 N N . GLY B 1 286 ? -22.891 -19.781 21.328 1 62.16 286 GLY B N 1
ATOM 7858 C CA . GLY B 1 286 ? -23.891 -20.812 21.547 1 62.16 286 GLY B CA 1
ATOM 7859 C C . GLY B 1 286 ? -23.328 -22.219 21.547 1 62.16 286 GLY B C 1
ATOM 7860 O O . GLY B 1 286 ? -22.25 -22.453 21.016 1 62.16 286 GLY B O 1
ATOM 7861 N N . ASP B 1 287 ? -23.797 -23.094 22.375 1 57.31 287 ASP B N 1
ATOM 7862 C CA . ASP B 1 287 ? -23.516 -24.5 22.625 1 57.31 287 ASP B CA 1
ATOM 7863 C C . ASP B 1 287 ? -23.547 -25.297 21.328 1 57.31 287 ASP B C 1
ATOM 7865 O O . ASP B 1 287 ? -23.031 -26.422 21.281 1 57.31 287 ASP B O 1
ATOM 7869 N N . GLY B 1 288 ? -23.922 -24.609 20.141 1 63.53 288 GLY B N 1
ATOM 7870 C CA . GLY B 1 288 ? -24.109 -25.484 19 1 63.53 288 GLY B CA 1
ATOM 7871 C C . GLY B 1 288 ? -23.094 -25.266 17.906 1 63.53 288 GLY B C 1
ATOM 7872 O O . GLY B 1 288 ? -23.25 -25.781 16.797 1 63.53 288 GLY B O 1
ATOM 7873 N N . ALA B 1 289 ? -22.078 -24.531 18.172 1 70.56 289 ALA B N 1
ATOM 7874 C CA . ALA B 1 289 ? -21.094 -24.406 17.109 1 70.56 289 ALA B CA 1
ATOM 7875 C C . ALA B 1 289 ? -20.266 -25.672 16.953 1 70.56 289 ALA B C 1
ATOM 7877 O O . ALA B 1 289 ? -19.766 -26.219 17.938 1 70.56 289 ALA B O 1
ATOM 7878 N N . PRO B 1 290 ? -20.281 -26.172 15.68 1 79.44 290 PRO B N 1
ATOM 7879 C CA . PRO B 1 290 ? -19.5 -27.391 15.477 1 79.44 290 PRO B CA 1
ATOM 7880 C C . PRO B 1 290 ? -18.031 -27.203 15.859 1 79.44 290 PRO B C 1
ATOM 7882 O O . PRO B 1 290 ? -17.516 -26.078 15.836 1 79.44 290 PRO B O 1
ATOM 7885 N N . ASP B 1 291 ? -17.453 -28.234 16.312 1 87.19 291 ASP B N 1
ATOM 7886 C CA . ASP B 1 291 ? -16.031 -28.25 16.625 1 87.19 291 ASP B CA 1
ATOM 7887 C C . ASP B 1 291 ? -15.188 -28.094 15.359 1 87.19 291 ASP B C 1
ATOM 7889 O O . ASP B 1 291 ? -15.219 -28.938 14.469 1 87.19 291 ASP B O 1
ATOM 7893 N N . PHE B 1 292 ? -14.477 -26.984 15.312 1 89.94 292 PHE B N 1
ATOM 7894 C CA . PHE B 1 292 ? -13.719 -26.656 14.109 1 89.94 292 PHE B CA 1
ATOM 7895 C C . PHE B 1 292 ? -12.641 -27.703 13.844 1 89.94 292 PHE B C 1
ATOM 7897 O O . PHE B 1 292 ? -12.125 -27.797 12.734 1 89.94 292 PHE B O 1
ATOM 7904 N N . THR B 1 293 ? -12.164 -28.531 14.852 1 89.62 293 THR B N 1
ATOM 7905 C CA . THR B 1 293 ? -11.102 -29.516 14.695 1 89.62 293 THR B CA 1
ATOM 7906 C C . THR B 1 293 ? -11.609 -30.75 13.945 1 89.62 293 THR B C 1
ATOM 7908 O O . THR B 1 293 ? -10.82 -31.562 13.461 1 89.62 293 THR B O 1
ATOM 7911 N N . GLN B 1 294 ? -12.938 -30.875 13.797 1 91.38 294 GLN B N 1
ATOM 7912 C CA . GLN B 1 294 ? -13.523 -32.062 13.188 1 91.38 294 GLN B CA 1
ATOM 7913 C C . GLN B 1 294 ? -13.75 -31.859 11.688 1 91.38 294 GLN B C 1
ATOM 7915 O O . GLN B 1 294 ? -14.273 -32.75 11.008 1 91.38 294 GLN B O 1
ATOM 7920 N N . ARG B 1 295 ? -13.32 -30.797 11.203 1 94.88 295 ARG B N 1
ATOM 7921 C CA . ARG B 1 295 ? -13.492 -30.516 9.781 1 94.88 295 ARG B CA 1
ATOM 7922 C C . ARG B 1 295 ? -12.695 -31.5 8.93 1 94.88 295 ARG B C 1
ATOM 7924 O O . ARG B 1 295 ? -11.688 -32.031 9.383 1 94.88 295 ARG B O 1
ATOM 7931 N N . LEU B 1 296 ? -13.125 -31.734 7.715 1 95.19 296 LEU B N 1
ATOM 7932 C CA . LEU B 1 296 ? -12.531 -32.719 6.824 1 95.19 296 LEU B CA 1
ATOM 7933 C C . LEU B 1 296 ? -11.289 -32.156 6.141 1 95.19 296 LEU B C 1
ATOM 7935 O O . LEU B 1 296 ? -11.156 -30.938 5.98 1 95.19 296 LEU B O 1
ATOM 7939 N N . SER B 1 297 ? -10.352 -33.062 5.797 1 95 297 SER B N 1
ATOM 7940 C CA . SER B 1 297 ? -9.297 -32.75 4.848 1 95 297 SER B CA 1
ATOM 7941 C C . SER B 1 297 ? -9.82 -32.719 3.418 1 95 297 SER B C 1
ATOM 7943 O O . SER B 1 297 ? -10.961 -33.125 3.164 1 95 297 SER B O 1
ATOM 7945 N N . VAL B 1 298 ? -9.055 -32.25 2.484 1 95.19 298 VAL B N 1
ATOM 7946 C CA . VAL B 1 298 ? -9.477 -32.219 1.087 1 95.19 298 VAL B CA 1
ATOM 7947 C C . VAL B 1 298 ? -9.688 -33.656 0.587 1 95.19 298 VAL B C 1
ATOM 7949 O O . VAL B 1 298 ? -10.641 -33.938 -0.149 1 95.19 298 VAL B O 1
ATOM 7952 N N . ASP B 1 299 ? -8.867 -34.656 1.037 1 93.56 299 ASP B N 1
ATOM 7953 C CA . ASP B 1 299 ? -9 -36.031 0.664 1 93.56 299 ASP B CA 1
ATOM 7954 C C . ASP B 1 299 ? -10.336 -36.625 1.138 1 93.56 299 ASP B C 1
ATOM 7956 O O . ASP B 1 299 ? -11.055 -37.25 0.366 1 93.56 299 ASP B O 1
ATOM 7960 N N . ASP B 1 300 ? -10.609 -36.312 2.383 1 94.75 300 ASP B N 1
ATOM 7961 C CA . ASP B 1 300 ? -11.859 -36.812 2.947 1 94.75 300 ASP B CA 1
ATOM 7962 C C . ASP B 1 300 ? -13.062 -36.156 2.279 1 94.75 300 ASP B C 1
ATOM 7964 O O . ASP B 1 300 ? -14.117 -36.781 2.131 1 94.75 300 ASP B O 1
ATOM 7968 N N . ALA B 1 301 ? -12.922 -34.906 1.917 1 96 301 ALA B N 1
ATOM 7969 C CA . ALA B 1 301 ? -14 -34.219 1.231 1 96 301 ALA B CA 1
ATOM 7970 C C . ALA B 1 301 ? -14.273 -34.844 -0.138 1 96 301 ALA B C 1
ATOM 7972 O O . ALA B 1 301 ? -15.422 -34.875 -0.586 1 96 301 ALA B O 1
ATOM 7973 N N . VAL B 1 302 ? -13.234 -35.25 -0.843 1 94.31 302 VAL B N 1
ATOM 7974 C CA . VAL B 1 302 ? -13.391 -35.906 -2.133 1 94.31 302 VAL B CA 1
ATOM 7975 C C . VAL B 1 302 ? -14.148 -37.219 -1.951 1 94.31 302 VAL B C 1
ATOM 7977 O O . VAL B 1 302 ? -15.023 -37.531 -2.75 1 94.31 302 VAL B O 1
ATOM 7980 N N . ASP B 1 303 ? -13.844 -37.969 -0.846 1 93.69 303 ASP B N 1
ATOM 7981 C CA . ASP B 1 303 ? -14.57 -39.188 -0.53 1 93.69 303 ASP B CA 1
ATOM 7982 C C . ASP B 1 303 ? -16.047 -38.906 -0.288 1 93.69 303 ASP B C 1
ATOM 7984 O O . ASP B 1 303 ? -16.922 -39.656 -0.757 1 93.69 303 ASP B O 1
ATOM 7988 N N . ALA B 1 304 ? -16.25 -37.844 0.419 1 94 304 ALA B N 1
ATOM 7989 C CA . ALA B 1 304 ? -17.641 -37.438 0.697 1 94 304 ALA B CA 1
ATOM 7990 C C . ALA B 1 304 ? -18.359 -37.062 -0.586 1 94 304 ALA B C 1
ATOM 7992 O O . ALA B 1 304 ? -19.547 -37.375 -0.756 1 94 304 ALA B O 1
ATOM 7993 N N . TRP B 1 305 ? -17.719 -36.344 -1.448 1 94.44 305 TRP B N 1
ATOM 7994 C CA . TRP B 1 305 ? -18.312 -35.906 -2.717 1 94.44 305 TRP B CA 1
ATOM 7995 C C . TRP B 1 305 ? -18.688 -37.125 -3.566 1 94.44 305 TRP B C 1
ATOM 7997 O O . TRP B 1 305 ? -19.766 -37.156 -4.176 1 94.44 305 TRP B O 1
ATOM 8007 N N . LEU B 1 306 ? -17.828 -38.094 -3.621 1 90.25 306 LEU B N 1
ATOM 8008 C CA . LEU B 1 306 ? -18.062 -39.312 -4.379 1 90.25 306 LEU B CA 1
ATOM 8009 C C . LEU B 1 306 ? -19.25 -40.094 -3.807 1 90.25 306 LEU B C 1
ATOM 8011 O O . LEU B 1 306 ? -20.031 -40.688 -4.555 1 90.25 306 LEU B O 1
ATOM 8015 N N . ALA B 1 307 ? -19.391 -40.031 -2.486 1 88.56 307 ALA B N 1
ATOM 8016 C CA . ALA B 1 307 ? -20.5 -40.719 -1.823 1 88.56 307 ALA B CA 1
ATOM 8017 C C . ALA B 1 307 ? -21.844 -40.094 -2.182 1 88.56 307 ALA B C 1
ATOM 8019 O O . ALA B 1 307 ? -22.844 -40.781 -2.324 1 88.56 307 ALA B O 1
ATOM 8020 N N . VAL B 1 308 ? -21.906 -38.812 -2.297 1 87.12 308 VAL B N 1
ATOM 8021 C CA . VAL B 1 308 ? -23.141 -38.094 -2.551 1 87.12 308 VAL B CA 1
ATOM 8022 C C . VAL B 1 308 ? -23.484 -38.156 -4.039 1 87.12 308 VAL B C 1
ATOM 8024 O O . VAL B 1 308 ? -24.672 -38.219 -4.406 1 87.12 308 VAL B O 1
ATOM 8027 N N . ASN B 1 309 ? -22.719 -38 -4.836 1 80.81 309 ASN B N 1
ATOM 8028 C CA . ASN B 1 309 ? -22.969 -37.875 -6.27 1 80.81 309 ASN B CA 1
ATOM 8029 C C . ASN B 1 309 ? -22.781 -39.219 -6.984 1 80.81 309 ASN B C 1
ATOM 8031 O O . ASN B 1 309 ? -22.781 -39.25 -8.219 1 80.81 309 ASN B O 1
ATOM 8035 N N . GLY B 1 310 ? -23.484 -40.375 -5.965 1 65.12 310 GLY B N 1
ATOM 8036 C CA . GLY B 1 310 ? -23.625 -41.719 -6.504 1 65.12 310 GLY B CA 1
ATOM 8037 C C . GLY B 1 310 ? -22.312 -42.281 -7.031 1 65.12 310 GLY B C 1
ATOM 8038 O O . GLY B 1 310 ? -22.312 -43.125 -7.91 1 65.12 310 GLY B O 1
ATOM 8039 N N . GLY B 1 311 ? -21.469 -41.594 -6.43 1 49.03 311 GLY B N 1
ATOM 8040 C CA . GLY B 1 311 ? -20.359 -42.375 -6.961 1 49.03 311 GLY B CA 1
ATOM 8041 C C . GLY B 1 311 ? -20.156 -43.688 -6.227 1 49.03 311 GLY B C 1
ATOM 8042 O O . GLY B 1 311 ? -20.344 -43.75 -5.008 1 49.03 311 GLY B O 1
ATOM 8043 N N . VAL B 1 312 ? -20.781 -44.844 -6.348 1 37.44 312 VAL B N 1
ATOM 8044 C CA . VAL B 1 312 ? -20.109 -46.094 -6.023 1 37.44 312 VAL B CA 1
ATOM 8045 C C . VAL B 1 312 ? -18.641 -45.812 -5.668 1 37.44 312 VAL B C 1
ATOM 8047 O O . VAL B 1 312 ? -17.906 -45.219 -6.453 1 37.44 312 VAL B O 1
ATOM 8050 N N . GLY B 1 313 ? -18.266 -45.312 -4.355 1 30.31 313 GLY B N 1
ATOM 8051 C CA . GLY B 1 313 ? -16.938 -45.906 -4.289 1 30.31 313 GLY B CA 1
ATOM 8052 C C . GLY B 1 313 ? -16.922 -47.375 -4.699 1 30.31 313 GLY B C 1
ATOM 8053 O O . GLY B 1 313 ? -15.914 -47.875 -5.211 1 30.31 313 GLY B O 1
ATOM 8054 N N . PRO B 1 314 ? -17.531 -48.156 -3.766 1 28.55 314 PRO B N 1
ATOM 8055 C CA . PRO B 1 314 ? -17.547 -49.531 -3.303 1 28.55 314 PRO B CA 1
ATOM 8056 C C . PRO B 1 314 ? -17.984 -50.531 -4.391 1 28.55 314 PRO B C 1
ATOM 8058 O O . PRO B 1 314 ? -17.594 -51.688 -4.367 1 28.55 314 PRO B O 1
ATOM 8061 N N . THR B 1 315 ? -19.5 -50.688 -4.59 1 30.56 315 THR B N 1
ATOM 8062 C CA . THR B 1 315 ? -20.375 -51.844 -4.719 1 30.56 315 THR B CA 1
ATOM 8063 C C . THR B 1 315 ? -19.922 -52.719 -5.875 1 30.56 315 THR B C 1
ATOM 8065 O O . THR B 1 315 ? -20.531 -53.781 -6.133 1 30.56 315 THR B O 1
ATOM 8068 N N . GLY B 1 316 ? -19.297 -53.438 -6.426 1 31.47 316 GLY B N 1
ATOM 8069 C CA . GLY B 1 316 ? -18.953 -54.344 -7.508 1 31.47 316 GLY B CA 1
ATOM 8070 C C . GLY B 1 316 ? -18.25 -53.656 -8.664 1 31.47 316 GLY B C 1
ATOM 8071 O O . GLY B 1 316 ? -18 -52.438 -8.617 1 31.47 316 GLY B O 1
ATOM 8072 N N . ALA B 1 317 ? -18.453 -54.188 -10.117 1 29.64 317 ALA B N 1
ATOM 8073 C CA . ALA B 1 317 ? -17.5 -53.875 -11.18 1 29.64 317 ALA B CA 1
ATOM 8074 C C . ALA B 1 317 ? -17.312 -52.375 -11.328 1 29.64 317 ALA B C 1
ATOM 8076 O O . ALA B 1 317 ? -18.219 -51.594 -11.047 1 29.64 317 ALA B O 1
ATOM 8077 N N . PRO B 1 318 ? -16.141 -51.625 -10.922 1 34.53 318 PRO B N 1
ATOM 8078 C CA . PRO B 1 318 ? -15.812 -50.375 -11.625 1 34.53 318 PRO B CA 1
ATOM 8079 C C . PRO B 1 318 ? -16.828 -50.031 -12.711 1 34.53 318 PRO B C 1
ATOM 8081 O O . PRO B 1 318 ? -17.078 -50.812 -13.617 1 34.53 318 PRO B O 1
ATOM 8084 N N . GLY B 1 319 ? -18.141 -49.812 -12.281 1 30.84 319 GLY B N 1
ATOM 8085 C CA . GLY B 1 319 ? -18.891 -49.719 -13.516 1 30.84 319 GLY B CA 1
ATOM 8086 C C . GLY B 1 319 ? -18.078 -49.156 -14.672 1 30.84 319 GLY B C 1
ATOM 8087 O O . GLY B 1 319 ? -17.234 -48.312 -14.469 1 30.84 319 GLY B O 1
ATOM 8088 N N . ALA B 1 320 ? -17.734 -49.844 -15.555 1 33.72 320 ALA B N 1
ATOM 8089 C CA . ALA B 1 320 ? -17.062 -49.719 -16.844 1 33.72 320 ALA B CA 1
ATOM 8090 C C . ALA B 1 320 ? -17.328 -48.344 -17.453 1 33.72 320 ALA B C 1
ATOM 8092 O O . ALA B 1 320 ? -17.016 -48.094 -18.609 1 33.72 320 ALA B O 1
ATOM 8093 N N . GLY B 1 321 ? -18.469 -47.656 -16.984 1 38.31 321 GLY B N 1
ATOM 8094 C CA . GLY B 1 321 ? -18.797 -46.562 -17.891 1 38.31 321 GLY B CA 1
ATOM 8095 C C . GLY B 1 321 ? -17.828 -45.406 -17.828 1 38.31 321 GLY B C 1
ATOM 8096 O O . GLY B 1 321 ? -17.297 -45.094 -16.766 1 38.31 321 GLY B O 1
ATOM 8097 N N . ASP B 1 322 ? -16.938 -45.094 -18.766 1 45.22 322 ASP B N 1
ATOM 8098 C CA . ASP B 1 322 ? -15.898 -44.375 -19.5 1 45.22 322 ASP B CA 1
ATOM 8099 C C . ASP B 1 322 ? -16.094 -42.875 -19.391 1 45.22 322 ASP B C 1
ATOM 8101 O O . ASP B 1 322 ? -15.539 -42.094 -20.188 1 45.22 322 ASP B O 1
ATOM 8105 N N . THR B 1 323 ? -17.234 -42.219 -18.484 1 61.62 323 THR B N 1
ATOM 8106 C CA . THR B 1 323 ? -17.359 -40.781 -18.781 1 61.62 323 THR B CA 1
ATOM 8107 C C . THR B 1 323 ? -16.812 -39.938 -17.641 1 61.62 323 THR B C 1
ATOM 8109 O O . THR B 1 323 ? -17 -40.281 -16.469 1 61.62 323 THR B O 1
ATOM 8112 N N . ALA B 1 324 ? -16 -38.938 -17.656 1 77.56 324 ALA B N 1
ATOM 8113 C CA . ALA B 1 324 ? -15.453 -37.969 -16.734 1 77.56 324 ALA B CA 1
ATOM 8114 C C . ALA B 1 324 ? -16.562 -37.156 -16.031 1 77.56 324 ALA B C 1
ATOM 8116 O O . ALA B 1 324 ? -17.531 -36.75 -16.672 1 77.56 324 ALA B O 1
ATOM 8117 N N . ARG B 1 325 ? -16.594 -37.156 -14.656 1 82.81 325 ARG B N 1
ATOM 8118 C CA . ARG B 1 325 ? -17.562 -36.406 -13.883 1 82.81 325 ARG B CA 1
ATOM 8119 C C . ARG B 1 325 ? -17.172 -34.938 -13.797 1 82.81 325 ARG B C 1
ATOM 8121 O O . ARG B 1 325 ? -16.031 -34.594 -13.508 1 82.81 325 ARG B O 1
ATOM 8128 N N . PRO B 1 326 ? -18.141 -34.094 -14.086 1 89.62 326 PRO B N 1
ATOM 8129 C CA . PRO B 1 326 ? -17.812 -32.656 -13.984 1 89.62 326 PRO B CA 1
ATOM 8130 C C . PRO B 1 326 ? -17.688 -32.188 -12.539 1 89.62 326 PRO B C 1
ATOM 8132 O O . PRO B 1 326 ? -18.547 -32.5 -11.703 1 89.62 326 PRO B O 1
ATOM 8135 N N . VAL B 1 327 ? -16.625 -31.578 -12.188 1 92.62 327 VAL B N 1
ATOM 8136 C CA . VAL B 1 327 ? -16.359 -30.969 -10.891 1 92.62 327 VAL B CA 1
ATOM 8137 C C . VAL B 1 327 ? -16.031 -29.484 -11.062 1 92.62 327 VAL B C 1
ATOM 8139 O O . VAL B 1 327 ? -15.086 -29.141 -11.773 1 92.62 327 VAL B O 1
ATOM 8142 N N . ILE B 1 328 ? -16.797 -28.625 -10.406 1 95.62 328 ILE B N 1
ATOM 8143 C CA . ILE B 1 328 ? -16.672 -27.188 -10.633 1 95.62 328 ILE B CA 1
ATOM 8144 C C . ILE B 1 328 ? -15.898 -26.547 -9.484 1 95.62 328 ILE B C 1
ATOM 8146 O O . ILE B 1 328 ? -16.188 -26.797 -8.312 1 95.62 328 ILE B O 1
ATOM 8150 N N . PHE B 1 329 ? -14.898 -25.781 -9.797 1 96.44 329 PHE B N 1
ATOM 8151 C CA . PHE B 1 329 ? -14.172 -24.922 -8.867 1 96.44 329 PHE B CA 1
ATOM 8152 C C . PHE B 1 329 ? -14.391 -23.453 -9.203 1 96.44 329 PHE B C 1
ATOM 8154 O O . PHE B 1 329 ? -14.016 -23 -10.281 1 96.44 329 PHE B O 1
ATOM 8161 N N . VAL B 1 330 ? -14.953 -22.672 -8.289 1 97.81 330 VAL B N 1
ATOM 8162 C CA . VAL B 1 330 ? -15.305 -21.281 -8.555 1 97.81 330 VAL B CA 1
ATOM 8163 C C . VAL B 1 330 ? -14.375 -20.344 -7.773 1 97.81 330 VAL B C 1
ATOM 8165 O O . VAL B 1 330 ? -14.125 -20.562 -6.59 1 97.81 330 VAL B O 1
ATOM 8168 N N . ALA B 1 331 ? -13.797 -19.406 -8.422 1 97.06 331 ALA B N 1
ATOM 8169 C CA . ALA B 1 331 ? -13.133 -18.266 -7.801 1 97.06 331 ALA B CA 1
ATOM 8170 C C . ALA B 1 331 ? -13.883 -16.969 -8.094 1 97.06 331 ALA B C 1
ATOM 8172 O O . ALA B 1 331 ? -14.227 -16.688 -9.25 1 97.06 331 ALA B O 1
ATOM 8173 N N . THR B 1 332 ? -14.203 -16.219 -7.109 1 97.75 332 THR B N 1
ATOM 8174 C CA . THR B 1 332 ? -14.953 -14.977 -7.309 1 97.75 332 THR B CA 1
ATOM 8175 C C . THR B 1 332 ? -14.219 -13.797 -6.668 1 97.75 332 THR B C 1
ATOM 8177 O O . THR B 1 332 ? -13.852 -13.859 -5.492 1 97.75 332 THR B O 1
ATOM 8180 N N . ALA B 1 333 ? -14.016 -12.742 -7.414 1 96.12 333 ALA B N 1
ATOM 8181 C CA . ALA B 1 333 ? -13.172 -11.602 -7.066 1 96.12 333 ALA B CA 1
ATOM 8182 C C . ALA B 1 333 ? -13.906 -10.641 -6.141 1 96.12 333 ALA B C 1
ATOM 8184 O O . ALA B 1 333 ? -15.133 -10.719 -6 1 96.12 333 ALA B O 1
ATOM 8185 N N . GLY B 1 334 ? -13.078 -9.789 -5.531 1 95.38 334 GLY B N 1
ATOM 8186 C CA . GLY B 1 334 ? -13.617 -8.742 -4.68 1 95.38 334 GLY B CA 1
ATOM 8187 C C . GLY B 1 334 ? -14.016 -7.492 -5.445 1 95.38 334 GLY B C 1
ATOM 8188 O O . GLY B 1 334 ? -13.578 -7.289 -6.582 1 95.38 334 GLY B O 1
ATOM 8189 N N . GLY B 1 335 ? -14.82 -6.723 -4.82 1 94.06 335 GLY B N 1
ATOM 8190 C CA . GLY B 1 335 ? -15.312 -5.484 -5.402 1 94.06 335 GLY B CA 1
ATOM 8191 C C . GLY B 1 335 ? -16.531 -4.938 -4.688 1 94.06 335 GLY B C 1
ATOM 8192 O O . GLY B 1 335 ? -17.406 -4.336 -5.316 1 94.06 335 GLY B O 1
ATOM 8193 N N . GLY B 1 336 ? -16.641 -5.227 -3.473 1 94.69 336 GLY B N 1
ATOM 8194 C CA . GLY B 1 336 ? -17.781 -4.734 -2.711 1 94.69 336 GLY B CA 1
ATOM 8195 C C . GLY B 1 336 ? -19.094 -5.34 -3.148 1 94.69 336 GLY B C 1
ATOM 8196 O O . GLY B 1 336 ? -19.172 -6.535 -3.432 1 94.69 336 GLY B O 1
ATOM 8197 N N . LEU B 1 337 ? -20.078 -4.5 -3.117 1 96.12 337 LEU B N 1
ATOM 8198 C CA . LEU B 1 337 ? -21.422 -4.992 -3.396 1 96.12 337 LEU B CA 1
ATOM 8199 C C . LEU B 1 337 ? -21.562 -5.391 -4.859 1 96.12 337 LEU B C 1
ATOM 8201 O O . LEU B 1 337 ? -22.297 -6.336 -5.184 1 96.12 337 LEU B O 1
ATOM 8205 N N . ARG B 1 338 ? -20.922 -4.711 -5.777 1 95.31 338 ARG B N 1
ATOM 8206 C CA . ARG B 1 338 ? -21.016 -5.105 -7.18 1 95.31 338 ARG B CA 1
ATOM 8207 C C . ARG B 1 338 ? -20.469 -6.52 -7.387 1 95.31 338 ARG B C 1
ATOM 8209 O O . ARG B 1 338 ? -21.016 -7.285 -8.18 1 95.31 338 ARG B O 1
ATOM 8216 N N . ALA B 1 339 ? -19.438 -6.816 -6.691 1 97.5 339 ALA B N 1
ATOM 8217 C CA . ALA B 1 339 ? -18.875 -8.156 -6.785 1 97.5 339 ALA B CA 1
ATOM 8218 C C . ALA B 1 339 ? -19.812 -9.195 -6.168 1 97.5 339 ALA B C 1
ATOM 8220 O O . ALA B 1 339 ? -19.984 -10.281 -6.711 1 97.5 339 ALA B O 1
ATOM 8221 N N . ALA B 1 340 ? -20.359 -8.836 -5.012 1 98.44 340 ALA B N 1
ATOM 8222 C CA . ALA B 1 340 ? -21.297 -9.734 -4.355 1 98.44 340 ALA B CA 1
ATOM 8223 C C . ALA B 1 340 ? -22.5 -10.023 -5.258 1 98.44 340 ALA B C 1
ATOM 8225 O O . ALA B 1 340 ? -22.875 -11.188 -5.449 1 98.44 340 ALA B O 1
ATOM 8226 N N . TYR B 1 341 ? -23.016 -8.961 -5.812 1 97.75 341 TYR B N 1
ATOM 8227 C CA . TYR B 1 341 ? -24.188 -9.078 -6.676 1 97.75 341 TYR B CA 1
ATOM 8228 C C . TYR B 1 341 ? -23.859 -9.836 -7.953 1 97.75 341 TYR B C 1
ATOM 8230 O O . TYR B 1 341 ? -24.641 -10.672 -8.414 1 97.75 341 TYR B O 1
ATOM 8238 N N . TRP B 1 342 ? -22.734 -9.531 -8.539 1 97.5 342 TRP B N 1
ATOM 8239 C CA . TRP B 1 342 ? -22.312 -10.211 -9.758 1 97.5 342 TRP B CA 1
ATOM 8240 C C . TRP B 1 342 ? -22.109 -11.695 -9.508 1 97.5 342 TRP B C 1
ATOM 8242 O O . TRP B 1 342 ? -22.5 -12.531 -10.336 1 97.5 342 TRP B O 1
ATOM 8252 N N . THR B 1 343 ? -21.5 -12.055 -8.406 1 98.12 343 THR B N 1
ATOM 8253 C CA . THR B 1 343 ? -21.375 -13.453 -8.008 1 98.12 343 THR B CA 1
ATOM 8254 C C . THR B 1 343 ? -22.75 -14.117 -7.93 1 98.12 343 THR B C 1
ATOM 8256 O O . THR B 1 343 ? -22.938 -15.227 -8.43 1 98.12 343 THR B O 1
ATOM 8259 N N . ALA B 1 344 ? -23.672 -13.414 -7.312 1 97.56 344 ALA B N 1
ATOM 8260 C CA . ALA B 1 344 ? -25.031 -13.93 -7.184 1 97.56 344 ALA B CA 1
ATOM 8261 C C . ALA B 1 344 ? -25.688 -14.102 -8.555 1 97.56 344 ALA B C 1
ATOM 8263 O O . ALA B 1 344 ? -26.406 -15.078 -8.789 1 97.56 344 ALA B O 1
ATOM 8264 N N . VAL B 1 345 ? -25.469 -13.164 -9.445 1 96.94 345 VAL B N 1
ATOM 8265 C CA . VAL B 1 345 ? -26.031 -13.242 -10.797 1 96.94 345 VAL B CA 1
ATOM 8266 C C . VAL B 1 345 ? -25.484 -14.477 -11.508 1 96.94 345 VAL B C 1
ATOM 8268 O O . VAL B 1 345 ? -26.25 -15.266 -12.062 1 96.94 345 VAL B O 1
ATOM 8271 N N . VAL B 1 346 ? -24.172 -14.664 -11.461 1 97.31 346 VAL B N 1
ATOM 8272 C CA . VAL B 1 346 ? -23.547 -15.773 -12.172 1 97.31 346 VAL B CA 1
ATOM 8273 C C . VAL B 1 346 ? -24.016 -17.094 -11.578 1 97.31 346 VAL B C 1
ATOM 8275 O O . VAL B 1 346 ? -24.453 -17.984 -12.312 1 97.31 346 VAL B O 1
ATOM 8278 N N . MET B 1 347 ? -23.984 -17.25 -10.266 1 96.62 347 MET B N 1
ATOM 8279 C CA . MET B 1 347 ? -24.375 -18.5 -9.617 1 96.62 347 MET B CA 1
ATOM 8280 C C . MET B 1 347 ? -25.875 -18.75 -9.789 1 96.62 347 MET B C 1
ATOM 8282 O O . MET B 1 347 ? -26.297 -19.906 -9.969 1 96.62 347 MET B O 1
ATOM 8286 N N . GLY B 1 348 ? -26.688 -17.672 -9.68 1 94 348 GLY B N 1
ATOM 8287 C CA . GLY B 1 348 ? -28.125 -17.812 -9.898 1 94 348 GLY B CA 1
ATOM 8288 C C . GLY B 1 348 ? -28.469 -18.25 -11.305 1 94 348 GLY B C 1
ATOM 8289 O O . GLY B 1 348 ? -29.344 -19.094 -11.5 1 94 348 GLY B O 1
ATOM 8290 N N . GLU B 1 349 ? -27.812 -17.656 -12.25 1 93.88 349 GLU B N 1
ATOM 8291 C CA . GLU B 1 349 ? -28.062 -18.031 -13.641 1 93.88 349 GLU B CA 1
ATOM 8292 C C . GLU B 1 349 ? -27.594 -19.453 -13.93 1 93.88 349 GLU B C 1
ATOM 8294 O O . GLU B 1 349 ? -28.203 -20.156 -14.742 1 93.88 349 GLU B O 1
ATOM 8299 N N . LEU B 1 350 ? -26.516 -19.812 -13.336 1 93.81 350 LEU B N 1
ATOM 8300 C CA . LEU B 1 350 ? -26.031 -21.172 -13.469 1 93.81 350 LEU B CA 1
ATOM 8301 C C . LEU B 1 350 ? -27.062 -22.172 -12.922 1 93.81 350 LEU B C 1
ATOM 8303 O O . LEU B 1 350 ? -27.312 -23.203 -13.531 1 93.81 350 LEU B O 1
ATOM 8307 N N . GLN B 1 351 ? -27.688 -21.859 -11.75 1 91.5 351 GLN B N 1
ATOM 8308 C CA . GLN B 1 351 ? -28.719 -22.688 -11.148 1 91.5 351 GLN B CA 1
ATOM 8309 C C . GLN B 1 351 ? -29.953 -22.797 -12.055 1 91.5 351 GLN B C 1
ATOM 8311 O O . GLN B 1 351 ? -30.562 -23.859 -12.156 1 91.5 351 GLN B O 1
ATOM 8316 N N . LYS B 1 352 ? -30.219 -21.688 -12.641 1 89 352 LYS B N 1
ATOM 8317 C CA . LYS B 1 352 ? -31.375 -21.641 -13.531 1 89 352 LYS B CA 1
ATOM 8318 C C . LYS B 1 352 ? -31.125 -22.453 -14.805 1 89 352 LYS B C 1
ATOM 8320 O O . LYS B 1 352 ? -31.984 -23.219 -15.242 1 89 352 LYS B O 1
ATOM 8325 N N . ALA B 1 353 ? -29.938 -22.297 -15.336 1 90 353 ALA B N 1
ATOM 8326 C CA . ALA B 1 353 ? -29.594 -22.938 -16.609 1 90 353 ALA B CA 1
ATOM 8327 C C . ALA B 1 353 ? -29.359 -24.438 -16.406 1 90 353 ALA B C 1
ATOM 8329 O O . ALA B 1 353 ? -29.609 -25.234 -17.312 1 90 353 ALA B O 1
ATOM 8330 N N . CYS B 1 354 ? -28.906 -24.812 -15.219 1 91.38 354 CYS B N 1
ATOM 8331 C CA . CYS B 1 354 ? -28.625 -26.219 -14.93 1 91.38 354 CYS B CA 1
ATOM 8332 C C . CYS B 1 354 ? -28.984 -26.562 -13.492 1 91.38 354 CYS B C 1
ATOM 8334 O O . CYS B 1 354 ? -28.109 -26.656 -12.625 1 91.38 354 CYS B O 1
ATOM 8336 N N . PRO B 1 355 ? -30.297 -26.906 -13.289 1 89.5 355 PRO B N 1
ATOM 8337 C CA . PRO B 1 355 ? -30.672 -27.328 -11.938 1 89.5 355 PRO B CA 1
ATOM 8338 C C . PRO B 1 355 ? -29.891 -28.562 -11.469 1 89.5 355 PRO B C 1
ATOM 8340 O O . PRO B 1 355 ? -29.625 -29.469 -12.258 1 89.5 355 PRO B O 1
ATOM 8343 N N . GLY B 1 356 ? -29.453 -28.516 -10.234 1 88.31 356 GLY B N 1
ATOM 8344 C CA . GLY B 1 356 ? -28.625 -29.578 -9.695 1 88.31 356 GLY B CA 1
ATOM 8345 C C . GLY B 1 356 ? -27.141 -29.281 -9.742 1 88.31 356 GLY B C 1
ATOM 8346 O O . GLY B 1 356 ? -26.344 -30.031 -9.188 1 88.31 356 GLY B O 1
ATOM 8347 N N . VAL B 1 357 ? -26.781 -28.125 -10.312 1 92.19 357 VAL B N 1
ATOM 8348 C CA . VAL B 1 357 ? -25.375 -27.766 -10.523 1 92.19 357 VAL B CA 1
ATOM 8349 C C . VAL B 1 357 ? -24.672 -27.641 -9.172 1 92.19 357 VAL B C 1
ATOM 8351 O O . VAL B 1 357 ? -23.469 -27.891 -9.062 1 92.19 357 VAL B O 1
ATOM 8354 N N . GLU B 1 358 ? -25.406 -27.344 -8.07 1 92.25 358 GLU B N 1
ATOM 8355 C CA . GLU B 1 358 ? -24.812 -27.141 -6.754 1 92.25 358 GLU B CA 1
ATOM 8356 C C . GLU B 1 358 ? -24.094 -28.391 -6.273 1 92.25 358 GLU B C 1
ATOM 8358 O O . GLU B 1 358 ? -23.109 -28.312 -5.535 1 92.25 358 GLU B O 1
ATOM 8363 N N . ARG B 1 359 ? -24.547 -29.547 -6.723 1 90.94 359 ARG B N 1
ATOM 8364 C CA . ARG B 1 359 ? -23.938 -30.812 -6.312 1 90.94 359 ARG B CA 1
ATOM 8365 C C . ARG B 1 359 ? -22.578 -31.016 -6.965 1 90.94 359 ARG B C 1
ATOM 8367 O O . ARG B 1 359 ? -21.781 -31.828 -6.516 1 90.94 359 ARG B O 1
ATOM 8374 N N . HIS B 1 360 ? -22.344 -30.234 -8.016 1 92.44 360 HIS B N 1
ATOM 8375 C CA . HIS B 1 360 ? -21.109 -30.375 -8.773 1 92.44 360 HIS B CA 1
ATOM 8376 C C . HIS B 1 360 ? -20.156 -29.234 -8.5 1 92.44 360 HIS B C 1
ATOM 8378 O O . HIS B 1 360 ? -19 -29.25 -8.945 1 92.44 360 HIS B O 1
ATOM 8384 N N . VAL B 1 361 ? -20.609 -28.219 -7.773 1 96.12 361 VAL B N 1
ATOM 8385 C CA . VAL B 1 361 ? -19.703 -27.172 -7.312 1 96.12 361 VAL B CA 1
ATOM 8386 C C . VAL B 1 361 ? -18.906 -27.672 -6.113 1 96.12 361 VAL B C 1
ATOM 8388 O O . VAL B 1 361 ? -19.422 -27.719 -4.992 1 96.12 361 VAL B O 1
ATOM 8391 N N . PHE B 1 362 ? -17.688 -28 -6.387 1 96.69 362 PHE B N 1
ATOM 8392 C CA . PHE B 1 362 ? -16.828 -28.578 -5.348 1 96.69 362 PHE B CA 1
ATOM 8393 C C . PHE B 1 362 ? -16.422 -27.5 -4.336 1 96.69 362 PHE B C 1
ATOM 8395 O O . PHE B 1 362 ? -16.469 -27.75 -3.127 1 96.69 362 PHE B O 1
ATOM 8402 N N . SER B 1 363 ? -16.016 -26.344 -4.859 1 98 363 SER B N 1
ATOM 8403 C CA . SER B 1 363 ? -15.57 -25.281 -3.957 1 98 363 SER B CA 1
ATOM 8404 C C . SER B 1 363 ? -15.859 -23.906 -4.543 1 98 363 SER B C 1
ATOM 8406 O O . SER B 1 363 ? -15.992 -23.75 -5.762 1 98 363 SER B O 1
ATOM 8408 N N . ILE B 1 364 ? -16.047 -22.922 -3.697 1 98.5 364 ILE B N 1
ATOM 8409 C CA . ILE B 1 364 ? -16.125 -21.516 -4.039 1 98.5 364 ILE B CA 1
ATOM 8410 C C . ILE B 1 364 ? -15.102 -20.719 -3.217 1 98.5 364 ILE B C 1
ATOM 8412 O O . ILE B 1 364 ? -15.203 -20.656 -1.989 1 98.5 364 ILE B O 1
ATOM 8416 N N . SER B 1 365 ? -14.094 -20.203 -3.863 1 98.38 365 SER B N 1
ATOM 8417 C CA . SER B 1 365 ? -13.109 -19.312 -3.252 1 98.38 365 SER B CA 1
ATOM 8418 C C . SER B 1 365 ? -13.453 -17.844 -3.502 1 98.38 365 SER B C 1
ATOM 8420 O O . SER B 1 365 ? -13.492 -17.406 -4.648 1 98.38 365 SER B O 1
ATOM 8422 N N . GLY B 1 366 ? -13.727 -17.109 -2.451 1 98.12 366 GLY B N 1
ATOM 8423 C CA . GLY B 1 366 ? -14.156 -15.742 -2.621 1 98.12 366 GLY B CA 1
ATOM 8424 C C . GLY B 1 366 ? -13.258 -14.742 -1.922 1 98.12 366 GLY B C 1
ATOM 8425 O O . GLY B 1 366 ? -12.555 -15.086 -0.97 1 98.12 366 GLY B O 1
ATOM 8426 N N . VAL B 1 367 ? -13.281 -13.523 -2.406 1 97.56 367 VAL B N 1
ATOM 8427 C CA . VAL B 1 367 ? -12.57 -12.398 -1.816 1 97.56 367 VAL B CA 1
ATOM 8428 C C . VAL B 1 367 ? -13.508 -11.203 -1.683 1 97.56 367 VAL B C 1
ATOM 8430 O O . VAL B 1 367 ? -14.289 -10.914 -2.596 1 97.56 367 VAL B O 1
ATOM 8433 N N . SER B 1 368 ? -13.453 -10.562 -0.529 1 97.56 368 SER B N 1
ATOM 8434 C CA . SER B 1 368 ? -14.219 -9.336 -0.308 1 97.56 368 SER B CA 1
ATOM 8435 C C . SER B 1 368 ? -15.672 -9.5 -0.74 1 97.56 368 SER B C 1
ATOM 8437 O O . SER B 1 368 ? -16.344 -10.438 -0.324 1 97.56 368 SER B O 1
ATOM 8439 N N . GLY B 1 369 ? -16.188 -8.688 -1.6 1 98 369 GLY B N 1
ATOM 8440 C CA . GLY B 1 369 ? -17.562 -8.789 -2.057 1 98 369 GLY B CA 1
ATOM 8441 C C . GLY B 1 369 ? -17.891 -10.148 -2.645 1 98 369 GLY B C 1
ATOM 8442 O O . GLY B 1 369 ? -19.016 -10.648 -2.465 1 98 369 GLY B O 1
ATOM 8443 N N . GLY B 1 370 ? -16.969 -10.734 -3.365 1 98.38 370 GLY B N 1
ATOM 8444 C CA . GLY B 1 370 ? -17.172 -12.094 -3.852 1 98.38 370 GLY B CA 1
ATOM 8445 C C . GLY B 1 370 ? -17.469 -13.086 -2.744 1 98.38 370 GLY B C 1
ATOM 8446 O O . GLY B 1 370 ? -18.281 -13.992 -2.912 1 98.38 370 GLY B O 1
ATOM 8447 N N . SER B 1 371 ? -16.812 -12.906 -1.611 1 98.62 371 SER B N 1
ATOM 8448 C CA . SER B 1 371 ? -17.047 -13.758 -0.45 1 98.62 371 SER B CA 1
ATOM 8449 C C . SER B 1 371 ? -18.469 -13.57 0.082 1 98.62 371 SER B C 1
ATOM 8451 O O . SER B 1 371 ? -19.094 -14.531 0.529 1 98.62 371 SER B O 1
ATOM 8453 N N . VAL B 1 372 ? -18.922 -12.305 0.059 1 98.62 372 VAL B N 1
ATOM 8454 C CA . VAL B 1 372 ? -20.266 -12.031 0.526 1 98.62 372 VAL B CA 1
ATOM 8455 C C . VAL B 1 372 ? -21.281 -12.727 -0.381 1 98.62 372 VAL B C 1
ATOM 8457 O O . VAL B 1 372 ? -22.219 -13.375 0.101 1 98.62 372 VAL B O 1
ATOM 8460 N N . GLY B 1 373 ? -21.078 -12.602 -1.684 1 98.56 373 GLY B N 1
ATOM 8461 C CA . GLY B 1 373 ? -21.938 -13.312 -2.621 1 98.56 373 GLY B CA 1
ATOM 8462 C C . GLY B 1 373 ? -21.922 -14.812 -2.426 1 98.56 373 GLY B C 1
ATOM 8463 O O . GLY B 1 373 ? -22.969 -15.461 -2.447 1 98.56 373 GLY B O 1
ATOM 8464 N N . ALA B 1 374 ? -20.734 -15.375 -2.232 1 98.56 374 ALA B N 1
ATOM 8465 C CA . ALA B 1 374 ? -20.578 -16.812 -2.008 1 98.56 374 ALA B CA 1
ATOM 8466 C C . ALA B 1 374 ? -21.281 -17.25 -0.721 1 98.56 374 ALA B C 1
ATOM 8468 O O . ALA B 1 374 ? -21.922 -18.297 -0.679 1 98.56 374 ALA B O 1
ATOM 8469 N N . ALA B 1 375 ? -21.188 -16.422 0.313 1 98.31 375 ALA B N 1
ATOM 8470 C CA . ALA B 1 375 ? -21.797 -16.719 1.603 1 98.31 375 ALA B CA 1
ATOM 8471 C C . ALA B 1 375 ? -23.328 -16.734 1.49 1 98.31 375 ALA B C 1
ATOM 8473 O O . ALA B 1 375 ? -23.984 -17.625 2.043 1 98.31 375 ALA B O 1
ATOM 8474 N N . VAL B 1 376 ? -23.859 -15.773 0.794 1 97.44 376 VAL B N 1
ATOM 8475 C CA . VAL B 1 376 ? -25.297 -15.695 0.625 1 97.44 376 VAL B CA 1
ATOM 8476 C C . VAL B 1 376 ? -25.797 -16.891 -0.187 1 97.44 376 VAL B C 1
ATOM 8478 O O . VAL B 1 376 ? -26.828 -17.484 0.133 1 97.44 376 VAL B O 1
ATOM 8481 N N . TYR B 1 377 ? -25.109 -17.297 -1.225 1 96.5 377 TYR B N 1
ATOM 8482 C CA . TYR B 1 377 ? -25.438 -18.453 -2.035 1 96.5 377 TYR B CA 1
ATOM 8483 C C . TYR B 1 377 ? -25.422 -19.734 -1.196 1 96.5 377 TYR B C 1
ATOM 8485 O O . TYR B 1 377 ? -26.375 -20.5 -1.21 1 96.5 377 TYR B O 1
ATOM 8493 N N . ALA B 1 378 ? -24.344 -19.891 -0.45 1 95.38 378 ALA B N 1
ATOM 8494 C CA . ALA B 1 378 ? -24.203 -21.078 0.396 1 95.38 378 ALA B CA 1
ATOM 8495 C C . ALA B 1 378 ? -25.312 -21.141 1.441 1 95.38 378 ALA B C 1
ATOM 8497 O O . ALA B 1 378 ? -25.812 -22.219 1.753 1 95.38 378 ALA B O 1
ATOM 8498 N N . THR B 1 379 ? -25.641 -20 2.027 1 95.12 379 THR B N 1
ATOM 8499 C CA . THR B 1 379 ? -26.703 -19.938 3.016 1 95.12 379 THR B CA 1
ATOM 8500 C C . THR B 1 379 ? -28.031 -20.344 2.393 1 95.12 379 THR B C 1
ATOM 8502 O O . THR B 1 379 ? -28.844 -21.016 3.029 1 95.12 379 THR B O 1
ATOM 8505 N N . SER B 1 380 ? -28.25 -19.953 1.188 1 93.12 380 SER B N 1
ATOM 8506 C CA . SER B 1 380 ? -29.469 -20.344 0.48 1 93.12 380 SER B CA 1
ATOM 8507 C C . SER B 1 380 ? -29.516 -21.844 0.228 1 93.12 380 SER B C 1
ATOM 8509 O O . SER B 1 380 ? -30.578 -22.453 0.34 1 93.12 380 SER B O 1
ATOM 8511 N N . LEU B 1 381 ? -28.406 -22.406 -0.146 1 91.44 381 LEU B N 1
ATOM 8512 C CA . LEU B 1 381 ? -28.344 -23.844 -0.342 1 91.44 381 LEU B CA 1
ATOM 8513 C C . LEU B 1 381 ? -28.625 -24.594 0.96 1 91.44 381 LEU B C 1
ATOM 8515 O O . LEU B 1 381 ? -29.344 -25.594 0.967 1 91.44 381 LEU B O 1
ATOM 8519 N N . HIS B 1 382 ? -28.047 -24.094 2.035 1 91.12 382 HIS B N 1
ATOM 8520 C CA . HIS B 1 382 ? -28.234 -24.703 3.348 1 91.12 382 HIS B CA 1
ATOM 8521 C C . HIS B 1 382 ? -29.703 -24.719 3.74 1 91.12 382 HIS B C 1
ATOM 8523 O O . HIS B 1 382 ? -30.172 -25.625 4.43 1 91.12 382 HIS B O 1
ATOM 8529 N N . ASN B 1 383 ? -30.391 -23.734 3.344 1 90.31 383 ASN B N 1
ATOM 8530 C CA . ASN B 1 383 ? -31.797 -23.625 3.684 1 90.31 383 ASN B CA 1
ATOM 8531 C C . ASN B 1 383 ? -32.688 -24.391 2.688 1 90.31 383 ASN B C 1
ATOM 8533 O O . ASN B 1 383 ? -33.906 -24.203 2.664 1 90.31 383 ASN B O 1
ATOM 8537 N N . GLY B 1 384 ? -32.094 -25.203 1.787 1 84.62 384 GLY B N 1
ATOM 8538 C CA . GLY B 1 384 ? -32.812 -26.094 0.896 1 84.62 384 GLY B CA 1
ATOM 8539 C C . GLY B 1 384 ? -33.5 -25.375 -0.259 1 84.62 384 GLY B C 1
ATOM 8540 O O . GLY B 1 384 ? -34.531 -25.812 -0.754 1 84.62 384 GLY B O 1
ATOM 8541 N N . MET B 1 385 ? -32.875 -24.344 -0.661 1 82.81 385 MET B N 1
ATOM 8542 C CA . MET B 1 385 ? -33.562 -23.531 -1.662 1 82.81 385 MET B CA 1
ATOM 8543 C C . MET B 1 385 ? -33.219 -24 -3.072 1 82.81 385 MET B C 1
ATOM 8545 O O . MET B 1 385 ? -33.844 -23.562 -4.043 1 82.81 385 MET B O 1
ATOM 8549 N N . ALA B 1 386 ? -32.25 -24.875 -3.162 1 80.38 386 ALA B N 1
ATOM 8550 C CA . ALA B 1 386 ? -31.984 -25.469 -4.473 1 80.38 386 ALA B CA 1
ATOM 8551 C C . ALA B 1 386 ? -33.062 -26.484 -4.848 1 80.38 386 ALA B C 1
ATOM 8553 O O . ALA B 1 386 ? -33.5 -27.25 -3.998 1 80.38 386 ALA B O 1
ATOM 8554 N N . PRO B 1 387 ? -33.438 -26.453 -6.105 1 77.69 387 PRO B N 1
ATOM 8555 C CA . PRO B 1 387 ? -34.469 -27.391 -6.504 1 77.69 387 PRO B CA 1
ATOM 8556 C C . PRO B 1 387 ? -34 -28.844 -6.492 1 77.69 387 PRO B C 1
ATOM 8558 O O . PRO B 1 387 ? -32.844 -29.125 -6.801 1 77.69 387 PRO B O 1
ATOM 8561 N N . ALA B 1 388 ? -34.906 -29.672 -6.145 1 76.19 388 ALA B N 1
ATOM 8562 C CA . ALA B 1 388 ? -34.625 -31.094 -6.242 1 76.19 388 ALA B CA 1
ATOM 8563 C C . ALA B 1 388 ? -34.719 -31.578 -7.688 1 76.19 388 ALA B C 1
ATOM 8565 O O . ALA B 1 388 ? -35.594 -31.172 -8.43 1 76.19 388 ALA B O 1
ATOM 8566 N N . VAL B 1 389 ? -33.625 -32.156 -8.109 1 81.75 389 VAL B N 1
ATOM 8567 C CA . VAL B 1 389 ? -33.625 -32.688 -9.469 1 81.75 389 VAL B CA 1
ATOM 8568 C C . VAL B 1 389 ? -33.156 -34.156 -9.453 1 81.75 389 VAL B C 1
ATOM 8570 O O . VAL B 1 389 ? -32.375 -34.531 -8.609 1 81.75 389 VAL B O 1
ATOM 8573 N N . SER B 1 390 ? -33.781 -34.906 -10.445 1 73.69 390 SER B N 1
ATOM 8574 C CA . SER B 1 390 ? -33.375 -36.312 -10.57 1 73.69 390 SER B CA 1
ATOM 8575 C C . SER B 1 390 ? -32.094 -36.438 -11.422 1 73.69 390 SER B C 1
ATOM 8577 O O . SER B 1 390 ? -31.297 -37.344 -11.203 1 73.69 390 SER B O 1
ATOM 8579 N N . GLU B 1 391 ? -32.062 -35.531 -12.43 1 79.44 391 GLU B N 1
ATOM 8580 C CA . GLU B 1 391 ? -30.922 -35.531 -13.344 1 79.44 391 GLU B CA 1
ATOM 8581 C C . GLU B 1 391 ? -30.312 -34.125 -13.461 1 79.44 391 GLU B C 1
ATOM 8583 O O . GLU B 1 391 ? -31.047 -33.125 -13.484 1 79.44 391 GLU B O 1
ATOM 8588 N N . LEU B 1 392 ? -28.984 -34.125 -13.477 1 85.81 392 LEU B N 1
ATOM 8589 C CA . LEU B 1 392 ? -28.281 -32.844 -13.641 1 85.81 392 LEU B CA 1
ATOM 8590 C C . LEU B 1 392 ? -28.812 -32.094 -14.852 1 85.81 392 LEU B C 1
ATOM 8592 O O . LEU B 1 392 ? -28.891 -32.625 -15.953 1 85.81 392 LEU B O 1
ATOM 8596 N N . CYS B 1 393 ? -29.141 -30.875 -14.664 1 87.5 393 CYS B N 1
ATOM 8597 C CA . CYS B 1 393 ? -29.656 -29.953 -15.672 1 87.5 393 CYS B CA 1
ATOM 8598 C C . CYS B 1 393 ? -30.984 -30.422 -16.234 1 87.5 393 CYS B C 1
ATOM 8600 O O . CYS B 1 393 ? -31.359 -30.078 -17.359 1 87.5 393 CYS B O 1
ATOM 8602 N N . GLY B 1 394 ? -31.594 -31.297 -15.477 1 81.56 394 GLY B N 1
ATOM 8603 C CA . GLY B 1 394 ? -32.906 -31.797 -15.891 1 81.56 394 GLY B CA 1
ATOM 8604 C C . GLY B 1 394 ? -34.031 -30.891 -15.492 1 81.56 394 GLY B C 1
ATOM 8605 O O . GLY B 1 394 ? -33.812 -29.781 -15.023 1 81.56 394 GLY B O 1
ATOM 8606 N N . ALA B 1 395 ? -35.25 -31.438 -15.797 1 76 395 ALA B N 1
ATOM 8607 C CA . ALA B 1 395 ? -36.469 -30.688 -15.523 1 76 395 ALA B CA 1
ATOM 8608 C C . ALA B 1 395 ? -36.688 -30.5 -14.023 1 76 395 ALA B C 1
ATOM 8610 O O . ALA B 1 395 ? -36.375 -31.406 -13.234 1 76 395 ALA B O 1
ATOM 8611 N N . VAL B 1 396 ? -36.906 -29.312 -13.484 1 73.62 396 VAL B N 1
ATOM 8612 C CA . VAL B 1 396 ? -37.062 -28.969 -12.078 1 73.62 396 VAL B CA 1
ATOM 8613 C C . VAL B 1 396 ? -38.5 -29.297 -11.625 1 73.62 396 VAL B C 1
ATOM 8615 O O . VAL B 1 396 ? -39.469 -29.094 -12.367 1 73.62 396 VAL B O 1
ATOM 8618 N N . ASP B 1 397 ? -38.5 -30.203 -10.555 1 61.12 397 ASP B N 1
ATOM 8619 C CA . ASP B 1 397 ? -39.75 -30.344 -9.859 1 61.12 397 ASP B CA 1
ATOM 8620 C C . ASP B 1 397 ? -40 -29.156 -8.922 1 61.12 397 ASP B C 1
ATOM 8622 O O . ASP B 1 397 ? -39.281 -28.984 -7.938 1 61.12 397 ASP B O 1
ATOM 8626 N N . GLY B 1 398 ? -40.562 -28.062 -9.391 1 56.72 398 GLY B N 1
ATOM 8627 C CA . GLY B 1 398 ? -40.875 -26.891 -8.594 1 56.72 398 GLY B CA 1
ATOM 8628 C C . GLY B 1 398 ? -40.031 -25.688 -8.953 1 56.72 398 GLY B C 1
ATOM 8629 O O . GLY B 1 398 ? -39.438 -25.641 -10.023 1 56.72 398 GLY B O 1
ATOM 8630 N N . SER B 1 399 ? -40.031 -24.594 -8.188 1 53.78 399 SER B N 1
ATOM 8631 C CA . SER B 1 399 ? -39.594 -23.281 -8.664 1 53.78 399 SER B CA 1
ATOM 8632 C C . SER B 1 399 ? -38.094 -23.094 -8.461 1 53.78 399 SER B C 1
ATOM 8634 O O . SER B 1 399 ? -37.594 -23.172 -7.336 1 53.78 399 SER B O 1
ATOM 8636 N N . ALA B 1 400 ? -37 -23.406 -9.336 1 54.56 400 ALA B N 1
ATOM 8637 C CA . ALA B 1 400 ? -35.594 -23 -9.422 1 54.56 400 ALA B CA 1
ATOM 8638 C C . ALA B 1 400 ? -35.438 -21.5 -9.195 1 54.56 400 ALA B C 1
ATOM 8640 O O . ALA B 1 400 ? -34.406 -21.047 -8.734 1 54.56 400 ALA B O 1
ATOM 8641 N N . GLU B 1 401 ? -36.406 -20.797 -9.375 1 59.31 401 GLU B N 1
ATOM 8642 C CA . GLU B 1 401 ? -36.438 -19.344 -9.289 1 59.31 401 GLU B CA 1
ATOM 8643 C C . GLU B 1 401 ? -36.344 -18.875 -7.84 1 59.31 401 GLU B C 1
ATOM 8645 O O . GLU B 1 401 ? -35.906 -17.75 -7.57 1 59.31 401 GLU B O 1
ATOM 8650 N N . ASP B 1 402 ? -36.188 -19.906 -6.977 1 79.56 402 ASP B N 1
ATOM 8651 C CA . ASP B 1 402 ? -36.25 -19.531 -5.562 1 79.56 402 ASP B CA 1
ATOM 8652 C C . ASP B 1 402 ? -34.875 -19.156 -5.027 1 79.56 402 ASP B C 1
ATOM 8654 O O . ASP B 1 402 ? -34.75 -18.141 -4.336 1 79.56 402 ASP B O 1
ATOM 8658 N N . ILE B 1 403 ? -33.906 -19.828 -5.52 1 87.19 403 ILE B N 1
ATOM 8659 C CA . ILE B 1 403 ? -32.594 -19.516 -4.973 1 87.19 403 ILE B CA 1
ATOM 8660 C C . ILE B 1 403 ? -32.062 -18.219 -5.594 1 87.19 403 ILE B C 1
ATOM 8662 O O . ILE B 1 403 ? -31.5 -17.375 -4.902 1 87.19 403 ILE B O 1
ATOM 8666 N N . ARG B 1 404 ? -32.312 -18.031 -6.938 1 90.25 404 ARG B N 1
ATOM 8667 C CA . ARG B 1 404 ? -31.891 -16.812 -7.621 1 90.25 404 ARG B CA 1
ATOM 8668 C C . ARG B 1 404 ? -32.562 -15.578 -7.02 1 90.25 404 ARG B C 1
ATOM 8670 O O . ARG B 1 404 ? -31.891 -14.57 -6.762 1 90.25 404 ARG B O 1
ATOM 8677 N N . THR B 1 405 ? -33.875 -15.672 -6.777 1 90.06 405 THR B N 1
ATOM 8678 C CA . THR B 1 405 ? -34.625 -14.562 -6.203 1 90.06 405 THR B CA 1
ATOM 8679 C C . THR B 1 405 ? -34.125 -14.25 -4.793 1 90.06 405 THR B C 1
ATOM 8681 O O . THR B 1 405 ? -34 -13.078 -4.422 1 90.06 405 THR B O 1
ATOM 8684 N N . GLN B 1 406 ? -33.812 -15.289 -4.074 1 91.44 406 GLN B N 1
ATOM 8685 C CA . GLN B 1 406 ? -33.375 -15.109 -2.699 1 91.44 406 GLN B CA 1
ATOM 8686 C C . GLN B 1 406 ? -32 -14.43 -2.65 1 91.44 406 GLN B C 1
ATOM 8688 O O . GLN B 1 406 ? -31.812 -13.477 -1.895 1 91.44 406 GLN B O 1
ATOM 8693 N N . ILE B 1 407 ? -31.078 -14.969 -3.418 1 94.5 407 ILE B N 1
ATOM 8694 C CA . ILE B 1 407 ? -29.719 -14.461 -3.32 1 94.5 407 ILE B CA 1
ATOM 8695 C C . ILE B 1 407 ? -29.641 -13.047 -3.877 1 94.5 407 ILE B C 1
ATOM 8697 O O . ILE B 1 407 ? -29.016 -12.164 -3.279 1 94.5 407 ILE B O 1
ATOM 8701 N N . LEU B 1 408 ? -30.297 -12.711 -5.008 1 94.94 408 LEU B N 1
ATOM 8702 C CA . LEU B 1 408 ? -30.312 -11.367 -5.566 1 94.94 408 LEU B CA 1
ATOM 8703 C C . LEU B 1 408 ? -31.094 -10.414 -4.66 1 94.94 408 LEU B C 1
ATOM 8705 O O . LEU B 1 408 ? -30.688 -9.258 -4.477 1 94.94 408 LEU B O 1
ATOM 8709 N N . GLY B 1 409 ? -32.219 -10.898 -4.102 1 93.56 409 GLY B N 1
ATOM 8710 C CA . GLY B 1 409 ? -33 -10.086 -3.184 1 93.56 409 GLY B CA 1
ATOM 8711 C C . GLY B 1 409 ? -32.219 -9.672 -1.947 1 93.56 409 GLY B C 1
ATOM 8712 O O . GLY B 1 409 ? -32.312 -8.523 -1.499 1 93.56 409 GLY B O 1
ATOM 8713 N N . THR B 1 410 ? -31.484 -10.578 -1.39 1 95.25 410 THR B N 1
ATOM 8714 C CA . THR B 1 410 ? -30.672 -10.289 -0.206 1 95.25 410 THR B CA 1
ATOM 8715 C C . THR B 1 410 ? -29.656 -9.188 -0.495 1 95.25 410 THR B C 1
ATOM 8717 O O . THR B 1 410 ? -29.453 -8.297 0.332 1 95.25 410 THR B O 1
ATOM 8720 N N . LEU B 1 411 ? -29.062 -9.227 -1.689 1 97.12 411 LEU B N 1
ATOM 8721 C CA . LEU B 1 411 ? -27.953 -8.328 -2.012 1 97.12 411 LEU B CA 1
ATOM 8722 C C . LEU B 1 411 ? -28.469 -7.055 -2.68 1 97.12 411 LEU B C 1
ATOM 8724 O O . LEU B 1 411 ? -27.672 -6.285 -3.242 1 97.12 411 LEU B O 1
ATOM 8728 N N . SER B 1 412 ? -29.75 -6.816 -2.662 1 93.69 412 SER B N 1
ATOM 8729 C CA . SER B 1 412 ? -30.344 -5.637 -3.285 1 93.69 412 SER B CA 1
ATOM 8730 C C . SER B 1 412 ? -30.609 -4.539 -2.258 1 93.69 412 SER B C 1
ATOM 8732 O O . SER B 1 412 ? -31.031 -3.439 -2.613 1 93.69 412 SER B O 1
ATOM 8734 N N . ASP B 1 413 ? -30.266 -4.785 -1.038 1 92.12 413 ASP B N 1
ATOM 8735 C CA . ASP B 1 413 ? -30.547 -3.834 0.03 1 92.12 413 ASP B CA 1
ATOM 8736 C C . ASP B 1 413 ? -29.484 -2.744 0.096 1 92.12 413 ASP B C 1
ATOM 8738 O O . ASP B 1 413 ? -28.562 -2.727 -0.717 1 92.12 413 ASP B O 1
ATOM 8742 N N . GLU B 1 414 ? -29.734 -1.786 0.973 1 91.12 414 GLU B N 1
ATOM 8743 C CA . GLU B 1 414 ? -28.797 -0.684 1.208 1 91.12 414 GLU B CA 1
ATOM 8744 C C . GLU B 1 414 ? -27.891 -0.971 2.402 1 91.12 414 GLU B C 1
ATOM 8746 O O . GLU B 1 414 ? -28.344 -0.965 3.549 1 91.12 414 GLU B O 1
ATOM 8751 N N . PHE B 1 415 ? -26.562 -1.173 2.111 1 96.12 415 PHE B N 1
ATOM 8752 C CA . PHE B 1 415 ? -25.688 -1.612 3.189 1 96.12 415 PHE B CA 1
ATOM 8753 C C . PHE B 1 415 ? -24.766 -0.483 3.629 1 96.12 415 PHE B C 1
ATOM 8755 O O . PHE B 1 415 ? -24.156 -0.551 4.699 1 96.12 415 PHE B O 1
ATOM 8762 N N . LEU B 1 416 ? -24.609 0.586 2.811 1 94.5 416 LEU B N 1
ATOM 8763 C CA . LEU B 1 416 ? -23.672 1.665 3.1 1 94.5 416 LEU B CA 1
ATOM 8764 C C . LEU B 1 416 ? -24.219 2.58 4.191 1 94.5 416 LEU B C 1
ATOM 8766 O O . LEU B 1 416 ? -23.453 3.1 5.008 1 94.5 416 LEU B O 1
ATOM 8770 N N . GLY B 1 417 ? -25.562 2.842 4.234 1 94.88 417 GLY B N 1
ATOM 8771 C CA . GLY B 1 417 ? -26.188 3.672 5.25 1 94.88 417 GLY B CA 1
ATOM 8772 C C . GLY B 1 417 ? -25.859 3.23 6.664 1 94.88 417 GLY B C 1
ATOM 8773 O O . GLY B 1 417 ? -25.312 4 7.449 1 94.88 417 GLY B O 1
ATOM 8774 N N . PRO B 1 418 ? -26.156 1.972 6.938 1 97.25 418 PRO B N 1
ATOM 8775 C CA . PRO B 1 418 ? -25.828 1.446 8.266 1 97.25 418 PRO B CA 1
ATOM 8776 C C . PRO B 1 418 ? -24.344 1.591 8.594 1 97.25 418 PRO B C 1
ATOM 8778 O O . PRO B 1 418 ? -23.984 1.919 9.727 1 97.25 418 PRO B O 1
ATOM 8781 N N . THR B 1 419 ? -23.484 1.347 7.645 1 96.69 419 THR B N 1
ATOM 8782 C CA . THR B 1 419 ? -22.047 1.423 7.832 1 96.69 419 THR B CA 1
ATOM 8783 C C . THR B 1 419 ? -21.609 2.855 8.133 1 96.69 419 THR B C 1
ATOM 8785 O O . THR B 1 419 ? -20.844 3.092 9.062 1 96.69 419 THR B O 1
ATOM 8788 N N . VAL B 1 420 ? -22.141 3.812 7.383 1 95.31 420 VAL B N 1
ATOM 8789 C CA . VAL B 1 420 ? -21.797 5.219 7.547 1 95.31 420 VAL B CA 1
ATOM 8790 C C . VAL B 1 420 ? -22.359 5.742 8.867 1 95.31 420 VAL B C 1
ATOM 8792 O O . VAL B 1 420 ? -21.703 6.52 9.562 1 95.31 420 VAL B O 1
ATOM 8795 N N . ALA B 1 421 ? -23.562 5.312 9.188 1 97.56 421 ALA B N 1
ATOM 8796 C CA . ALA B 1 421 ? -24.156 5.707 10.461 1 97.56 421 ALA B CA 1
ATOM 8797 C C . ALA B 1 421 ? -23.281 5.262 11.633 1 97.56 421 ALA B C 1
ATOM 8799 O O . ALA B 1 421 ? -22.953 6.062 12.516 1 97.56 421 ALA B O 1
ATOM 8800 N N . ALA B 1 422 ? -22.875 4.004 11.57 1 97.81 422 ALA B N 1
ATOM 8801 C CA . ALA B 1 422 ? -22.031 3.473 12.648 1 97.81 422 ALA B CA 1
ATOM 8802 C C . ALA B 1 422 ? -20.656 4.121 12.648 1 97.81 422 ALA B C 1
ATOM 8804 O O . ALA B 1 422 ? -20.047 4.297 13.703 1 97.81 422 ALA B O 1
ATOM 8805 N N . MET B 1 423 ? -20.172 4.504 11.508 1 96.19 423 MET B N 1
ATOM 8806 C CA . MET B 1 423 ? -18.859 5.133 11.367 1 96.19 423 MET B CA 1
ATOM 8807 C C . MET B 1 423 ? -18.844 6.504 12.031 1 96.19 423 MET B C 1
ATOM 8809 O O . MET B 1 423 ? -17.922 6.812 12.789 1 96.19 423 MET B O 1
ATOM 8813 N N . PHE B 1 424 ? -19.859 7.324 11.844 1 96.38 424 PHE B N 1
ATOM 8814 C CA . PHE B 1 424 ? -19.812 8.727 12.234 1 96.38 424 PHE B CA 1
ATOM 8815 C C . PHE B 1 424 ? -20.359 8.914 13.648 1 96.38 424 PHE B C 1
ATOM 8817 O O . PHE B 1 424 ? -20.172 9.977 14.25 1 96.38 424 PHE B O 1
ATOM 8824 N N . TYR B 1 425 ? -21.016 7.949 14.195 1 97.31 425 TYR B N 1
ATOM 8825 C CA . TYR B 1 425 ? -21.562 8.133 15.531 1 97.31 425 TYR B CA 1
ATOM 8826 C C . TYR B 1 425 ? -20.859 7.234 16.547 1 97.31 425 TYR B C 1
ATOM 8828 O O . TYR B 1 425 ? -19.781 7.578 17.031 1 97.31 425 TYR B O 1
ATOM 8836 N N . PRO B 1 426 ? -21.203 5.926 16.703 1 96.88 426 PRO B N 1
ATOM 8837 C CA . PRO B 1 426 ? -20.516 5.191 17.766 1 96.88 426 PRO B CA 1
ATOM 8838 C C . PRO B 1 426 ? -19.031 4.996 17.5 1 96.88 426 PRO B C 1
ATOM 8840 O O . PRO B 1 426 ? -18.203 5.105 18.406 1 96.88 426 PRO B O 1
ATOM 8843 N N . ASP B 1 427 ? -18.656 4.688 16.297 1 95.38 427 ASP B N 1
ATOM 8844 C CA . ASP B 1 427 ? -17.266 4.414 15.984 1 95.38 427 ASP B CA 1
ATOM 8845 C C . ASP B 1 427 ? -16.406 5.668 16.141 1 95.38 427 ASP B C 1
ATOM 8847 O O . ASP B 1 427 ? -15.281 5.602 16.625 1 95.38 427 ASP B O 1
ATOM 8851 N N . LEU B 1 428 ? -16.875 6.82 15.656 1 94.12 428 LEU B N 1
ATOM 8852 C CA . LEU B 1 428 ? -16.125 8.07 15.797 1 94.12 428 LEU B CA 1
ATOM 8853 C C . LEU B 1 428 ? -15.961 8.445 17.266 1 94.12 428 LEU B C 1
ATOM 8855 O O . LEU B 1 428 ? -14.875 8.844 17.688 1 94.12 428 LEU B O 1
ATOM 8859 N N . VAL B 1 429 ? -17.047 8.305 18.047 1 94.5 429 VAL B N 1
ATOM 8860 C CA . VAL B 1 429 ? -17.016 8.641 19.469 1 94.5 429 VAL B CA 1
ATOM 8861 C C . VAL B 1 429 ? -16.031 7.711 20.188 1 94.5 429 VAL B C 1
ATOM 8863 O O . VAL B 1 429 ? -15.32 8.141 21.094 1 94.5 429 VAL B O 1
ATOM 8866 N N . GLN B 1 430 ? -15.961 6.453 19.734 1 94.88 430 GLN B N 1
ATOM 8867 C CA . GLN B 1 430 ? -15.086 5.461 20.359 1 94.88 430 GLN B CA 1
ATOM 8868 C C . GLN B 1 430 ? -13.625 5.883 20.25 1 94.88 430 GLN B C 1
ATOM 8870 O O . GLN B 1 430 ? -12.812 5.539 21.125 1 94.88 430 GLN B O 1
ATOM 8875 N N . ARG B 1 431 ? -13.219 6.648 19.281 1 93.06 431 ARG B N 1
ATOM 8876 C CA . ARG B 1 431 ? -11.836 7.055 19.062 1 93.06 431 ARG B CA 1
ATOM 8877 C C . ARG B 1 431 ? -11.336 7.914 20.234 1 93.06 431 ARG B C 1
ATOM 8879 O O . ARG B 1 431 ? -10.125 8.094 20.406 1 93.06 431 ARG B O 1
ATOM 8886 N N . PHE B 1 432 ? -12.312 8.484 21.016 1 91.81 432 PHE B N 1
ATOM 8887 C CA . PHE B 1 432 ? -11.938 9.398 22.078 1 91.81 432 PHE B CA 1
ATOM 8888 C C . PHE B 1 432 ? -12.258 8.789 23.438 1 91.81 432 PHE B C 1
ATOM 8890 O O . PHE B 1 432 ? -12.266 9.5 24.453 1 91.81 432 PHE B O 1
ATOM 8897 N N . ILE B 1 433 ? -12.602 7.484 23.422 1 91.5 433 ILE B N 1
ATOM 8898 C CA . ILE B 1 433 ? -12.875 6.762 24.656 1 91.5 433 ILE B CA 1
ATOM 8899 C C . ILE B 1 433 ? -11.828 5.664 24.859 1 91.5 433 ILE B C 1
ATOM 8901 O O . ILE B 1 433 ? -11.641 4.812 23.984 1 91.5 433 ILE B O 1
ATOM 8905 N N . PRO B 1 434 ? -11.125 5.613 25.953 1 91.06 434 PRO B N 1
ATOM 8906 C CA . PRO B 1 434 ? -10.016 4.684 26.172 1 91.06 434 PRO B CA 1
ATOM 8907 C C . PRO B 1 434 ? -10.477 3.234 26.297 1 91.06 434 PRO B C 1
ATOM 8909 O O . PRO B 1 434 ? -9.656 2.312 26.203 1 91.06 434 PRO B O 1
ATOM 8912 N N . TRP B 1 435 ? -11.742 3.018 26.484 1 89.62 435 TRP B N 1
ATOM 8913 C CA . TRP B 1 435 ? -12.266 1.659 26.578 1 89.62 435 TRP B CA 1
ATOM 8914 C C . TRP B 1 435 ? -13.07 1.306 25.328 1 89.62 435 TRP B C 1
ATOM 8916 O O . TRP B 1 435 ? -14 2.027 24.953 1 89.62 435 TRP B O 1
ATOM 8926 N N . GLY B 1 436 ? -12.703 0.3 24.672 1 86.69 436 GLY B N 1
ATOM 8927 C CA . GLY B 1 436 ? -13.305 -0.078 23.406 1 86.69 436 GLY B CA 1
ATOM 8928 C C . GLY B 1 436 ? -14.602 -0.852 23.578 1 86.69 436 GLY B C 1
ATOM 8929 O O . GLY B 1 436 ? -14.641 -2.062 23.344 1 86.69 436 GLY B O 1
ATOM 8930 N N . PHE B 1 437 ? -15.797 -0.149 23.812 1 88.19 437 PHE B N 1
ATOM 8931 C CA . PHE B 1 437 ? -17 -0.915 24.109 1 88.19 437 PHE B CA 1
ATOM 8932 C C . PHE B 1 437 ? -18.141 -0.509 23.188 1 88.19 437 PHE B C 1
ATOM 8934 O O . PHE B 1 437 ? -19.188 -1.178 23.141 1 88.19 437 PHE B O 1
ATOM 8941 N N . LEU B 1 438 ? -18.047 0.499 22.391 1 93.25 438 LEU B N 1
ATOM 8942 C CA . LEU B 1 438 ? -19.125 0.89 21.484 1 93.25 438 LEU B CA 1
ATOM 8943 C C . LEU B 1 438 ? -19.156 -0.006 20.25 1 93.25 438 LEU B C 1
ATOM 8945 O O . LEU B 1 438 ? -18.109 -0.5 19.812 1 93.25 438 LEU B O 1
ATOM 8949 N N . PRO B 1 439 ? -20.375 -0.269 19.719 1 93.38 439 PRO B N 1
ATOM 8950 C CA . PRO B 1 439 ? -20.453 -1.079 18.5 1 93.38 439 PRO B CA 1
ATOM 8951 C C . PRO B 1 439 ? -19.734 -0.439 17.312 1 93.38 439 PRO B C 1
ATOM 8953 O O . PRO B 1 439 ? -19.609 0.788 17.25 1 93.38 439 PRO B O 1
ATOM 8956 N N . ASP B 1 440 ? -19.203 -1.289 16.453 1 92.88 440 ASP B N 1
ATOM 8957 C CA . ASP B 1 440 ? -18.391 -0.744 15.359 1 92.88 440 ASP B CA 1
ATOM 8958 C C . ASP B 1 440 ? -19.109 -0.881 14.016 1 92.88 440 ASP B C 1
ATOM 8960 O O . ASP B 1 440 ? -20.094 -1.619 13.906 1 92.88 440 ASP B O 1
ATOM 8964 N N . ARG B 1 441 ? -18.609 -0.216 13.078 1 96.12 441 ARG B N 1
ATOM 8965 C CA . ARG B 1 441 ? -19.203 -0.152 11.75 1 96.12 441 ARG B CA 1
ATOM 8966 C C . ARG B 1 441 ? -19.125 -1.5 11.047 1 96.12 441 ARG B C 1
ATOM 8968 O O . ARG B 1 441 ? -19.969 -1.826 10.211 1 96.12 441 ARG B O 1
ATOM 8975 N N . GLY B 1 442 ? -18.156 -2.326 11.344 1 95.31 442 GLY B N 1
ATOM 8976 C CA . GLY B 1 442 ? -18.094 -3.666 10.781 1 95.31 442 GLY B CA 1
ATOM 8977 C C . GLY B 1 442 ? -19.266 -4.535 11.188 1 95.31 442 GLY B C 1
ATOM 8978 O O . GLY B 1 442 ? -19.891 -5.195 10.352 1 95.31 442 GLY B O 1
ATOM 8979 N N . GLY B 1 443 ? -19.562 -4.469 12.477 1 94.94 443 GLY B N 1
ATOM 8980 C CA . GLY B 1 443 ? -20.734 -5.184 12.961 1 94.94 443 GLY B CA 1
ATOM 8981 C C . GLY B 1 443 ? -22.016 -4.707 12.328 1 94.94 443 GLY B C 1
ATOM 8982 O O . GLY B 1 443 ? -22.891 -5.512 12.008 1 94.94 443 GLY B O 1
ATOM 8983 N N . ALA B 1 444 ? -22.125 -3.422 12.148 1 97.12 444 ALA B N 1
ATOM 8984 C CA . ALA B 1 444 ? -23.312 -2.855 11.531 1 97.12 444 ALA B CA 1
ATOM 8985 C C . ALA B 1 444 ? -23.484 -3.367 10.102 1 97.12 444 ALA B C 1
ATOM 8987 O O . ALA B 1 444 ? -24.609 -3.623 9.664 1 97.12 444 ALA B O 1
ATOM 8988 N N . LEU B 1 445 ? -22.422 -3.486 9.383 1 97.38 445 LEU B N 1
ATOM 8989 C CA . LEU B 1 445 ? -22.469 -3.99 8.016 1 97.38 445 LEU B CA 1
ATOM 8990 C C . LEU B 1 445 ? -22.922 -5.449 7.984 1 97.38 445 LEU B C 1
ATOM 8992 O O . LEU B 1 445 ? -23.797 -5.82 7.203 1 97.38 445 LEU B O 1
ATOM 8996 N N . ALA B 1 446 ? -22.359 -6.316 8.82 1 97 446 ALA B N 1
ATOM 8997 C CA . ALA B 1 446 ? -22.734 -7.723 8.898 1 97 446 ALA B CA 1
ATOM 8998 C C . ALA B 1 446 ? -24.203 -7.863 9.289 1 97 446 ALA B C 1
ATOM 9000 O O . ALA B 1 446 ? -24.922 -8.695 8.727 1 97 446 ALA B O 1
ATOM 9001 N N . ASP B 1 447 ? -24.641 -6.996 10.234 1 96.88 447 ASP B N 1
ATOM 9002 C CA . ASP B 1 447 ? -26.047 -7.004 10.656 1 96.88 447 ASP B CA 1
ATOM 9003 C C . ASP B 1 447 ? -26.969 -6.617 9.508 1 96.88 447 ASP B C 1
ATOM 9005 O O . ASP B 1 447 ? -28.062 -7.145 9.383 1 96.88 447 ASP B O 1
ATOM 9009 N N . ALA B 1 448 ? -26.5 -5.703 8.758 1 97.5 448 ALA B N 1
ATOM 9010 C CA . ALA B 1 448 ? -27.297 -5.273 7.613 1 97.5 448 ALA B CA 1
ATOM 9011 C C . ALA B 1 448 ? -27.484 -6.414 6.613 1 97.5 448 ALA B C 1
ATOM 9013 O O . ALA B 1 448 ? -28.547 -6.57 6.031 1 97.5 448 ALA B O 1
ATOM 9014 N N . TRP B 1 449 ? -26.422 -7.176 6.348 1 97.56 449 TRP B N 1
ATOM 9015 C CA . TRP B 1 449 ? -26.531 -8.328 5.453 1 97.56 449 TRP B CA 1
ATOM 9016 C C . TRP B 1 449 ? -27.547 -9.336 5.988 1 97.56 449 TRP B C 1
ATOM 9018 O O . TRP B 1 449 ? -28.344 -9.883 5.223 1 97.56 449 TRP B O 1
ATOM 9028 N N . ASN B 1 450 ? -27.438 -9.57 7.289 1 96.25 450 ASN B N 1
ATOM 9029 C CA . ASN B 1 450 ? -28.359 -10.523 7.895 1 96.25 450 ASN B CA 1
ATOM 9030 C C . ASN B 1 450 ? -29.812 -10.023 7.82 1 96.25 450 ASN B C 1
ATOM 9032 O O . ASN B 1 450 ? -30.719 -10.805 7.555 1 96.25 450 ASN B O 1
ATOM 9036 N N . SER B 1 451 ? -29.984 -8.758 8.125 1 95.62 451 SER B N 1
ATOM 9037 C CA . SER B 1 451 ? -31.312 -8.172 8.008 1 95.62 451 SER B CA 1
ATOM 9038 C C . SER B 1 451 ? -31.859 -8.305 6.59 1 95.62 451 SER B C 1
ATOM 9040 O O . SER B 1 451 ? -33.031 -8.602 6.398 1 95.62 451 SER B O 1
ATOM 9042 N N . ALA B 1 452 ? -31.016 -8.055 5.637 1 95.56 452 ALA B N 1
ATOM 9043 C CA . ALA B 1 452 ? -31.406 -8.172 4.23 1 95.56 452 ALA B CA 1
ATOM 9044 C C . ALA B 1 452 ? -31.797 -9.609 3.891 1 95.56 452 ALA B C 1
ATOM 9046 O O . ALA B 1 452 ? -32.719 -9.828 3.104 1 95.56 452 ALA B O 1
ATOM 9047 N N . TRP B 1 453 ? -31.047 -10.586 4.43 1 95.5 453 TRP B N 1
ATOM 9048 C CA . TRP B 1 453 ? -31.391 -11.992 4.25 1 95.5 453 TRP B CA 1
ATOM 9049 C C . TRP B 1 453 ? -32.812 -12.281 4.695 1 95.5 453 TRP B C 1
ATOM 9051 O O . TRP B 1 453 ? -33.594 -12.891 3.959 1 95.5 453 TRP B O 1
ATOM 9061 N N . HIS B 1 454 ? -33.188 -11.789 5.809 1 93.44 454 HIS B N 1
ATOM 9062 C CA . HIS B 1 454 ? -34.531 -12.023 6.359 1 93.44 454 HIS B CA 1
ATOM 9063 C C . HIS B 1 454 ? -35.594 -11.273 5.562 1 93.44 454 HIS B C 1
ATOM 9065 O O . HIS B 1 454 ? -36.688 -11.781 5.379 1 93.44 454 HIS B O 1
ATOM 9071 N N . LYS B 1 455 ? -35.25 -10.117 5.148 1 91.69 455 LYS B N 1
ATOM 9072 C CA . LYS B 1 455 ? -36.188 -9.344 4.336 1 91.69 455 LYS B CA 1
ATOM 9073 C C . LYS B 1 455 ? -36.5 -10.062 3.027 1 91.69 455 LYS B C 1
ATOM 9075 O O . LYS B 1 455 ? -37.656 -10.086 2.588 1 91.69 455 LYS B O 1
ATOM 9080 N N . ALA B 1 456 ? -35.469 -10.555 2.436 1 91.81 456 ALA B N 1
ATOM 9081 C CA . ALA B 1 456 ? -35.656 -11.258 1.167 1 91.81 456 ALA B CA 1
ATOM 9082 C C . ALA B 1 456 ? -36.438 -12.547 1.356 1 91.81 456 ALA B C 1
ATOM 9084 O O . ALA B 1 456 ? -37.188 -12.961 0.467 1 91.81 456 ALA B O 1
ATOM 9085 N N . CYS B 1 457 ? -36.25 -13.281 2.438 1 86 457 CYS B N 1
ATOM 9086 C CA . CYS B 1 457 ? -36.938 -14.531 2.727 1 86 457 CYS B CA 1
ATOM 9087 C C . CYS B 1 457 ? -38.438 -14.297 2.893 1 86 457 CYS B C 1
ATOM 9089 O O . CYS B 1 457 ? -39.25 -15.164 2.562 1 86 457 CYS B O 1
ATOM 9091 N N . GLY B 1 458 ? -38.812 -13.133 3.002 1 73.31 458 GLY B N 1
ATOM 9092 C CA . GLY B 1 458 ? -40.219 -12.875 3.236 1 73.31 458 GLY B CA 1
ATOM 9093 C C . GLY B 1 458 ? -40.812 -13.727 4.344 1 73.31 458 GLY B C 1
ATOM 9094 O O . GLY B 1 458 ? -40.094 -14.328 5.129 1 73.31 458 GLY B O 1
ATOM 9095 N N . ALA B 1 459 ? -42.062 -13.766 4.668 1 55.06 459 ALA B N 1
ATOM 9096 C CA . ALA B 1 459 ? -42.781 -14.539 5.68 1 55.06 459 ALA B CA 1
ATOM 9097 C C . ALA B 1 459 ? -42.75 -16.031 5.348 1 55.06 459 ALA B C 1
ATOM 9099 O O . ALA B 1 459 ? -43.219 -16.859 6.148 1 55.06 459 ALA B O 1
ATOM 9100 N N . GLY B 1 460 ? -41.969 -16.359 4.336 1 54.19 460 GLY B N 1
ATOM 9101 C CA . GLY B 1 460 ? -42.156 -17.75 3.938 1 54.19 460 GLY B CA 1
ATOM 9102 C C . GLY B 1 460 ? -41.156 -18.688 4.621 1 54.19 460 GLY B C 1
ATOM 9103 O O . GLY B 1 460 ? -40.156 -18.234 5.176 1 54.19 460 GLY B O 1
ATOM 9104 N N . ALA B 1 461 ? -41.469 -20.016 4.895 1 52.47 461 ALA B N 1
ATOM 9105 C CA . ALA B 1 461 ? -41.094 -21.219 5.629 1 52.47 461 ALA B CA 1
ATOM 9106 C C . ALA B 1 461 ? -39.656 -21.625 5.273 1 52.47 461 ALA B C 1
ATOM 9108 O O . ALA B 1 461 ? -39.062 -22.469 5.949 1 52.47 461 ALA B O 1
ATOM 9109 N N . GLY B 1 462 ? -38.625 -20.844 4.531 1 62.03 462 GLY B N 1
ATOM 9110 C CA . GLY B 1 462 ? -37.438 -21.578 4.078 1 62.03 462 GLY B CA 1
ATOM 9111 C C . GLY B 1 462 ? -36.125 -20.969 4.574 1 62.03 462 GLY B C 1
ATOM 9112 O O . GLY B 1 462 ? -35.062 -21.438 4.223 1 62.03 462 GLY B O 1
ATOM 9113 N N . CYS B 1 463 ? -36.188 -19.906 5.48 1 72.25 463 CYS B N 1
ATOM 9114 C CA . CYS B 1 463 ? -34.969 -19.297 5.922 1 72.25 463 CYS B CA 1
ATOM 9115 C C . CYS B 1 463 ? -34.656 -19.656 7.371 1 72.25 463 CYS B C 1
ATOM 9117 O O . CYS B 1 463 ? -33.875 -18.953 8.039 1 72.25 463 CYS B O 1
ATOM 9119 N N . GLY B 1 464 ? -35.188 -20.703 7.781 1 71 464 GLY B N 1
ATOM 9120 C CA . GLY B 1 464 ? -35.125 -20.984 9.211 1 71 464 GLY B CA 1
ATOM 9121 C C . GLY B 1 464 ? -33.938 -21.875 9.586 1 71 464 GLY B C 1
ATOM 9122 O O . GLY B 1 464 ? -33.594 -21.953 10.758 1 71 464 GLY B O 1
ATOM 9123 N N . ALA B 1 465 ? -33.281 -22.5 8.656 1 74.38 465 ALA B N 1
ATOM 9124 C CA . ALA B 1 465 ? -32.25 -23.469 9.008 1 74.38 465 ALA B CA 1
ATOM 9125 C C . ALA B 1 465 ? -30.969 -22.781 9.453 1 74.38 465 ALA B C 1
ATOM 9127 O O . ALA B 1 465 ? -30.203 -23.312 10.266 1 74.38 465 ALA B O 1
ATOM 9128 N N . GLY B 1 466 ? -30.797 -21.609 8.922 1 85.69 466 GLY B N 1
ATOM 9129 C CA . GLY B 1 466 ? -29.609 -20.828 9.242 1 85.69 466 GLY B CA 1
ATOM 9130 C C . GLY B 1 466 ? -29.516 -19.531 8.469 1 85.69 466 GLY B C 1
ATOM 9131 O O . GLY B 1 466 ? -29.766 -19.5 7.262 1 85.69 466 GLY B O 1
ATOM 9132 N N . ASP B 1 467 ? -29.25 -18.453 9.219 1 91.56 467 ASP B N 1
ATOM 9133 C CA . ASP B 1 467 ? -29.078 -17.141 8.602 1 91.56 467 ASP B CA 1
ATOM 9134 C C . ASP B 1 467 ? -27.609 -16.719 8.625 1 91.56 467 ASP B C 1
ATOM 9136 O O . ASP B 1 467 ? -26.719 -17.547 8.805 1 91.56 467 ASP B O 1
ATOM 9140 N N . LEU B 1 468 ? -27.312 -15.484 8.266 1 94.88 468 LEU B N 1
ATOM 9141 C CA . LEU B 1 468 ? -25.938 -15.016 8.156 1 94.88 468 LEU B CA 1
ATOM 9142 C C . LEU B 1 468 ? -25.328 -14.789 9.539 1 94.88 468 LEU B C 1
ATOM 9144 O O . LEU B 1 468 ? -24.109 -14.633 9.672 1 94.88 468 LEU B O 1
ATOM 9148 N N . ASP B 1 469 ? -26.156 -14.844 10.617 1 93.38 469 ASP B N 1
ATOM 9149 C CA . ASP B 1 469 ? -25.641 -14.719 11.977 1 93.38 469 ASP B CA 1
ATOM 9150 C C . ASP B 1 469 ? -25.391 -16.094 12.594 1 93.38 469 ASP B C 1
ATOM 9152 O O . ASP B 1 469 ? -24.844 -16.203 13.688 1 93.38 469 ASP B O 1
ATOM 9156 N N . ALA B 1 470 ? -25.797 -17.156 11.898 1 93.44 470 ALA B N 1
ATOM 9157 C CA . ALA B 1 470 ? -25.547 -18.516 12.367 1 93.44 470 ALA B CA 1
ATOM 9158 C C . ALA B 1 470 ? -24.062 -18.875 12.219 1 93.44 470 ALA B C 1
ATOM 9160 O O . ALA B 1 470 ? -23.344 -18.281 11.422 1 93.44 470 ALA B O 1
ATOM 9161 N N . PRO B 1 471 ? -23.656 -19.859 13.047 1 94.81 471 PRO B N 1
ATOM 9162 C CA . PRO B 1 471 ? -22.25 -20.281 12.938 1 94.81 471 PRO B CA 1
ATOM 9163 C C . PRO B 1 471 ? -21.875 -20.719 11.531 1 94.81 471 PRO B C 1
ATOM 9165 O O . PRO B 1 471 ? -22.656 -21.438 10.875 1 94.81 471 PRO B O 1
ATOM 9168 N N . PHE B 1 472 ? -20.812 -20.281 11.062 1 96 472 PHE B N 1
ATOM 9169 C CA . PHE B 1 472 ? -20.297 -20.562 9.727 1 96 472 PHE B CA 1
ATOM 9170 C C . PHE B 1 472 ? -20.25 -22.062 9.461 1 96 472 PHE B C 1
ATOM 9172 O O . PHE B 1 472 ? -20.719 -22.531 8.414 1 96 472 PHE B O 1
ATOM 9179 N N . LEU B 1 473 ? -19.703 -22.812 10.359 1 94.94 473 LEU B N 1
ATOM 9180 C CA . LEU B 1 473 ? -19.484 -24.25 10.164 1 94.94 473 LEU B CA 1
ATOM 9181 C C . LEU B 1 473 ? -20.812 -25 10.172 1 94.94 473 LEU B C 1
ATOM 9183 O O . LEU B 1 473 ? -20.906 -26.109 9.648 1 94.94 473 LEU B O 1
ATOM 9187 N N . LYS B 1 474 ? -21.828 -24.391 10.75 1 91.94 474 LYS B N 1
ATOM 9188 C CA . LYS B 1 474 ? -23.172 -24.969 10.672 1 91.94 474 LYS B CA 1
ATOM 9189 C C . LYS B 1 474 ? -23.797 -24.703 9.305 1 91.94 474 LYS B C 1
ATOM 9191 O O . LYS B 1 474 ? -24.391 -25.609 8.711 1 91.94 474 LYS B O 1
ATOM 9196 N N . VAL B 1 475 ? -23.672 -23.531 8.859 1 93.06 475 VAL B N 1
ATOM 9197 C CA . VAL B 1 475 ? -24.328 -23.109 7.625 1 93.06 475 VAL B CA 1
ATOM 9198 C C . VAL B 1 475 ? -23.594 -23.719 6.43 1 93.06 475 VAL B C 1
ATOM 9200 O O . VAL B 1 475 ? -24.219 -24.297 5.535 1 93.06 475 VAL B O 1
ATOM 9203 N N . ALA B 1 476 ? -22.281 -23.578 6.387 1 93.62 476 ALA B N 1
ATOM 9204 C CA . ALA B 1 476 ? -21.5 -24.172 5.312 1 93.62 476 ALA B CA 1
ATOM 9205 C C . ALA B 1 476 ? -21.516 -25.703 5.398 1 93.62 476 ALA B C 1
ATOM 9207 O O . ALA B 1 476 ? -21.438 -26.391 4.375 1 93.62 476 ALA B O 1
ATOM 9208 N N . GLY B 1 477 ? -21.594 -26.203 6.648 1 89.88 477 GLY B N 1
ATOM 9209 C CA . GLY B 1 477 ? -21.781 -27.625 6.895 1 89.88 477 GLY B CA 1
ATOM 9210 C C . GLY B 1 477 ? -20.531 -28.453 6.609 1 89.88 477 GLY B C 1
ATOM 9211 O O . GLY B 1 477 ? -19.594 -27.953 6 1 89.88 477 GLY B O 1
ATOM 9212 N N . THR B 1 478 ? -20.562 -29.672 7.094 1 89.19 478 THR B N 1
ATOM 9213 C CA . THR B 1 478 ? -19.562 -30.656 6.707 1 89.19 478 THR B CA 1
ATOM 9214 C C . THR B 1 478 ? -19.875 -31.219 5.324 1 89.19 478 THR B C 1
ATOM 9216 O O . THR B 1 478 ? -20.984 -31.719 5.082 1 89.19 478 THR B O 1
ATOM 9219 N N . PRO B 1 479 ? -18.969 -31.125 4.473 1 87.56 479 PRO B N 1
ATOM 9220 C CA . PRO B 1 479 ? -19.234 -31.625 3.119 1 87.56 479 PRO B CA 1
ATOM 9221 C C . PRO B 1 479 ? -19.75 -33.062 3.111 1 87.56 479 PRO B C 1
ATOM 9223 O O . PRO B 1 479 ? -19.141 -33.938 3.721 1 87.56 479 PRO B O 1
ATOM 9226 N N . GLY B 1 480 ? -20.938 -33.312 2.496 1 84.06 480 GLY B N 1
ATOM 9227 C CA . GLY B 1 480 ? -21.484 -34.656 2.332 1 84.06 480 GLY B CA 1
ATOM 9228 C C . GLY B 1 480 ? -22.359 -35.094 3.486 1 84.06 480 GLY B C 1
ATOM 9229 O O . GLY B 1 480 ? -23.016 -36.125 3.418 1 84.06 480 GLY B O 1
ATOM 9230 N N . ALA B 1 481 ? -22.375 -34.281 4.508 1 82.81 481 ALA B N 1
ATOM 9231 C CA . ALA B 1 481 ? -23.188 -34.688 5.66 1 82.81 481 ALA B CA 1
ATOM 9232 C C . ALA B 1 481 ? -24.672 -34.688 5.316 1 82.81 481 ALA B C 1
ATOM 9234 O O . ALA B 1 481 ? -25.141 -33.812 4.566 1 82.81 481 ALA B O 1
ATOM 9235 N N . GLY B 1 482 ? -25.453 -35.656 5.797 1 76.31 482 GLY B N 1
ATOM 9236 C CA . GLY B 1 482 ? -26.891 -35.781 5.594 1 76.31 482 GLY B CA 1
ATOM 9237 C C . GLY B 1 482 ? -27.25 -36.219 4.191 1 76.31 482 GLY B C 1
ATOM 9238 O O . GLY B 1 482 ? -28.406 -36.062 3.777 1 76.31 482 GLY B O 1
ATOM 9239 N N . GLY B 1 483 ? -26.328 -36.594 3.391 1 72.94 483 GLY B N 1
ATOM 9240 C CA . GLY B 1 483 ? -26.594 -37.125 2.057 1 72.94 483 GLY B CA 1
ATOM 9241 C C . GLY B 1 483 ? -26.625 -36.031 0.995 1 72.94 483 GLY B C 1
ATOM 9242 O O . GLY B 1 483 ? -26.859 -36.312 -0.183 1 72.94 483 GLY B O 1
ATOM 9243 N N . GLY B 1 484 ? -26.469 -34.812 1.376 1 82.06 484 GLY B N 1
ATOM 9244 C CA . GLY B 1 484 ? -26.406 -33.719 0.422 1 82.06 484 GLY B CA 1
ATOM 9245 C C . GLY B 1 484 ? -25.016 -33.094 0.306 1 82.06 484 GLY B C 1
ATOM 9246 O O . GLY B 1 484 ? -24.109 -33.469 1.063 1 82.06 484 GLY B O 1
ATOM 9247 N N . TRP B 1 485 ? -24.859 -32.281 -0.779 1 90.06 485 TRP B N 1
ATOM 9248 C CA . TRP B 1 485 ? -23.562 -31.656 -0.974 1 90.06 485 TRP B CA 1
ATOM 9249 C C . TRP B 1 485 ? -23.656 -30.141 -0.862 1 90.06 485 TRP B C 1
ATOM 9251 O O . TRP B 1 485 ? -24.547 -29.531 -1.465 1 90.06 485 TRP B O 1
ATOM 9261 N N . GLN B 1 486 ? -22.844 -29.641 -0.019 1 91.75 486 GLN B N 1
ATOM 9262 C CA . GLN B 1 486 ? -22.609 -28.203 0.044 1 91.75 486 GLN B CA 1
ATOM 9263 C C . GLN B 1 486 ? -21.203 -27.844 -0.425 1 91.75 486 GLN B C 1
ATOM 9265 O O . GLN B 1 486 ? -20.219 -28.484 -0.014 1 91.75 486 GLN B O 1
ATOM 9270 N N . PRO B 1 487 ? -21.125 -26.859 -1.309 1 95.56 487 PRO B N 1
ATOM 9271 C CA . PRO B 1 487 ? -19.797 -26.484 -1.769 1 95.56 487 PRO B CA 1
ATOM 9272 C C . PRO B 1 487 ? -18.859 -26.094 -0.622 1 95.56 487 PRO B C 1
ATOM 9274 O O . PRO B 1 487 ? -19.297 -25.469 0.346 1 95.56 487 PRO B O 1
ATOM 9277 N N . ILE B 1 488 ? -17.594 -26.438 -0.743 1 98 488 ILE B N 1
ATOM 9278 C CA . ILE B 1 488 ? -16.578 -25.984 0.193 1 98 488 ILE B CA 1
ATOM 9279 C C . ILE B 1 488 ? -16.359 -24.484 0.03 1 98 488 ILE B C 1
ATOM 9281 O O . ILE B 1 488 ? -16.047 -24 -1.066 1 98 488 ILE B O 1
ATOM 9285 N N . LEU B 1 489 ? -16.562 -23.75 1.069 1 98.31 489 LEU B N 1
ATOM 9286 C CA . LEU B 1 489 ? -16.375 -22.297 1.028 1 98.31 489 LEU B CA 1
ATOM 9287 C C . LEU B 1 489 ? -14.977 -21.922 1.521 1 98.31 489 LEU B C 1
ATOM 9289 O O . LEU B 1 489 ? -14.531 -22.406 2.566 1 98.31 489 LEU B O 1
ATOM 9293 N N . LEU B 1 490 ? -14.273 -21.203 0.742 1 98.69 490 LEU B N 1
ATOM 9294 C CA . LEU B 1 490 ? -12.992 -20.625 1.119 1 98.69 490 LEU B CA 1
ATOM 9295 C C . LEU B 1 490 ? -13.031 -19.109 1.039 1 98.69 490 LEU B C 1
ATOM 9297 O O . LEU B 1 490 ? -12.781 -18.531 -0.021 1 98.69 490 LEU B O 1
ATOM 9301 N N . LEU B 1 491 ? -13.32 -18.438 2.133 1 98.75 491 LEU B N 1
ATOM 9302 C CA . LEU B 1 491 ? -13.398 -16.984 2.197 1 98.75 491 LEU B CA 1
ATOM 9303 C C . LEU B 1 491 ? -12.062 -16.391 2.635 1 98.75 491 LEU B C 1
ATOM 9305 O O . LEU B 1 491 ? -11.664 -16.547 3.793 1 98.75 491 LEU B O 1
ATOM 9309 N N . ASN B 1 492 ? -11.438 -15.695 1.7 1 98 492 ASN B N 1
ATOM 9310 C CA . ASN B 1 492 ? -10.055 -15.273 1.874 1 98 492 ASN B CA 1
ATOM 9311 C C . ASN B 1 492 ? -9.969 -13.898 2.523 1 98 492 ASN B C 1
ATOM 9313 O O . ASN B 1 492 ? -10.562 -12.938 2.031 1 98 492 ASN B O 1
ATOM 9317 N N . GLY B 1 493 ? -9.32 -13.789 3.643 1 97.5 493 GLY B N 1
ATOM 9318 C CA . GLY B 1 493 ? -8.852 -12.547 4.246 1 97.5 493 GLY B CA 1
ATOM 9319 C C . GLY B 1 493 ? -7.344 -12.398 4.215 1 97.5 493 GLY B C 1
ATOM 9320 O O . GLY B 1 493 ? -6.648 -13.203 3.594 1 97.5 493 GLY B O 1
ATOM 9321 N N . THR B 1 494 ? -6.82 -11.297 4.754 1 95.81 494 THR B N 1
ATOM 9322 C CA . THR B 1 494 ? -5.383 -11.07 4.855 1 95.81 494 THR B CA 1
ATOM 9323 C C . THR B 1 494 ? -4.98 -10.773 6.297 1 95.81 494 THR B C 1
ATOM 9325 O O . THR B 1 494 ? -5.551 -9.891 6.934 1 95.81 494 THR B O 1
ATOM 9328 N N . HIS B 1 495 ? -4.086 -11.523 6.781 1 93.75 495 HIS B N 1
ATOM 9329 C CA . HIS B 1 495 ? -3.537 -11.219 8.102 1 93.75 495 HIS B CA 1
ATOM 9330 C C . HIS B 1 495 ? -2.648 -9.984 8.062 1 93.75 495 HIS B C 1
ATOM 9332 O O . HIS B 1 495 ? -1.633 -9.969 7.359 1 93.75 495 HIS B O 1
ATOM 9338 N N . GLN B 1 496 ? -2.969 -9 8.797 1 92.38 496 GLN B N 1
ATOM 9339 C CA . GLN B 1 496 ? -2.359 -7.68 8.695 1 92.38 496 GLN B CA 1
ATOM 9340 C C . GLN B 1 496 ? -0.87 -7.73 9.023 1 92.38 496 GLN B C 1
ATOM 9342 O O . GLN B 1 496 ? -0.048 -7.164 8.305 1 92.38 496 GLN B O 1
ATOM 9347 N N . GLU B 1 497 ? -0.479 -8.43 10.086 1 88.38 497 GLU B N 1
ATOM 9348 C CA . GLU B 1 497 ? 0.864 -8.367 10.656 1 88.38 497 GLU B CA 1
ATOM 9349 C C . GLU B 1 497 ? 1.855 -9.18 9.82 1 88.38 497 GLU B C 1
ATOM 9351 O O . GLU B 1 497 ? 3.055 -8.891 9.828 1 88.38 497 GLU B O 1
ATOM 9356 N N . THR B 1 498 ? 1.343 -10.172 9.055 1 87.81 498 THR B N 1
ATOM 9357 C CA . THR B 1 498 ? 2.25 -11.008 8.273 1 87.81 498 THR B CA 1
ATOM 9358 C C . THR B 1 498 ? 2.031 -10.797 6.781 1 87.81 498 THR B C 1
ATOM 9360 O O . THR B 1 498 ? 2.885 -11.148 5.969 1 87.81 498 THR B O 1
ATOM 9363 N N . GLY B 1 499 ? 0.855 -10.336 6.453 1 89.12 499 GLY B N 1
ATOM 9364 C CA . GLY B 1 499 ? 0.514 -10.164 5.051 1 89.12 499 GLY B CA 1
ATOM 9365 C C . GLY B 1 499 ? 0.023 -11.438 4.395 1 89.12 499 GLY B C 1
ATOM 9366 O O . GLY B 1 499 ? -0.35 -11.438 3.221 1 89.12 499 GLY B O 1
ATOM 9367 N N . LYS B 1 500 ? -0.024 -12.562 5.109 1 91.31 500 LYS B N 1
ATOM 9368 C CA . LYS B 1 500 ? -0.404 -13.867 4.566 1 91.31 500 LYS B CA 1
ATOM 9369 C C . LYS B 1 500 ? -1.921 -13.992 4.453 1 91.31 500 LYS B C 1
ATOM 9371 O O . LYS B 1 500 ? -2.662 -13.234 5.09 1 91.31 500 LYS B O 1
ATOM 9376 N N . ARG B 1 501 ? -2.352 -14.953 3.639 1 94.12 501 ARG B N 1
ATOM 9377 C CA . ARG B 1 501 ? -3.775 -15.25 3.512 1 94.12 501 ARG B CA 1
ATOM 9378 C C . ARG B 1 501 ? -4.324 -15.859 4.797 1 94.12 501 ARG B C 1
ATOM 9380 O O . ARG B 1 501 ? -3.645 -16.656 5.449 1 94.12 501 ARG B O 1
ATOM 9387 N N . LEU B 1 502 ? -5.465 -15.461 5.195 1 95.69 502 LEU B N 1
ATOM 9388 C CA . LEU B 1 502 ? -6.289 -16.047 6.25 1 95.69 502 LEU B CA 1
ATOM 9389 C C . LEU B 1 502 ? -7.617 -16.547 5.691 1 95.69 502 LEU B C 1
ATOM 9391 O O . LEU B 1 502 ? -8.438 -15.758 5.227 1 95.69 502 LEU B O 1
ATOM 9395 N N . ILE B 1 503 ? -7.863 -17.891 5.754 1 97.62 503 ILE B N 1
ATOM 9396 C CA . ILE B 1 503 ? -8.984 -18.484 5.031 1 97.62 503 ILE B CA 1
ATOM 9397 C C . ILE B 1 503 ? -9.992 -19.062 6.023 1 97.62 503 ILE B C 1
ATOM 9399 O O . ILE B 1 503 ? -9.633 -19.859 6.891 1 97.62 503 ILE B O 1
ATOM 9403 N N . ALA B 1 504 ? -11.227 -18.625 5.965 1 98.12 504 ALA B N 1
ATOM 9404 C CA . ALA B 1 504 ? -12.336 -19.297 6.641 1 98.12 504 ALA B CA 1
ATOM 9405 C C . ALA B 1 504 ? -12.961 -20.359 5.746 1 98.12 504 ALA B C 1
ATOM 9407 O O . ALA B 1 504 ? -13.414 -20.062 4.637 1 98.12 504 ALA B O 1
ATOM 9408 N N . SER B 1 505 ? -12.953 -21.594 6.188 1 98.12 505 SER B N 1
ATOM 9409 C CA . SER B 1 505 ? -13.453 -22.688 5.359 1 98.12 505 SER B CA 1
ATOM 9410 C C . SER B 1 505 ? -14.109 -23.766 6.207 1 98.12 505 SER B C 1
ATOM 9412 O O . SER B 1 505 ? -13.82 -23.891 7.398 1 98.12 505 SER B O 1
ATOM 9414 N N . ASN B 1 506 ? -15.039 -24.484 5.617 1 97.06 506 ASN B N 1
ATOM 9415 C CA . ASN B 1 506 ? -15.664 -25.625 6.297 1 97.06 506 ASN B CA 1
ATOM 9416 C C . ASN B 1 506 ? -14.836 -26.891 6.137 1 97.06 506 ASN B C 1
ATOM 9418 O O . ASN B 1 506 ? -15.266 -27.969 6.551 1 97.06 506 ASN B O 1
ATOM 9422 N N . ILE B 1 507 ? -13.617 -26.797 5.551 1 96.94 507 ILE B N 1
ATOM 9423 C CA . ILE B 1 507 ? -12.609 -27.844 5.586 1 96.94 507 ILE B CA 1
ATOM 9424 C C . ILE B 1 507 ? -11.344 -27.328 6.262 1 96.94 507 ILE B C 1
ATOM 9426 O O . ILE B 1 507 ? -11.203 -26.125 6.492 1 96.94 507 ILE B O 1
ATOM 9430 N N . LYS B 1 508 ? -10.469 -28.266 6.586 1 94.88 508 LYS B N 1
ATOM 9431 C CA . LYS B 1 508 ? -9.211 -27.859 7.207 1 94.88 508 LYS B CA 1
ATOM 9432 C C . LYS B 1 508 ? -8.32 -27.141 6.211 1 94.88 508 LYS B C 1
ATOM 9434 O O . LYS B 1 508 ? -8.211 -27.531 5.051 1 94.88 508 LYS B O 1
ATOM 9439 N N . VAL B 1 509 ? -7.809 -26.016 6.648 1 94.38 509 VAL B N 1
ATOM 9440 C CA . VAL B 1 509 ? -6.805 -25.297 5.863 1 94.38 509 VAL B CA 1
ATOM 9441 C C . VAL B 1 509 ? -5.406 -25.719 6.305 1 94.38 509 VAL B C 1
ATOM 9443 O O . VAL B 1 509 ? -4.867 -25.188 7.277 1 94.38 509 VAL B O 1
ATOM 9446 N N . THR B 1 510 ? -4.824 -26.625 5.547 1 89.31 510 THR B N 1
ATOM 9447 C CA . THR B 1 510 ? -3.531 -27.188 5.918 1 89.31 510 THR B CA 1
ATOM 9448 C C . THR B 1 510 ? -2.445 -26.734 4.945 1 89.31 510 THR B C 1
ATOM 9450 O O . THR B 1 510 ? -2.736 -26.391 3.797 1 89.31 510 THR B O 1
ATOM 9453 N N . SER B 1 511 ? -1.241 -26.734 5.359 1 82.38 511 SER B N 1
ATOM 9454 C CA . SER B 1 511 ? -0.121 -26.188 4.602 1 82.38 511 SER B CA 1
ATOM 9455 C C . SER B 1 511 ? 0.231 -27.062 3.412 1 82.38 511 SER B C 1
ATOM 9457 O O . SER B 1 511 ? 0.923 -26.625 2.488 1 82.38 511 SER B O 1
ATOM 9459 N N . ASP B 1 512 ? -0.205 -28.312 3.443 1 80.31 512 ASP B N 1
ATOM 9460 C CA . ASP B 1 512 ? 0.089 -29.203 2.322 1 80.31 512 ASP B CA 1
ATOM 9461 C C . ASP B 1 512 ? -0.768 -28.844 1.106 1 80.31 512 ASP B C 1
ATOM 9463 O O . ASP B 1 512 ? -0.387 -29.141 -0.031 1 80.31 512 ASP B O 1
ATOM 9467 N N . VAL B 1 513 ? -1.935 -28.281 1.365 1 88.25 513 VAL B N 1
ATOM 9468 C CA . VAL B 1 513 ? -2.832 -27.906 0.275 1 88.25 513 VAL B CA 1
ATOM 9469 C C . VAL B 1 513 ? -2.74 -26.406 0.018 1 88.25 513 VAL B C 1
ATOM 9471 O O . VAL B 1 513 ? -2.539 -25.969 -1.12 1 88.25 513 VAL B O 1
ATOM 9474 N N . PHE B 1 514 ? -2.92 -25.656 1.062 1 91.31 514 PHE B N 1
ATOM 9475 C CA . PHE B 1 514 ? -2.889 -24.203 0.984 1 91.31 514 PHE B CA 1
ATOM 9476 C C . PHE B 1 514 ? -1.555 -23.656 1.488 1 91.31 514 PHE B C 1
ATOM 9478 O O . PHE B 1 514 ? -1.399 -23.391 2.682 1 91.31 514 PHE B O 1
ATOM 9485 N N . LEU B 1 515 ? -0.655 -23.406 0.575 1 85.69 515 LEU B N 1
ATOM 9486 C CA . LEU B 1 515 ? 0.715 -23.047 0.923 1 85.69 515 LEU B CA 1
ATOM 9487 C C . LEU B 1 515 ? 0.763 -21.688 1.608 1 85.69 515 LEU B C 1
ATOM 9489 O O . LEU B 1 515 ? 0.197 -20.703 1.104 1 85.69 515 LEU B O 1
ATOM 9493 N N . ASP B 1 516 ? 1.288 -21.656 2.816 1 85.38 516 ASP B N 1
ATOM 9494 C CA . ASP B 1 516 ? 1.611 -20.453 3.578 1 85.38 516 ASP B CA 1
ATOM 9495 C C . ASP B 1 516 ? 0.357 -19.625 3.865 1 85.38 516 ASP B C 1
ATOM 9497 O O . ASP B 1 516 ? 0.357 -18.406 3.697 1 85.38 516 ASP B O 1
ATOM 9501 N N . ALA B 1 517 ? -0.749 -20.219 4.113 1 90.69 517 ALA B N 1
ATOM 9502 C CA . ALA B 1 517 ? -2.006 -19.594 4.508 1 90.69 517 ALA B CA 1
ATOM 9503 C C . ALA B 1 517 ? -2.393 -19.984 5.93 1 90.69 517 ALA B C 1
ATOM 9505 O O . ALA B 1 517 ? -1.986 -21.047 6.422 1 90.69 517 ALA B O 1
ATOM 9506 N N . PHE B 1 518 ? -3.123 -19.125 6.598 1 90.94 518 PHE B N 1
ATOM 9507 C CA . PHE B 1 518 ? -3.623 -19.406 7.938 1 90.94 518 PHE B CA 1
ATOM 9508 C C . PHE B 1 518 ? -5.074 -19.875 7.883 1 90.94 518 PHE B C 1
ATOM 9510 O O . PHE B 1 518 ? -5.828 -19.469 7 1 90.94 518 PHE B O 1
ATOM 9517 N N . ASP B 1 519 ? -5.387 -20.781 8.797 1 94.31 519 ASP B N 1
ATOM 9518 C CA . ASP B 1 519 ? -6.762 -21.188 9.047 1 94.31 519 ASP B CA 1
ATOM 9519 C C . ASP B 1 519 ? -7.445 -20.266 10.047 1 94.31 519 ASP B C 1
ATOM 9521 O O . ASP B 1 519 ? -7.059 -20.203 11.219 1 94.31 519 ASP B O 1
ATOM 9525 N N . MET B 1 520 ? -8.5 -19.578 9.633 1 94.94 520 MET B N 1
ATOM 9526 C CA . MET B 1 520 ? -9.156 -18.578 10.469 1 94.94 520 MET B CA 1
ATOM 9527 C C . MET B 1 520 ? -9.711 -19.203 11.742 1 94.94 520 MET B C 1
ATOM 9529 O O . MET B 1 520 ? -9.531 -18.672 12.836 1 94.94 520 MET B O 1
ATOM 9533 N N . HIS B 1 521 ? -10.414 -20.312 11.656 1 94.12 521 HIS B N 1
ATOM 9534 C CA . HIS B 1 521 ? -11.023 -20.984 12.805 1 94.12 521 HIS B CA 1
ATOM 9535 C C . HIS B 1 521 ? -9.961 -21.469 13.773 1 94.12 521 HIS B C 1
ATOM 9537 O O . HIS B 1 521 ? -10.125 -21.359 14.992 1 94.12 521 HIS B O 1
ATOM 9543 N N . ALA B 1 522 ? -8.922 -22.016 13.211 1 90.94 522 ALA B N 1
ATOM 9544 C CA . ALA B 1 522 ? -7.82 -22.469 14.055 1 90.94 522 ALA B CA 1
ATOM 9545 C C . ALA B 1 522 ? -7.137 -21.297 14.75 1 90.94 522 ALA B C 1
ATOM 9547 O O . ALA B 1 522 ? -6.672 -21.422 15.883 1 90.94 522 ALA B O 1
ATOM 9548 N N . MET B 1 523 ? -7.027 -20.219 14.117 1 89.88 523 MET B N 1
ATOM 9549 C CA . MET B 1 523 ? -6.375 -19.031 14.664 1 89.88 523 MET B CA 1
ATOM 9550 C C . MET B 1 523 ? -7.152 -18.484 15.859 1 89.88 523 MET B C 1
ATOM 9552 O O . MET B 1 523 ? -6.562 -18.141 16.875 1 89.88 523 MET B O 1
ATOM 9556 N N . VAL B 1 524 ? -8.469 -18.375 15.75 1 91.38 524 VAL B N 1
ATOM 9557 C CA . VAL B 1 524 ? -9.273 -17.828 16.844 1 91.38 524 VAL B CA 1
ATOM 9558 C C . VAL B 1 524 ? -9.711 -18.953 17.781 1 91.38 524 VAL B C 1
ATOM 9560 O O . VAL B 1 524 ? -10.289 -18.703 18.828 1 91.38 524 VAL B O 1
ATOM 9563 N N . GLN B 1 525 ? -9.477 -20.219 17.422 1 90.88 525 GLN B N 1
ATOM 9564 C CA . GLN B 1 525 ? -9.805 -21.438 18.172 1 90.88 525 GLN B CA 1
ATOM 9565 C C . GLN B 1 525 ? -11.305 -21.5 18.469 1 90.88 525 GLN B C 1
ATOM 9567 O O . GLN B 1 525 ? -11.711 -21.797 19.594 1 90.88 525 GLN B O 1
ATOM 9572 N N . HIS B 1 526 ? -12.039 -21.094 17.469 1 92.62 526 HIS B N 1
ATOM 9573 C CA . HIS B 1 526 ? -13.492 -21.109 17.562 1 92.62 526 HIS B CA 1
ATOM 9574 C C . HIS B 1 526 ? -14.125 -20.891 16.188 1 92.62 526 HIS B C 1
ATOM 9576 O O . HIS B 1 526 ? -13.414 -20.641 15.203 1 92.62 526 HIS B O 1
ATOM 9582 N N . ASP B 1 527 ? -15.383 -21 16.125 1 94.44 527 ASP B N 1
ATOM 9583 C CA . ASP B 1 527 ? -16.141 -20.656 14.938 1 94.44 527 ASP B CA 1
ATOM 9584 C C . ASP B 1 527 ? -16.547 -19.172 14.961 1 94.44 527 ASP B C 1
ATOM 9586 O O . ASP B 1 527 ? -16.375 -18.5 15.977 1 94.44 527 ASP B O 1
ATOM 9590 N N . VAL B 1 528 ? -16.875 -18.641 13.852 1 94.94 528 VAL B N 1
ATOM 9591 C CA . VAL B 1 528 ? -17.484 -17.328 13.688 1 94.94 528 VAL B CA 1
ATOM 9592 C C . VAL B 1 528 ? -18.797 -17.469 12.914 1 94.94 528 VAL B C 1
ATOM 9594 O O . VAL B 1 528 ? -19.094 -18.531 12.375 1 94.94 528 VAL B O 1
ATOM 9597 N N . SER B 1 529 ? -19.609 -16.422 12.922 1 95.31 529 SER B N 1
ATOM 9598 C CA . SER B 1 529 ? -20.828 -16.5 12.133 1 95.31 529 SER B CA 1
ATOM 9599 C C . SER B 1 529 ? -20.531 -16.406 10.641 1 95.31 529 SER B C 1
ATOM 9601 O O . SER B 1 529 ? -19.438 -15.977 10.242 1 95.31 529 SER B O 1
ATOM 9603 N N . MET B 1 530 ? -21.469 -16.875 9.781 1 96.19 530 MET B N 1
ATOM 9604 C CA . MET B 1 530 ? -21.328 -16.797 8.328 1 96.19 530 MET B CA 1
ATOM 9605 C C . MET B 1 530 ? -21.094 -15.359 7.883 1 96.19 530 MET B C 1
ATOM 9607 O O . MET B 1 530 ? -20.203 -15.094 7.066 1 96.19 530 MET B O 1
ATOM 9611 N N . GLY B 1 531 ? -21.875 -14.445 8.445 1 97.12 531 GLY B N 1
ATOM 9612 C CA . GLY B 1 531 ? -21.719 -13.039 8.117 1 97.12 531 GLY B CA 1
ATOM 9613 C C . GLY B 1 531 ? -20.375 -12.477 8.539 1 97.12 531 GLY B C 1
ATOM 9614 O O . GLY B 1 531 ? -19.781 -11.68 7.816 1 97.12 531 GLY B O 1
ATOM 9615 N N . MET B 1 532 ? -19.906 -12.883 9.672 1 96.88 532 MET B N 1
ATOM 9616 C CA . MET B 1 532 ? -18.625 -12.422 10.172 1 96.88 532 MET B CA 1
ATOM 9617 C C . MET B 1 532 ? -17.484 -12.961 9.32 1 96.88 532 MET B C 1
ATOM 9619 O O . MET B 1 532 ? -16.5 -12.258 9.055 1 96.88 532 MET B O 1
ATOM 9623 N N . ALA B 1 533 ? -17.562 -14.219 8.938 1 98.12 533 ALA B N 1
ATOM 9624 C CA . ALA B 1 533 ? -16.562 -14.789 8.039 1 98.12 533 ALA B CA 1
ATOM 9625 C C . ALA B 1 533 ? -16.516 -14.016 6.723 1 98.12 533 ALA B C 1
ATOM 9627 O O . ALA B 1 533 ? -15.422 -13.719 6.215 1 98.12 533 ALA B O 1
ATOM 9628 N N . ALA B 1 534 ? -17.672 -13.727 6.203 1 98.38 534 ALA B N 1
ATOM 9629 C CA . ALA B 1 534 ? -17.734 -12.938 4.977 1 98.38 534 ALA B CA 1
ATOM 9630 C C . ALA B 1 534 ? -17.172 -11.531 5.191 1 98.38 534 ALA B C 1
ATOM 9632 O O . ALA B 1 534 ? -16.453 -11.016 4.336 1 98.38 534 ALA B O 1
ATOM 9633 N N . LEU B 1 535 ? -17.484 -10.93 6.34 1 98.19 535 LEU B N 1
ATOM 9634 C CA . LEU B 1 535 ? -16.969 -9.602 6.656 1 98.19 535 LEU B CA 1
ATOM 9635 C C . LEU B 1 535 ? -15.445 -9.625 6.77 1 98.19 535 LEU B C 1
ATOM 9637 O O . LEU B 1 535 ? -14.773 -8.703 6.301 1 98.19 535 LEU B O 1
ATOM 9641 N N . ASN B 1 536 ? -14.945 -10.648 7.41 1 98 536 ASN B N 1
ATOM 9642 C CA . ASN B 1 536 ? -13.5 -10.758 7.574 1 98 536 ASN B CA 1
ATOM 9643 C C . ASN B 1 536 ? -12.789 -10.805 6.227 1 98 536 ASN B C 1
ATOM 9645 O O . ASN B 1 536 ? -11.641 -10.375 6.113 1 98 536 ASN B O 1
ATOM 9649 N N . SER B 1 537 ? -13.43 -11.32 5.219 1 98.25 537 SER B N 1
ATOM 9650 C CA . SER B 1 537 ? -12.906 -11.32 3.855 1 98.25 537 SER B CA 1
ATOM 9651 C C . SER B 1 537 ? -13.117 -9.961 3.189 1 98.25 537 SER B C 1
ATOM 9653 O O . SER B 1 537 ? -12.352 -9.57 2.309 1 98.25 537 SER B O 1
ATOM 9655 N N . ALA B 1 538 ? -14.148 -9.227 3.633 1 97.94 538 ALA B N 1
ATOM 9656 C CA . ALA B 1 538 ? -14.594 -8.031 2.93 1 97.94 538 ALA B CA 1
ATOM 9657 C C . ALA B 1 538 ? -14.32 -6.773 3.754 1 97.94 538 ALA B C 1
ATOM 9659 O O . ALA B 1 538 ? -15.156 -5.871 3.814 1 97.94 538 ALA B O 1
ATOM 9660 N N . ARG B 1 539 ? -13.289 -6.75 4.453 1 96.19 539 ARG B N 1
ATOM 9661 C CA . ARG B 1 539 ? -12.938 -5.559 5.223 1 96.19 539 ARG B CA 1
ATOM 9662 C C . ARG B 1 539 ? -12.289 -4.504 4.332 1 96.19 539 ARG B C 1
ATOM 9664 O O . ARG B 1 539 ? -11.078 -4.281 4.406 1 96.19 539 ARG B O 1
ATOM 9671 N N . PHE B 1 540 ? -13.18 -3.812 3.656 1 87.94 540 PHE B N 1
ATOM 9672 C CA . PHE B 1 540 ? -12.781 -2.791 2.697 1 87.94 540 PHE B CA 1
ATOM 9673 C C . PHE B 1 540 ? -12 -1.675 3.389 1 87.94 540 PHE B C 1
ATOM 9675 O O . PHE B 1 540 ? -12.391 -1.219 4.469 1 87.94 540 PHE B O 1
ATOM 9682 N N . THR B 1 541 ? -11.039 -1.224 2.779 1 84.62 541 THR B N 1
ATOM 9683 C CA . THR B 1 541 ? -10.094 -0.268 3.352 1 84.62 541 THR B CA 1
ATOM 9684 C C . THR B 1 541 ? -10.828 0.959 3.887 1 84.62 541 THR B C 1
ATOM 9686 O O . THR B 1 541 ? -11.594 1.594 3.164 1 84.62 541 THR B O 1
ATOM 9689 N N . TYR B 1 542 ? -10.727 1.221 5.098 1 85.88 542 TYR B N 1
ATOM 9690 C CA . TYR B 1 542 ? -11.188 2.367 5.875 1 85.88 542 TYR B CA 1
ATOM 9691 C C . TYR B 1 542 ? -12.703 2.352 6.031 1 85.88 542 TYR B C 1
ATOM 9693 O O . TYR B 1 542 ? -13.234 2.93 6.98 1 85.88 542 TYR B O 1
ATOM 9701 N N . VAL B 1 543 ? -13.445 1.699 5.082 1 89.38 543 VAL B N 1
ATOM 9702 C CA . VAL B 1 543 ? -14.891 1.572 5.238 1 89.38 543 VAL B CA 1
ATOM 9703 C C . VAL B 1 543 ? -15.203 0.507 6.285 1 89.38 543 VAL B C 1
ATOM 9705 O O . VAL B 1 543 ? -16.062 0.714 7.152 1 89.38 543 VAL B O 1
ATOM 9708 N N . SER B 1 544 ? -14.516 -0.557 6.125 1 93.25 544 SER B N 1
ATOM 9709 C CA . SER B 1 544 ? -14.555 -1.588 7.156 1 93.25 544 SER B CA 1
ATOM 9710 C C . SER B 1 544 ? -13.219 -1.696 7.883 1 93.25 544 SER B C 1
ATOM 9712 O O . SER B 1 544 ? -12.172 -1.828 7.25 1 93.25 544 SER B O 1
ATOM 9714 N N . PRO B 1 545 ? -13.281 -1.598 9.148 1 93.75 545 PRO B N 1
ATOM 9715 C CA . PRO B 1 545 ? -12.031 -1.6 9.914 1 93.75 545 PRO B CA 1
ATOM 9716 C C . PRO B 1 545 ? -11.359 -2.971 9.938 1 93.75 545 PRO B C 1
ATOM 9718 O O . PRO B 1 545 ? -12.016 -3.99 9.734 1 93.75 545 PRO B O 1
ATOM 9721 N N . ALA B 1 546 ? -10.047 -2.949 10.188 1 95.12 546 ALA B N 1
ATOM 9722 C CA . ALA B 1 546 ? -9.336 -4.199 10.461 1 95.12 546 ALA B CA 1
ATOM 9723 C C . ALA B 1 546 ? -9.93 -4.914 11.664 1 95.12 546 ALA B C 1
ATOM 9725 O O . ALA B 1 546 ? -10.266 -4.277 12.672 1 95.12 546 ALA B O 1
ATOM 9726 N N . GLY B 1 547 ? -10.172 -6.199 11.516 1 95.81 547 GLY B N 1
ATOM 9727 C CA . GLY B 1 547 ? -10.734 -6.98 12.609 1 95.81 547 GLY B CA 1
ATOM 9728 C C . GLY B 1 547 ? -9.672 -7.559 13.531 1 95.81 547 GLY B C 1
ATOM 9729 O O . GLY B 1 547 ? -8.758 -8.242 13.078 1 95.81 547 GLY B O 1
ATOM 9730 N N . ARG B 1 548 ? -9.797 -7.242 14.758 1 94.06 548 ARG B N 1
ATOM 9731 C CA . ARG B 1 548 ? -8.867 -7.793 15.742 1 94.06 548 ARG B CA 1
ATOM 9732 C C . ARG B 1 548 ? -9.164 -9.266 16.016 1 94.06 548 ARG B C 1
ATOM 9734 O O . ARG B 1 548 ? -10.281 -9.617 16.406 1 94.06 548 ARG B O 1
ATOM 9741 N N . LEU B 1 549 ? -8.234 -10.117 15.75 1 94.12 549 LEU B N 1
ATOM 9742 C CA . LEU B 1 549 ? -8.344 -11.555 15.992 1 94.12 549 LEU B CA 1
ATOM 9743 C C . LEU B 1 549 ? -7.938 -11.898 17.422 1 94.12 549 LEU B C 1
ATOM 9745 O O . LEU B 1 549 ? -6.824 -11.57 17.844 1 94.12 549 LEU B O 1
ATOM 9749 N N . VAL B 1 550 ? -8.875 -12.508 18.094 1 91.5 550 VAL B N 1
ATOM 9750 C CA . VAL B 1 550 ? -8.633 -12.883 19.484 1 91.5 550 VAL B CA 1
ATOM 9751 C C . VAL B 1 550 ? -8.867 -14.383 19.656 1 91.5 550 VAL B C 1
ATOM 9753 O O . VAL B 1 550 ? -9.891 -14.922 19.219 1 91.5 550 VAL B O 1
ATOM 9756 N N . ARG B 1 551 ? -7.871 -15.047 20.094 1 89.38 551 ARG B N 1
ATOM 9757 C CA . ARG B 1 551 ? -8.008 -16.469 20.359 1 89.38 551 ARG B CA 1
ATOM 9758 C C . ARG B 1 551 ? -9.039 -16.734 21.453 1 89.38 551 ARG B C 1
ATOM 9760 O O . ARG B 1 551 ? -8.945 -16.172 22.547 1 89.38 551 ARG B O 1
ATOM 9767 N N . ALA B 1 552 ? -9.883 -17.656 21.078 1 85.94 552 ALA B N 1
ATOM 9768 C CA . ALA B 1 552 ? -10.938 -17.969 22.031 1 85.94 552 ALA B CA 1
ATOM 9769 C C . ALA B 1 552 ? -10.375 -18.703 23.25 1 85.94 552 ALA B C 1
ATOM 9771 O O . ALA B 1 552 ? -9.453 -19.5 23.125 1 85.94 552 ALA B O 1
ATOM 9772 N N . GLY B 1 553 ? -10.625 -18.516 24.422 1 82.62 553 GLY B N 1
ATOM 9773 C CA . GLY B 1 553 ? -10.203 -19.219 25.625 1 82.62 553 GLY B CA 1
ATOM 9774 C C . GLY B 1 553 ? -9.367 -18.344 26.547 1 82.62 553 GLY B C 1
ATOM 9775 O O . GLY B 1 553 ? -9.672 -18.219 27.734 1 82.62 553 GLY B O 1
ATOM 9776 N N . ASP B 1 554 ? -8.172 -17.766 25.891 1 85.12 554 ASP B N 1
ATOM 9777 C CA . ASP B 1 554 ? -7.281 -17.031 26.781 1 85.12 554 ASP B CA 1
ATOM 9778 C C . ASP B 1 554 ? -7.27 -15.547 26.438 1 85.12 554 ASP B C 1
ATOM 9780 O O . ASP B 1 554 ? -6.641 -14.742 27.141 1 85.12 554 ASP B O 1
ATOM 9784 N N . GLY B 1 555 ? -7.93 -15.234 25.375 1 86.5 555 GLY B N 1
ATOM 9785 C CA . GLY B 1 555 ? -8.055 -13.828 25.047 1 86.5 555 GLY B CA 1
ATOM 9786 C C . GLY B 1 555 ? -6.805 -13.242 24.406 1 86.5 555 GLY B C 1
ATOM 9787 O O . GLY B 1 555 ? -6.664 -12.023 24.312 1 86.5 555 GLY B O 1
ATOM 9788 N N . GLU B 1 556 ? -5.918 -14.055 23.984 1 87.25 556 GLU B N 1
ATOM 9789 C CA . GLU B 1 556 ? -4.664 -13.594 23.391 1 87.25 556 GLU B CA 1
ATOM 9790 C C . GLU B 1 556 ? -4.895 -12.992 22.016 1 87.25 556 GLU B C 1
ATOM 9792 O O . GLU B 1 556 ? -5.691 -13.508 21.219 1 87.25 556 GLU B O 1
ATOM 9797 N N . GLY B 1 557 ? -4.215 -11.875 21.781 1 87.94 557 GLY B N 1
ATOM 9798 C CA . GLY B 1 557 ? -4.297 -11.234 20.484 1 87.94 557 GLY B CA 1
ATOM 9799 C C . GLY B 1 557 ? -3.521 -11.977 19.406 1 87.94 557 GLY B C 1
ATOM 9800 O O . GLY B 1 557 ? -2.371 -12.367 19.625 1 87.94 557 GLY B O 1
ATOM 9801 N N . MET B 1 558 ? -4.168 -12.195 18.281 1 90.5 558 MET B N 1
ATOM 9802 C CA . MET B 1 558 ? -3.557 -12.938 17.188 1 90.5 558 MET B CA 1
ATOM 9803 C C . MET B 1 558 ? -3.352 -12.039 15.969 1 90.5 558 MET B C 1
ATOM 9805 O O . MET B 1 558 ? -3.152 -12.531 14.852 1 90.5 558 MET B O 1
ATOM 9809 N N . GLY B 1 559 ? -3.416 -10.742 16.203 1 91.81 559 GLY B N 1
ATOM 9810 C CA . GLY B 1 559 ? -3.268 -9.797 15.109 1 91.81 559 GLY B CA 1
ATOM 9811 C C . GLY B 1 559 ? -4.594 -9.273 14.594 1 91.81 559 GLY B C 1
ATOM 9812 O O . GLY B 1 559 ? -5.551 -9.133 15.352 1 91.81 559 GLY B O 1
ATOM 9813 N N . HIS B 1 560 ? -4.602 -8.844 13.297 1 94.12 560 HIS B N 1
ATOM 9814 C CA . HIS B 1 560 ? -5.793 -8.281 12.664 1 94.12 560 HIS B CA 1
ATOM 9815 C C . HIS B 1 560 ? -6.035 -8.906 11.297 1 94.12 560 HIS B C 1
ATOM 9817 O O . HIS B 1 560 ? -5.117 -9.477 10.695 1 94.12 560 HIS B O 1
ATOM 9823 N N . VAL B 1 561 ? -7.238 -8.906 10.883 1 96.44 561 VAL B N 1
ATOM 9824 C CA . VAL B 1 561 ? -7.605 -9.383 9.555 1 96.44 561 VAL B CA 1
ATOM 9825 C C . VAL B 1 561 ? -8.078 -8.211 8.695 1 96.44 561 VAL B C 1
ATOM 9827 O O . VAL B 1 561 ? -8.797 -7.332 9.18 1 96.44 561 VAL B O 1
ATOM 9830 N N . LEU B 1 562 ? -7.531 -8.094 7.523 1 96.56 562 LEU B N 1
ATOM 9831 C CA . LEU B 1 562 ? -7.902 -7.113 6.512 1 96.56 562 LEU B CA 1
ATOM 9832 C C . LEU B 1 562 ? -8.602 -7.785 5.336 1 96.56 562 LEU B C 1
ATOM 9834 O O . LEU B 1 562 ? -8.734 -9.008 5.305 1 96.56 562 LEU B O 1
ATOM 9838 N N . ASP B 1 563 ? -9.055 -6.988 4.371 1 96.81 563 ASP B N 1
ATOM 9839 C CA . ASP B 1 563 ? -9.664 -7.477 3.137 1 96.81 563 ASP B CA 1
ATOM 9840 C C . ASP B 1 563 ? -8.75 -8.477 2.432 1 96.81 563 ASP B C 1
ATOM 9842 O O . ASP B 1 563 ? -7.531 -8.305 2.418 1 96.81 563 ASP B O 1
ATOM 9846 N N . GLY B 1 564 ? -9.367 -9.539 1.872 1 96.69 564 GLY B N 1
ATOM 9847 C CA . GLY B 1 564 ? -8.586 -10.523 1.135 1 96.69 564 GLY B CA 1
ATOM 9848 C C . GLY B 1 564 ? -7.883 -9.938 -0.074 1 96.69 564 GLY B C 1
ATOM 9849 O O . GLY B 1 564 ? -6.879 -10.484 -0.537 1 96.69 564 GLY B O 1
ATOM 9850 N N . GLY B 1 565 ? -8.375 -8.867 -0.534 1 94 565 GLY B N 1
ATOM 9851 C CA . GLY B 1 565 ? -7.828 -8.234 -1.723 1 94 565 GLY B CA 1
ATOM 9852 C C . GLY B 1 565 ? -6.422 -7.703 -1.521 1 94 565 GLY B C 1
ATOM 9853 O O . GLY B 1 565 ? -5.703 -7.453 -2.49 1 94 565 GLY B O 1
ATOM 9854 N N . TYR B 1 566 ? -6.023 -7.5 -0.229 1 91.88 566 TYR B N 1
ATOM 9855 C CA . TYR B 1 566 ? -4.664 -7.043 0.025 1 91.88 566 TYR B CA 1
ATOM 9856 C C . TYR B 1 566 ? -3.645 -8.07 -0.463 1 91.88 566 TYR B C 1
ATOM 9858 O O . TYR B 1 566 ? -2.57 -7.703 -0.945 1 91.88 566 TYR B O 1
ATOM 9866 N N . PHE B 1 567 ? -3.967 -9.352 -0.373 1 91.06 567 PHE B N 1
ATOM 9867 C CA . PHE B 1 567 ? -3.068 -10.406 -0.816 1 91.06 567 PHE B CA 1
ATOM 9868 C C . PHE B 1 567 ? -3.229 -10.664 -2.309 1 91.06 567 PHE B C 1
ATOM 9870 O O . PHE B 1 567 ? -2.256 -10.617 -3.062 1 91.06 567 PHE B O 1
ATOM 9877 N N . GLU B 1 568 ? -4.477 -10.961 -2.664 1 88.94 568 GLU B N 1
ATOM 9878 C CA . GLU B 1 568 ? -4.859 -11.234 -4.047 1 88.94 568 GLU B CA 1
ATOM 9879 C C . GLU B 1 568 ? -6.367 -11.109 -4.238 1 88.94 568 GLU B C 1
ATOM 9881 O O . GLU B 1 568 ? -7.148 -11.758 -3.541 1 88.94 568 GLU B O 1
ATOM 9886 N N . ASN B 1 569 ? -6.812 -10.359 -5.234 1 91.81 569 ASN B N 1
ATOM 9887 C CA . ASN B 1 569 ? -8.195 -9.898 -5.25 1 91.81 569 ASN B CA 1
ATOM 9888 C C . ASN B 1 569 ? -9.086 -10.844 -6.051 1 91.81 569 ASN B C 1
ATOM 9890 O O . ASN B 1 569 ? -10.289 -10.594 -6.195 1 91.81 569 ASN B O 1
ATOM 9894 N N . TYR B 1 570 ? -8.625 -11.969 -6.555 1 92.94 570 TYR B N 1
ATOM 9895 C CA . TYR B 1 570 ? -9.43 -12.797 -7.445 1 92.94 570 TYR B CA 1
ATOM 9896 C C . TYR B 1 570 ? -9.836 -14.094 -6.758 1 92.94 570 TYR B C 1
ATOM 9898 O O . TYR B 1 570 ? -10.742 -14.797 -7.227 1 92.94 570 TYR B O 1
ATOM 9906 N N . GLY B 1 571 ? -9.195 -14.398 -5.645 1 94.56 571 GLY B N 1
ATOM 9907 C CA . GLY B 1 571 ? -9.438 -15.68 -5.012 1 94.56 571 GLY B CA 1
ATOM 9908 C C . GLY B 1 571 ? -8.93 -16.859 -5.824 1 94.56 571 GLY B C 1
ATOM 9909 O O . GLY B 1 571 ? -9.289 -18 -5.562 1 94.56 571 GLY B O 1
ATOM 9910 N N . ALA B 1 572 ? -8.086 -16.594 -6.816 1 91.81 572 ALA B N 1
ATOM 9911 C CA . ALA B 1 572 ? -7.652 -17.578 -7.801 1 91.81 572 ALA B CA 1
ATOM 9912 C C . ALA B 1 572 ? -6.566 -18.484 -7.223 1 91.81 572 ALA B C 1
ATOM 9914 O O . ALA B 1 572 ? -6.508 -19.672 -7.535 1 91.81 572 ALA B O 1
ATOM 9915 N N . VAL B 1 573 ? -5.738 -17.922 -6.352 1 90.94 573 VAL B N 1
ATOM 9916 C CA . VAL B 1 573 ? -4.652 -18.703 -5.77 1 90.94 573 VAL B CA 1
ATOM 9917 C C . VAL B 1 573 ? -5.223 -19.844 -4.926 1 90.94 573 VAL B C 1
ATOM 9919 O O . VAL B 1 573 ? -4.855 -21 -5.102 1 90.94 573 VAL B O 1
ATOM 9922 N N . THR B 1 574 ? -6.145 -19.5 -4.047 1 95.25 574 THR B N 1
ATOM 9923 C CA . THR B 1 574 ? -6.773 -20.484 -3.176 1 95.25 574 THR B CA 1
ATOM 9924 C C . THR B 1 574 ? -7.574 -21.5 -3.992 1 95.25 574 THR B C 1
ATOM 9926 O O . THR B 1 574 ? -7.551 -22.688 -3.707 1 95.25 574 THR B O 1
ATOM 9929 N N . SER B 1 575 ? -8.258 -21 -5.012 1 95 575 SER B N 1
ATOM 9930 C CA . SER B 1 575 ? -9.039 -21.875 -5.871 1 95 575 SER B CA 1
ATOM 9931 C C . SER B 1 575 ? -8.148 -22.875 -6.605 1 95 575 SER B C 1
ATOM 9933 O O . SER B 1 575 ? -8.477 -24.062 -6.715 1 95 575 SER B O 1
ATOM 9935 N N . ALA B 1 576 ? -7.023 -22.422 -7.086 1 90 576 ALA B N 1
ATOM 9936 C CA . ALA B 1 576 ? -6.09 -23.297 -7.797 1 90 576 ALA B CA 1
ATOM 9937 C C . ALA B 1 576 ? -5.516 -24.359 -6.867 1 90 576 ALA B C 1
ATOM 9939 O O . ALA B 1 576 ? -5.32 -25.5 -7.27 1 90 576 ALA B O 1
ATOM 9940 N N . GLU B 1 577 ? -5.262 -23.984 -5.652 1 90.31 577 GLU B N 1
ATOM 9941 C CA . GLU B 1 577 ? -4.668 -24.906 -4.688 1 90.31 577 GLU B CA 1
ATOM 9942 C C . GLU B 1 577 ? -5.625 -26.047 -4.344 1 90.31 577 GLU B C 1
ATOM 9944 O O . GLU B 1 577 ? -5.23 -27.219 -4.328 1 90.31 577 GLU B O 1
ATOM 9949 N N . ILE B 1 578 ? -6.855 -25.719 -4.098 1 94.75 578 ILE B N 1
ATOM 9950 C CA . ILE B 1 578 ? -7.801 -26.766 -3.75 1 94.75 578 ILE B CA 1
ATOM 9951 C C . ILE B 1 578 ? -8.117 -27.609 -4.988 1 94.75 578 ILE B C 1
ATOM 9953 O O . ILE B 1 578 ? -8.336 -28.812 -4.891 1 94.75 578 ILE B O 1
ATOM 9957 N N . ALA B 1 579 ? -8.227 -27 -6.156 1 91.94 579 ALA B N 1
ATOM 9958 C CA . ALA B 1 579 ? -8.453 -27.75 -7.391 1 91.94 579 ALA B CA 1
ATOM 9959 C C . ALA B 1 579 ? -7.348 -28.781 -7.625 1 91.94 579 ALA B C 1
ATOM 9961 O O . ALA B 1 579 ? -7.625 -29.938 -7.941 1 91.94 579 ALA B O 1
ATOM 9962 N N . ARG B 1 580 ? -6.113 -28.344 -7.445 1 86.12 580 ARG B N 1
ATOM 9963 C CA . ARG B 1 580 ? -4.977 -29.25 -7.629 1 86.12 580 ARG B CA 1
ATOM 9964 C C . ARG B 1 580 ? -5.039 -30.406 -6.648 1 86.12 580 ARG B C 1
ATOM 9966 O O . ARG B 1 580 ? -4.812 -31.562 -7.031 1 86.12 580 ARG B O 1
ATOM 9973 N N . ALA B 1 581 ? -5.316 -30.094 -5.383 1 89.25 581 ALA B N 1
ATOM 9974 C CA . ALA B 1 581 ? -5.391 -31.125 -4.355 1 89.25 581 ALA B CA 1
ATOM 9975 C C . ALA B 1 581 ? -6.539 -32.094 -4.633 1 89.25 581 ALA B C 1
ATOM 9977 O O . ALA B 1 581 ? -6.387 -33.312 -4.465 1 89.25 581 ALA B O 1
ATOM 9978 N N . ALA B 1 582 ? -7.672 -31.562 -5.039 1 92.62 582 ALA B N 1
ATOM 9979 C CA . ALA B 1 582 ? -8.844 -32.406 -5.32 1 92.62 582 ALA B CA 1
ATOM 9980 C C . ALA B 1 582 ? -8.594 -33.312 -6.523 1 92.62 582 ALA B C 1
ATOM 9982 O O . ALA B 1 582 ? -8.922 -34.5 -6.492 1 92.62 582 ALA B O 1
ATOM 9983 N N . VAL B 1 583 ? -8.039 -32.719 -7.617 1 85.69 583 VAL B N 1
ATOM 9984 C CA . VAL B 1 583 ? -7.754 -33.5 -8.82 1 85.69 583 VAL B CA 1
ATOM 9985 C C . VAL B 1 583 ? -6.828 -34.656 -8.484 1 85.69 583 VAL B C 1
ATOM 9987 O O . VAL B 1 583 ? -7.055 -35.781 -8.922 1 85.69 583 VAL B O 1
ATOM 9990 N N . LYS B 1 584 ? -5.801 -34.406 -7.668 1 82.81 584 LYS B N 1
ATOM 9991 C CA . LYS B 1 584 ? -4.883 -35.438 -7.23 1 82.81 584 LYS B CA 1
ATOM 9992 C C . LYS B 1 584 ? -5.609 -36.5 -6.414 1 82.81 584 LYS B C 1
ATOM 9994 O O . LYS B 1 584 ? -5.336 -37.719 -6.555 1 82.81 584 LYS B O 1
ATOM 9999 N N . ALA B 1 585 ? -6.492 -36.094 -5.547 1 88.38 585 ALA B N 1
ATOM 10000 C CA . ALA B 1 585 ? -7.246 -37.031 -4.707 1 88.38 585 ALA B CA 1
ATOM 10001 C C . ALA B 1 585 ? -8.164 -37.906 -5.547 1 88.38 585 ALA B C 1
ATOM 10003 O O . ALA B 1 585 ? -8.305 -39.094 -5.285 1 88.38 585 ALA B O 1
ATOM 10004 N N . PHE B 1 586 ? -8.852 -37.344 -6.566 1 85.31 586 PHE B N 1
ATOM 10005 C CA . PHE B 1 586 ? -9.703 -38.125 -7.469 1 85.31 586 PHE B CA 1
ATOM 10006 C C . PHE B 1 586 ? -8.875 -39.125 -8.258 1 85.31 586 PHE B C 1
ATOM 10008 O O . PHE B 1 586 ? -9.297 -40.281 -8.43 1 85.31 586 PHE B O 1
ATOM 10015 N N . GLU B 1 587 ? -7.695 -38.625 -8.703 1 78.19 587 GLU B N 1
ATOM 10016 C CA . GLU B 1 587 ? -6.805 -39.5 -9.461 1 78.19 587 GLU B CA 1
ATOM 10017 C C . GLU B 1 587 ? -6.363 -40.688 -8.617 1 78.19 587 GLU B C 1
ATOM 10019 O O . GLU B 1 587 ? -6.328 -41.844 -9.109 1 78.19 587 GLU B O 1
ATOM 10024 N N . LYS B 1 588 ? -6.027 -40.438 -7.422 1 80.62 588 LYS B N 1
ATOM 10025 C CA . LYS B 1 588 ? -5.605 -41.5 -6.508 1 80.62 588 LYS B CA 1
ATOM 10026 C C . LYS B 1 588 ? -6.711 -42.531 -6.309 1 80.62 588 LYS B C 1
ATOM 10028 O O . LYS B 1 588 ? -6.434 -43.688 -6.023 1 80.62 588 LYS B O 1
ATOM 10033 N N . ARG B 1 589 ? -7.883 -42.125 -6.562 1 83.44 589 ARG B N 1
ATOM 10034 C CA . ARG B 1 589 ? -9.031 -43 -6.355 1 83.44 589 ARG B CA 1
ATOM 10035 C C . ARG B 1 589 ? -9.5 -43.625 -7.676 1 83.44 589 ARG B C 1
ATOM 10037 O O . ARG B 1 589 ? -10.492 -44.344 -7.707 1 83.44 589 ARG B O 1
ATOM 10044 N N . GLY B 1 590 ? -8.836 -43.281 -8.742 1 74.69 590 GLY B N 1
ATOM 10045 C CA . GLY B 1 590 ? -9.133 -43.812 -10.055 1 74.69 590 GLY B CA 1
ATOM 10046 C C . GLY B 1 590 ? -10.391 -43.25 -10.672 1 74.69 590 GLY B C 1
ATOM 10047 O O . GLY B 1 590 ? -11.047 -43.906 -11.484 1 74.69 590 GLY B O 1
ATOM 10048 N N . VAL B 1 591 ? -10.82 -42.094 -10.258 1 79.88 591 VAL B N 1
ATOM 10049 C CA . VAL B 1 591 ? -12.039 -41.5 -10.773 1 79.88 591 VAL B CA 1
ATOM 10050 C C . VAL B 1 591 ? -11.672 -40.406 -11.773 1 79.88 591 VAL B C 1
ATOM 10052 O O . VAL B 1 591 ? -10.891 -39.5 -11.469 1 79.88 591 VAL B O 1
ATOM 10055 N N . ALA B 1 592 ? -12.141 -40.5 -13 1 77.06 592 ALA B N 1
ATOM 10056 C CA . ALA B 1 592 ? -11.938 -39.469 -14.016 1 77.06 592 ALA B CA 1
ATOM 10057 C C . ALA B 1 592 ? -12.898 -38.312 -13.812 1 77.06 592 ALA B C 1
ATOM 10059 O O . ALA B 1 592 ? -14.102 -38.5 -13.664 1 77.06 592 ALA B O 1
ATOM 10060 N N . ILE B 1 593 ? -12.273 -37.156 -13.789 1 83.5 593 ILE B N 1
ATOM 10061 C CA . ILE B 1 593 ? -13.117 -35.969 -13.602 1 83.5 593 ILE B CA 1
ATOM 10062 C C . ILE B 1 593 ? -12.852 -34.969 -14.719 1 83.5 593 ILE B C 1
ATOM 10064 O O . ILE B 1 593 ? -11.828 -35.031 -15.391 1 83.5 593 ILE B O 1
ATOM 10068 N N . ARG B 1 594 ? -13.859 -34.125 -15.008 1 84.75 594 ARG B N 1
ATOM 10069 C CA . ARG B 1 594 ? -13.734 -32.906 -15.812 1 84.75 594 ARG B CA 1
ATOM 10070 C C . ARG B 1 594 ? -13.75 -31.672 -14.922 1 84.75 594 ARG B C 1
ATOM 10072 O O . ARG B 1 594 ? -14.812 -31.156 -14.602 1 84.75 594 ARG B O 1
ATOM 10079 N N . PRO B 1 595 ? -12.523 -31.25 -14.586 1 90.25 595 PRO B N 1
ATOM 10080 C CA . PRO B 1 595 ? -12.492 -30.016 -13.789 1 90.25 595 PRO B CA 1
ATOM 10081 C C . PRO B 1 595 ? -12.961 -28.797 -14.578 1 90.25 595 PRO B C 1
ATOM 10083 O O . PRO B 1 595 ? -12.469 -28.531 -15.68 1 90.25 595 PRO B O 1
ATOM 10086 N N . ILE B 1 596 ? -13.953 -28.109 -14.109 1 91.56 596 ILE B N 1
ATOM 10087 C CA . ILE B 1 596 ? -14.461 -26.859 -14.664 1 91.56 596 ILE B CA 1
ATOM 10088 C C . ILE B 1 596 ? -14.102 -25.703 -13.742 1 91.56 596 ILE B C 1
ATOM 10090 O O . ILE B 1 596 ? -14.68 -25.562 -12.664 1 91.56 596 ILE B O 1
ATOM 10094 N N . LEU B 1 597 ? -13.133 -24.922 -14.164 1 93.56 597 LEU B N 1
ATOM 10095 C CA . LEU B 1 597 ? -12.695 -23.781 -13.375 1 93.56 597 LEU B CA 1
ATOM 10096 C C . LEU B 1 597 ? -13.398 -22.5 -13.828 1 93.56 597 LEU B C 1
ATOM 10098 O O . LEU B 1 597 ? -13.281 -22.094 -14.984 1 93.56 597 LEU B O 1
ATOM 10102 N N . ILE B 1 598 ? -14.117 -21.875 -12.93 1 94.88 598 ILE B N 1
ATOM 10103 C CA . ILE B 1 598 ? -14.875 -20.656 -13.242 1 94.88 598 ILE B CA 1
ATOM 10104 C C . ILE B 1 598 ? -14.281 -19.469 -12.492 1 94.88 598 ILE B C 1
ATOM 10106 O O . ILE B 1 598 ? -14.188 -19.484 -11.258 1 94.88 598 ILE B O 1
ATOM 10110 N N . GLN B 1 599 ? -13.828 -18.453 -13.195 1 94 599 GLN B N 1
ATOM 10111 C CA . GLN B 1 599 ? -13.406 -17.203 -12.602 1 94 599 GLN B CA 1
ATOM 10112 C C . GLN B 1 599 ? -14.484 -16.125 -12.773 1 94 599 GLN B C 1
ATOM 10114 O O . GLN B 1 599 ? -14.938 -15.867 -13.891 1 94 599 GLN B O 1
ATOM 10119 N N . ILE B 1 600 ? -14.922 -15.555 -11.664 1 95.62 600 ILE B N 1
ATOM 10120 C CA . ILE B 1 600 ? -15.836 -14.422 -11.688 1 95.62 600 ILE B CA 1
ATOM 10121 C C . ILE B 1 600 ? -15.086 -13.148 -11.297 1 95.62 600 ILE B C 1
ATOM 10123 O O . ILE B 1 600 ? -14.633 -13.016 -10.156 1 95.62 600 ILE B O 1
ATOM 10127 N N . SER B 1 601 ? -14.891 -12.242 -12.25 1 92.31 601 SER B N 1
ATOM 10128 C CA . SER B 1 601 ? -14.219 -10.977 -11.961 1 92.31 601 SER B CA 1
ATOM 10129 C C . SER B 1 601 ? -15.219 -9.82 -11.938 1 92.31 601 SER B C 1
ATOM 10131 O O . SER B 1 601 ? -16.281 -9.898 -12.562 1 92.31 601 SER B O 1
ATOM 10133 N N . SER B 1 602 ? -14.867 -8.773 -11.133 1 91.94 602 SER B N 1
ATOM 10134 C CA . SER B 1 602 ? -15.812 -7.68 -10.961 1 91.94 602 SER B CA 1
ATOM 10135 C C . SER B 1 602 ? -15.141 -6.328 -11.164 1 91.94 602 SER B C 1
ATOM 10137 O O . SER B 1 602 ? -15.5 -5.344 -10.523 1 91.94 602 SER B O 1
ATOM 10139 N N . ASP B 1 603 ? -14.141 -6.281 -11.969 1 86.81 603 ASP B N 1
ATOM 10140 C CA . ASP B 1 603 ? -13.461 -5.027 -12.273 1 86.81 603 ASP B CA 1
ATOM 10141 C C . ASP B 1 603 ? -13.836 -4.52 -13.664 1 86.81 603 ASP B C 1
ATOM 10143 O O . ASP B 1 603 ? -13.32 -5.012 -14.672 1 86.81 603 ASP B O 1
ATOM 10147 N N . PRO B 1 604 ? -14.633 -3.48 -13.68 1 86.94 604 PRO B N 1
ATOM 10148 C CA . PRO B 1 604 ? -15.055 -2.986 -14.992 1 86.94 604 PRO B CA 1
ATOM 10149 C C . PRO B 1 604 ? -13.93 -2.295 -15.758 1 86.94 604 PRO B C 1
ATOM 10151 O O . PRO B 1 604 ? -14.055 -2.051 -16.969 1 86.94 604 PRO B O 1
ATOM 10154 N N . ASP B 1 605 ? -12.828 -1.971 -15.078 1 77.75 605 ASP B N 1
ATOM 10155 C CA . ASP B 1 605 ? -11.727 -1.261 -15.711 1 77.75 605 ASP B CA 1
ATOM 10156 C C . ASP B 1 605 ? -10.648 -2.232 -16.188 1 77.75 605 ASP B C 1
ATOM 10158 O O . ASP B 1 605 ? -9.586 -1.812 -16.656 1 77.75 605 ASP B O 1
ATOM 10162 N N . LEU B 1 606 ? -10.898 -3.477 -16 1 77.62 606 LEU B N 1
ATOM 10163 C CA . LEU B 1 606 ? -9.914 -4.461 -16.438 1 77.62 606 LEU B CA 1
ATOM 10164 C C . LEU B 1 606 ? -9.734 -4.414 -17.953 1 77.62 606 LEU B C 1
ATOM 10166 O O . LEU B 1 606 ? -10.688 -4.629 -18.703 1 77.62 606 LEU B O 1
ATOM 10170 N N . PRO B 1 607 ? -8.508 -4.086 -18.406 1 73.12 607 PRO B N 1
ATOM 10171 C CA . PRO B 1 607 ? -8.297 -4.027 -19.859 1 73.12 607 PRO B CA 1
ATOM 10172 C C . PRO B 1 607 ? -8.398 -5.395 -20.531 1 73.12 607 PRO B C 1
ATOM 10174 O O . PRO B 1 607 ? -8.25 -6.422 -19.859 1 73.12 607 PRO B O 1
ATOM 10177 N N . ALA B 1 608 ? -8.633 -5.41 -21.781 1 67.69 608 ALA B N 1
ATOM 10178 C CA . ALA B 1 608 ? -8.797 -6.625 -22.562 1 67.69 608 ALA B CA 1
ATOM 10179 C C . ALA B 1 608 ? -7.574 -7.527 -22.469 1 67.69 608 ALA B C 1
ATOM 10181 O O . ALA B 1 608 ? -7.695 -8.75 -22.406 1 67.69 608 ALA B O 1
ATOM 10182 N N . ARG B 1 609 ? -6.422 -6.918 -22.297 1 69.38 609 ARG B N 1
ATOM 10183 C CA . ARG B 1 609 ? -5.172 -7.672 -22.25 1 69.38 609 ARG B CA 1
ATOM 10184 C C . ARG B 1 609 ? -5.094 -8.508 -20.969 1 69.38 609 ARG B C 1
ATOM 10186 O O . ARG B 1 609 ? -4.371 -9.508 -20.922 1 69.38 609 ARG B O 1
ATOM 10193 N N . ASP B 1 610 ? -5.848 -8.094 -20.016 1 74.62 610 ASP B N 1
ATOM 10194 C CA . ASP B 1 610 ? -5.762 -8.758 -18.719 1 74.62 610 ASP B CA 1
ATOM 10195 C C . ASP B 1 610 ? -6.879 -9.789 -18.547 1 74.62 610 ASP B C 1
ATOM 10197 O O . ASP B 1 610 ? -6.996 -10.422 -17.5 1 74.62 610 ASP B O 1
ATOM 10201 N N . GLN B 1 611 ? -7.738 -9.914 -19.547 1 64.81 611 GLN B N 1
ATOM 10202 C CA . GLN B 1 611 ? -8.766 -10.953 -19.547 1 64.81 611 GLN B CA 1
ATOM 10203 C C . GLN B 1 611 ? -8.195 -12.289 -20.016 1 64.81 611 GLN B C 1
ATOM 10205 O O . GLN B 1 611 ? -7.211 -12.32 -20.766 1 64.81 611 GLN B O 1
ATOM 10210 N N . PRO B 1 612 ? -8.797 -13.391 -19.391 1 57.44 612 PRO B N 1
ATOM 10211 C CA . PRO B 1 612 ? -8.297 -14.688 -19.828 1 57.44 612 PRO B CA 1
ATOM 10212 C C . PRO B 1 612 ? -8.477 -14.914 -21.328 1 57.44 612 PRO B C 1
ATOM 10214 O O . PRO B 1 612 ? -9.453 -14.438 -21.922 1 57.44 612 PRO B O 1
ATOM 10217 N N . GLY B 1 613 ? -7.496 -15.484 -22.047 1 51.28 613 GLY B N 1
ATOM 10218 C CA . GLY B 1 613 ? -7.539 -15.742 -23.484 1 51.28 613 GLY B CA 1
ATOM 10219 C C . GLY B 1 613 ? -7.086 -14.562 -24.312 1 51.28 613 GLY B C 1
ATOM 10220 O O . GLY B 1 613 ? -7.117 -14.617 -25.547 1 51.28 613 GLY B O 1
ATOM 10221 N N . GLY B 1 614 ? -7.359 -13.469 -23.531 1 44.22 614 GLY B N 1
ATOM 10222 C CA . GLY B 1 614 ? -6.871 -12.352 -24.328 1 44.22 614 GLY B CA 1
ATOM 10223 C C . GLY B 1 614 ? -5.555 -12.641 -25.016 1 44.22 614 GLY B C 1
ATOM 10224 O O . GLY B 1 614 ? -4.824 -13.547 -24.625 1 44.22 614 GLY B O 1
ATOM 10225 N N . ALA B 1 615 ? -5.613 -12.516 -26.312 1 37.5 615 ALA B N 1
ATOM 10226 C CA . ALA B 1 615 ? -4.469 -12.766 -27.172 1 37.5 615 ALA B CA 1
ATOM 10227 C C . ALA B 1 615 ? -3.154 -12.547 -26.438 1 37.5 615 ALA B C 1
ATOM 10229 O O . ALA B 1 615 ? -2.785 -11.406 -26.141 1 37.5 615 ALA B O 1
ATOM 10230 N N . ALA B 1 616 ? -2.955 -13.398 -25.469 1 41.06 616 ALA B N 1
ATOM 10231 C CA . ALA B 1 616 ? -1.62 -13.477 -24.891 1 41.06 616 ALA B CA 1
ATOM 10232 C C . ALA B 1 616 ? -0.542 -13.281 -25.953 1 41.06 616 ALA B C 1
ATOM 10234 O O . ALA B 1 616 ? 0.64 -13.141 -25.625 1 41.06 616 ALA B O 1
ATOM 10235 N N . ALA B 1 617 ? -0.944 -14.141 -27.016 1 36.69 617 ALA B N 1
ATOM 10236 C CA . ALA B 1 617 ? 0.171 -14.328 -27.938 1 36.69 617 ALA B CA 1
ATOM 10237 C C . ALA B 1 617 ? 1.054 -13.086 -28 1 36.69 617 ALA B C 1
ATOM 10239 O O . ALA B 1 617 ? 0.898 -12.172 -27.188 1 36.69 617 ALA B O 1
ATOM 10240 N N . ASP B 1 618 ? 1.298 -12.758 -29.297 1 32.59 618 ASP B N 1
ATOM 10241 C CA . ASP B 1 618 ? 2.299 -11.797 -29.75 1 32.59 618 ASP B CA 1
ATOM 10242 C C . ASP B 1 618 ? 1.979 -10.391 -29.25 1 32.59 618 ASP B C 1
ATOM 10244 O O . ASP B 1 618 ? 1.451 -9.57 -30 1 32.59 618 ASP B O 1
ATOM 10248 N N . VAL B 1 619 ? 1.261 -10.336 -28.172 1 36.34 619 VAL B N 1
ATOM 10249 C CA . VAL B 1 619 ? 1.197 -8.914 -27.828 1 36.34 619 VAL B CA 1
ATOM 10250 C C . VAL B 1 619 ? 2.518 -8.242 -28.188 1 36.34 619 VAL B C 1
ATOM 10252 O O . VAL B 1 619 ? 3.514 -8.383 -27.484 1 36.34 619 VAL B O 1
ATOM 10255 N N . GLU B 1 620 ? 2.859 -8.438 -29.328 1 33.19 620 GLU B N 1
ATOM 10256 C CA . GLU B 1 620 ? 3.828 -7.52 -29.906 1 33.19 620 GLU B CA 1
ATOM 10257 C C . GLU B 1 620 ? 3.807 -6.172 -29.203 1 33.19 620 GLU B C 1
ATOM 10259 O O . GLU B 1 620 ? 2.75 -5.703 -28.781 1 33.19 620 GLU B O 1
ATOM 10264 N N . PHE B 1 621 ? 4.941 -5.773 -28.719 1 34.94 621 PHE B N 1
ATOM 10265 C CA . PHE B 1 621 ? 5.309 -4.465 -28.188 1 34.94 621 PHE B CA 1
ATOM 10266 C C . PHE B 1 621 ? 4.273 -3.414 -28.578 1 34.94 621 PHE B C 1
ATOM 10268 O O . PHE B 1 621 ? 4.023 -2.475 -27.812 1 34.94 621 PHE B O 1
ATOM 10275 N N . LEU B 1 622 ? 3.674 -3.688 -29.672 1 34.06 622 LEU B N 1
ATOM 10276 C CA . LEU B 1 622 ? 2.869 -2.623 -30.266 1 34.06 622 LEU B CA 1
ATOM 10277 C C . LEU B 1 622 ? 1.549 -2.463 -29.531 1 34.06 622 LEU B C 1
ATOM 10279 O O . LEU B 1 622 ? 1.005 -1.359 -29.453 1 34.06 622 LEU B O 1
ATOM 10283 N N . SER B 1 623 ? 1.026 -3.555 -29.062 1 37.03 623 SER B N 1
ATOM 10284 C CA . SER B 1 623 ? -0.301 -3.393 -28.469 1 37.03 623 SER B CA 1
ATOM 10285 C C . SER B 1 623 ? -0.216 -2.832 -27.062 1 37.03 623 SER B C 1
ATOM 10287 O O . SER B 1 623 ? -1.189 -2.275 -26.547 1 37.03 623 SER B O 1
ATOM 10289 N N . TYR B 1 624 ? 0.816 -3.041 -26.375 1 40.94 624 TYR B N 1
ATOM 10290 C CA . TYR B 1 624 ? 1.05 -2.41 -25.094 1 40.94 624 TYR B CA 1
ATOM 10291 C C . TYR B 1 624 ? 0.961 -0.892 -25.203 1 40.94 624 TYR B C 1
ATOM 10293 O O . TYR B 1 624 ? 0.723 -0.204 -24.203 1 40.94 624 TYR B O 1
ATOM 10301 N N . ARG B 1 625 ? 1.343 -0.409 -26.469 1 43.5 625 ARG B N 1
ATOM 10302 C CA . ARG B 1 625 ? 1.426 1.016 -26.781 1 43.5 625 ARG B CA 1
ATOM 10303 C C . ARG B 1 625 ? 0.164 1.745 -26.328 1 43.5 625 ARG B C 1
ATOM 10305 O O . ARG B 1 625 ? 0.242 2.803 -25.703 1 43.5 625 ARG B O 1
ATOM 10312 N N . THR B 1 626 ? -0.918 1.162 -26.922 1 43.12 626 THR B N 1
ATOM 10313 C CA . THR B 1 626 ? -2.123 1.98 -26.844 1 43.12 626 THR B CA 1
ATOM 10314 C C . THR B 1 626 ? -2.705 1.962 -25.438 1 43.12 626 THR B C 1
ATOM 10316 O O . THR B 1 626 ? -3.207 2.979 -24.953 1 43.12 626 THR B O 1
ATOM 10319 N N . ASP B 1 627 ? -2.445 0.839 -24.766 1 52.56 627 ASP B N 1
ATOM 10320 C CA . ASP B 1 627 ? -3.256 0.729 -23.562 1 52.56 627 ASP B CA 1
ATOM 10321 C C . ASP B 1 627 ? -2.545 1.361 -22.359 1 52.56 627 ASP B C 1
ATOM 10323 O O . ASP B 1 627 ? -3.182 2.006 -21.531 1 52.56 627 ASP B O 1
ATOM 10327 N N . LEU B 1 628 ? -1.213 1.341 -22.453 1 56.94 628 LEU B N 1
ATOM 10328 C CA . LEU B 1 628 ? -0.553 1.904 -21.281 1 56.94 628 LEU B CA 1
ATOM 10329 C C . LEU B 1 628 ? -0.518 3.428 -21.359 1 56.94 628 LEU B C 1
ATOM 10331 O O . LEU B 1 628 ? -0.591 4.105 -20.328 1 56.94 628 LEU B O 1
ATOM 10335 N N . ALA B 1 629 ? -0.39 3.848 -22.641 1 51.47 629 ALA B N 1
ATOM 10336 C CA . ALA B 1 629 ? -0.4 5.301 -22.781 1 51.47 629 ALA B CA 1
ATOM 10337 C C . ALA B 1 629 ? -1.717 5.895 -22.297 1 51.47 629 ALA B C 1
ATOM 10339 O O . ALA B 1 629 ? -1.753 7.031 -21.812 1 51.47 629 ALA B O 1
ATOM 10340 N N . ALA B 1 630 ? -2.707 5.039 -22.438 1 49 630 ALA B N 1
ATOM 10341 C CA . ALA B 1 630 ? -4.02 5.5 -21.984 1 49 630 ALA B CA 1
ATOM 10342 C C . ALA B 1 630 ? -4.09 5.555 -20.469 1 49 630 ALA B C 1
ATOM 10344 O O . ALA B 1 630 ? -4.902 6.289 -19.906 1 49 630 ALA B O 1
ATOM 10345 N N . GLU B 1 631 ? -3.191 4.836 -19.984 1 55 631 GLU B N 1
ATOM 10346 C CA . GLU B 1 631 ? -3.17 4.891 -18.531 1 55 631 GLU B CA 1
ATOM 10347 C C . GLU B 1 631 ? -2.383 6.102 -18.031 1 55 631 GLU B C 1
ATOM 10349 O O . GLU B 1 631 ? -1.228 6.297 -18.422 1 55 631 GLU B O 1
ATOM 10354 N N . LYS B 1 632 ? -3.033 7.367 -18.109 1 56.66 632 LYS B N 1
ATOM 10355 C CA . LYS B 1 632 ? -2.486 8.664 -17.719 1 56.66 632 LYS B CA 1
ATOM 10356 C C . LYS B 1 632 ? -1.41 8.5 -16.641 1 56.66 632 LYS B C 1
ATOM 10358 O O . LYS B 1 632 ? -1.719 8.414 -15.461 1 56.66 632 LYS B O 1
ATOM 10363 N N . PRO B 1 633 ? -0.072 8.414 -17.281 1 58.56 633 PRO B N 1
ATOM 10364 C CA . PRO B 1 633 ? 1.051 8.234 -16.359 1 58.56 633 PRO B CA 1
ATOM 10365 C C . PRO B 1 633 ? 1.317 9.469 -15.508 1 58.56 633 PRO B C 1
ATOM 10367 O O . PRO B 1 633 ? 1.164 10.594 -15.977 1 58.56 633 PRO B O 1
ATOM 10370 N N . GLY B 1 634 ? 1.477 9.414 -14.172 1 61.56 634 GLY B N 1
ATOM 10371 C CA . GLY B 1 634 ? 2.033 10.422 -13.281 1 61.56 634 GLY B CA 1
ATOM 10372 C C . GLY B 1 634 ? 0.989 11.367 -12.719 1 61.56 634 GLY B C 1
ATOM 10373 O O . GLY B 1 634 ? 0.124 11.852 -13.453 1 61.56 634 GLY B O 1
ATOM 10374 N N . GLY B 1 635 ? 0.451 11.195 -11.578 1 66.25 635 GLY B N 1
ATOM 10375 C CA . GLY B 1 635 ? -0.494 12.07 -10.898 1 66.25 635 GLY B CA 1
ATOM 10376 C C . GLY B 1 635 ? 0.178 13.133 -10.055 1 66.25 635 GLY B C 1
ATOM 10377 O O . GLY B 1 635 ? 1.401 13.281 -10.086 1 66.25 635 GLY B O 1
ATOM 10378 N N . ILE B 1 636 ? -0.501 14.031 -9.664 1 80.5 636 ILE B N 1
ATOM 10379 C CA . ILE B 1 636 ? -0.065 15.078 -8.75 1 80.5 636 ILE B CA 1
ATOM 10380 C C . ILE B 1 636 ? 0.658 14.453 -7.559 1 80.5 636 ILE B C 1
ATOM 10382 O O . ILE B 1 636 ? 0.221 13.43 -7.027 1 80.5 636 ILE B O 1
ATOM 10386 N N . ALA B 1 637 ? 1.87 14.953 -7.277 1 88.81 637 ALA B N 1
ATOM 10387 C CA . ALA B 1 637 ? 2.648 14.57 -6.098 1 88.81 637 ALA B CA 1
ATOM 10388 C C . ALA B 1 637 ? 3.088 13.117 -6.176 1 88.81 637 ALA B C 1
ATOM 10390 O O . ALA B 1 637 ? 2.947 12.367 -5.207 1 88.81 637 ALA B O 1
ATOM 10391 N N . ASN B 1 638 ? 3.543 12.641 -7.328 1 88.06 638 ASN B N 1
ATOM 10392 C CA . ASN B 1 638 ? 3.965 11.258 -7.535 1 88.06 638 ASN B CA 1
ATOM 10393 C C . ASN B 1 638 ? 5.145 10.891 -6.641 1 88.06 638 ASN B C 1
ATOM 10395 O O . ASN B 1 638 ? 5.352 9.711 -6.336 1 88.06 638 ASN B O 1
ATOM 10399 N N . GLU B 1 639 ? 5.852 11.953 -6.168 1 87.38 639 GLU B N 1
ATOM 10400 C CA . GLU B 1 639 ? 6.957 11.727 -5.246 1 87.38 639 GLU B CA 1
ATOM 10401 C C . GLU B 1 639 ? 6.473 11.078 -3.951 1 87.38 639 GLU B C 1
ATOM 10403 O O . GLU B 1 639 ? 7.176 10.25 -3.363 1 87.38 639 GLU B O 1
ATOM 10408 N N . VAL B 1 640 ? 5.309 11.469 -3.596 1 86.94 640 VAL B N 1
ATOM 10409 C CA . VAL B 1 640 ? 4.781 11.008 -2.314 1 86.94 640 VAL B CA 1
ATOM 10410 C C . VAL B 1 640 ? 3.736 9.922 -2.543 1 86.94 640 VAL B C 1
ATOM 10412 O O . VAL B 1 640 ? 3.732 8.898 -1.854 1 86.94 640 VAL B O 1
ATOM 10415 N N . LEU B 1 641 ? 2.875 10.047 -3.584 1 88.06 641 LEU B N 1
ATOM 10416 C CA . LEU B 1 641 ? 1.701 9.188 -3.74 1 88.06 641 LEU B CA 1
ATOM 10417 C C . LEU B 1 641 ? 1.995 8.023 -4.676 1 88.06 641 LEU B C 1
ATOM 10419 O O . LEU B 1 641 ? 1.258 7.039 -4.699 1 88.06 641 LEU B O 1
ATOM 10423 N N . GLY B 1 642 ? 3.033 8.055 -5.488 1 87.5 642 GLY B N 1
ATOM 10424 C CA . GLY B 1 642 ? 3.373 7.004 -6.434 1 87.5 642 GLY B CA 1
ATOM 10425 C C . GLY B 1 642 ? 3.527 5.641 -5.781 1 87.5 642 GLY B C 1
ATOM 10426 O O . GLY B 1 642 ? 2.865 4.68 -6.176 1 87.5 642 GLY B O 1
ATOM 10427 N N . PRO B 1 643 ? 4.344 5.598 -4.75 1 87.25 643 PRO B N 1
ATOM 10428 C CA . PRO B 1 643 ? 4.527 4.324 -4.051 1 87.25 643 PRO B CA 1
ATOM 10429 C C . PRO B 1 643 ? 3.219 3.764 -3.494 1 87.25 643 PRO B C 1
ATOM 10431 O O . PRO B 1 643 ? 2.992 2.553 -3.543 1 87.25 643 PRO B O 1
ATOM 10434 N N . LEU B 1 644 ? 2.34 4.641 -3.07 1 85.62 644 LEU B N 1
ATOM 10435 C CA . LEU B 1 644 ? 1.057 4.195 -2.535 1 85.62 644 LEU B CA 1
ATOM 10436 C C . LEU B 1 644 ? 0.176 3.621 -3.643 1 85.62 644 LEU B C 1
ATOM 10438 O O . LEU B 1 644 ? -0.397 2.541 -3.488 1 85.62 644 LEU B O 1
ATOM 10442 N N . TRP B 1 645 ? 0.16 4.293 -4.754 1 85.69 645 TRP B N 1
ATOM 10443 C CA . TRP B 1 645 ? -0.609 3.795 -5.891 1 85.69 645 TRP B CA 1
ATOM 10444 C C . TRP B 1 645 ? -0.007 2.504 -6.434 1 85.69 645 TRP B C 1
ATOM 10446 O O . TRP B 1 645 ? -0.736 1.583 -6.812 1 85.69 645 TRP B O 1
ATOM 10456 N N . GLY B 1 646 ? 1.256 2.459 -6.461 1 87.88 646 GLY B N 1
ATOM 10457 C CA . GLY B 1 646 ? 1.942 1.279 -6.961 1 87.88 646 GLY B CA 1
ATOM 10458 C C . GLY B 1 646 ? 1.609 0.021 -6.18 1 87.88 646 GLY B C 1
ATOM 10459 O O . GLY B 1 646 ? 1.231 -0.996 -6.766 1 87.88 646 GLY B O 1
ATOM 10460 N N . ILE B 1 647 ? 1.705 0.12 -4.867 1 86.94 647 ILE B N 1
ATOM 10461 C CA . ILE B 1 647 ? 1.476 -1.059 -4.039 1 86.94 647 ILE B CA 1
ATOM 10462 C C . ILE B 1 647 ? 0.005 -1.463 -4.113 1 86.94 647 ILE B C 1
ATOM 10464 O O . ILE B 1 647 ? -0.32 -2.652 -4.09 1 86.94 647 ILE B O 1
ATOM 10468 N N . LEU B 1 648 ? -0.934 -0.497 -4.211 1 83.81 648 LEU B N 1
ATOM 10469 C CA . LEU B 1 648 ? -2.357 -0.798 -4.328 1 83.81 648 LEU B CA 1
ATOM 10470 C C . LEU B 1 648 ? -2.662 -1.487 -5.652 1 83.81 648 LEU B C 1
ATOM 10472 O O . LEU B 1 648 ? -3.482 -2.406 -5.707 1 83.81 648 LEU B O 1
ATOM 10476 N N . ASN B 1 649 ? -1.969 -1.118 -6.715 1 84.31 649 ASN B N 1
ATOM 10477 C CA . ASN B 1 649 ? -2.211 -1.683 -8.039 1 84.31 649 ASN B CA 1
ATOM 10478 C C . ASN B 1 649 ? -1.698 -3.117 -8.133 1 84.31 649 ASN B C 1
ATOM 10480 O O . ASN B 1 649 ? -2.133 -3.877 -9.008 1 84.31 649 ASN B O 1
ATOM 10484 N N . THR B 1 650 ? -0.778 -3.502 -7.246 1 88.31 650 THR B N 1
ATOM 10485 C CA . THR B 1 650 ? -0.25 -4.859 -7.293 1 88.31 650 THR B CA 1
ATOM 10486 C C . THR B 1 650 ? -1.315 -5.871 -6.871 1 88.31 650 THR B C 1
ATOM 10488 O O . THR B 1 650 ? -1.216 -7.055 -7.195 1 88.31 650 THR B O 1
ATOM 10491 N N . ARG B 1 651 ? -2.365 -5.449 -6.16 1 81.56 651 ARG B N 1
ATOM 10492 C CA . ARG B 1 651 ? -3.453 -6.32 -5.727 1 81.56 651 ARG B CA 1
ATOM 10493 C C . ARG B 1 651 ? -4.16 -6.945 -6.926 1 81.56 651 ARG B C 1
ATOM 10495 O O . ARG B 1 651 ? -4.352 -8.164 -6.973 1 81.56 651 ARG B O 1
ATOM 10502 N N . THR B 1 652 ? -4.461 -6.102 -7.891 1 76.44 652 THR B N 1
ATOM 10503 C CA . THR B 1 652 ? -5.129 -6.559 -9.102 1 76.44 652 THR B CA 1
ATOM 10504 C C . THR B 1 652 ? -4.16 -7.324 -10 1 76.44 652 THR B C 1
ATOM 10506 O O . THR B 1 652 ? -4.523 -8.352 -10.578 1 76.44 652 THR B O 1
ATOM 10509 N N . ALA B 1 653 ? -2.975 -6.855 -10.055 1 82.06 653 ALA B N 1
ATOM 10510 C CA . ALA B 1 653 ? -1.976 -7.504 -10.898 1 82.06 653 ALA B CA 1
ATOM 10511 C C . ALA B 1 653 ? -1.748 -8.953 -10.469 1 82.06 653 ALA B C 1
ATOM 10513 O O . ALA B 1 653 ? -1.639 -9.844 -11.305 1 82.06 653 ALA B O 1
ATOM 10514 N N . ARG B 1 654 ? -1.729 -9.164 -9.211 1 83.94 654 ARG B N 1
ATOM 10515 C CA . ARG B 1 654 ? -1.52 -10.516 -8.688 1 83.94 654 ARG B CA 1
ATOM 10516 C C . ARG B 1 654 ? -2.727 -11.398 -8.961 1 83.94 654 ARG B C 1
ATOM 10518 O O . ARG B 1 654 ? -2.578 -12.602 -9.195 1 83.94 654 ARG B O 1
ATOM 10525 N N . GLY B 1 655 ? -3.875 -10.789 -8.898 1 76.62 655 GLY B N 1
ATOM 10526 C CA . GLY B 1 655 ? -5.066 -11.539 -9.273 1 76.62 655 GLY B CA 1
ATOM 10527 C C . GLY B 1 655 ? -5.086 -11.938 -10.734 1 76.62 655 GLY B C 1
ATOM 10528 O O . GLY B 1 655 ? -5.418 -13.078 -11.07 1 76.62 655 GLY B O 1
ATOM 10529 N N . VAL B 1 656 ? -4.652 -11.086 -11.57 1 74.5 656 VAL B N 1
ATOM 10530 C CA . VAL B 1 656 ? -4.586 -11.352 -13.008 1 74.5 656 VAL B CA 1
ATOM 10531 C C . VAL B 1 656 ? -3.545 -12.438 -13.281 1 74.5 656 VAL B C 1
ATOM 10533 O O . VAL B 1 656 ? -3.789 -13.352 -14.062 1 74.5 656 VAL B O 1
ATOM 10536 N N . LEU B 1 657 ? -2.447 -12.344 -12.57 1 76.75 657 LEU B N 1
ATOM 10537 C CA . LEU B 1 657 ? -1.403 -13.344 -12.742 1 76.75 657 LEU B CA 1
ATOM 10538 C C . LEU B 1 657 ? -1.903 -14.727 -12.328 1 76.75 657 LEU B C 1
ATOM 10540 O O . LEU B 1 657 ? -1.677 -15.711 -13.039 1 76.75 657 LEU B O 1
ATOM 10544 N N . ALA B 1 658 ? -2.559 -14.82 -11.211 1 77.19 658 ALA B N 1
ATOM 10545 C CA . ALA B 1 658 ? -3.086 -16.094 -10.734 1 77.19 658 ALA B CA 1
ATOM 10546 C C . ALA B 1 658 ? -4.086 -16.672 -11.734 1 77.19 658 ALA B C 1
ATOM 10548 O O . ALA B 1 658 ? -4.055 -17.875 -12.023 1 77.19 658 ALA B O 1
ATOM 10549 N N . ASN B 1 659 ? -4.926 -15.797 -12.258 1 77.81 659 ASN B N 1
ATOM 10550 C CA . ASN B 1 659 ? -5.918 -16.219 -13.234 1 77.81 659 ASN B CA 1
ATOM 10551 C C . ASN B 1 659 ? -5.262 -16.719 -14.523 1 77.81 659 ASN B C 1
ATOM 10553 O O . ASN B 1 659 ? -5.664 -17.734 -15.07 1 77.81 659 ASN B O 1
ATOM 10557 N N . LYS B 1 660 ? -4.297 -16.016 -14.969 1 75.88 660 LYS B N 1
ATOM 10558 C CA . LYS B 1 660 ? -3.594 -16.406 -16.188 1 75.88 660 LYS B CA 1
ATOM 10559 C C . LYS B 1 660 ? -2.803 -17.688 -15.961 1 75.88 660 LYS B C 1
ATOM 10561 O O . LYS B 1 660 ? -2.652 -18.5 -16.891 1 75.88 660 LYS B O 1
ATOM 10566 N N . THR B 1 661 ? -2.338 -17.875 -14.758 1 76.69 661 THR B N 1
ATOM 10567 C CA . THR B 1 661 ? -1.626 -19.094 -14.43 1 76.69 661 THR B CA 1
ATOM 10568 C C . THR B 1 661 ? -2.562 -20.297 -14.516 1 76.69 661 THR B C 1
ATOM 10570 O O . THR B 1 661 ? -2.195 -21.344 -15.062 1 76.69 661 THR B O 1
ATOM 10573 N N . ILE B 1 662 ? -3.771 -20.141 -14.047 1 75.62 662 ILE B N 1
ATOM 10574 C CA . ILE B 1 662 ? -4.762 -21.203 -14.117 1 75.62 662 ILE B CA 1
ATOM 10575 C C . ILE B 1 662 ? -5.102 -21.5 -15.578 1 75.62 662 ILE B C 1
ATOM 10577 O O . ILE B 1 662 ? -5.129 -22.656 -15.992 1 75.62 662 ILE B O 1
ATOM 10581 N N . ALA B 1 663 ? -5.316 -20.469 -16.328 1 73.06 663 ALA B N 1
ATOM 10582 C CA . ALA B 1 663 ? -5.637 -20.641 -17.734 1 73.06 663 ALA B CA 1
ATOM 10583 C C . ALA B 1 663 ? -4.504 -21.344 -18.469 1 73.06 663 ALA B C 1
ATOM 10585 O O . ALA B 1 663 ? -4.75 -22.219 -19.312 1 73.06 663 ALA B O 1
ATOM 10586 N N . ASP B 1 664 ? -3.301 -21 -18.125 1 71.12 664 ASP B N 1
ATOM 10587 C CA . ASP B 1 664 ? -2.125 -21.578 -18.766 1 71.12 664 ASP B CA 1
ATOM 10588 C C . ASP B 1 664 ? -1.995 -23.062 -18.438 1 71.12 664 ASP B C 1
ATOM 10590 O O . ASP B 1 664 ? -1.636 -23.875 -19.297 1 71.12 664 ASP B O 1
ATOM 10594 N N . VAL B 1 665 ? -2.287 -23.391 -17.203 1 71.06 665 VAL B N 1
ATOM 10595 C CA . VAL B 1 665 ? -2.223 -24.797 -16.781 1 71.06 665 VAL B CA 1
ATOM 10596 C C . VAL B 1 665 ? -3.287 -25.609 -17.516 1 71.06 665 VAL B C 1
ATOM 10598 O O . VAL B 1 665 ? -3.012 -26.703 -18 1 71.06 665 VAL B O 1
ATOM 10601 N N . VAL B 1 666 ? -4.473 -25.047 -17.656 1 73 666 VAL B N 1
ATOM 10602 C CA . VAL B 1 666 ? -5.566 -25.719 -18.344 1 73 666 VAL B CA 1
ATOM 10603 C C . VAL B 1 666 ? -5.215 -25.906 -19.812 1 73 666 VAL B C 1
ATOM 10605 O O . VAL B 1 666 ? -5.395 -27 -20.359 1 73 666 VAL B O 1
ATOM 10608 N N . ASP B 1 667 ? -4.625 -24.875 -20.391 1 68.69 667 ASP B N 1
ATOM 10609 C CA . ASP B 1 667 ? -4.223 -24.953 -21.781 1 68.69 667 ASP B CA 1
ATOM 10610 C C . ASP B 1 667 ? -3.092 -25.969 -21.969 1 68.69 667 ASP B C 1
ATOM 10612 O O . ASP B 1 667 ? -3.057 -26.688 -22.969 1 68.69 667 ASP B O 1
ATOM 10616 N N . GLY B 1 668 ? -2.162 -25.922 -21 1 64.38 668 GLY B N 1
ATOM 10617 C CA . GLY B 1 668 ? -1.072 -26.891 -21.062 1 64.38 668 GLY B CA 1
ATOM 10618 C C . GLY B 1 668 ? -1.54 -28.328 -20.938 1 64.38 668 GLY B C 1
ATOM 10619 O O . GLY B 1 668 ? -1.033 -29.203 -21.641 1 64.38 668 GLY B O 1
ATOM 10620 N N . LEU B 1 669 ? -2.527 -28.5 -20.156 1 63.91 669 LEU B N 1
ATOM 10621 C CA . LEU B 1 669 ? -3.088 -29.844 -19.969 1 63.91 669 LEU B CA 1
ATOM 10622 C C . LEU B 1 669 ? -3.83 -30.297 -21.219 1 63.91 669 LEU B C 1
ATOM 10624 O O . LEU B 1 669 ? -3.832 -31.484 -21.562 1 63.91 669 LEU B O 1
ATOM 10628 N N . LYS B 1 670 ? -4.332 -29.344 -21.938 1 63.06 670 LYS B N 1
ATOM 10629 C CA . LYS B 1 670 ? -5.039 -29.656 -23.188 1 63.06 670 LYS B CA 1
ATOM 10630 C C . LYS B 1 670 ? -4.059 -29.984 -24.297 1 63.06 670 LYS B C 1
ATOM 10632 O O . LYS B 1 670 ? -4.332 -30.844 -25.141 1 63.06 670 LYS B O 1
ATOM 10637 N N . SER B 1 671 ? -2.926 -29.25 -24.312 1 60.25 671 SER B N 1
ATOM 10638 C CA . SER B 1 671 ? -1.97 -29.375 -25.406 1 60.25 671 SER B CA 1
ATOM 10639 C C . SER B 1 671 ? -1.125 -30.641 -25.25 1 60.25 671 SER B C 1
ATOM 10641 O O . SER B 1 671 ? -0.611 -31.172 -26.234 1 60.25 671 SER B O 1
ATOM 10643 N N . ASP B 1 672 ? -0.729 -31.094 -24.047 1 53.16 672 ASP B N 1
ATOM 10644 C CA . ASP B 1 672 ? 0.068 -32.312 -23.844 1 53.16 672 ASP B CA 1
ATOM 10645 C C . ASP B 1 672 ? -0.696 -33.344 -23.031 1 53.16 672 ASP B C 1
ATOM 10647 O O . ASP B 1 672 ? -0.465 -33.469 -21.828 1 53.16 672 ASP B O 1
ATOM 10651 N N . PRO B 1 673 ? -1.634 -34 -23.812 1 47.12 673 PRO B N 1
ATOM 10652 C CA . PRO B 1 673 ? -2.52 -34.938 -23.125 1 47.12 673 PRO B CA 1
ATOM 10653 C C . PRO B 1 673 ? -1.758 -36.062 -22.438 1 47.12 673 PRO B C 1
ATOM 10655 O O . PRO B 1 673 ? -2.314 -36.781 -21.594 1 47.12 673 PRO B O 1
ATOM 10658 N N . HIS B 1 674 ? -0.481 -36.312 -22.906 1 44.69 674 HIS B N 1
ATOM 10659 C CA . HIS B 1 674 ? 0.217 -37.469 -22.375 1 44.69 674 HIS B CA 1
ATOM 10660 C C . HIS B 1 674 ? 0.654 -37.219 -20.938 1 44.69 674 HIS B C 1
ATOM 10662 O O . HIS B 1 674 ? 1.042 -38.156 -20.234 1 44.69 674 HIS B O 1
ATOM 10668 N N . ARG B 1 675 ? 0.768 -36.062 -20.641 1 46.28 675 ARG B N 1
ATOM 10669 C CA . ARG B 1 675 ? 1.266 -35.812 -19.297 1 46.28 675 ARG B CA 1
ATOM 10670 C C . ARG B 1 675 ? 0.22 -36.156 -18.234 1 46.28 675 ARG B C 1
ATOM 10672 O O . ARG B 1 675 ? 0.563 -36.5 -17.094 1 46.28 675 ARG B O 1
ATOM 10679 N N . PHE B 1 676 ? -0.973 -35.906 -18.484 1 46.56 676 PHE B N 1
ATOM 10680 C CA . PHE B 1 676 ? -2.016 -36.281 -17.531 1 46.56 676 PHE B CA 1
ATOM 10681 C C . PHE B 1 676 ? -2.918 -37.344 -18.109 1 46.56 676 PHE B C 1
ATOM 10683 O O . PHE B 1 676 ? -3.137 -37.406 -19.312 1 46.56 676 PHE B O 1
ATOM 10690 N N . PRO B 1 677 ? -3.047 -38.406 -17.281 1 42.34 677 PRO B N 1
ATOM 10691 C CA . PRO B 1 677 ? -3.947 -39.438 -17.828 1 42.34 677 PRO B CA 1
ATOM 10692 C C . PRO B 1 677 ? -5.105 -38.844 -18.625 1 42.34 677 PRO B C 1
ATOM 10694 O O . PRO B 1 677 ? -5.52 -37.688 -18.359 1 42.34 677 PRO B O 1
ATOM 10697 N N . ALA B 1 678 ? -5.215 -39.219 -19.953 1 40.44 678 ALA B N 1
ATOM 10698 C CA . ALA B 1 678 ? -6.145 -38.906 -21.047 1 40.44 678 ALA B CA 1
ATOM 10699 C C . ALA B 1 678 ? -7.48 -38.406 -20.5 1 40.44 678 ALA B C 1
ATOM 10701 O O . ALA B 1 678 ? -8.258 -37.781 -21.234 1 40.44 678 ALA B O 1
ATOM 10702 N N . ALA B 1 679 ? -7.867 -38.719 -19.234 1 47.66 679 ALA B N 1
ATOM 10703 C CA . ALA B 1 679 ? -9.281 -38.656 -18.859 1 47.66 679 ALA B CA 1
ATOM 10704 C C . ALA B 1 679 ? -9.641 -37.312 -18.25 1 47.66 679 ALA B C 1
ATOM 10706 O O . ALA B 1 679 ? -10.734 -37.125 -17.719 1 47.66 679 ALA B O 1
ATOM 10707 N N . ILE B 1 680 ? -8.664 -36.219 -18.422 1 58.97 680 ILE B N 1
ATOM 10708 C CA . ILE B 1 680 ? -9.086 -34.969 -17.812 1 58.97 680 ILE B CA 1
ATOM 10709 C C . ILE B 1 680 ? -9.289 -33.906 -18.891 1 58.97 680 ILE B C 1
ATOM 10711 O O . ILE B 1 680 ? -8.414 -33.719 -19.75 1 58.97 680 ILE B O 1
ATOM 10715 N N . ASP B 1 681 ? -10.57 -33.469 -19.234 1 67.5 681 ASP B N 1
ATOM 10716 C CA . ASP B 1 681 ? -10.914 -32.375 -20.125 1 67.5 681 ASP B CA 1
ATOM 10717 C C . ASP B 1 681 ? -11.219 -31.109 -19.328 1 67.5 681 ASP B C 1
ATOM 10719 O O . ASP B 1 681 ? -12.383 -30.734 -19.141 1 67.5 681 ASP B O 1
ATOM 10723 N N . PRO B 1 682 ? -10.07 -30.469 -18.875 1 81.94 682 PRO B N 1
ATOM 10724 C CA . PRO B 1 682 ? -10.328 -29.281 -18.062 1 81.94 682 PRO B CA 1
ATOM 10725 C C . PRO B 1 682 ? -10.898 -28.125 -18.859 1 81.94 682 PRO B C 1
ATOM 10727 O O . PRO B 1 682 ? -10.547 -27.938 -20.031 1 81.94 682 PRO B O 1
ATOM 10730 N N . VAL B 1 683 ? -11.852 -27.438 -18.281 1 84.69 683 VAL B N 1
ATOM 10731 C CA . VAL B 1 683 ? -12.492 -26.266 -18.891 1 84.69 683 VAL B CA 1
ATOM 10732 C C . VAL B 1 683 ? -12.281 -25.047 -18 1 84.69 683 VAL B C 1
ATOM 10734 O O . VAL B 1 683 ? -12.383 -25.141 -16.766 1 84.69 683 VAL B O 1
ATOM 10737 N N . PHE B 1 684 ? -11.82 -24.016 -18.625 1 89.19 684 PHE B N 1
ATOM 10738 C CA . PHE B 1 684 ? -11.695 -22.75 -17.906 1 89.19 684 PHE B CA 1
ATOM 10739 C C . PHE B 1 684 ? -12.617 -21.703 -18.5 1 89.19 684 PHE B C 1
ATOM 10741 O O . PHE B 1 684 ? -12.617 -21.484 -19.719 1 89.19 684 PHE B O 1
ATOM 10748 N N . VAL B 1 685 ? -13.445 -21.094 -17.672 1 89.81 685 VAL B N 1
ATOM 10749 C CA . VAL B 1 685 ? -14.328 -20.031 -18.141 1 89.81 685 VAL B CA 1
ATOM 10750 C C . VAL B 1 685 ? -14.203 -18.812 -17.234 1 89.81 685 VAL B C 1
ATOM 10752 O O . VAL B 1 685 ? -13.867 -18.938 -16.062 1 89.81 685 VAL B O 1
ATOM 10755 N N . HIS B 1 686 ? -14.336 -17.625 -17.828 1 90.12 686 HIS B N 1
ATOM 10756 C CA . HIS B 1 686 ? -14.242 -16.359 -17.125 1 90.12 686 HIS B CA 1
ATOM 10757 C C . HIS B 1 686 ? -15.508 -15.523 -17.312 1 90.12 686 HIS B C 1
ATOM 10759 O O . HIS B 1 686 ? -15.906 -15.25 -18.438 1 90.12 686 HIS B O 1
ATOM 10765 N N . PHE B 1 687 ? -16.219 -15.289 -16.234 1 93 687 PHE B N 1
ATOM 10766 C CA . PHE B 1 687 ? -17.312 -14.312 -16.25 1 93 687 PHE B CA 1
ATOM 10767 C C . PHE B 1 687 ? -16.812 -12.938 -15.812 1 93 687 PHE B C 1
ATOM 10769 O O . PHE B 1 687 ? -16.422 -12.75 -14.656 1 93 687 PHE B O 1
ATOM 10776 N N . SER B 1 688 ? -16.844 -11.984 -16.734 1 90.56 688 SER B N 1
ATOM 10777 C CA . SER B 1 688 ? -16.234 -10.688 -16.484 1 90.56 688 SER B CA 1
ATOM 10778 C C . SER B 1 688 ? -17.297 -9.586 -16.375 1 90.56 688 SER B C 1
ATOM 10780 O O . SER B 1 688 ? -18.375 -9.703 -16.969 1 90.56 688 SER B O 1
ATOM 10782 N N . MET B 1 689 ? -16.969 -8.602 -15.578 1 91.62 689 MET B N 1
ATOM 10783 C CA . MET B 1 689 ? -17.734 -7.359 -15.508 1 91.62 689 MET B CA 1
ATOM 10784 C C . MET B 1 689 ? -17.062 -6.262 -16.328 1 91.62 689 MET B C 1
ATOM 10786 O O . MET B 1 689 ? -15.836 -6.133 -16.328 1 91.62 689 MET B O 1
ATOM 10790 N N . CYS B 1 690 ? -17.766 -5.531 -17.094 1 86.94 690 CYS B N 1
ATOM 10791 C CA . CYS B 1 690 ? -17.188 -4.469 -17.906 1 86.94 690 CYS B CA 1
ATOM 10792 C C . CYS B 1 690 ? -18.047 -3.209 -17.844 1 86.94 690 CYS B C 1
ATOM 10794 O O . CYS B 1 690 ? -19.125 -3.207 -17.234 1 86.94 690 CYS B O 1
ATOM 10796 N N . ALA B 1 691 ? -17.453 -2.146 -18.344 1 83.06 691 ALA B N 1
ATOM 10797 C CA . ALA B 1 691 ? -18.203 -0.897 -18.469 1 83.06 691 ALA B CA 1
ATOM 10798 C C . ALA B 1 691 ? -19.328 -1.02 -19.5 1 83.06 691 ALA B C 1
ATOM 10800 O O . ALA B 1 691 ? -19.203 -1.781 -20.453 1 83.06 691 ALA B O 1
ATOM 10801 N N . TRP B 1 692 ? -20.359 -0.336 -19.188 1 82.19 692 TRP B N 1
ATOM 10802 C CA . TRP B 1 692 ? -21.453 -0.321 -20.156 1 82.19 692 TRP B CA 1
ATOM 10803 C C . TRP B 1 692 ? -21.125 0.576 -21.344 1 82.19 692 TRP B C 1
ATOM 10805 O O . TRP B 1 692 ? -20.172 1.359 -21.297 1 82.19 692 TRP B O 1
ATOM 10815 N N . THR B 1 693 ? -21.828 0.452 -22.453 1 73.06 693 THR B N 1
ATOM 10816 C CA . THR B 1 693 ? -21.594 1.145 -23.719 1 73.06 693 THR B CA 1
ATOM 10817 C C . THR B 1 693 ? -21.703 2.656 -23.531 1 73.06 693 THR B C 1
ATOM 10819 O O . THR B 1 693 ? -21.094 3.422 -24.281 1 73.06 693 THR B O 1
ATOM 10822 N N . ASP B 1 694 ? -22.469 3.066 -22.516 1 71.5 694 ASP B N 1
ATOM 10823 C CA . ASP B 1 694 ? -22.641 4.496 -22.281 1 71.5 694 ASP B CA 1
ATOM 10824 C C . ASP B 1 694 ? -21.516 5.055 -21.406 1 71.5 694 ASP B C 1
ATOM 10826 O O . ASP B 1 694 ? -21.531 6.227 -21.047 1 71.5 694 ASP B O 1
ATOM 10830 N N . GLY B 1 695 ? -20.609 4.18 -21.094 1 73.12 695 GLY B N 1
ATOM 10831 C CA . GLY B 1 695 ? -19.453 4.637 -20.344 1 73.12 695 GLY B CA 1
ATOM 10832 C C . GLY B 1 695 ? -19.609 4.488 -18.844 1 73.12 695 GLY B C 1
ATOM 10833 O O . GLY B 1 695 ? -18.641 4.648 -18.094 1 73.12 695 GLY B O 1
ATOM 10834 N N . ARG B 1 696 ? -20.828 4.16 -18.406 1 82.81 696 ARG B N 1
ATOM 10835 C CA . ARG B 1 696 ? -21.062 3.939 -16.984 1 82.81 696 ARG B CA 1
ATOM 10836 C C . ARG B 1 696 ? -20.359 2.67 -16.5 1 82.81 696 ARG B C 1
ATOM 10838 O O . ARG B 1 696 ? -20.266 1.69 -17.25 1 82.81 696 ARG B O 1
ATOM 10845 N N . LYS B 1 697 ? -19.875 2.744 -15.18 1 85.12 697 LYS B N 1
ATOM 10846 C CA . LYS B 1 697 ? -19.25 1.596 -14.523 1 85.12 697 LYS B CA 1
ATOM 10847 C C . LYS B 1 697 ? -19.938 1.277 -13.195 1 85.12 697 LYS B C 1
ATOM 10849 O O . LYS B 1 697 ? -20.328 2.186 -12.469 1 85.12 697 LYS B O 1
ATOM 10854 N N . PRO B 1 698 ? -20.172 -0.086 -13.055 1 87.06 698 PRO B N 1
ATOM 10855 C CA . PRO B 1 698 ? -20.719 -0.4 -11.734 1 87.06 698 PRO B CA 1
ATOM 10856 C C . PRO B 1 698 ? -19.844 0.137 -10.594 1 87.06 698 PRO B C 1
ATOM 10858 O O . PRO B 1 698 ? -18.625 -0.047 -10.609 1 87.06 698 PRO B O 1
ATOM 10861 N N . PRO B 1 699 ? -20.5 0.75 -9.68 1 84.81 699 PRO B N 1
ATOM 10862 C CA . PRO B 1 699 ? -19.719 1.452 -8.656 1 84.81 699 PRO B CA 1
ATOM 10863 C C . PRO B 1 699 ? -19.156 0.511 -7.594 1 84.81 699 PRO B C 1
ATOM 10865 O O . PRO B 1 699 ? -19.781 -0.497 -7.262 1 84.81 699 PRO B O 1
ATOM 10868 N N . LEU B 1 700 ? -18.016 0.874 -7.129 1 82.62 700 LEU B N 1
ATOM 10869 C CA . LEU B 1 700 ? -17.438 0.224 -5.953 1 82.62 700 LEU B CA 1
ATOM 10870 C C . LEU B 1 700 ? -18.047 0.793 -4.672 1 82.62 700 LEU B C 1
ATOM 10872 O O . LEU B 1 700 ? -18.109 2.012 -4.5 1 82.62 700 LEU B O 1
ATOM 10876 N N . GLY B 1 701 ? -18.625 -0.084 -3.871 1 88.69 701 GLY B N 1
ATOM 10877 C CA . GLY B 1 701 ? -19.219 0.334 -2.609 1 88.69 701 GLY B CA 1
ATOM 10878 C C . GLY B 1 701 ? -20.203 -0.676 -2.047 1 88.69 701 GLY B C 1
ATOM 10879 O O . GLY B 1 701 ? -20.109 -1.87 -2.338 1 88.69 701 GLY B O 1
ATOM 10880 N N . TRP B 1 702 ? -21.062 -0.203 -1.121 1 92.81 702 TRP B N 1
ATOM 10881 C CA . TRP B 1 702 ? -22.016 -1.091 -0.455 1 92.81 702 TRP B CA 1
ATOM 10882 C C . TRP B 1 702 ? -23.453 -0.602 -0.647 1 92.81 702 TRP B C 1
ATOM 10884 O O . TRP B 1 702 ? -24.328 -0.879 0.178 1 92.81 702 TRP B O 1
ATOM 10894 N N . ALA B 1 703 ? -23.641 0.236 -1.67 1 90.25 703 ALA B N 1
ATOM 10895 C CA . ALA B 1 703 ? -24.969 0.64 -2.131 1 90.25 703 ALA B CA 1
ATOM 10896 C C . ALA B 1 703 ? -25.062 0.6 -3.652 1 90.25 703 ALA B C 1
ATOM 10898 O O . ALA B 1 703 ? -24.109 0.961 -4.348 1 90.25 703 ALA B O 1
ATOM 10899 N N . MET B 1 704 ? -26.188 0.111 -4.082 1 90.81 704 MET B N 1
ATOM 10900 C CA . MET B 1 704 ? -26.375 -0.017 -5.523 1 90.81 704 MET B CA 1
ATOM 10901 C C . MET B 1 704 ? -27.828 0.293 -5.914 1 90.81 704 MET B C 1
ATOM 10903 O O . MET B 1 704 ? -28.75 -0.125 -5.23 1 90.81 704 MET B O 1
ATOM 10907 N N . SER B 1 705 ? -27.984 1.033 -7.023 1 88.5 705 SER B N 1
ATOM 10908 C CA . SER B 1 705 ? -29.312 1.394 -7.508 1 88.5 705 SER B CA 1
ATOM 10909 C C . SER B 1 705 ? -29.984 0.221 -8.219 1 88.5 705 SER B C 1
ATOM 10911 O O . SER B 1 705 ? -29.297 -0.716 -8.648 1 88.5 705 SER B O 1
ATOM 10913 N N . GLN B 1 706 ? -31.281 0.32 -8.32 1 89.62 706 GLN B N 1
ATOM 10914 C CA . GLN B 1 706 ? -32.031 -0.698 -9.039 1 89.62 706 GLN B CA 1
ATOM 10915 C C . GLN B 1 706 ? -31.609 -0.769 -10.508 1 89.62 706 GLN B C 1
ATOM 10917 O O . GLN B 1 706 ? -31.531 -1.855 -11.086 1 89.62 706 GLN B O 1
ATOM 10922 N N . ARG B 1 707 ? -31.359 0.343 -11.078 1 85.94 707 ARG B N 1
ATOM 10923 C CA . ARG B 1 707 ? -30.922 0.37 -12.477 1 85.94 707 ARG B CA 1
ATOM 10924 C C . ARG B 1 707 ? -29.609 -0.385 -12.656 1 85.94 707 ARG B C 1
ATOM 10926 O O . ARG B 1 707 ? -29.453 -1.176 -13.586 1 85.94 707 ARG B O 1
ATOM 10933 N N . THR B 1 708 ? -28.703 -0.103 -11.828 1 89.12 708 THR B N 1
ATOM 10934 C CA . THR B 1 708 ? -27.406 -0.773 -11.898 1 89.12 708 THR B CA 1
ATOM 10935 C C . THR B 1 708 ? -27.562 -2.279 -11.719 1 89.12 708 THR B C 1
ATOM 10937 O O . THR B 1 708 ? -26.906 -3.064 -12.406 1 89.12 708 THR B O 1
ATOM 10940 N N . ARG B 1 709 ? -28.406 -2.701 -10.836 1 92.5 709 ARG B N 1
ATOM 10941 C CA . ARG B 1 709 ? -28.656 -4.121 -10.617 1 92.5 709 ARG B CA 1
ATOM 10942 C C . ARG B 1 709 ? -29.234 -4.777 -11.875 1 92.5 709 ARG B C 1
ATOM 10944 O O . ARG B 1 709 ? -28.781 -5.848 -12.281 1 92.5 709 ARG B O 1
ATOM 10951 N N . LYS B 1 710 ? -30.188 -4.09 -12.43 1 90.88 710 LYS B N 1
ATOM 10952 C CA . LYS B 1 710 ? -30.797 -4.617 -13.641 1 90.88 710 LYS B CA 1
ATOM 10953 C C . LYS B 1 710 ? -29.781 -4.727 -14.773 1 90.88 710 LYS B C 1
ATOM 10955 O O . LYS B 1 710 ? -29.766 -5.719 -15.508 1 90.88 710 LYS B O 1
ATOM 10960 N N . ASP B 1 711 ? -29.047 -3.703 -14.891 1 89.94 711 ASP B N 1
ATOM 10961 C CA . ASP B 1 711 ? -28.016 -3.703 -15.93 1 89.94 711 ASP B CA 1
ATOM 10962 C C . ASP B 1 711 ? -27.016 -4.828 -15.711 1 89.94 711 ASP B C 1
ATOM 10964 O O . ASP B 1 711 ? -26.5 -5.414 -16.672 1 89.94 711 ASP B O 1
ATOM 10968 N N . LEU B 1 712 ? -26.688 -5.121 -14.469 1 93 712 LEU B N 1
ATOM 10969 C CA . LEU B 1 712 ? -25.766 -6.203 -14.156 1 93 712 LEU B CA 1
ATOM 10970 C C . LEU B 1 712 ? -26.375 -7.559 -14.508 1 93 712 LEU B C 1
ATOM 10972 O O . LEU B 1 712 ? -25.688 -8.445 -15.008 1 93 712 LEU B O 1
ATOM 10976 N N . GLU B 1 713 ? -27.641 -7.719 -14.25 1 94.25 713 GLU B N 1
ATOM 10977 C CA . GLU B 1 713 ? -28.328 -8.961 -14.586 1 94.25 713 GLU B CA 1
ATOM 10978 C C . GLU B 1 713 ? -28.328 -9.195 -16.094 1 94.25 713 GLU B C 1
ATOM 10980 O O . GLU B 1 713 ? -28.219 -10.336 -16.547 1 94.25 713 GLU B O 1
ATOM 10985 N N . GLU B 1 714 ? -28.375 -8.117 -16.797 1 92.12 714 GLU B N 1
ATOM 10986 C CA . GLU B 1 714 ? -28.391 -8.219 -18.25 1 92.12 714 GLU B CA 1
ATOM 10987 C C . GLU B 1 714 ? -26.984 -8.5 -18.797 1 92.12 714 GLU B C 1
ATOM 10989 O O . GLU B 1 714 ? -26.844 -9.047 -19.891 1 92.12 714 GLU B O 1
ATOM 10994 N N . MET B 1 715 ? -26.047 -8.141 -18.047 1 92.69 715 MET B N 1
ATOM 10995 C CA . MET B 1 715 ? -24.656 -8.289 -18.469 1 92.69 715 MET B CA 1
ATOM 10996 C C . MET B 1 715 ? -24.281 -9.758 -18.656 1 92.69 715 MET B C 1
ATOM 10998 O O . MET B 1 715 ? -23.406 -10.094 -19.453 1 92.69 715 MET B O 1
ATOM 11002 N N . ILE B 1 716 ? -24.953 -10.672 -17.938 1 93.5 716 ILE B N 1
ATOM 11003 C CA . ILE B 1 716 ? -24.672 -12.102 -17.984 1 93.5 716 ILE B CA 1
ATOM 11004 C C . ILE B 1 716 ? -24.953 -12.641 -19.375 1 93.5 716 ILE B C 1
ATOM 11006 O O . ILE B 1 716 ? -24.344 -13.633 -19.797 1 93.5 716 ILE B O 1
ATOM 11010 N N . GLY B 1 717 ? -25.844 -11.977 -20.125 1 89.56 717 GLY B N 1
ATOM 11011 C CA . GLY B 1 717 ? -26.234 -12.414 -21.453 1 89.56 717 GLY B CA 1
ATOM 11012 C C . GLY B 1 717 ? -25.469 -11.703 -22.562 1 89.56 717 GLY B C 1
ATOM 11013 O O . GLY B 1 717 ? -25.719 -11.938 -23.75 1 89.56 717 GLY B O 1
ATOM 11014 N N . GLY B 1 718 ? -24.484 -10.914 -22.156 1 84.56 718 GLY B N 1
ATOM 11015 C CA . GLY B 1 718 ? -23.844 -10.102 -23.172 1 84.56 718 GLY B CA 1
ATOM 11016 C C . GLY B 1 718 ? -22.328 -10.211 -23.156 1 84.56 718 GLY B C 1
ATOM 11017 O O . GLY B 1 718 ? -21.766 -11.078 -22.469 1 84.56 718 GLY B O 1
ATOM 11018 N N . ARG B 1 719 ? -21.734 -9.32 -24.062 1 76.12 719 ARG B N 1
ATOM 11019 C CA . ARG B 1 719 ? -20.297 -9.312 -24.25 1 76.12 719 ARG B CA 1
ATOM 11020 C C . ARG B 1 719 ? -19.641 -8.211 -23.406 1 76.12 719 ARG B C 1
ATOM 11022 O O . ARG B 1 719 ? -20.219 -7.133 -23.234 1 76.12 719 ARG B O 1
ATOM 11029 N N . CYS B 1 720 ? -18.641 -8.531 -22.766 1 75.06 720 CYS B N 1
ATOM 11030 C CA . CYS B 1 720 ? -17.75 -7.586 -22.109 1 75.06 720 CYS B CA 1
ATOM 11031 C C . CYS B 1 720 ? -16.375 -7.566 -22.781 1 75.06 720 CYS B C 1
ATOM 11033 O O . CYS B 1 720 ? -15.516 -8.383 -22.453 1 75.06 720 CYS B O 1
ATOM 11035 N N . GLY B 1 721 ? -16.234 -6.637 -23.656 1 65 721 GLY B N 1
ATOM 11036 C CA . GLY B 1 721 ? -15.008 -6.625 -24.422 1 65 721 GLY B CA 1
ATOM 11037 C C . GLY B 1 721 ? -14.789 -7.898 -25.219 1 65 721 GLY B C 1
ATOM 11038 O O . GLY B 1 721 ? -15.664 -8.32 -25.969 1 65 721 GLY B O 1
ATOM 11039 N N . ASP B 1 722 ? -13.609 -8.469 -24.969 1 63.28 722 ASP B N 1
ATOM 11040 C CA . ASP B 1 722 ? -13.258 -9.688 -25.688 1 63.28 722 ASP B CA 1
ATOM 11041 C C . ASP B 1 722 ? -13.844 -10.922 -24.984 1 63.28 722 ASP B C 1
ATOM 11043 O O . ASP B 1 722 ? -13.844 -12.016 -25.547 1 63.28 722 ASP B O 1
ATOM 11047 N N . ASN B 1 723 ? -14.383 -10.633 -23.859 1 74.56 723 ASN B N 1
ATOM 11048 C CA . ASN B 1 723 ? -15.016 -11.734 -23.141 1 74.56 723 ASN B CA 1
ATOM 11049 C C . ASN B 1 723 ? -16.531 -11.75 -23.344 1 74.56 723 ASN B C 1
ATOM 11051 O O . ASN B 1 723 ? -17.156 -10.695 -23.375 1 74.56 723 ASN B O 1
ATOM 11055 N N . ASP B 1 724 ? -17.016 -12.906 -23.672 1 85.75 724 ASP B N 1
ATOM 11056 C CA . ASP B 1 724 ? -18.438 -13.117 -23.859 1 85.75 724 ASP B CA 1
ATOM 11057 C C . ASP B 1 724 ? -19.031 -13.984 -22.75 1 85.75 724 ASP B C 1
ATOM 11059 O O . ASP B 1 724 ? -18.844 -15.203 -22.734 1 85.75 724 ASP B O 1
ATOM 11063 N N . ASN B 1 725 ? -19.797 -13.336 -21.844 1 92.69 725 ASN B N 1
ATOM 11064 C CA . ASN B 1 725 ? -20.359 -14.039 -20.688 1 92.69 725 ASN B CA 1
ATOM 11065 C C . ASN B 1 725 ? -21.359 -15.102 -21.125 1 92.69 725 ASN B C 1
ATOM 11067 O O . ASN B 1 725 ? -21.469 -16.156 -20.484 1 92.69 725 ASN B O 1
ATOM 11071 N N . ALA B 1 726 ? -22.094 -14.805 -22.203 1 93 726 ALA B N 1
ATOM 11072 C CA . ALA B 1 726 ? -23.047 -15.797 -22.719 1 93 726 ALA B CA 1
ATOM 11073 C C . ALA B 1 726 ? -22.312 -17.047 -23.219 1 93 726 ALA B C 1
ATOM 11075 O O . ALA B 1 726 ? -22.766 -18.172 -22.984 1 93 726 ALA B O 1
ATOM 11076 N N . ALA B 1 727 ? -21.25 -16.766 -23.922 1 91.25 727 ALA B N 1
ATOM 11077 C CA . ALA B 1 727 ? -20.438 -17.891 -24.406 1 91.25 727 ALA B CA 1
ATOM 11078 C C . ALA B 1 727 ? -19.844 -18.672 -23.25 1 91.25 727 ALA B C 1
ATOM 11080 O O . ALA B 1 727 ? -19.75 -19.906 -23.312 1 91.25 727 ALA B O 1
ATOM 11081 N N . SER B 1 728 ? -19.406 -17.984 -22.234 1 91.94 728 SER B N 1
ATOM 11082 C CA . SER B 1 728 ? -18.875 -18.641 -21.047 1 91.94 728 SER B CA 1
ATOM 11083 C C . SER B 1 728 ? -19.938 -19.531 -20.391 1 91.94 728 SER B C 1
ATOM 11085 O O . SER B 1 728 ? -19.641 -20.656 -20 1 91.94 728 SER B O 1
ATOM 11087 N N . MET B 1 729 ? -21.156 -19.016 -20.281 1 94.19 729 MET B N 1
ATOM 11088 C CA . MET B 1 729 ? -22.266 -19.797 -19.703 1 94.19 729 MET B CA 1
ATOM 11089 C C . MET B 1 729 ? -22.531 -21.047 -20.547 1 94.19 729 MET B C 1
ATOM 11091 O O . MET B 1 729 ? -22.688 -22.141 -20 1 94.19 729 MET B O 1
ATOM 11095 N N . ALA B 1 730 ? -22.531 -20.891 -21.844 1 92.62 730 ALA B N 1
ATOM 11096 C CA . ALA B 1 730 ? -22.781 -22.016 -22.75 1 92.62 730 ALA B CA 1
ATOM 11097 C C . ALA B 1 730 ? -21.688 -23.078 -22.609 1 92.62 730 ALA B C 1
ATOM 11099 O O . ALA B 1 730 ? -21.984 -24.281 -22.641 1 92.62 730 ALA B O 1
ATOM 11100 N N . THR B 1 731 ? -20.5 -22.578 -22.438 1 91.44 731 THR B N 1
ATOM 11101 C CA . THR B 1 731 ? -19.359 -23.484 -22.312 1 91.44 731 THR B CA 1
ATOM 11102 C C . THR B 1 731 ? -19.484 -24.312 -21.031 1 91.44 731 THR B C 1
ATOM 11104 O O . THR B 1 731 ? -19.203 -25.516 -21.031 1 91.44 731 THR B O 1
ATOM 11107 N N . VAL B 1 732 ? -19.875 -23.703 -19.938 1 93.19 732 VAL B N 1
ATOM 11108 C CA . VAL B 1 732 ? -20.031 -24.406 -18.672 1 93.19 732 VAL B CA 1
ATOM 11109 C C . VAL B 1 732 ? -21.156 -25.438 -18.797 1 93.19 732 VAL B C 1
ATOM 11111 O O . VAL B 1 732 ? -20.984 -26.594 -18.375 1 93.19 732 VAL B O 1
ATOM 11114 N N . ILE B 1 733 ? -22.266 -25.078 -19.438 1 91.81 733 ILE B N 1
ATOM 11115 C CA . ILE B 1 733 ? -23.422 -25.969 -19.562 1 91.81 733 ILE B CA 1
ATOM 11116 C C . ILE B 1 733 ? -23.062 -27.156 -20.453 1 91.81 733 ILE B C 1
ATOM 11118 O O . ILE B 1 733 ? -23.422 -28.297 -20.156 1 91.81 733 ILE B O 1
ATOM 11122 N N . GLU B 1 734 ? -22.344 -26.812 -21.484 1 88.31 734 GLU B N 1
ATOM 11123 C CA . GLU B 1 734 ? -21.906 -27.891 -22.375 1 88.31 734 GLU B CA 1
ATOM 11124 C C . GLU B 1 734 ? -20.969 -28.859 -21.641 1 88.31 734 GLU B C 1
ATOM 11126 O O . GLU B 1 734 ? -21.078 -30.078 -21.828 1 88.31 734 GLU B O 1
ATOM 11131 N N . ALA B 1 735 ? -20.125 -28.344 -20.828 1 87.81 735 ALA B N 1
ATOM 11132 C CA . ALA B 1 735 ? -19.188 -29.172 -20.078 1 87.81 735 ALA B CA 1
ATOM 11133 C C . ALA B 1 735 ? -19.906 -30.031 -19.047 1 87.81 735 ALA B C 1
ATOM 11135 O O . ALA B 1 735 ? -19.469 -31.156 -18.75 1 87.81 735 ALA B O 1
ATOM 11136 N N . LEU B 1 736 ? -21.016 -29.562 -18.562 1 88.62 736 LEU B N 1
ATOM 11137 C CA . LEU B 1 736 ? -21.797 -30.281 -17.562 1 88.62 736 LEU B CA 1
ATOM 11138 C C . LEU B 1 736 ? -22.625 -31.391 -18.203 1 88.62 736 LEU B C 1
ATOM 11140 O O . LEU B 1 736 ? -22.812 -32.469 -17.625 1 88.62 736 LEU B O 1
ATOM 11144 N N . LYS B 1 737 ? -23.031 -31.25 -19.453 1 82.25 737 LYS B N 1
ATOM 11145 C CA . LYS B 1 737 ? -23.938 -32.188 -20.109 1 82.25 737 LYS B CA 1
ATOM 11146 C C . LYS B 1 737 ? -23.188 -33.219 -20.922 1 82.25 737 LYS B C 1
ATOM 11148 O O . LYS B 1 737 ? -23.688 -34.312 -21.188 1 82.25 737 LYS B O 1
ATOM 11153 N N . SER B 1 738 ? -22.031 -32.812 -21.438 1 70.12 738 SER B N 1
ATOM 11154 C CA . SER B 1 738 ? -21.344 -33.688 -22.391 1 70.12 738 SER B CA 1
ATOM 11155 C C . SER B 1 738 ? -20.672 -34.875 -21.688 1 70.12 738 SER B C 1
ATOM 11157 O O . SER B 1 738 ? -19.969 -34.688 -20.703 1 70.12 738 SER B O 1
ATOM 11159 N N . PRO B 1 739 ? -21.062 -36.125 -22.156 1 59.31 739 PRO B N 1
ATOM 11160 C CA . PRO B 1 739 ? -20.328 -37.281 -21.656 1 59.31 739 PRO B CA 1
ATOM 11161 C C . PRO B 1 739 ? -18.906 -37.375 -22.172 1 59.31 739 PRO B C 1
ATOM 11163 O O . PRO B 1 739 ? -18.625 -36.906 -23.281 1 59.31 739 PRO B O 1
ATOM 11166 N N . LEU B 1 740 ? -17.891 -37.125 -21.438 1 55.28 740 LEU B N 1
ATOM 11167 C CA . LEU B 1 740 ? -16.531 -37.281 -21.953 1 55.28 740 LEU B CA 1
ATOM 11168 C C . LEU B 1 740 ? -16.25 -38.719 -22.375 1 55.28 740 LEU B C 1
ATOM 11170 O O . LEU B 1 740 ? -16.578 -39.656 -21.656 1 55.28 740 LEU B O 1
ATOM 11174 N N . PRO B 1 741 ? -15.891 -39.062 -23.719 1 44.06 741 PRO B N 1
ATOM 11175 C CA . PRO B 1 741 ? -15.5 -40.406 -24.094 1 44.06 741 PRO B CA 1
ATOM 11176 C C . PRO B 1 741 ? -14.305 -40.906 -23.312 1 44.06 741 PRO B C 1
ATOM 11178 O O . PRO B 1 741 ? -13.297 -40.219 -23.172 1 44.06 741 PRO B O 1
ATOM 11181 N N . VAL B 1 742 ? -14.383 -41.5 -22.203 1 43.53 742 VAL B N 1
ATOM 11182 C CA . VAL B 1 742 ? -13.211 -42 -21.516 1 43.53 742 VAL B CA 1
ATOM 11183 C C . VAL B 1 742 ? -12.664 -43.219 -22.25 1 43.53 742 VAL B C 1
ATOM 11185 O O . VAL B 1 742 ? -13.312 -44.281 -22.312 1 43.53 742 VAL B O 1
ATOM 11188 N N . GLY B 1 743 ? -12.297 -43.219 -23.547 1 37.44 743 GLY B N 1
ATOM 11189 C CA . GLY B 1 743 ? -11.797 -44.406 -24.25 1 37.44 743 GLY B CA 1
ATOM 11190 C C . GLY B 1 743 ? -10.539 -44.969 -23.625 1 37.44 743 GLY B C 1
ATOM 11191 O O . GLY B 1 743 ? -9.836 -45.781 -24.266 1 37.44 743 GLY B O 1
ATOM 11192 N N . CYS B 1 744 ? -9.914 -44.5 -22.672 1 37.34 744 CYS B N 1
ATOM 11193 C CA . CYS B 1 744 ? -8.602 -45.125 -22.547 1 37.34 744 CYS B CA 1
ATOM 11194 C C . CYS B 1 744 ? -8.711 -46.5 -21.906 1 37.34 744 CYS B C 1
ATOM 11196 O O . CYS B 1 744 ? -9.227 -46.625 -20.797 1 37.34 744 CYS B O 1
ATOM 11198 N N . VAL B 1 745 ? -9.008 -47.625 -22.812 1 34.31 745 VAL B N 1
ATOM 11199 C CA . VAL B 1 745 ? -8.945 -49.031 -22.375 1 34.31 745 VAL B CA 1
ATOM 11200 C C . VAL B 1 745 ? -7.512 -49.375 -22.016 1 34.31 745 VAL B C 1
ATOM 11202 O O . VAL B 1 745 ? -6.57 -49 -22.703 1 34.31 745 VAL B O 1
ATOM 11205 N N . SER B 1 746 ? -7.242 -49.688 -20.828 1 33.34 746 SER B N 1
ATOM 11206 C CA . SER B 1 746 ? -6.02 -50.281 -20.297 1 33.34 746 SER B CA 1
ATOM 11207 C C . SER B 1 746 ? -5.691 -51.594 -21 1 33.34 746 SER B C 1
ATOM 11209 O O . SER B 1 746 ? -6.375 -52.625 -20.781 1 33.34 746 SER B O 1
ATOM 11211 N N . ASP B 1 747 ? -5.465 -51.719 -22.312 1 33.25 747 ASP B N 1
ATOM 11212 C CA . ASP B 1 747 ? -5.18 -53.062 -22.781 1 33.25 747 ASP B CA 1
ATOM 11213 C C . ASP B 1 747 ? -3.85 -53.594 -22.219 1 33.25 747 ASP B C 1
ATOM 11215 O O . ASP B 1 747 ? -3.379 -54.656 -22.594 1 33.25 747 ASP B O 1
ATOM 11219 N N . THR B 1 748 ? -2.848 -52.688 -21.891 1 32.75 748 THR B N 1
ATOM 11220 C CA . THR B 1 748 ? -1.629 -53.438 -21.609 1 32.75 748 THR B CA 1
ATOM 11221 C C . THR B 1 748 ? -1.667 -54 -20.203 1 32.75 748 THR B C 1
ATOM 11223 O O . THR B 1 748 ? -2.346 -53.469 -19.312 1 32.75 748 THR B O 1
ATOM 11226 N N . PRO B 1 749 ? -1.369 -55.312 -20.047 1 34.28 749 PRO B N 1
ATOM 11227 C CA . PRO B 1 749 ? -1.296 -55.969 -18.734 1 34.28 749 PRO B CA 1
ATOM 11228 C C . PRO B 1 749 ? -0.682 -55.094 -17.656 1 34.28 749 PRO B C 1
ATOM 11230 O O . PRO B 1 749 ? -0.906 -55.312 -16.469 1 34.28 749 PRO B O 1
ATOM 11233 N N . SER B 1 750 ? 0.385 -54.438 -18.031 1 34.19 750 SER B N 1
ATOM 11234 C CA . SER B 1 750 ? 1.139 -53.812 -16.969 1 34.19 750 SER B CA 1
ATOM 11235 C C . SER B 1 750 ? 0.437 -52.531 -16.484 1 34.19 750 SER B C 1
ATOM 11237 O O . SER B 1 750 ? 0.938 -51.844 -15.602 1 34.19 750 SER B O 1
ATOM 11239 N N . GLY B 1 751 ? -0.971 -52.312 -16.516 1 31.61 751 GLY B N 1
ATOM 11240 C CA . GLY B 1 751 ? -1.983 -51.375 -16.062 1 31.61 751 GLY B CA 1
ATOM 11241 C C . GLY B 1 751 ? -1.822 -50 -16.656 1 31.61 751 GLY B C 1
ATOM 11242 O O . GLY B 1 751 ? -2.375 -49.031 -16.141 1 31.61 751 GLY B O 1
ATOM 11243 N N . ALA B 1 752 ? -0.814 -49.75 -17.406 1 35.69 752 ALA B N 1
ATOM 11244 C CA . ALA B 1 752 ? -0.647 -48.406 -18 1 35.69 752 ALA B CA 1
ATOM 11245 C C . ALA B 1 752 ? -1.753 -48.125 -19.016 1 35.69 752 ALA B C 1
ATOM 11247 O O . ALA B 1 752 ? -2.043 -48.969 -19.875 1 35.69 752 ALA B O 1
ATOM 11248 N N . LEU B 1 753 ? -2.705 -47.344 -18.781 1 31.66 753 LEU B N 1
ATOM 11249 C CA . LEU B 1 753 ? -3.891 -46.938 -19.531 1 31.66 753 LEU B CA 1
ATOM 11250 C C . LEU B 1 753 ? -3.504 -46.188 -20.797 1 31.66 753 LEU B C 1
ATOM 11252 O O . LEU B 1 753 ? -2.713 -45.219 -20.734 1 31.66 753 LEU B O 1
ATOM 11256 N N . PHE B 1 754 ? -3.307 -46.875 -22.062 1 30.66 754 PHE B N 1
ATOM 11257 C CA . PHE B 1 754 ? -3.107 -46.281 -23.375 1 30.66 754 PHE B CA 1
ATOM 11258 C C . PHE B 1 754 ? -4.438 -45.875 -24 1 30.66 754 PHE B C 1
ATOM 11260 O O . PHE B 1 754 ? -5.391 -46.656 -24.016 1 30.66 754 PHE B O 1
ATOM 11267 N N . CYS B 1 755 ? -4.812 -44.625 -23.844 1 33.09 755 CYS B N 1
ATOM 11268 C CA . CYS B 1 755 ? -6.059 -44.156 -24.438 1 33.09 755 CYS B CA 1
ATOM 11269 C C . CYS B 1 755 ? -5.91 -44 -25.938 1 33.09 755 CYS B C 1
ATOM 11271 O O . CYS B 1 755 ? -4.965 -43.344 -26.406 1 33.09 755 CYS B O 1
ATOM 11273 N N . GLN B 1 756 ? -6.324 -45.031 -26.859 1 28.06 756 GLN B N 1
ATOM 11274 C CA . GLN B 1 756 ? -6.379 -45 -28.328 1 28.06 756 GLN B CA 1
ATOM 11275 C C . GLN B 1 756 ? -7.289 -43.906 -28.828 1 28.06 756 GLN B C 1
ATOM 11277 O O . GLN B 1 756 ? -8.406 -43.719 -28.328 1 28.06 756 GLN B O 1
ATOM 11282 N N . SER B 1 757 ? -6.727 -42.812 -29.312 1 27.55 757 SER B N 1
ATOM 11283 C CA . SER B 1 757 ? -7.555 -41.938 -30.125 1 27.55 757 SER B CA 1
ATOM 11284 C C . SER B 1 757 ? -8.445 -42.75 -31.062 1 27.55 757 SER B C 1
ATOM 11286 O O . SER B 1 757 ? -8.023 -43.781 -31.609 1 27.55 757 SER B O 1
ATOM 11288 N N . PRO B 1 758 ? -9.82 -42.406 -31.016 1 28.56 758 PRO B N 1
ATOM 11289 C CA . PRO B 1 758 ? -10.508 -43.094 -32.125 1 28.56 758 PRO B CA 1
ATOM 11290 C C . PRO B 1 758 ? -9.883 -42.781 -33.469 1 28.56 758 PRO B C 1
ATOM 11292 O O . PRO B 1 758 ? -9.289 -41.719 -33.656 1 28.56 758 PRO B O 1
#

pLDDT: mean 82.5, std 16.82, range [27.44, 98.75]